Protein AF-A0A7J5JL84-F1 (afdb_monomer)

Organism: Bacteroides thetaiotaomicron (NCBI:txid818)

Mean predicted aligned error: 23.26 Å

Nearest PDB structures (foldseek):
  4mu6-assembly1_A  TM=4.727E-01  e=1.253E+00  Legionella pneumophila subsp. pneumophila str. Philadelphia 1
  8to0-assembly1_F  TM=1.999E-01  e=4.742E+00  Mus musculus

Foldseek 3Di:
DVVVVVVVVVVVPDDDDDDDDDDDDDDPPVVVVVVVVVVVVVVPDDPQPVVNVLVVLLVVLVVLLVVLVVLLPPFPDDPLSVVLNVLSVVLNVCSVDPHDPVVNVVSLVVNLVSLVVVVVDDGPLNVVLVVLVVVLVVLVVVLVVDDDPVSNVVSVVVNVVSVVVNVVSVVNPPDCSVVNVVSSVVSVVSVVVVVLVVVVVVLVVVCVVPVDQLVSCPDPSNPVVDDPVRNVVRVPPVVVVVVVVVVVVVCVVVVVVVVVVVVVVVVVVVVVVVVVVCCCVVPPPPDVVVVVVVVVVVVVVVVVVVVCVVPPDDDCPVVVVVVVVVVVVVVVVVDDPVVVVVVVVVVVVVVVVVVVVVVVVVVVVVVVVCQVVVLVQQAWPAKAWDAPDPQLEDEQEWEFFAQDPPDLWSHDTFPQSRKDKTKIATPPLVNQVCQVVWKDKAKDQPVPDDPPDDDDRQKAFDDDWDRDRRMIITTIGGPDPAKGWIKMWIWTDPVCCVRNNTDTYIYHTGIYGYAYKYWAAKFWAFPDAEEEAELAQPPDPSQKDARLRTAMWTWIGRDGVGPDTDIDGPVRRVRGPCVQKDKDKDKPPVVFWDDDNRMIHGPHGPDVVQAFDKIWMWMFIHGHSGDHPRDIDTSHMYGYHHQFFEEEAELEEDEDEAAQAKDKADLVSPDCCSVCVPPRHPHDQQRQLQWDKDKPDDVVVVAQKEWDADHSRRRTMMMGHRRRDFDKGKIWIWTAHPVRSYIYIYIYIYGYDYDDFDAFDFDPVAWADDQAEIAGEDEWDFPDPQAGPAIFQKDQPCVRTPCSVVRVVVQVVGPQKDKWKDWPPQVQFWQWDADGVRRMIGRHLQTGQQAGPVNPHGDWTKMKIFIPGHPDPDTPDIGMYTYAYDFLLAAKDFDAQEAEFQAQADKDQRQAAIFGAGSSRHGQAGSLGGQQPSRRYVHRRSLVNRNFDQWFKAWDAPVRHHDDDPQWDADGRNRIIHGDPVVVPDQAQAKDKTKMFGDTDDSNDDHHPRPPRTIHIYIYGGRRD

Secondary structure (DSSP, 8-state):
-HHHHHHHHTTSS-S------------TTHHHHHHHHHHHHHTT--SS-HHHHHHHHHHHHHHHHHHHHHHHTT-TT-HHHHHHHHHHHHHHHHHHTT--HHHHHHHHHHHHHHHHHHTT---HHHHHHHHHHHHHHHHHHHHHH--SHHHHHHHHHHHHHHHHHHHHHHHHTS-HHHHHHHHHHHHHHHHHHHHHHHHHHHHHHHHHHH--HHHHTTSHHHHTTS-HHHHHHTTSHHHHHHHHHHHHHHHHHHHHHHHHHHHHHHHHHHHHHHHHHHHHHHS----HHHHHHHHHHHHHHHHHHHHHHHH-----HHHHHHHHHHHHHHHHTT--HHHHHHHHHHHHHHHHHHHHHHHHHHHHHHHHHHHHHHHHHSS--EEEEE-SSTT-EEEEEEEEE-SSTT-SS--EE-TTTTEEEEEEEEESGGGGTTHHHHEEEEEE-GGG--TT-----SEEE-SPPEEETTEEEEEEEE--SS-EEEEEEEEE-GGGHHHH---EEEPPPEEEEEEEEEEEEEEEE-S---EEEETT-TTSGGG-EE--SSEEEEEEESSTT--SEEEEEGGG-TTS-GGGEEEEEEES-TTTEEEETTEEEESSSS-GGGTT-EEEEEEEEEESSS------EEEEEEEEEPPPEEEEEEEEEEEEE--SS-EEE-GGGS-THHHHS-TTT---HHHHHTSEEEESS-GGGT-SEEEEE-TTT--EEEEEPTTPPSEEEEEEEEEE-TTS-EEEEEEEEEEEEPPP-PPPPP-TTTEES-TTSEEEEE--EES-SSS-S-EE-EEEGGGG-TTHHHHHHHHTTSTTEEEEEE-TTGGGBTTEEEETTTTEEEE-TTT--SBBTTSSSBP--EEEEEEEETT-SS-SEEEEEEEEE-STT-EEE---SEEE---SS--EETTTT-EEE-TTS-EEEETTEE--S-SSSSSS-HHHHTT----EEEEE-TTS-B---SSEEE-TTT-EEEE-HHHHH---SS-EEEEEEEE---TTSPPBT-TTSSEEEEEE-TT--

Radius of gyration: 57.02 Å; Cα contacts (8 Å, |Δi|>4): 1641; chains: 1; bounding box: 128×103×158 Å

pLDDT: mean 74.23, std 20.59, range [23.92, 97.88]

Structure (mmCIF, N/CA/C/O backbone):
data_AF-A0A7J5JL84-F1
#
_entry.id   AF-A0A7J5JL84-F1
#
loop_
_atom_site.group_PDB
_atom_site.id
_atom_site.type_symbol
_atom_site.label_atom_id
_atom_site.label_alt_id
_atom_site.label_comp_id
_atom_site.label_asym_id
_atom_site.label_entity_id
_atom_site.label_seq_id
_atom_site.pdbx_PDB_ins_code
_atom_site.Cartn_x
_atom_site.Cartn_y
_atom_site.Cartn_z
_atom_site.occupancy
_atom_site.B_iso_or_equiv
_atom_site.auth_seq_id
_atom_site.auth_comp_id
_atom_site.auth_asym_id
_atom_site.auth_atom_id
_atom_site.pdbx_PDB_model_num
ATOM 1 N N . MET A 1 1 ? 10.182 -3.169 30.805 1.00 32.22 1 MET A N 1
ATOM 2 C CA . MET A 1 1 ? 10.615 -3.835 32.056 1.00 32.22 1 MET A CA 1
ATOM 3 C C . MET A 1 1 ? 11.049 -2.856 33.154 1.00 32.22 1 MET A C 1
ATOM 5 O O . MET A 1 1 ? 10.521 -2.980 34.249 1.00 32.22 1 MET A O 1
ATOM 9 N N . LYS A 1 2 ? 11.862 -1.817 32.882 1.00 27.42 2 LYS A N 1
ATOM 10 C CA . LYS A 1 2 ? 12.364 -0.877 33.917 1.00 27.42 2 LYS A CA 1
ATOM 11 C C . LYS A 1 2 ? 11.298 -0.160 34.789 1.00 27.42 2 LYS A C 1
ATOM 13 O O . LYS A 1 2 ? 11.530 0.031 35.970 1.00 27.42 2 LYS A O 1
ATOM 18 N N . LYS A 1 3 ? 10.100 0.170 34.273 1.00 26.12 3 LYS A N 1
ATOM 19 C CA . LYS A 1 3 ? 9.014 0.812 35.066 1.00 26.12 3 LYS A CA 1
ATOM 20 C C . LYS A 1 3 ? 8.086 -0.151 35.827 1.00 26.12 3 LYS A C 1
ATOM 22 O O . LYS A 1 3 ? 7.366 0.292 36.714 1.00 26.12 3 LYS A O 1
ATOM 27 N N . LYS A 1 4 ? 8.066 -1.444 35.474 1.00 30.25 4 LYS A N 1
ATOM 28 C CA . LYS A 1 4 ? 7.202 -2.443 36.137 1.00 30.25 4 LYS A CA 1
ATOM 29 C C . LYS A 1 4 ? 7.891 -3.083 37.347 1.00 30.25 4 LYS A C 1
ATOM 31 O O . LYS A 1 4 ? 7.210 -3.386 38.311 1.00 30.25 4 LYS A O 1
ATOM 36 N N . PHE A 1 5 ? 9.220 -3.184 37.328 1.00 31.11 5 PHE A N 1
ATOM 37 C CA . PHE A 1 5 ? 10.016 -3.717 38.440 1.00 31.11 5 PHE A CA 1
ATOM 38 C C . PHE A 1 5 ? 10.051 -2.753 39.647 1.00 31.11 5 PHE A C 1
ATOM 40 O O . PHE A 1 5 ? 9.830 -3.156 40.781 1.00 31.11 5 PHE A O 1
ATOM 47 N N . VAL A 1 6 ? 10.177 -1.445 39.390 1.00 34.53 6 VAL A N 1
ATOM 48 C CA . VAL A 1 6 ? 10.216 -0.396 40.434 1.00 34.53 6 VAL A CA 1
ATOM 49 C C . VAL A 1 6 ? 8.856 -0.186 41.125 1.00 34.53 6 VAL A C 1
ATOM 51 O O . VAL A 1 6 ? 8.802 0.162 42.299 1.00 34.53 6 VAL A O 1
ATOM 54 N N . ARG A 1 7 ? 7.736 -0.455 40.436 1.00 28.92 7 ARG A N 1
ATOM 55 C CA . ARG A 1 7 ? 6.381 -0.364 41.020 1.00 28.92 7 ARG A CA 1
ATOM 56 C C . ARG A 1 7 ? 6.040 -1.519 41.968 1.00 28.92 7 ARG A C 1
ATOM 58 O O . ARG A 1 7 ? 5.169 -1.340 42.807 1.00 28.92 7 ARG A O 1
ATOM 65 N N . VAL A 1 8 ? 6.699 -2.670 41.832 1.00 35.25 8 VAL A N 1
ATOM 66 C CA . VAL A 1 8 ? 6.472 -3.846 42.691 1.00 35.25 8 VAL A CA 1
ATOM 67 C C . VAL A 1 8 ? 7.254 -3.724 44.005 1.00 35.25 8 VAL A C 1
ATOM 69 O O . VAL A 1 8 ? 6.718 -4.065 45.051 1.00 35.25 8 VAL A O 1
ATOM 72 N N . MET A 1 9 ? 8.448 -3.117 43.987 1.00 34.19 9 MET A N 1
ATOM 73 C CA . MET A 1 9 ? 9.216 -2.812 45.206 1.00 34.19 9 MET A CA 1
ATOM 74 C C . MET A 1 9 ? 8.540 -1.771 46.117 1.00 34.19 9 MET A C 1
ATOM 76 O O . MET A 1 9 ? 8.587 -1.898 47.335 1.00 34.19 9 MET A O 1
ATOM 80 N N . PHE A 1 10 ? 7.876 -0.755 45.554 1.00 27.94 10 PHE A N 1
ATOM 81 C CA . PHE A 1 10 ? 7.335 0.367 46.340 1.00 27.94 10 PHE A CA 1
ATOM 82 C C . PHE A 1 10 ? 6.028 0.051 47.097 1.00 27.94 10 PHE A C 1
ATOM 84 O O . PHE A 1 10 ? 5.651 0.793 47.998 1.00 27.94 10 PHE A O 1
ATOM 91 N N . LEU A 1 11 ? 5.330 -1.039 46.752 1.00 28.88 11 LEU A N 1
ATOM 92 C CA . LEU A 1 11 ? 4.092 -1.467 47.428 1.00 28.88 11 LEU A CA 1
ATOM 93 C C . LEU A 1 11 ? 4.323 -2.488 48.557 1.00 28.88 11 LEU A C 1
ATOM 95 O O . LEU A 1 11 ? 3.392 -2.760 49.310 1.00 28.88 11 LEU A O 1
ATOM 99 N N . GLY A 1 12 ? 5.540 -3.026 48.698 1.00 32.06 12 GLY A N 1
ATOM 100 C CA . GLY A 1 12 ? 5.896 -3.991 49.747 1.00 32.06 12 GLY A CA 1
ATOM 101 C C . GLY A 1 12 ? 6.343 -3.369 51.076 1.00 32.06 12 GLY A C 1
ATOM 102 O O . GLY A 1 12 ? 6.482 -4.085 52.059 1.00 32.06 12 GLY A O 1
ATOM 103 N N . ALA A 1 13 ? 6.550 -2.049 51.128 1.00 30.86 13 ALA A N 1
ATOM 104 C CA . ALA A 1 13 ? 7.160 -1.360 52.270 1.00 30.86 13 ALA A CA 1
ATOM 105 C C . ALA A 1 13 ? 6.161 -0.696 53.241 1.00 30.86 13 ALA A C 1
ATOM 107 O O . ALA A 1 13 ? 6.564 0.136 54.048 1.00 30.86 13 ALA A O 1
ATOM 108 N N . LEU A 1 14 ? 4.860 -1.009 53.178 1.00 25.59 14 LEU A N 1
ATOM 109 C CA . LEU A 1 14 ? 3.858 -0.265 53.952 1.00 25.59 14 LEU A CA 1
ATOM 110 C C . LEU A 1 14 ? 2.827 -1.139 54.672 1.00 25.59 14 LEU A C 1
ATOM 112 O O . LEU A 1 14 ? 1.638 -0.886 54.549 1.00 25.59 14 LEU A O 1
ATOM 116 N N . THR A 1 15 ? 3.258 -2.120 55.470 1.00 28.19 15 THR A N 1
ATOM 117 C CA . THR A 1 15 ? 2.422 -2.635 56.573 1.00 28.19 15 THR A CA 1
ATOM 118 C C . THR A 1 15 ? 3.251 -3.275 57.692 1.00 28.19 15 THR A C 1
ATOM 120 O O . THR A 1 15 ? 3.779 -4.366 57.515 1.00 28.19 15 THR A O 1
ATOM 123 N N . LEU A 1 16 ? 3.191 -2.612 58.858 1.00 27.02 16 LEU A N 1
ATOM 124 C CA . LEU A 1 16 ? 3.229 -3.132 60.238 1.00 27.02 16 LEU A CA 1
ATOM 125 C C . LEU A 1 16 ? 4.554 -3.055 61.020 1.00 27.02 16 LEU A C 1
ATOM 127 O O . LEU A 1 16 ? 5.337 -3.995 61.082 1.00 27.02 16 LEU A O 1
ATOM 131 N N . ALA A 1 17 ? 4.678 -1.963 61.780 1.00 27.06 17 ALA A N 1
ATOM 132 C CA . ALA A 1 17 ? 5.353 -1.935 63.074 1.00 27.06 17 ALA A CA 1
ATOM 133 C C . ALA A 1 17 ? 4.356 -1.479 64.154 1.00 27.06 17 ALA A C 1
ATOM 135 O O . ALA A 1 17 ? 3.899 -0.345 64.079 1.00 27.06 17 ALA A O 1
ATOM 136 N N . VAL A 1 18 ? 4.019 -2.358 65.108 1.00 27.56 18 VAL A N 1
ATOM 137 C CA . VAL A 1 18 ? 3.701 -2.130 66.547 1.00 27.56 18 VAL A CA 1
ATOM 138 C C . VAL A 1 18 ? 3.208 -3.472 67.126 1.00 27.56 18 VAL A C 1
ATOM 140 O O . VAL A 1 18 ? 2.368 -4.110 66.508 1.00 27.56 18 VAL A O 1
ATOM 143 N N . SER A 1 19 ? 3.604 -3.997 68.287 1.00 28.06 19 SER A N 1
ATOM 144 C CA . SER A 1 19 ? 4.611 -3.648 69.297 1.00 28.06 19 SER A CA 1
ATOM 145 C C . SER A 1 19 ? 4.665 -4.787 70.337 1.00 28.06 19 SER A C 1
ATOM 147 O O . SER A 1 19 ? 3.629 -5.214 70.835 1.00 28.06 19 SER A O 1
ATOM 149 N N . THR A 1 20 ? 5.882 -5.252 70.632 1.00 30.00 20 THR A N 1
ATOM 150 C CA . THR A 1 20 ? 6.472 -5.676 71.926 1.00 30.00 20 THR A CA 1
ATOM 151 C C . THR A 1 20 ? 5.574 -5.987 73.146 1.00 30.00 20 THR A C 1
ATOM 153 O O . THR A 1 20 ? 4.846 -5.109 73.603 1.00 30.00 20 THR A O 1
ATOM 156 N N . ALA A 1 21 ? 5.816 -7.114 73.843 1.00 26.91 21 ALA A N 1
ATOM 157 C CA . ALA A 1 21 ? 6.745 -7.194 74.997 1.00 26.91 21 ALA A CA 1
ATOM 158 C C . ALA A 1 21 ? 6.496 -8.390 75.967 1.00 26.91 21 ALA A C 1
ATOM 160 O O . ALA A 1 21 ? 5.366 -8.816 76.178 1.00 26.91 21 ALA A O 1
ATOM 161 N N . VAL A 1 22 ? 7.586 -8.760 76.670 1.00 23.92 22 VAL A N 1
ATOM 162 C CA . VAL A 1 22 ? 7.705 -9.319 78.048 1.00 23.92 22 VAL A CA 1
ATOM 163 C C . VAL A 1 22 ? 8.127 -10.803 78.231 1.00 23.92 22 VAL A C 1
ATOM 165 O O . VAL A 1 22 ? 7.322 -11.693 78.466 1.00 23.92 22 VAL A O 1
ATOM 168 N N . THR A 1 23 ? 9.459 -10.990 78.198 1.00 32.31 23 THR A N 1
ATOM 169 C CA . THR A 1 23 ? 10.388 -11.682 79.141 1.00 32.31 23 THR A CA 1
ATOM 170 C C . THR A 1 23 ? 10.077 -13.047 79.787 1.00 32.31 23 THR A C 1
ATOM 172 O O . THR A 1 23 ? 9.135 -13.156 80.565 1.00 32.31 23 THR A O 1
ATOM 175 N N . SER A 1 24 ? 11.048 -13.982 79.719 1.00 25.20 24 SER A N 1
ATOM 176 C CA . SER A 1 24 ? 11.794 -14.493 80.903 1.00 25.20 24 SER A CA 1
ATOM 177 C C . SER A 1 24 ? 12.807 -15.618 80.570 1.00 25.20 24 SER A C 1
ATOM 179 O O . SER A 1 24 ? 12.418 -16.756 80.350 1.00 25.20 24 SER A O 1
ATOM 181 N N . CYS A 1 25 ? 14.096 -15.260 80.659 1.00 35.41 25 CYS A N 1
ATOM 182 C CA . CYS A 1 25 ? 15.307 -15.988 81.091 1.00 35.41 25 CYS A CA 1
ATOM 183 C C . CYS A 1 25 ? 15.648 -17.451 80.702 1.00 35.41 25 CYS A C 1
ATOM 185 O O . CYS A 1 25 ? 14.905 -18.381 80.994 1.00 35.41 25 CYS A O 1
ATOM 187 N N . LYS A 1 26 ? 16.961 -17.577 80.403 1.00 32.81 26 LYS A N 1
ATOM 188 C CA . LYS A 1 26 ? 17.940 -18.643 80.740 1.00 32.81 26 LYS A CA 1
ATOM 189 C C . LYS A 1 26 ? 18.253 -19.702 79.668 1.00 32.81 26 LYS A C 1
ATOM 191 O O . LYS A 1 26 ? 17.827 -20.835 79.825 1.00 32.81 26 LYS A O 1
ATOM 196 N N . ASP A 1 27 ? 19.104 -19.341 78.693 1.00 33.16 27 ASP A N 1
ATOM 197 C CA . ASP A 1 27 ? 20.163 -20.240 78.162 1.00 33.16 27 ASP A CA 1
ATOM 198 C C . ASP A 1 27 ? 21.296 -19.528 77.362 1.00 33.16 27 ASP A C 1
ATOM 200 O O . ASP A 1 27 ? 21.848 -20.042 76.400 1.00 33.16 27 ASP A O 1
ATOM 204 N N . TYR A 1 28 ? 21.650 -18.291 77.731 1.00 39.34 28 TYR A N 1
ATOM 205 C CA . TYR A 1 28 ? 22.374 -17.361 76.841 1.00 39.34 28 TYR A CA 1
ATOM 206 C C . TYR A 1 28 ? 23.861 -17.655 76.535 1.00 39.34 28 TYR A C 1
ATOM 208 O O . TYR A 1 28 ? 24.433 -16.919 75.739 1.00 39.34 28 TYR A O 1
ATOM 216 N N . ASP A 1 29 ? 24.507 -18.666 77.122 1.00 44.09 29 ASP A N 1
ATOM 217 C CA . ASP A 1 29 ? 25.958 -18.880 76.921 1.00 44.09 29 ASP A CA 1
ATOM 218 C C . ASP A 1 29 ? 26.304 -20.033 75.958 1.00 44.09 29 ASP A C 1
ATOM 220 O O . ASP A 1 29 ? 27.322 -19.949 75.266 1.00 44.09 29 ASP A O 1
ATOM 224 N N . ASP A 1 30 ? 25.458 -21.062 75.824 1.00 40.25 30 ASP A N 1
ATOM 225 C CA . ASP A 1 30 ? 25.672 -22.122 74.821 1.00 40.25 30 ASP A CA 1
ATOM 226 C C . ASP A 1 30 ? 25.276 -21.655 73.406 1.00 40.25 30 ASP A C 1
ATOM 228 O O . ASP A 1 30 ? 25.901 -22.047 72.413 1.00 40.25 30 ASP A O 1
ATOM 232 N N . ASP A 1 31 ? 24.327 -20.719 73.312 1.00 43.44 31 ASP A N 1
ATOM 233 C CA . ASP A 1 31 ? 23.903 -20.114 72.050 1.00 43.44 31 ASP A CA 1
ATOM 234 C C . ASP A 1 31 ? 24.999 -19.238 71.432 1.00 43.44 31 ASP A C 1
ATOM 236 O O . ASP A 1 31 ? 25.193 -19.264 70.221 1.00 43.44 31 ASP A O 1
ATOM 240 N N . VAL A 1 32 ? 25.783 -18.508 72.233 1.00 41.56 32 VAL A N 1
ATOM 241 C CA . VAL A 1 32 ? 26.793 -17.564 71.715 1.00 41.56 32 VAL A CA 1
ATOM 242 C C . VAL A 1 32 ? 27.999 -18.289 71.111 1.00 41.56 32 VAL A C 1
ATOM 244 O O . VAL A 1 32 ? 28.525 -17.859 70.085 1.00 41.56 32 VAL A O 1
ATOM 247 N N . LYS A 1 33 ? 28.422 -19.425 71.683 1.00 37.94 33 LYS A N 1
ATOM 248 C CA . LYS A 1 33 ? 29.532 -20.221 71.132 1.00 37.94 33 LYS A CA 1
ATOM 249 C C . LYS A 1 33 ? 29.121 -20.982 69.868 1.00 37.94 33 LYS A C 1
ATOM 251 O O . LYS A 1 33 ? 29.902 -21.058 68.922 1.00 37.94 33 LYS A O 1
ATOM 256 N N . ASN A 1 34 ? 27.885 -21.479 69.826 1.00 38.31 34 ASN A N 1
ATOM 257 C CA . ASN A 1 34 ? 27.309 -22.117 68.645 1.00 38.31 34 ASN A CA 1
ATOM 258 C C . ASN A 1 34 ? 27.037 -21.088 67.528 1.00 38.31 34 ASN A C 1
ATOM 260 O O . ASN A 1 34 ? 27.304 -21.362 66.362 1.00 38.31 34 ASN A O 1
ATOM 264 N N . LEU A 1 35 ? 26.608 -19.870 67.877 1.00 38.66 35 LEU A N 1
ATOM 265 C CA . LEU A 1 35 ? 26.455 -18.752 66.943 1.00 38.66 35 LEU A CA 1
ATOM 266 C C . LEU A 1 35 ? 27.803 -18.270 66.401 1.00 38.66 35 LEU A C 1
ATOM 268 O O . LEU A 1 35 ? 27.883 -17.999 65.212 1.00 38.66 35 LEU A O 1
ATOM 272 N N . GLN A 1 36 ? 28.877 -18.230 67.198 1.00 38.03 36 GLN A N 1
ATOM 273 C CA . GLN A 1 36 ? 30.203 -17.849 66.694 1.00 38.03 36 GLN A CA 1
ATOM 274 C C . GLN A 1 36 ? 30.810 -18.931 65.777 1.00 38.03 36 GLN A C 1
ATOM 276 O O . GLN A 1 36 ? 31.357 -18.594 64.732 1.00 38.03 36 GLN A O 1
ATOM 281 N N . GLU A 1 37 ? 30.639 -20.225 66.086 1.00 37.66 37 GLU A N 1
ATOM 282 C CA . GLU A 1 37 ? 31.046 -21.334 65.198 1.00 37.66 37 GLU A CA 1
ATOM 283 C C . GLU A 1 37 ? 30.182 -21.425 63.917 1.00 37.66 37 GLU A C 1
ATOM 285 O O . GLU A 1 37 ? 30.660 -21.880 62.872 1.00 37.66 37 GLU A O 1
ATOM 290 N N . GLN A 1 38 ? 28.924 -20.968 63.965 1.00 37.81 38 GLN A N 1
ATOM 291 C CA . GLN A 1 38 ? 28.045 -20.826 62.798 1.00 37.81 38 GLN A CA 1
ATOM 292 C C . GLN A 1 38 ? 28.370 -19.574 61.974 1.00 37.81 38 GLN A C 1
ATOM 294 O O . GLN A 1 38 ? 28.407 -19.666 60.752 1.00 37.81 38 GLN A O 1
ATOM 299 N N . ILE A 1 39 ? 28.695 -18.443 62.606 1.00 36.31 39 ILE A N 1
ATOM 300 C CA . ILE A 1 39 ? 29.182 -17.224 61.945 1.00 36.31 39 ILE A CA 1
ATOM 301 C C . ILE A 1 39 ? 30.517 -17.510 61.245 1.00 36.31 39 ILE A C 1
ATOM 303 O O . ILE A 1 39 ? 30.662 -17.180 60.071 1.00 36.31 39 ILE A O 1
ATOM 307 N N . ASP A 1 40 ? 31.458 -18.214 61.881 1.00 33.47 40 ASP A N 1
ATOM 308 C CA . ASP A 1 40 ? 32.744 -18.581 61.266 1.00 33.47 40 ASP A CA 1
ATOM 309 C C . ASP A 1 40 ? 32.571 -19.568 60.085 1.00 33.47 40 ASP A C 1
ATOM 311 O O . ASP A 1 40 ? 33.347 -19.537 59.127 1.00 33.47 40 ASP A O 1
ATOM 315 N N . LYS A 1 41 ? 31.506 -20.389 60.084 1.00 34.44 41 LYS A N 1
ATOM 316 C CA . LYS A 1 41 ? 31.107 -21.225 58.932 1.00 34.44 41 LYS A CA 1
ATOM 317 C C . LYS A 1 41 ? 30.410 -20.429 57.821 1.00 34.44 41 LYS A C 1
ATOM 319 O O . LYS A 1 41 ? 30.719 -20.663 56.652 1.00 34.44 41 LYS A O 1
ATOM 324 N N . ILE A 1 42 ? 29.535 -19.480 58.169 1.00 35.09 42 ILE A N 1
ATOM 325 C CA . ILE A 1 42 ? 28.809 -18.586 57.243 1.00 35.09 42 ILE A CA 1
ATOM 326 C C . ILE A 1 42 ? 29.770 -17.618 56.540 1.00 35.09 42 ILE A C 1
ATOM 328 O O . ILE A 1 42 ? 29.632 -17.370 55.345 1.00 35.09 42 ILE A O 1
ATOM 332 N N . THR A 1 43 ? 30.800 -17.130 57.234 1.00 35.03 43 THR A N 1
ATOM 333 C CA . THR A 1 43 ? 31.773 -16.180 56.664 1.00 35.03 43 THR A CA 1
ATOM 334 C C . THR A 1 43 ? 32.709 -16.838 55.632 1.00 35.03 43 THR A C 1
ATOM 336 O O . THR A 1 43 ? 33.420 -16.134 54.919 1.00 35.03 43 THR A O 1
ATOM 339 N N . SER A 1 44 ? 32.719 -18.178 55.515 1.00 35.75 44 SER A N 1
ATOM 340 C CA . SER A 1 44 ? 33.685 -18.904 54.672 1.00 35.75 44 SER A CA 1
ATOM 341 C C . SER A 1 44 ? 33.176 -19.425 53.323 1.00 35.75 44 SER A C 1
ATOM 343 O O . SER A 1 44 ? 34.013 -19.813 52.520 1.00 35.75 44 SER A O 1
ATOM 345 N N . ASN A 1 45 ? 31.873 -19.402 53.010 1.00 37.91 45 ASN A N 1
ATOM 346 C CA . ASN A 1 45 ? 31.382 -19.885 51.708 1.00 37.91 45 ASN A CA 1
ATOM 347 C C . ASN A 1 45 ? 30.239 -19.020 51.152 1.00 37.91 45 ASN A C 1
ATOM 349 O O . ASN A 1 45 ? 29.059 -19.255 51.395 1.00 37.91 45 ASN A O 1
ATOM 353 N N . ASN A 1 46 ? 30.648 -18.022 50.370 1.00 35.12 46 ASN A N 1
ATOM 354 C CA . ASN A 1 46 ? 29.830 -17.177 49.499 1.00 35.12 46 ASN A CA 1
ATOM 355 C C . ASN A 1 46 ? 29.190 -18.051 48.389 1.00 35.12 46 ASN A C 1
ATOM 357 O O . ASN A 1 46 ? 29.957 -18.629 47.620 1.00 35.12 46 ASN A O 1
ATOM 361 N N . PRO A 1 47 ? 27.851 -18.173 48.248 1.00 36.91 47 PRO A N 1
ATOM 362 C CA . PRO A 1 47 ? 27.277 -19.092 47.258 1.00 36.91 47 PRO A CA 1
ATOM 363 C C . PRO A 1 47 ? 27.000 -18.468 45.879 1.00 36.91 47 PRO A C 1
ATOM 365 O O . PRO A 1 47 ? 26.766 -19.209 44.934 1.00 36.91 47 PRO A O 1
ATOM 368 N N . VAL A 1 48 ? 27.072 -17.138 45.731 1.00 38.38 48 VAL A N 1
ATOM 369 C CA . VAL A 1 48 ? 27.273 -16.450 44.439 1.00 38.38 48 VAL A CA 1
ATOM 370 C C . VAL A 1 48 ? 28.109 -15.211 44.743 1.00 38.38 48 VAL A C 1
ATOM 372 O O . VAL A 1 48 ? 27.609 -14.161 45.149 1.00 38.38 48 VAL A O 1
ATOM 375 N N . SER A 1 49 ? 29.418 -15.370 44.652 1.00 36.59 49 SER A N 1
ATOM 376 C CA . SER A 1 49 ? 30.392 -14.310 44.860 1.00 36.59 49 SER A CA 1
ATOM 377 C C . SER A 1 49 ? 30.169 -13.141 43.880 1.00 36.59 49 SER A C 1
ATOM 379 O O . SER A 1 49 ? 29.503 -13.280 42.847 1.00 36.59 49 SER A O 1
ATOM 381 N N . LYS A 1 50 ? 30.722 -11.952 44.174 1.00 41.31 50 LYS A N 1
ATOM 382 C CA . LYS A 1 50 ? 30.723 -10.828 43.209 1.00 41.31 50 LYS A CA 1
ATOM 383 C C . LYS A 1 50 ? 31.333 -11.287 41.866 1.00 41.31 50 LYS A C 1
ATOM 385 O O . LYS A 1 50 ? 30.941 -10.781 40.814 1.00 41.31 50 LYS A O 1
ATOM 390 N N . GLU A 1 51 ? 32.216 -12.285 41.919 1.00 41.78 51 GLU A N 1
ATOM 391 C CA . GLU A 1 51 ? 32.826 -12.993 40.800 1.00 41.78 51 GLU A CA 1
ATOM 392 C C . GLU A 1 51 ? 31.850 -13.908 40.029 1.00 41.78 51 GLU A C 1
ATOM 394 O O . GLU A 1 51 ? 31.942 -13.970 38.806 1.00 41.78 51 GLU A O 1
ATOM 399 N N . ASP A 1 52 ? 30.864 -14.543 40.669 1.00 41.25 52 ASP A N 1
ATOM 400 C CA . ASP A 1 52 ? 29.908 -15.453 40.010 1.00 41.25 52 ASP A CA 1
ATOM 401 C C . ASP A 1 52 ? 28.847 -14.704 39.179 1.00 41.25 52 ASP A C 1
ATOM 403 O O . ASP A 1 52 ? 28.502 -15.129 38.075 1.00 41.25 52 ASP A O 1
ATOM 407 N N . MET A 1 53 ? 28.397 -13.525 39.633 1.00 39.69 53 MET A N 1
ATOM 408 C CA . MET A 1 53 ? 27.573 -12.615 38.812 1.00 39.69 53 MET A CA 1
ATOM 409 C C . MET A 1 53 ? 28.358 -12.052 37.621 1.00 39.69 53 MET A C 1
ATOM 411 O O . MET A 1 53 ? 27.822 -11.934 36.517 1.00 39.69 53 MET A O 1
ATOM 415 N N . GLN A 1 54 ? 29.643 -11.741 37.819 1.00 44.97 54 GLN A N 1
ATOM 416 C CA . GLN A 1 54 ? 30.547 -11.372 36.727 1.00 44.97 54 GLN A CA 1
ATOM 417 C C . GLN A 1 54 ? 30.762 -12.534 35.751 1.00 44.97 54 GLN A C 1
ATOM 419 O O . GLN A 1 54 ? 30.785 -12.308 34.542 1.00 44.97 54 GLN A O 1
ATOM 424 N N . SER A 1 55 ? 30.869 -13.764 36.251 1.00 47.22 55 SER A N 1
ATOM 425 C CA . SER A 1 55 ? 31.046 -14.983 35.459 1.00 47.22 55 SER A CA 1
ATOM 426 C C . SER A 1 55 ? 29.809 -15.309 34.614 1.00 47.22 55 SER A C 1
ATOM 428 O O . SER A 1 55 ? 29.936 -15.633 33.432 1.00 47.22 55 SER A O 1
ATOM 430 N N . ALA A 1 56 ? 28.600 -15.120 35.155 1.00 40.59 56 ALA A N 1
ATOM 431 C CA . ALA A 1 56 ? 27.342 -15.304 34.428 1.00 40.59 56 ALA A CA 1
ATOM 432 C C . ALA A 1 56 ? 27.141 -14.256 33.314 1.00 40.59 56 ALA A C 1
ATOM 434 O O . ALA A 1 56 ? 26.767 -14.607 32.193 1.00 40.59 56 ALA A O 1
ATOM 435 N N . ILE A 1 57 ? 27.459 -12.982 33.583 1.00 42.59 57 ILE A N 1
ATOM 436 C CA . ILE A 1 57 ? 27.436 -11.911 32.570 1.00 42.59 57 ILE A CA 1
ATOM 437 C C . ILE A 1 57 ? 28.516 -12.156 31.504 1.00 42.59 57 ILE A C 1
ATOM 439 O O . ILE A 1 57 ? 28.229 -12.067 30.312 1.00 42.59 57 ILE A O 1
ATOM 443 N N . SER A 1 58 ? 29.722 -12.571 31.906 1.00 49.38 58 SER A N 1
ATOM 444 C CA . SER A 1 58 ? 30.811 -12.934 30.984 1.00 49.38 58 SER A CA 1
ATOM 445 C C . SER A 1 58 ? 30.460 -14.147 30.117 1.00 49.38 58 SER A C 1
ATOM 447 O O . SER A 1 58 ? 30.811 -14.187 28.939 1.00 49.38 58 SER A O 1
ATOM 449 N N . SER A 1 59 ? 29.724 -15.118 30.663 1.00 47.25 59 SER A N 1
ATOM 450 C CA . SER A 1 59 ? 29.239 -16.296 29.933 1.00 47.25 59 SER A CA 1
ATOM 451 C C . SER A 1 59 ? 28.149 -15.932 28.921 1.00 47.25 59 SER A C 1
ATOM 453 O O . SER A 1 59 ? 28.171 -16.424 27.793 1.00 47.25 59 SER A O 1
ATOM 455 N N . ALA A 1 60 ? 27.237 -15.019 29.271 1.00 42.47 60 ALA A N 1
ATOM 456 C CA . ALA A 1 60 ? 26.235 -14.489 28.345 1.00 42.47 60 ALA A CA 1
ATOM 457 C C . ALA A 1 60 ? 26.877 -13.668 27.210 1.00 42.47 60 ALA A C 1
ATOM 459 O O . ALA A 1 60 ? 26.505 -13.831 26.049 1.00 42.47 60 ALA A O 1
ATOM 460 N N . ILE A 1 61 ? 27.891 -12.855 27.528 1.00 47.69 61 ILE A N 1
ATOM 461 C CA . ILE A 1 61 ? 28.714 -12.137 26.544 1.00 47.69 61 ILE A CA 1
ATOM 462 C C . ILE A 1 61 ? 29.450 -13.130 25.630 1.00 47.69 61 ILE A C 1
ATOM 464 O O . ILE A 1 61 ? 29.396 -12.977 24.414 1.00 47.69 61 ILE A O 1
ATOM 468 N N . THR A 1 62 ? 30.045 -14.192 26.182 1.00 53.25 62 THR A N 1
ATOM 469 C CA . THR A 1 62 ? 30.750 -15.240 25.413 1.00 53.25 62 THR A CA 1
ATOM 470 C C . THR A 1 62 ? 29.805 -16.013 24.486 1.00 53.25 62 THR A C 1
ATOM 472 O O . THR A 1 62 ? 30.146 -16.303 23.342 1.00 53.25 62 THR A O 1
ATOM 475 N N . SER A 1 63 ? 28.582 -16.305 24.937 1.00 45.75 63 SER A N 1
ATOM 476 C CA . SER A 1 63 ? 27.549 -16.948 24.114 1.00 45.75 63 SER A CA 1
ATOM 477 C C . SER A 1 63 ? 27.095 -16.052 22.954 1.00 45.75 63 SER A C 1
ATOM 479 O O . SER A 1 63 ? 26.981 -16.513 21.817 1.00 45.75 63 SER A O 1
ATOM 481 N N . LEU A 1 64 ? 26.905 -14.753 23.206 1.00 47.47 64 LEU A N 1
ATOM 482 C CA . LEU A 1 64 ? 26.578 -13.773 22.164 1.00 47.47 64 LEU A CA 1
ATOM 483 C C . LEU A 1 64 ? 27.755 -13.531 21.200 1.00 47.47 64 LEU A C 1
ATOM 485 O O . LEU A 1 64 ? 27.528 -13.351 20.006 1.00 47.47 64 LEU A O 1
ATOM 489 N N . GLN A 1 65 ? 29.001 -13.600 21.683 1.00 51.53 65 GLN A N 1
ATOM 490 C CA . GLN A 1 65 ? 30.221 -13.571 20.862 1.00 51.53 65 GLN A CA 1
ATOM 491 C C . GLN A 1 65 ? 30.315 -14.794 19.941 1.00 51.53 65 GLN A C 1
ATOM 493 O O . GLN A 1 65 ? 30.576 -14.637 18.754 1.00 51.53 65 GLN A O 1
ATOM 498 N N . SER A 1 66 ? 30.007 -15.994 20.439 1.00 53.12 66 SER A N 1
ATOM 499 C CA . SER A 1 66 ? 29.982 -17.219 19.628 1.00 53.12 66 SER A CA 1
ATOM 500 C C . SER A 1 66 ? 28.884 -17.189 18.552 1.00 53.12 66 SER A C 1
ATOM 502 O O . SER A 1 66 ? 29.095 -17.620 17.415 1.00 53.12 66 SER A O 1
ATOM 504 N N . GLN A 1 67 ? 27.721 -16.612 18.866 1.00 50.03 67 GLN A N 1
ATOM 505 C CA . GLN A 1 67 ? 26.655 -16.379 17.884 1.00 50.03 67 GLN A CA 1
ATOM 506 C C . GLN A 1 67 ? 27.062 -15.342 16.825 1.00 50.03 67 GLN A C 1
ATOM 508 O O . GLN A 1 67 ? 26.717 -15.501 15.653 1.00 50.03 67 GLN A O 1
ATOM 513 N N . LEU A 1 68 ? 27.838 -14.322 17.208 1.00 53.91 68 LEU A N 1
ATOM 514 C CA . LEU A 1 68 ? 28.405 -13.332 16.291 1.00 53.91 68 LEU A CA 1
ATOM 515 C C . LEU A 1 68 ? 29.480 -13.948 15.375 1.00 53.91 68 LEU A C 1
ATOM 517 O O . LEU A 1 68 ? 29.439 -13.726 14.170 1.00 53.91 68 LEU A O 1
ATOM 521 N N . GLU A 1 69 ? 30.380 -14.782 15.905 1.00 52.94 69 GLU A N 1
ATOM 522 C CA . GLU A 1 69 ? 31.358 -15.553 15.118 1.00 52.94 69 GLU A CA 1
ATOM 523 C C . GLU A 1 69 ? 30.674 -16.500 14.123 1.00 52.94 69 GLU A C 1
ATOM 525 O O . GLU A 1 69 ? 31.058 -16.566 12.955 1.00 52.94 69 GLU A O 1
ATOM 530 N N . THR A 1 70 ? 29.603 -17.173 14.551 1.00 54.50 70 THR A N 1
ATOM 531 C CA . THR A 1 70 ? 28.803 -18.064 13.696 1.00 54.50 70 THR A CA 1
ATOM 532 C C . THR A 1 70 ? 28.084 -17.292 12.583 1.00 54.50 70 THR A C 1
ATOM 534 O O . THR A 1 70 ? 28.009 -17.774 11.456 1.00 54.50 70 THR A O 1
ATOM 537 N N . ALA A 1 71 ? 27.609 -16.068 12.850 1.00 50.59 71 ALA A N 1
ATOM 538 C CA . ALA A 1 71 ? 26.986 -15.197 11.845 1.00 50.59 71 ALA A CA 1
ATOM 539 C C . ALA A 1 71 ? 27.981 -14.648 10.797 1.00 50.59 71 ALA A C 1
ATOM 541 O O . ALA A 1 71 ? 27.560 -14.186 9.731 1.00 50.59 71 ALA A O 1
ATOM 542 N N . ILE A 1 72 ? 29.285 -14.703 11.095 1.00 49.44 72 ILE A N 1
ATOM 543 C CA . ILE A 1 72 ? 30.395 -14.290 10.219 1.00 49.44 72 ILE A CA 1
ATOM 544 C C . ILE A 1 72 ? 31.014 -15.504 9.485 1.00 49.44 72 ILE A C 1
ATOM 546 O O . ILE A 1 72 ? 31.651 -15.344 8.438 1.00 49.44 72 ILE A O 1
ATOM 550 N N . ALA A 1 73 ? 30.802 -16.729 9.979 1.00 48.56 73 ALA A N 1
ATOM 551 C CA . ALA A 1 73 ? 31.300 -17.962 9.374 1.00 48.56 73 ALA A CA 1
ATOM 552 C C . ALA A 1 73 ? 30.571 -18.277 8.050 1.00 48.56 73 ALA A C 1
ATOM 554 O O . ALA A 1 73 ? 29.433 -18.738 8.030 1.00 48.56 73 ALA A O 1
ATOM 555 N N . GLY A 1 74 ? 31.249 -18.013 6.928 1.00 50.06 74 GLY A N 1
ATOM 556 C CA . GLY A 1 74 ? 30.749 -18.277 5.571 1.00 50.06 74 GLY A CA 1
ATOM 557 C C . GLY A 1 74 ? 31.259 -17.318 4.486 1.00 50.06 74 GLY A C 1
ATOM 558 O O . GLY A 1 74 ? 31.080 -17.602 3.307 1.00 50.06 74 GLY A O 1
ATOM 559 N N . LYS A 1 75 ? 31.919 -16.204 4.850 1.00 52.94 75 LYS A N 1
ATOM 560 C CA . LYS A 1 75 ? 32.451 -15.194 3.905 1.00 52.94 75 LYS A CA 1
ATOM 561 C C . LYS A 1 75 ? 33.988 -15.104 3.872 1.00 52.94 75 LYS A C 1
ATOM 563 O O . LYS A 1 75 ? 34.541 -14.004 3.891 1.00 52.94 75 LYS A O 1
ATOM 568 N N . ALA A 1 76 ? 34.698 -16.230 3.885 1.00 46.03 76 ALA A N 1
ATOM 569 C CA . ALA A 1 76 ? 36.161 -16.211 3.971 1.00 46.03 76 ALA A CA 1
ATOM 570 C C . ALA A 1 76 ? 36.809 -15.665 2.681 1.00 46.03 76 ALA A C 1
ATOM 572 O O . ALA A 1 76 ? 36.703 -16.298 1.633 1.00 46.03 76 ALA A O 1
ATOM 573 N N . ASP A 1 77 ? 37.376 -14.450 2.788 1.00 49.19 77 ASP A N 1
ATOM 574 C CA . ASP A 1 77 ? 38.704 -14.027 2.272 1.00 49.19 77 ASP A CA 1
ATOM 575 C C . ASP A 1 77 ? 38.833 -12.507 1.997 1.00 49.19 77 ASP A C 1
ATOM 577 O O . ASP A 1 77 ? 39.775 -12.076 1.333 1.00 49.19 77 ASP A O 1
ATOM 581 N N . ASN A 1 78 ? 37.953 -11.642 2.535 1.00 55.03 78 ASN A N 1
ATOM 582 C CA . ASN A 1 78 ? 38.220 -10.193 2.527 1.00 55.03 78 ASN A CA 1
ATOM 583 C C . ASN A 1 78 ? 38.884 -9.711 3.830 1.00 55.03 78 ASN A C 1
ATOM 585 O O . ASN A 1 78 ? 38.416 -9.975 4.936 1.00 55.03 78 ASN A O 1
ATOM 589 N N . GLN A 1 79 ? 39.934 -8.909 3.673 1.00 61.22 79 GLN A N 1
ATOM 590 C CA . GLN A 1 79 ? 40.679 -8.188 4.700 1.00 61.22 79 GLN A CA 1
ATOM 591 C C . GLN A 1 79 ? 39.777 -7.414 5.684 1.00 61.22 79 GLN A C 1
ATOM 593 O O . GLN A 1 79 ? 40.083 -7.367 6.872 1.00 61.22 79 GLN A O 1
ATOM 598 N N . ALA A 1 80 ? 38.636 -6.880 5.227 1.00 60.47 80 ALA A N 1
ATOM 599 C CA . ALA A 1 80 ? 37.649 -6.207 6.083 1.00 60.47 80 ALA A CA 1
ATOM 600 C C . ALA A 1 80 ? 36.938 -7.162 7.067 1.00 60.47 80 ALA A C 1
ATOM 602 O O . ALA A 1 80 ? 36.670 -6.788 8.207 1.00 60.47 80 ALA A O 1
ATOM 603 N N . VAL A 1 81 ? 36.682 -8.414 6.663 1.00 56.81 81 VAL A N 1
ATOM 604 C CA . VAL A 1 81 ? 36.084 -9.447 7.530 1.00 56.81 81 VAL A CA 1
ATOM 605 C C . VAL A 1 81 ? 37.097 -9.906 8.580 1.00 56.81 81 VAL A C 1
ATOM 607 O O . VAL A 1 81 ? 36.754 -10.001 9.754 1.00 56.81 81 VAL A O 1
ATOM 610 N N . VAL A 1 82 ? 38.360 -10.094 8.186 1.00 62.25 82 VAL A N 1
ATOM 611 C CA . VAL A 1 82 ? 39.463 -10.430 9.107 1.00 62.25 82 VAL A CA 1
ATOM 612 C C . VAL A 1 82 ? 39.718 -9.295 10.107 1.00 62.25 82 VAL A C 1
ATOM 614 O O . VAL A 1 82 ? 39.931 -9.541 11.296 1.00 62.25 82 VAL A O 1
ATOM 617 N N . ALA A 1 83 ? 39.654 -8.040 9.656 1.00 67.44 83 ALA A N 1
ATOM 618 C CA . ALA A 1 83 ? 39.777 -6.869 10.521 1.00 67.44 83 ALA A CA 1
ATOM 619 C C . ALA A 1 83 ? 38.610 -6.769 11.516 1.00 67.44 83 ALA A C 1
ATOM 621 O O . ALA A 1 83 ? 38.840 -6.531 12.701 1.00 67.44 83 ALA A O 1
ATOM 622 N N . LEU A 1 84 ? 37.375 -7.025 11.068 1.00 65.50 84 LEU A N 1
ATOM 623 C CA . LEU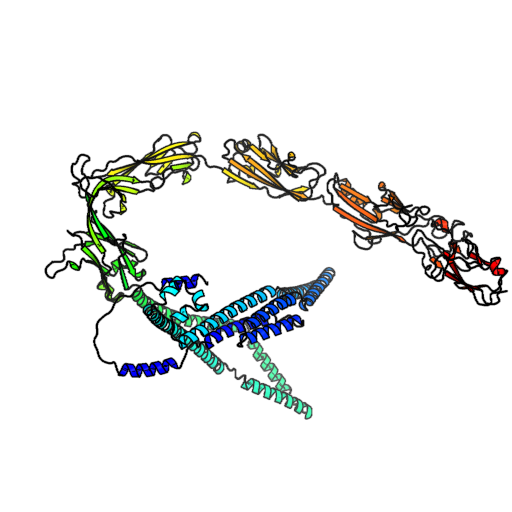 A 1 84 ? 36.202 -7.074 11.942 1.00 65.50 84 LEU A CA 1
ATOM 624 C C . LEU A 1 84 ? 36.319 -8.201 12.983 1.00 65.50 84 LEU A C 1
ATOM 626 O O . LEU A 1 84 ? 36.100 -7.953 14.165 1.00 65.50 84 LEU A O 1
ATOM 630 N N . GLN A 1 85 ? 36.739 -9.405 12.579 1.00 60.28 85 GLN A N 1
ATOM 631 C CA . GLN A 1 85 ? 36.993 -10.533 13.490 1.00 60.28 85 GLN A CA 1
ATOM 632 C C . GLN A 1 85 ? 38.058 -10.192 14.541 1.00 60.28 85 GLN A C 1
ATOM 634 O O . GLN A 1 85 ? 37.902 -10.499 15.724 1.00 60.28 85 GLN A O 1
ATOM 639 N N . THR A 1 86 ? 39.113 -9.490 14.126 1.00 69.81 86 THR A N 1
ATOM 640 C CA . THR A 1 86 ? 40.183 -9.040 15.022 1.00 69.81 86 THR A CA 1
ATOM 641 C C . THR A 1 86 ? 39.655 -8.021 16.036 1.00 69.81 86 THR A C 1
ATOM 643 O O . THR A 1 86 ? 39.892 -8.173 17.229 1.00 69.81 86 THR A O 1
ATOM 646 N N . LYS A 1 87 ? 38.865 -7.027 15.607 1.00 65.31 87 LYS A N 1
ATOM 647 C CA . LYS A 1 87 ? 38.287 -6.010 16.507 1.00 65.31 87 LYS A CA 1
ATOM 648 C C . LYS A 1 87 ? 37.246 -6.578 17.470 1.00 65.31 87 LYS A C 1
ATOM 650 O O . LYS A 1 87 ? 37.202 -6.165 18.625 1.00 65.31 87 LYS A O 1
ATOM 655 N N . VAL A 1 88 ? 36.459 -7.563 17.037 1.00 60.78 88 VAL A N 1
ATOM 656 C CA . VAL A 1 88 ? 35.543 -8.313 17.914 1.00 60.78 88 VAL A CA 1
ATOM 657 C C . VAL A 1 88 ? 36.322 -9.114 18.962 1.00 60.78 88 VAL A C 1
ATOM 659 O O . VAL A 1 88 ? 35.923 -9.144 20.127 1.00 60.78 88 VAL A O 1
ATOM 662 N N . THR A 1 89 ? 37.462 -9.698 18.589 1.00 61.88 89 THR A N 1
ATOM 663 C CA . THR A 1 89 ? 38.360 -10.389 19.530 1.00 61.88 89 THR A CA 1
ATOM 664 C C . THR A 1 89 ? 38.981 -9.406 20.530 1.00 61.88 89 THR A C 1
ATOM 666 O O . THR A 1 89 ? 38.937 -9.649 21.731 1.00 61.88 89 THR A O 1
ATOM 669 N N . GLU A 1 90 ? 39.458 -8.243 20.074 1.00 65.31 90 GLU A N 1
ATOM 670 C CA . GLU A 1 90 ? 39.994 -7.182 20.944 1.00 65.31 90 GLU A CA 1
ATOM 671 C C . GLU A 1 90 ? 38.934 -6.634 21.916 1.00 65.31 90 GLU A C 1
ATOM 673 O O . GLU A 1 90 ? 39.226 -6.428 23.093 1.00 65.31 90 GLU A O 1
ATOM 678 N N . LEU A 1 91 ? 37.689 -6.442 21.462 1.00 61.31 91 LEU A N 1
ATOM 679 C CA . LEU A 1 91 ? 36.562 -6.078 22.330 1.00 61.31 91 LEU A CA 1
ATOM 680 C C . LEU A 1 91 ? 36.283 -7.181 23.359 1.00 61.31 91 LEU A C 1
ATOM 682 O O . LEU A 1 91 ? 36.061 -6.894 24.532 1.00 61.31 91 LEU A O 1
ATOM 686 N N . THR A 1 92 ? 36.341 -8.444 22.936 1.00 54.09 92 THR A N 1
ATOM 687 C CA . THR A 1 92 ? 36.158 -9.608 23.811 1.00 54.09 92 THR A CA 1
ATOM 688 C C . THR A 1 92 ? 37.214 -9.668 24.912 1.00 54.09 92 THR A C 1
ATOM 690 O O . THR A 1 92 ? 36.891 -9.951 26.066 1.00 54.09 92 THR A O 1
ATOM 693 N N . GLU A 1 93 ? 38.468 -9.376 24.584 1.00 59.88 93 GLU A N 1
ATOM 694 C CA . GLU A 1 93 ? 39.561 -9.302 25.552 1.00 59.88 93 GLU A CA 1
ATOM 695 C C . GLU A 1 93 ? 39.454 -8.064 26.452 1.00 59.88 93 GLU A C 1
ATOM 697 O O . GLU A 1 93 ? 39.665 -8.168 27.663 1.00 59.88 93 GLU A O 1
ATOM 702 N N . ALA A 1 94 ? 39.052 -6.913 25.902 1.00 58.44 94 ALA A N 1
ATOM 703 C CA . ALA A 1 94 ? 38.844 -5.685 26.665 1.00 58.44 94 ALA A CA 1
ATOM 704 C C . ALA A 1 94 ? 37.733 -5.832 27.717 1.00 58.44 94 ALA A C 1
ATOM 706 O O . ALA A 1 94 ? 37.903 -5.363 28.839 1.00 58.44 94 ALA A O 1
ATOM 707 N N . LEU A 1 95 ? 36.650 -6.549 27.391 1.00 52.09 95 LEU A N 1
ATOM 708 C CA . LEU A 1 95 ? 35.550 -6.870 28.312 1.00 52.09 95 LEU A CA 1
ATOM 709 C C . LEU A 1 95 ? 35.956 -7.869 29.412 1.00 52.09 95 LEU A C 1
ATOM 711 O O . LEU A 1 95 ? 35.378 -7.868 30.499 1.00 52.09 95 LEU A O 1
ATOM 715 N N . LYS A 1 96 ? 36.964 -8.716 29.157 1.00 51.94 96 LYS A N 1
ATOM 716 C CA . LYS A 1 96 ? 37.533 -9.652 30.147 1.00 51.94 96 LYS A CA 1
ATOM 717 C C . LYS A 1 96 ? 38.572 -8.988 31.067 1.00 51.94 96 LYS A C 1
ATOM 719 O O . LYS A 1 96 ? 38.835 -9.498 32.157 1.00 51.94 96 LYS A O 1
ATOM 724 N N . GLY A 1 97 ? 39.168 -7.865 30.658 1.00 52.06 97 GLY A N 1
ATOM 725 C CA . GLY A 1 97 ? 40.179 -7.118 31.415 1.00 52.06 97 GLY A CA 1
ATOM 726 C C . GLY A 1 97 ? 39.629 -5.871 32.122 1.00 52.06 97 GLY A C 1
ATOM 727 O O . GLY A 1 97 ? 38.596 -5.328 31.760 1.00 52.06 97 GLY A O 1
ATOM 728 N N . LYS A 1 98 ? 40.335 -5.354 33.139 1.00 43.94 98 LYS A N 1
ATOM 729 C CA . LYS A 1 98 ? 40.038 -4.043 33.766 1.00 43.94 98 LYS A CA 1
ATOM 730 C C . LYS A 1 98 ? 40.400 -2.873 32.825 1.00 43.94 98 LYS A C 1
ATOM 732 O O . LYS A 1 98 ? 41.253 -2.062 33.176 1.00 43.94 98 LYS A O 1
ATOM 737 N N . VAL A 1 99 ? 39.823 -2.804 31.630 1.00 46.31 99 VAL A N 1
ATOM 738 C CA . VAL A 1 99 ? 40.101 -1.730 30.663 1.00 46.31 99 VAL A CA 1
ATOM 739 C C . VAL A 1 99 ? 39.114 -0.568 30.866 1.00 46.31 99 VAL A C 1
ATOM 741 O O . VAL A 1 99 ? 37.995 -0.771 31.331 1.00 46.31 99 VAL A O 1
ATOM 744 N N . ASP A 1 100 ? 39.560 0.662 30.597 1.00 49.91 100 ASP A N 1
ATOM 745 C CA . ASP A 1 100 ? 38.775 1.903 30.696 1.00 49.91 100 ASP A CA 1
ATOM 746 C C . ASP A 1 100 ? 37.592 1.893 29.702 1.00 49.91 100 ASP A C 1
ATOM 748 O O . ASP A 1 100 ? 37.768 1.520 28.539 1.00 49.91 100 ASP A O 1
ATOM 752 N N . ALA A 1 101 ? 36.406 2.331 30.151 1.00 48.09 101 ALA A N 1
ATOM 753 C CA . ALA A 1 101 ? 35.167 2.421 29.365 1.00 48.09 101 ALA A CA 1
ATOM 754 C C . ALA A 1 101 ? 35.354 3.149 28.019 1.00 48.09 101 ALA A C 1
ATOM 756 O O . ALA A 1 101 ? 34.727 2.802 27.019 1.00 48.09 101 ALA A O 1
ATOM 757 N N . SER A 1 102 ? 36.293 4.094 27.966 1.00 51.56 102 SER A N 1
ATOM 758 C CA . SER A 1 102 ? 36.651 4.850 26.764 1.00 51.56 102 SER A CA 1
ATOM 759 C C . SER A 1 102 ? 37.185 3.959 25.632 1.00 51.56 102 SER A C 1
ATOM 761 O O . SER A 1 102 ? 36.928 4.222 24.458 1.00 51.56 102 SER A O 1
ATOM 763 N N . LYS A 1 103 ? 37.913 2.880 25.963 1.00 58.59 103 LYS A N 1
ATOM 764 C CA . LYS A 1 103 ? 38.476 1.941 24.975 1.00 58.59 103 LYS A CA 1
ATOM 765 C C . LYS A 1 103 ? 37.412 1.000 24.416 1.00 58.59 103 LYS A C 1
ATOM 767 O O . LYS A 1 103 ? 37.462 0.635 23.245 1.00 58.59 103 LYS A O 1
ATOM 772 N N . VAL A 1 104 ? 36.446 0.633 25.252 1.00 53.34 104 VAL A N 1
ATOM 773 C CA . VAL A 1 104 ? 35.307 -0.200 24.862 1.00 53.34 104 VAL A CA 1
ATOM 774 C C . VAL A 1 104 ? 34.396 0.580 23.910 1.00 53.34 104 VAL A C 1
ATOM 776 O O . VAL A 1 104 ? 34.021 0.061 22.861 1.00 53.34 104 VAL A O 1
ATOM 779 N N . GLU A 1 105 ? 34.133 1.857 24.199 1.00 53.78 105 GLU A N 1
ATOM 780 C CA . GLU A 1 105 ? 33.335 2.729 23.328 1.00 53.78 105 GLU A CA 1
ATOM 781 C C . GLU A 1 105 ? 33.998 2.970 21.953 1.00 53.78 105 GLU A C 1
ATOM 783 O O . GLU A 1 105 ? 33.317 3.014 20.926 1.00 53.78 105 GLU A O 1
ATOM 788 N N . GLU A 1 106 ? 35.330 3.092 21.912 1.00 65.81 106 GLU A N 1
ATOM 789 C CA . GLU A 1 106 ? 36.119 3.190 20.674 1.00 65.81 106 GLU A CA 1
ATOM 790 C C . GLU A 1 106 ? 36.028 1.898 19.843 1.00 65.81 106 GLU A C 1
ATOM 792 O O . GLU A 1 106 ? 35.698 1.946 18.659 1.00 65.81 106 GLU A O 1
ATOM 797 N N . LEU A 1 107 ? 36.212 0.734 20.478 1.00 63.00 107 LEU A N 1
ATOM 798 C CA . LEU A 1 107 ? 36.091 -0.572 19.820 1.00 63.00 107 LEU A CA 1
ATOM 799 C C . LEU A 1 107 ? 34.673 -0.823 19.284 1.00 63.00 107 LEU A C 1
ATOM 801 O O . LEU A 1 107 ? 34.523 -1.377 18.196 1.00 63.00 107 LEU A O 1
ATOM 805 N N . MET A 1 108 ? 33.629 -0.375 19.992 1.00 57.50 108 MET A N 1
ATOM 806 C CA . MET A 1 108 ? 32.249 -0.452 19.496 1.00 57.50 108 MET A CA 1
ATOM 807 C C . MET A 1 108 ? 32.038 0.402 18.235 1.00 57.50 108 MET A C 1
ATOM 809 O O . MET A 1 108 ? 31.386 -0.061 17.298 1.00 57.50 108 MET A O 1
ATOM 813 N N . LYS A 1 109 ? 32.610 1.615 18.175 1.00 65.44 109 LYS A N 1
ATOM 814 C CA . LYS A 1 109 ? 32.543 2.487 16.985 1.00 65.44 109 LYS A CA 1
ATOM 815 C C . LYS A 1 109 ? 33.298 1.891 15.795 1.00 65.44 109 LYS A C 1
ATOM 817 O O . LYS A 1 109 ? 32.768 1.895 14.683 1.00 65.44 109 LYS A O 1
ATOM 822 N N . ASP A 1 110 ? 34.484 1.330 16.028 1.00 64.88 110 ASP A N 1
ATOM 823 C CA . ASP A 1 110 ? 35.277 0.653 14.994 1.00 64.88 110 ASP A CA 1
ATOM 824 C C . ASP A 1 110 ? 34.536 -0.568 14.428 1.00 64.88 110 ASP A C 1
ATOM 826 O O . ASP A 1 110 ? 34.474 -0.750 13.210 1.00 64.88 110 ASP A O 1
ATOM 830 N N . ILE A 1 111 ? 33.904 -1.368 15.293 1.00 62.44 111 ILE A N 1
ATOM 831 C CA . ILE A 1 111 ? 33.077 -2.516 14.896 1.00 62.44 111 ILE A CA 1
ATOM 832 C C . ILE A 1 111 ? 31.848 -2.061 14.105 1.00 62.44 111 ILE A C 1
ATOM 834 O O . ILE A 1 111 ? 31.522 -2.682 13.095 1.00 62.44 111 ILE A O 1
ATOM 838 N N . GLU A 1 112 ? 31.175 -0.977 14.501 1.00 59.53 112 GLU A N 1
ATOM 839 C CA . GLU A 1 112 ? 30.021 -0.444 13.765 1.00 59.53 112 GLU A CA 1
ATOM 840 C C . GLU A 1 112 ? 30.415 0.044 12.359 1.00 59.53 112 GLU A C 1
ATOM 842 O O . GLU A 1 112 ? 29.693 -0.194 11.386 1.00 59.53 112 GLU A O 1
ATOM 847 N N . SER A 1 113 ? 31.576 0.693 12.236 1.00 64.25 113 SER A N 1
ATOM 848 C CA . SER A 1 113 ? 32.116 1.159 10.956 1.00 64.25 113 SER A CA 1
ATOM 849 C C . SER A 1 113 ? 32.536 -0.005 10.052 1.00 64.25 113 SER A C 1
ATOM 851 O O . SER A 1 113 ? 32.081 -0.093 8.912 1.00 64.25 113 SER A O 1
ATOM 853 N N . LEU A 1 114 ? 33.329 -0.948 10.570 1.00 62.69 114 LEU A N 1
ATOM 854 C CA . LEU A 1 114 ? 33.775 -2.133 9.827 1.00 62.69 114 LEU A CA 1
ATOM 855 C C . LEU A 1 114 ? 32.605 -3.053 9.452 1.00 62.69 114 LEU A C 1
ATOM 857 O O . LEU A 1 114 ? 32.620 -3.653 8.383 1.00 62.69 114 LEU A O 1
ATOM 861 N N . SER A 1 115 ? 31.545 -3.118 10.266 1.00 56.91 115 SER A N 1
ATOM 862 C CA . SER A 1 115 ? 30.320 -3.859 9.925 1.00 56.91 115 SER A CA 1
ATOM 863 C C . SER A 1 115 ? 29.603 -3.263 8.708 1.00 56.91 115 SER A C 1
ATOM 865 O O . SER A 1 115 ? 29.071 -4.002 7.880 1.00 56.91 115 SER A O 1
ATOM 867 N N . LYS A 1 116 ? 29.610 -1.930 8.555 1.00 62.69 116 LYS A N 1
ATOM 868 C CA . LYS A 1 116 ? 29.080 -1.251 7.357 1.00 62.69 116 LYS A CA 1
ATOM 869 C C . LYS A 1 116 ? 29.965 -1.504 6.134 1.00 62.69 116 LYS A C 1
ATOM 871 O O . LYS A 1 116 ? 29.442 -1.693 5.040 1.00 62.69 116 LYS A O 1
ATOM 876 N N . GLU A 1 117 ? 31.280 -1.570 6.321 1.00 59.59 117 GLU A N 1
ATOM 877 C CA . GLU A 1 117 ? 32.243 -1.859 5.254 1.00 59.59 117 GLU A CA 1
ATOM 878 C C . GLU A 1 117 ? 32.160 -3.325 4.785 1.00 59.59 117 GLU A C 1
ATOM 880 O O . GLU A 1 117 ? 32.089 -3.578 3.585 1.00 59.59 117 GLU A O 1
ATOM 885 N N . VAL A 1 118 ? 32.006 -4.291 5.700 1.00 58.59 118 VAL A N 1
ATOM 886 C CA . VAL A 1 118 ? 31.735 -5.711 5.388 1.00 58.59 118 VAL A CA 1
ATOM 887 C C . VAL A 1 118 ? 30.436 -5.895 4.587 1.00 58.59 118 VAL A C 1
ATOM 889 O O . VAL A 1 118 ? 30.370 -6.778 3.732 1.00 58.59 118 VAL A O 1
ATOM 892 N N . ASN A 1 119 ? 29.432 -5.032 4.781 1.00 53.59 119 ASN A N 1
ATOM 893 C CA . ASN A 1 119 ? 28.202 -5.027 3.973 1.00 53.59 119 ASN A CA 1
ATOM 894 C C . ASN A 1 119 ? 28.391 -4.474 2.553 1.00 53.59 119 ASN A C 1
ATOM 896 O O . ASN A 1 119 ? 27.564 -4.730 1.684 1.00 53.59 119 ASN A O 1
ATOM 900 N N . SER A 1 120 ? 29.458 -3.714 2.306 1.00 52.69 120 SER A N 1
ATOM 901 C CA . SER A 1 120 ? 29.752 -3.118 0.994 1.00 52.69 120 SER A CA 1
ATOM 902 C C . SER A 1 120 ? 30.639 -3.995 0.098 1.00 52.69 120 SER A C 1
ATOM 904 O O . SER A 1 120 ? 30.900 -3.654 -1.055 1.00 52.69 120 SER A O 1
ATOM 906 N N . VAL A 1 121 ? 31.086 -5.146 0.607 1.00 49.25 121 VAL A N 1
ATOM 907 C CA . VAL A 1 121 ? 31.992 -6.063 -0.089 1.00 49.25 121 VAL A CA 1
ATOM 908 C C . VAL A 1 121 ? 31.194 -7.150 -0.808 1.00 49.25 121 VAL A C 1
ATOM 910 O O . VAL A 1 121 ? 30.557 -7.990 -0.172 1.00 49.25 121 VAL A O 1
ATOM 913 N N . LYS A 1 122 ? 31.307 -7.179 -2.139 1.00 50.94 122 LYS A N 1
ATOM 914 C CA . LYS A 1 122 ? 30.839 -8.271 -3.005 1.00 50.94 122 LYS A CA 1
ATOM 915 C C . LYS A 1 122 ? 31.751 -9.496 -2.823 1.00 50.94 122 LYS A C 1
ATOM 917 O O . LYS A 1 122 ? 32.963 -9.367 -2.982 1.00 50.94 122 LYS A O 1
ATOM 922 N N . GLY A 1 123 ? 31.199 -10.647 -2.435 1.00 52.81 123 GLY A N 1
ATOM 923 C CA . GLY A 1 123 ? 31.960 -11.847 -2.050 1.00 52.81 123 GLY A CA 1
ATOM 924 C C . GLY A 1 123 ? 31.881 -13.006 -3.055 1.00 52.81 123 GLY A C 1
ATOM 925 O O . GLY A 1 123 ? 31.149 -12.950 -4.039 1.00 52.81 123 GLY A O 1
ATOM 926 N N . SER A 1 124 ? 32.585 -14.107 -2.766 1.00 50.62 124 SER A N 1
ATOM 927 C CA . SER A 1 124 ? 32.599 -15.344 -3.575 1.00 50.62 124 SER A CA 1
ATOM 928 C C . SER A 1 124 ? 31.218 -16.002 -3.739 1.00 50.62 124 SER A C 1
ATOM 930 O O . SER A 1 124 ? 30.961 -16.670 -4.742 1.00 50.62 124 SER A O 1
ATOM 932 N N . LEU A 1 125 ? 30.289 -15.777 -2.800 1.00 55.28 125 LEU A N 1
ATOM 933 C CA . LEU A 1 125 ? 28.892 -16.210 -2.933 1.00 55.28 125 LEU A CA 1
ATOM 934 C C . LEU A 1 125 ? 28.102 -15.394 -3.970 1.00 55.28 125 LEU A C 1
ATOM 936 O O . LEU A 1 125 ? 27.216 -15.960 -4.603 1.00 55.28 125 LEU A O 1
ATOM 940 N N . ASP A 1 126 ? 28.428 -14.117 -4.199 1.00 62.56 126 ASP A N 1
ATOM 941 C CA . ASP A 1 126 ? 27.794 -13.306 -5.252 1.00 62.56 126 ASP A CA 1
ATOM 942 C C . ASP A 1 126 ? 28.252 -13.760 -6.645 1.00 62.56 126 ASP A C 1
ATOM 944 O O . ASP A 1 126 ? 27.457 -13.813 -7.587 1.00 62.56 126 ASP A O 1
ATOM 948 N N . GLU A 1 127 ? 29.524 -14.148 -6.775 1.00 65.25 127 GLU A N 1
ATOM 949 C CA . GLU A 1 127 ? 30.042 -14.816 -7.975 1.00 65.25 127 GLU A CA 1
ATOM 950 C C . GLU A 1 127 ? 29.422 -16.206 -8.157 1.00 65.25 127 GLU A C 1
ATOM 952 O O . GLU A 1 127 ? 29.003 -16.544 -9.261 1.00 65.25 127 GLU A O 1
ATOM 957 N N . THR A 1 128 ? 29.277 -16.988 -7.081 1.00 64.06 128 THR A N 1
ATOM 958 C CA . THR A 1 128 ? 28.607 -18.301 -7.116 1.00 64.06 128 THR A CA 1
ATOM 959 C C . THR A 1 128 ? 27.139 -18.168 -7.526 1.00 64.06 128 THR A C 1
ATOM 961 O O . THR A 1 128 ? 26.666 -18.943 -8.353 1.00 64.06 128 THR A O 1
ATOM 964 N N . LYS A 1 129 ? 26.429 -17.149 -7.024 1.00 70.19 129 LYS A N 1
ATOM 965 C CA . LYS A 1 129 ? 25.061 -16.812 -7.439 1.00 70.19 129 LYS A CA 1
ATOM 966 C C . LYS A 1 129 ? 25.006 -16.452 -8.923 1.00 70.19 129 LYS A C 1
ATOM 968 O O . LYS A 1 129 ? 24.220 -17.042 -9.655 1.00 70.19 129 LYS A O 1
ATOM 973 N N . THR A 1 130 ? 25.886 -15.557 -9.374 1.00 76.06 130 THR A N 1
ATOM 974 C CA . THR A 1 130 ? 25.967 -15.139 -10.785 1.00 76.06 130 THR A CA 1
ATOM 975 C C . THR A 1 130 ? 26.260 -16.333 -11.708 1.00 76.06 130 THR A C 1
ATOM 977 O O . THR A 1 130 ? 25.674 -16.455 -12.784 1.00 76.06 130 THR A O 1
ATOM 980 N N . ASN A 1 131 ? 27.137 -17.248 -11.284 1.00 78.31 131 ASN A N 1
ATOM 981 C CA . ASN A 1 131 ? 27.473 -18.456 -12.037 1.00 78.31 131 ASN A CA 1
ATOM 982 C C . ASN A 1 131 ? 26.308 -19.456 -12.079 1.00 78.31 131 ASN A C 1
ATOM 984 O O . ASN A 1 131 ? 26.003 -19.967 -13.152 1.00 78.31 131 ASN A O 1
ATOM 988 N N . LEU A 1 132 ? 25.606 -19.680 -10.962 1.00 80.31 132 LEU A N 1
ATOM 989 C CA . LEU A 1 132 ? 24.415 -20.538 -10.921 1.00 80.31 132 LEU A CA 1
ATOM 990 C C . LEU A 1 132 ? 23.262 -19.968 -11.761 1.00 80.31 132 LEU A C 1
ATOM 992 O O . LEU A 1 132 ? 22.594 -20.714 -12.472 1.00 80.31 132 LEU A O 1
ATOM 996 N N . GLU A 1 133 ? 23.045 -18.649 -11.736 1.00 79.62 133 GLU A N 1
ATOM 997 C CA . GLU A 1 133 ? 22.060 -17.970 -12.592 1.00 79.62 133 GLU A CA 1
ATOM 998 C C . GLU A 1 133 ? 22.394 -18.144 -14.082 1.00 79.62 133 GLU A C 1
ATOM 1000 O O . GLU A 1 133 ? 21.500 -18.384 -14.902 1.00 79.62 133 GLU A O 1
ATOM 1005 N N . LYS A 1 134 ? 23.686 -18.086 -14.430 1.00 85.00 134 LYS A N 1
ATOM 1006 C CA . LYS A 1 134 ? 24.173 -18.341 -15.787 1.00 85.00 134 LYS A CA 1
ATOM 1007 C C . LYS A 1 134 ? 23.984 -19.803 -16.202 1.00 85.00 134 LYS A C 1
ATOM 1009 O O . LYS A 1 134 ? 23.425 -20.044 -17.268 1.00 85.00 134 LYS A O 1
ATOM 1014 N N . GLU A 1 135 ? 24.372 -20.765 -15.365 1.00 83.62 135 GLU A N 1
ATOM 1015 C CA . GLU A 1 135 ? 24.200 -22.200 -15.640 1.00 83.62 135 GLU A CA 1
ATOM 1016 C C . GLU A 1 135 ? 22.722 -22.581 -15.798 1.00 83.62 135 GLU A C 1
ATOM 1018 O O . GLU A 1 135 ? 22.376 -23.305 -16.727 1.00 83.62 135 GLU A O 1
ATOM 1023 N N . ILE A 1 136 ? 21.827 -22.034 -14.965 1.00 87.44 136 ILE A N 1
ATOM 1024 C CA . ILE A 1 136 ? 20.371 -22.214 -15.091 1.00 87.44 136 ILE A CA 1
ATOM 1025 C C . ILE A 1 136 ? 19.848 -21.636 -16.414 1.00 87.44 136 ILE A C 1
ATOM 1027 O O . ILE A 1 136 ? 18.969 -22.230 -17.041 1.00 87.44 136 ILE A O 1
ATOM 1031 N N . SER A 1 137 ? 20.359 -20.479 -16.845 1.00 83.06 137 SER A N 1
ATOM 1032 C CA . SER A 1 137 ? 19.991 -19.854 -18.123 1.00 83.06 137 SER A CA 1
ATOM 1033 C C . SER A 1 137 ? 20.440 -20.698 -19.320 1.00 83.06 137 SER A C 1
ATOM 1035 O O . SER A 1 137 ? 19.659 -20.932 -20.245 1.00 83.06 137 SER A O 1
ATOM 1037 N N . ASP A 1 138 ? 21.664 -21.225 -19.276 1.00 84.62 138 ASP A N 1
ATOM 1038 C CA . ASP A 1 138 ? 22.204 -22.090 -20.325 1.00 84.62 138 ASP A CA 1
ATOM 1039 C C . ASP A 1 138 ? 21.479 -23.451 -20.372 1.00 84.62 138 ASP A C 1
ATOM 1041 O O . ASP A 1 138 ? 21.164 -23.937 -21.459 1.00 84.62 138 ASP A O 1
ATOM 1045 N N . LEU A 1 139 ? 21.112 -24.027 -19.219 1.00 86.44 139 LEU A N 1
ATOM 1046 C CA . LEU A 1 139 ? 20.296 -25.249 -19.139 1.00 86.44 139 LEU A CA 1
ATOM 1047 C C . LEU A 1 139 ? 18.873 -25.045 -19.671 1.00 86.44 139 LEU A C 1
ATOM 1049 O O . LEU A 1 139 ? 18.361 -25.917 -20.370 1.00 86.44 139 LEU A O 1
ATOM 1053 N N . LYS A 1 140 ? 18.243 -23.888 -19.418 1.00 81.62 140 LYS A N 1
ATOM 1054 C CA . LYS A 1 140 ? 16.935 -23.545 -20.009 1.00 81.62 140 LYS A CA 1
ATOM 1055 C C . LYS A 1 140 ? 16.997 -23.485 -21.538 1.00 81.62 140 LYS A C 1
ATOM 1057 O O . LYS A 1 140 ? 16.122 -24.042 -22.192 1.00 81.62 140 LYS A O 1
ATOM 1062 N N . LYS A 1 141 ? 18.058 -22.901 -22.107 1.00 83.56 141 LYS A N 1
ATOM 1063 C CA . LYS A 1 141 ? 18.277 -22.880 -23.566 1.00 83.56 141 LYS A CA 1
ATOM 1064 C C . LYS A 1 141 ? 18.526 -24.271 -24.150 1.00 83.56 141 LYS A C 1
ATOM 1066 O O . LYS A 1 141 ? 18.104 -24.547 -25.269 1.00 83.56 141 LYS A O 1
ATOM 1071 N N . GLN A 1 142 ? 19.219 -25.153 -23.429 1.00 83.00 142 GLN A N 1
ATOM 1072 C CA . GLN A 1 142 ? 19.378 -26.548 -23.857 1.00 83.00 142 GLN A CA 1
ATOM 1073 C C . GLN A 1 142 ? 18.036 -27.287 -23.836 1.00 83.00 142 GLN A C 1
ATOM 1075 O O . GLN A 1 142 ? 17.726 -28.010 -24.776 1.00 83.00 142 GLN A O 1
ATOM 1080 N N . LEU A 1 143 ? 17.205 -27.038 -22.820 1.00 81.25 143 LEU A N 1
ATOM 1081 C CA . LEU A 1 143 ? 15.868 -27.619 -22.689 1.00 81.25 143 LEU A CA 1
ATOM 1082 C C . LEU A 1 143 ? 14.916 -27.164 -23.814 1.00 81.25 143 LEU A C 1
ATOM 1084 O O . LEU A 1 143 ? 14.111 -27.964 -24.279 1.00 81.25 143 LEU A O 1
ATOM 1088 N N . GLU A 1 144 ? 15.053 -25.927 -24.308 1.00 77.94 144 GLU A N 1
ATOM 1089 C CA . GLU A 1 144 ? 14.327 -25.406 -25.486 1.00 77.94 144 GLU A CA 1
ATOM 1090 C C . GLU A 1 144 ? 14.715 -26.096 -26.807 1.00 77.94 144 GLU A C 1
ATOM 1092 O O . GLU A 1 144 ? 13.908 -26.145 -27.733 1.00 77.94 144 GLU A O 1
ATOM 1097 N N . ASN A 1 145 ? 15.934 -26.640 -26.896 1.00 78.19 145 ASN A N 1
ATOM 1098 C CA . ASN A 1 145 ? 16.470 -27.283 -28.100 1.00 78.19 145 ASN A CA 1
ATOM 1099 C C . ASN A 1 145 ? 16.493 -28.822 -28.020 1.00 78.19 145 ASN A C 1
ATOM 1101 O O . ASN A 1 145 ? 16.911 -29.476 -28.978 1.00 78.19 145 ASN A O 1
ATOM 1105 N N . ALA A 1 146 ? 16.056 -29.407 -26.902 1.00 75.81 146 ALA A N 1
ATOM 1106 C CA . ALA A 1 146 ? 16.056 -30.850 -26.689 1.00 75.81 146 ALA A CA 1
ATOM 1107 C C . ALA A 1 146 ? 14.995 -31.538 -27.566 1.00 75.81 146 ALA A C 1
ATOM 1109 O O . ALA A 1 146 ? 13.815 -31.183 -27.545 1.00 75.81 146 ALA A O 1
ATOM 1110 N N . ALA A 1 147 ? 15.407 -32.550 -28.334 1.00 63.59 147 ALA A N 1
ATOM 1111 C CA . ALA A 1 147 ? 14.543 -33.224 -29.312 1.00 63.59 147 ALA A CA 1
ATOM 1112 C C . ALA A 1 147 ? 13.996 -34.578 -28.814 1.00 63.59 147 ALA A C 1
ATOM 1114 O O . ALA A 1 147 ? 13.100 -35.151 -29.440 1.00 63.59 147 ALA A O 1
ATOM 1115 N N . GLY A 1 148 ? 14.523 -35.100 -27.695 1.00 69.25 148 GLY A N 1
ATOM 1116 C CA . GLY A 1 148 ? 14.179 -36.411 -27.136 1.00 69.25 148 GLY A CA 1
ATOM 1117 C C . GLY A 1 148 ? 13.705 -36.361 -25.681 1.00 69.25 148 GLY A C 1
ATOM 1118 O O . GLY A 1 148 ? 14.234 -35.617 -24.863 1.00 69.25 148 GLY A O 1
ATOM 1119 N N . LYS A 1 149 ? 12.727 -37.206 -25.327 1.00 65.12 149 LYS A N 1
ATOM 1120 C CA . LYS A 1 149 ? 12.138 -37.254 -23.976 1.00 65.12 149 LYS A CA 1
ATOM 1121 C C . LYS A 1 149 ? 13.164 -37.539 -22.868 1.00 65.12 149 LYS A C 1
ATOM 1123 O O . LYS A 1 149 ? 13.113 -36.908 -21.823 1.00 65.12 149 LYS A O 1
ATOM 1128 N N . GLU A 1 150 ? 14.102 -38.452 -23.107 1.00 72.25 150 GLU A N 1
ATOM 1129 C CA . GLU A 1 150 ? 15.149 -38.805 -22.132 1.00 72.25 150 GLU A CA 1
ATOM 1130 C C . GLU A 1 150 ? 16.119 -37.641 -21.870 1.00 72.25 150 GLU A C 1
ATOM 1132 O O . GLU A 1 150 ? 16.564 -37.442 -20.742 1.00 72.25 150 GLU A O 1
ATOM 1137 N N . GLU A 1 151 ? 16.399 -36.835 -22.896 1.00 73.38 151 GLU A N 1
ATOM 1138 C CA . GLU A 1 151 ? 17.217 -35.623 -22.794 1.00 73.38 151 GLU A CA 1
ATOM 1139 C C . GLU A 1 151 ? 16.474 -34.527 -22.015 1.00 73.38 151 GLU A C 1
ATOM 1141 O O . GLU A 1 151 ? 17.040 -33.918 -21.109 1.00 73.38 151 GLU A O 1
ATOM 1146 N N . VAL A 1 152 ? 15.175 -34.346 -22.284 1.00 69.88 152 VAL A N 1
ATOM 1147 C CA . VAL A 1 152 ? 14.305 -33.423 -21.537 1.00 69.88 152 VAL A CA 1
ATOM 1148 C C . VAL A 1 152 ? 14.219 -33.807 -20.054 1.00 69.88 152 VAL A C 1
ATOM 1150 O O . VAL A 1 152 ? 14.370 -32.936 -19.196 1.00 69.88 152 VAL A O 1
ATOM 1153 N N . ASP A 1 153 ? 14.027 -35.087 -19.725 1.00 73.75 153 ASP A N 1
ATOM 1154 C CA . ASP A 1 153 ? 13.924 -35.563 -18.336 1.00 73.75 153 ASP A CA 1
ATOM 1155 C C . ASP A 1 153 ? 15.256 -35.385 -17.569 1.00 73.75 153 ASP A C 1
ATOM 1157 O O . ASP A 1 153 ? 15.266 -34.996 -16.393 1.00 73.75 153 ASP A O 1
ATOM 1161 N N . ALA A 1 154 ? 16.394 -35.594 -18.243 1.00 74.31 154 ALA A N 1
ATOM 1162 C CA . ALA A 1 154 ? 17.722 -35.380 -17.671 1.00 74.31 154 ALA A CA 1
ATOM 1163 C C . ALA A 1 154 ? 18.020 -33.889 -17.421 1.00 74.31 154 ALA A C 1
ATOM 1165 O O . ALA A 1 154 ? 18.447 -33.524 -16.322 1.00 74.31 154 ALA A O 1
ATOM 1166 N N . LEU A 1 155 ? 17.745 -33.017 -18.400 1.00 80.19 155 LEU A N 1
ATOM 1167 C CA . LEU A 1 155 ? 17.934 -31.565 -18.277 1.00 80.19 155 LEU A CA 1
ATOM 1168 C C . LEU A 1 155 ? 16.974 -30.954 -17.242 1.00 80.19 155 LEU A C 1
ATOM 1170 O O . LEU A 1 155 ? 17.368 -30.073 -16.480 1.00 80.19 155 LEU A O 1
ATOM 1174 N N . THR A 1 156 ? 15.741 -31.466 -17.141 1.00 76.25 156 THR A N 1
ATOM 1175 C CA . THR A 1 156 ? 14.768 -31.051 -16.113 1.00 76.25 156 THR A CA 1
ATOM 1176 C C . THR A 1 156 ? 15.263 -31.394 -14.707 1.00 76.25 156 THR A C 1
ATOM 1178 O O . THR A 1 156 ? 15.151 -30.577 -13.792 1.00 76.25 156 THR A O 1
ATOM 1181 N N . SER A 1 157 ? 15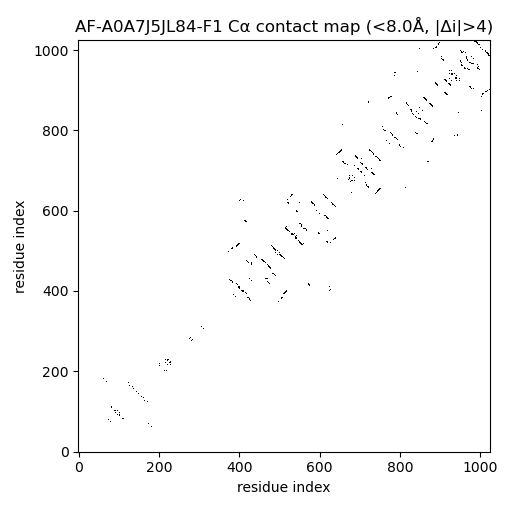.855 -32.579 -14.529 1.00 76.12 157 SER A N 1
ATOM 1182 C CA . SER A 1 157 ? 16.418 -32.995 -13.237 1.00 76.12 157 SER A CA 1
ATOM 1183 C C . SER A 1 157 ? 17.618 -32.132 -12.830 1.00 76.12 157 SER A C 1
ATOM 1185 O O . SER A 1 157 ? 17.704 -31.699 -11.682 1.00 76.12 157 SER A O 1
ATOM 1187 N N . GLN A 1 158 ? 18.506 -31.809 -13.779 1.00 81.38 158 GLN A N 1
ATOM 1188 C CA . GLN A 1 158 ? 19.642 -30.908 -13.538 1.00 81.38 158 GLN A CA 1
ATOM 1189 C C . GLN A 1 158 ? 19.191 -29.478 -13.213 1.00 81.38 158 GLN A C 1
ATOM 1191 O O . GLN A 1 158 ? 19.750 -28.837 -12.322 1.00 81.38 158 GLN A O 1
ATOM 1196 N N . LEU A 1 159 ? 18.145 -28.990 -13.885 1.00 82.69 159 LEU A N 1
ATOM 1197 C CA . LEU A 1 159 ? 17.557 -27.681 -13.613 1.00 82.69 159 LEU A CA 1
ATOM 1198 C C . LEU A 1 159 ? 17.003 -27.601 -12.182 1.00 82.69 159 LEU A C 1
ATOM 1200 O O . LEU A 1 159 ? 17.253 -26.614 -11.492 1.00 82.69 159 LEU A O 1
ATOM 1204 N N . ALA A 1 160 ? 16.307 -28.643 -11.713 1.00 74.62 160 ALA A N 1
ATOM 1205 C CA . ALA A 1 160 ? 15.789 -28.712 -10.345 1.00 74.62 160 ALA A CA 1
ATOM 1206 C C . ALA A 1 160 ? 16.913 -28.740 -9.290 1.00 74.62 160 ALA A C 1
ATOM 1208 O O . ALA A 1 160 ? 16.808 -28.100 -8.237 1.00 74.62 160 ALA A O 1
ATOM 1209 N N . GLU A 1 161 ? 18.018 -29.435 -9.574 1.00 78.12 161 GLU A N 1
ATOM 1210 C CA . GLU A 1 161 ? 19.180 -29.477 -8.684 1.00 78.12 161 GLU A CA 1
ATOM 1211 C C . GLU A 1 161 ? 19.878 -28.108 -8.595 1.00 78.12 161 GLU A C 1
ATOM 1213 O O . GLU A 1 161 ? 20.174 -27.631 -7.496 1.00 78.12 161 GLU A O 1
ATOM 1218 N N . LEU A 1 162 ? 20.084 -27.430 -9.730 1.00 78.62 162 LEU A N 1
ATOM 1219 C CA . LEU A 1 162 ? 20.663 -26.083 -9.754 1.00 78.62 162 LEU A CA 1
ATOM 1220 C C . LEU A 1 162 ? 19.746 -25.037 -9.117 1.00 78.62 162 LEU A C 1
ATOM 1222 O O . LEU A 1 162 ? 20.237 -24.164 -8.407 1.00 78.62 162 LEU A O 1
ATOM 1226 N N . GLN A 1 163 ? 18.427 -25.139 -9.299 1.00 72.44 163 GLN A N 1
ATOM 1227 C CA . GLN A 1 163 ? 17.458 -24.278 -8.611 1.00 72.44 163 GLN A CA 1
ATOM 1228 C C . GLN A 1 163 ? 17.532 -24.455 -7.093 1.00 72.44 163 GLN A C 1
ATOM 1230 O O . GLN A 1 163 ? 17.541 -23.470 -6.362 1.00 72.44 163 GLN A O 1
ATOM 1235 N N . THR A 1 164 ? 17.677 -25.694 -6.620 1.00 73.38 164 THR A N 1
ATOM 1236 C CA . THR A 1 164 ? 17.856 -25.986 -5.191 1.00 73.38 164 THR A CA 1
ATOM 1237 C C . THR A 1 164 ? 19.161 -25.382 -4.654 1.00 73.38 164 THR A C 1
ATOM 1239 O O . THR A 1 164 ? 19.167 -24.782 -3.577 1.00 73.38 164 THR A O 1
ATOM 1242 N N . LYS A 1 165 ? 20.263 -25.472 -5.416 1.00 72.69 165 LYS A N 1
ATOM 1243 C CA . LYS A 1 165 ? 21.553 -24.840 -5.072 1.00 72.69 165 LYS A CA 1
ATOM 1244 C C . LYS A 1 165 ? 21.465 -23.311 -5.070 1.00 72.69 165 LYS A C 1
ATOM 1246 O O . LYS A 1 165 ? 21.988 -22.687 -4.150 1.00 72.69 165 LYS A O 1
ATOM 1251 N N . LEU A 1 166 ? 20.764 -22.710 -6.035 1.00 76.81 166 LEU A N 1
ATOM 1252 C CA . LEU A 1 166 ? 20.528 -21.266 -6.084 1.00 76.81 166 LEU A CA 1
ATOM 1253 C C . LEU A 1 166 ? 19.720 -20.803 -4.868 1.00 76.81 166 LEU A C 1
ATOM 1255 O O . LEU A 1 166 ? 20.133 -19.859 -4.209 1.00 76.81 166 LEU A O 1
ATOM 1259 N N . THR A 1 167 ? 18.646 -21.506 -4.497 1.00 70.00 167 THR A N 1
ATOM 1260 C CA . THR A 1 167 ? 17.864 -21.186 -3.291 1.00 70.00 167 THR A CA 1
ATOM 1261 C C . THR A 1 167 ? 18.701 -21.288 -2.011 1.00 70.00 167 THR A C 1
ATOM 1263 O O . THR A 1 167 ? 18.572 -20.444 -1.124 1.00 70.00 167 THR A O 1
ATOM 1266 N N . ALA A 1 168 ? 19.591 -22.280 -1.906 1.00 64.25 168 ALA A N 1
ATOM 1267 C CA . ALA A 1 168 ? 20.506 -22.402 -0.769 1.00 64.25 168 ALA A CA 1
ATOM 1268 C C . ALA A 1 168 ? 21.506 -21.231 -0.698 1.00 64.25 168 ALA A C 1
ATOM 1270 O O . ALA A 1 168 ? 21.735 -20.683 0.381 1.00 64.25 168 ALA A O 1
ATOM 1271 N N . VAL A 1 169 ? 22.051 -20.804 -1.843 1.00 62.91 169 VAL A N 1
ATOM 1272 C CA . VAL A 1 169 ? 22.948 -19.639 -1.955 1.00 62.91 169 VAL A CA 1
ATOM 1273 C C . VAL A 1 169 ? 22.199 -18.336 -1.659 1.00 62.91 169 VAL A C 1
ATOM 1275 O O . VAL A 1 169 ? 22.690 -17.522 -0.885 1.00 62.91 169 VAL A O 1
ATOM 1278 N N . GLU A 1 170 ? 20.981 -18.164 -2.176 1.00 62.41 170 GLU A N 1
ATOM 1279 C CA . GLU A 1 170 ? 20.116 -17.011 -1.899 1.00 62.41 170 GLU A CA 1
ATOM 1280 C C . GLU A 1 170 ? 19.790 -16.885 -0.408 1.00 62.41 170 GLU A C 1
ATOM 1282 O O . GLU A 1 170 ? 19.824 -15.787 0.155 1.00 62.41 170 GLU A O 1
ATOM 1287 N N . GLN A 1 171 ? 19.526 -18.015 0.250 1.00 59.62 171 GLN A N 1
ATOM 1288 C CA . GLN A 1 171 ? 19.282 -18.069 1.685 1.00 59.62 171 GLN A CA 1
ATOM 1289 C C . GLN A 1 171 ? 20.549 -17.756 2.498 1.00 59.62 171 GLN A C 1
ATOM 1291 O O . GLN A 1 171 ? 20.441 -17.097 3.530 1.00 59.62 171 GLN A O 1
ATOM 1296 N N . ALA A 1 172 ? 21.732 -18.151 2.015 1.00 54.44 172 ALA A N 1
ATOM 1297 C CA . ALA A 1 172 ? 23.026 -17.790 2.601 1.00 54.44 172 ALA A CA 1
ATOM 1298 C C . ALA A 1 172 ? 23.437 -16.321 2.340 1.00 54.44 172 ALA A C 1
ATOM 1300 O O . ALA A 1 172 ? 24.266 -15.781 3.071 1.00 54.44 172 ALA A O 1
ATOM 1301 N N . THR A 1 173 ? 22.852 -15.654 1.335 1.00 54.59 173 THR A N 1
ATOM 1302 C CA . THR A 1 173 ? 23.085 -14.227 1.024 1.00 54.59 173 THR A CA 1
ATOM 1303 C C . THR A 1 173 ? 22.119 -13.242 1.702 1.00 54.59 173 THR A C 1
ATOM 1305 O O . THR A 1 173 ? 22.315 -12.037 1.563 1.00 54.59 173 THR A O 1
ATOM 1308 N N . LYS A 1 174 ? 21.091 -13.696 2.440 1.00 56.66 174 LYS A N 1
ATOM 1309 C CA . LYS A 1 174 ? 20.177 -12.791 3.171 1.00 56.66 174 LYS A CA 1
ATOM 1310 C C . LYS A 1 174 ? 20.894 -12.075 4.329 1.00 56.66 174 LYS A C 1
ATOM 1312 O O . LYS A 1 174 ? 21.650 -12.684 5.075 1.00 56.66 174 LYS A O 1
ATOM 1317 N N . ASP A 1 175 ? 20.626 -10.775 4.462 1.00 54.47 175 ASP A N 1
ATOM 1318 C CA . ASP A 1 175 ? 21.290 -9.797 5.337 1.00 54.47 175 ASP A CA 1
ATOM 1319 C C . ASP A 1 175 ? 21.511 -10.229 6.804 1.00 54.47 175 ASP A C 1
ATOM 1321 O O . ASP A 1 175 ? 20.673 -9.997 7.677 1.00 54.47 175 ASP A O 1
ATOM 1325 N N . ASN A 1 176 ? 22.718 -10.703 7.130 1.00 55.44 176 ASN A N 1
ATOM 1326 C CA . ASN A 1 176 ? 23.188 -10.785 8.522 1.00 55.44 176 ASN A CA 1
ATOM 1327 C C . ASN A 1 176 ? 23.526 -9.404 9.120 1.00 55.44 176 ASN A C 1
ATOM 1329 O O . ASN A 1 176 ? 23.783 -9.308 10.316 1.00 55.44 176 ASN A O 1
ATOM 1333 N N . ALA A 1 177 ? 23.474 -8.319 8.339 1.00 45.25 177 ALA A N 1
ATOM 1334 C CA . ALA A 1 177 ? 23.748 -6.950 8.782 1.00 45.25 177 ALA A CA 1
ATOM 1335 C C . ALA A 1 177 ? 22.831 -6.482 9.926 1.00 45.25 177 ALA A C 1
ATOM 1337 O O . ALA A 1 177 ? 23.293 -5.888 10.900 1.00 45.25 177 ALA A O 1
ATOM 1338 N N . ALA A 1 178 ? 21.530 -6.772 9.825 1.00 48.69 178 ALA A N 1
ATOM 1339 C CA . ALA A 1 178 ? 20.547 -6.409 10.844 1.00 48.69 178 ALA A CA 1
ATOM 1340 C C . ALA A 1 178 ? 20.708 -7.261 12.113 1.00 48.69 178 ALA A C 1
ATOM 1342 O O . ALA A 1 178 ? 20.558 -6.754 13.226 1.00 48.69 178 ALA A O 1
ATOM 1343 N N . THR A 1 179 ? 21.067 -8.536 11.947 1.00 52.34 179 THR A N 1
ATOM 1344 C CA . THR A 1 179 ? 21.356 -9.470 13.042 1.00 52.34 179 THR A CA 1
ATOM 1345 C C . THR A 1 179 ? 22.627 -9.059 13.782 1.00 52.34 179 THR A C 1
ATOM 1347 O O . THR A 1 179 ? 22.601 -8.955 15.003 1.00 52.34 179 THR A O 1
ATOM 1350 N N . ILE A 1 180 ? 23.700 -8.718 13.059 1.00 51.94 180 ILE A N 1
ATOM 1351 C CA . ILE A 1 180 ? 24.961 -8.207 13.615 1.00 51.94 180 ILE A CA 1
ATOM 1352 C C . ILE A 1 180 ? 24.716 -6.887 14.354 1.00 51.94 180 ILE A C 1
ATOM 1354 O O . ILE A 1 180 ? 25.046 -6.794 15.528 1.00 51.94 180 ILE A O 1
ATOM 1358 N N . ALA A 1 181 ? 24.033 -5.909 13.746 1.00 51.59 181 ALA A N 1
ATOM 1359 C CA . ALA A 1 181 ? 23.708 -4.641 14.412 1.00 51.59 181 ALA A CA 1
ATOM 1360 C C . ALA A 1 181 ? 22.851 -4.833 15.682 1.00 51.59 181 ALA A C 1
ATOM 1362 O O . ALA A 1 181 ? 23.031 -4.133 16.684 1.00 51.59 181 ALA A O 1
ATOM 1363 N N . THR A 1 182 ? 21.938 -5.808 15.666 1.00 54.16 182 THR A N 1
ATOM 1364 C CA . THR A 1 182 ? 21.100 -6.154 16.822 1.00 54.16 182 THR A CA 1
ATOM 1365 C C . THR A 1 182 ? 21.917 -6.813 17.932 1.00 54.16 182 THR A C 1
ATOM 1367 O O . THR A 1 182 ? 21.796 -6.403 19.088 1.00 54.16 182 THR A O 1
ATOM 1370 N N . LEU A 1 183 ? 22.775 -7.778 17.593 1.00 55.16 183 LEU A N 1
ATOM 1371 C CA . LEU A 1 183 ? 23.664 -8.459 18.537 1.00 55.16 183 LEU A CA 1
ATOM 1372 C C . LEU A 1 183 ? 24.677 -7.476 19.147 1.00 55.16 183 LEU A C 1
ATOM 1374 O O . LEU A 1 183 ? 24.843 -7.456 20.364 1.00 55.16 183 LEU A O 1
ATOM 1378 N N . THR A 1 184 ? 25.255 -6.571 18.350 1.00 51.69 184 THR A N 1
ATOM 1379 C CA . THR A 1 184 ? 26.137 -5.493 18.832 1.00 51.69 184 THR A CA 1
ATOM 1380 C C . THR A 1 184 ? 25.408 -4.552 19.797 1.00 51.69 184 THR A C 1
ATOM 1382 O O . THR A 1 184 ? 25.936 -4.231 20.860 1.00 51.69 184 THR A O 1
ATOM 1385 N N . SER A 1 185 ? 24.160 -4.161 19.502 1.00 54.78 185 SER A N 1
ATOM 1386 C CA . SER A 1 185 ? 23.352 -3.329 20.412 1.00 54.78 185 SER A CA 1
ATOM 1387 C C . SER A 1 185 ? 22.998 -4.043 21.722 1.00 54.78 185 SER A C 1
ATOM 1389 O O . SER A 1 185 ? 22.880 -3.405 22.771 1.00 54.78 185 SER A O 1
ATOM 1391 N N . GLN A 1 186 ? 22.793 -5.360 21.678 1.00 53.81 186 GLN A N 1
ATOM 1392 C CA . GLN A 1 186 ? 22.519 -6.168 22.866 1.00 53.81 186 GLN A CA 1
ATOM 1393 C C . GLN A 1 186 ? 23.767 -6.330 23.741 1.00 53.81 186 GLN A C 1
ATOM 1395 O O . GLN A 1 186 ? 23.652 -6.191 24.957 1.00 53.81 186 GLN A O 1
ATOM 1400 N N . ILE A 1 187 ? 24.945 -6.524 23.140 1.00 55.56 187 ILE A N 1
ATOM 1401 C CA . ILE A 1 187 ? 26.234 -6.560 23.847 1.00 55.56 187 ILE A CA 1
ATOM 1402 C C . ILE A 1 187 ? 26.517 -5.210 24.527 1.00 55.56 187 ILE A C 1
ATOM 1404 O O . ILE A 1 187 ? 26.814 -5.190 25.718 1.00 55.56 187 ILE A O 1
ATOM 1408 N N . ALA A 1 188 ? 26.312 -4.085 23.831 1.00 53.94 188 ALA A N 1
ATOM 1409 C CA . ALA A 1 188 ? 26.505 -2.745 24.400 1.00 53.94 188 ALA A CA 1
ATOM 1410 C C . ALA A 1 188 ? 25.622 -2.485 25.638 1.00 53.94 188 ALA A C 1
ATOM 1412 O O . ALA A 1 188 ? 26.078 -1.962 26.650 1.00 53.94 188 ALA A O 1
ATOM 1413 N N . LYS A 1 189 ? 24.355 -2.923 25.604 1.00 54.06 189 LYS A N 1
ATOM 1414 C CA . LYS A 1 189 ? 23.437 -2.797 26.752 1.00 54.06 189 LYS A CA 1
ATOM 1415 C C . LYS A 1 189 ? 23.852 -3.646 27.952 1.00 54.06 189 LYS A C 1
ATOM 1417 O O . LYS A 1 189 ? 23.509 -3.291 29.077 1.00 54.06 189 LYS A O 1
ATOM 1422 N N . LEU A 1 190 ? 24.497 -4.788 27.719 1.00 50.09 190 LEU A N 1
ATOM 1423 C CA . LEU A 1 190 ? 24.990 -5.659 28.786 1.00 50.09 190 LEU A CA 1
ATOM 1424 C C . LEU A 1 190 ? 26.271 -5.094 29.413 1.00 50.09 190 LEU A C 1
ATOM 1426 O O . LEU A 1 190 ? 26.409 -5.160 30.633 1.00 50.09 190 LEU A O 1
ATOM 1430 N N . ASP A 1 191 ? 27.129 -4.458 28.616 1.00 54.66 191 ASP A N 1
ATOM 1431 C CA . ASP A 1 191 ? 28.311 -3.730 29.092 1.00 54.66 191 ASP A CA 1
ATOM 1432 C C . ASP A 1 191 ? 27.931 -2.521 29.968 1.00 54.66 191 ASP A C 1
ATOM 1434 O O . ASP A 1 191 ? 28.414 -2.389 31.092 1.00 54.66 191 ASP A O 1
ATOM 1438 N N . ASP A 1 192 ? 26.942 -1.722 29.549 1.00 55.53 192 ASP A N 1
ATOM 1439 C CA . ASP A 1 192 ? 26.393 -0.624 30.364 1.00 55.53 192 ASP A CA 1
ATOM 1440 C C . ASP A 1 192 ? 25.909 -1.105 31.746 1.00 55.53 192 ASP A C 1
ATOM 1442 O O . ASP A 1 192 ? 26.083 -0.434 32.769 1.00 55.53 192 ASP A O 1
ATOM 1446 N N . ILE A 1 193 ? 25.280 -2.285 31.789 1.00 51.06 193 ILE A N 1
ATOM 1447 C CA . ILE A 1 193 ? 24.816 -2.911 33.032 1.00 51.06 193 ILE A CA 1
ATOM 1448 C C . ILE A 1 193 ? 26.012 -3.371 33.875 1.00 51.06 193 ILE A C 1
ATOM 1450 O O . ILE A 1 193 ? 26.008 -3.171 35.091 1.00 51.06 193 ILE A O 1
ATOM 1454 N N . GLN A 1 194 ? 27.050 -3.932 33.253 1.00 51.62 194 GLN A N 1
ATOM 1455 C CA . GLN A 1 194 ? 28.274 -4.365 33.927 1.00 51.62 194 GLN A CA 1
ATOM 1456 C C . GLN A 1 194 ? 29.039 -3.180 34.545 1.00 51.62 194 GLN A C 1
ATOM 1458 O O . GLN A 1 194 ? 29.489 -3.269 35.691 1.00 51.62 194 GLN A O 1
ATOM 1463 N N . ILE A 1 195 ? 29.114 -2.045 33.841 1.00 57.16 195 ILE A N 1
ATOM 1464 C CA . ILE A 1 195 ? 29.697 -0.788 34.333 1.00 57.16 195 ILE A CA 1
ATOM 1465 C C . ILE A 1 195 ? 28.892 -0.241 35.520 1.00 57.16 195 ILE A C 1
ATOM 1467 O O . ILE A 1 195 ? 29.473 0.100 36.552 1.00 57.16 195 ILE A O 1
ATOM 1471 N N . ALA A 1 196 ? 27.558 -0.204 35.418 1.00 52.31 196 ALA A N 1
ATOM 1472 C CA . ALA A 1 196 ? 26.692 0.274 36.497 1.00 52.31 196 ALA A CA 1
ATOM 1473 C C . ALA A 1 196 ? 26.804 -0.590 37.765 1.00 52.31 196 ALA A C 1
ATOM 1475 O O . ALA A 1 196 ? 26.870 -0.059 38.873 1.00 52.31 196 ALA A O 1
ATOM 1476 N N . ILE A 1 197 ? 26.882 -1.916 37.609 1.00 50.81 197 ILE A N 1
ATOM 1477 C CA . ILE A 1 197 ? 27.102 -2.844 38.725 1.00 50.81 197 ILE A CA 1
ATOM 1478 C C . ILE A 1 197 ? 28.464 -2.587 39.375 1.00 50.81 197 ILE A C 1
ATOM 1480 O O . ILE A 1 197 ? 28.547 -2.539 40.598 1.00 50.81 197 ILE A O 1
ATOM 1484 N N . LYS A 1 198 ? 29.525 -2.375 38.588 1.00 56.97 198 LYS A N 1
ATOM 1485 C CA . LYS A 1 198 ? 30.871 -2.108 39.114 1.00 56.97 198 LYS A CA 1
ATOM 1486 C C . LYS A 1 198 ? 30.948 -0.790 39.891 1.00 56.97 198 LYS A C 1
ATOM 1488 O O . LYS A 1 198 ? 31.522 -0.764 40.974 1.00 56.97 198 LYS A O 1
ATOM 1493 N N . ALA A 1 199 ? 30.308 0.268 39.394 1.00 55.28 199 ALA A N 1
ATOM 1494 C CA . ALA A 1 199 ? 30.216 1.546 40.100 1.00 55.28 199 ALA A CA 1
ATOM 1495 C C . ALA A 1 199 ? 29.461 1.416 41.437 1.00 55.28 199 ALA A C 1
ATOM 1497 O O . ALA A 1 199 ? 29.923 1.912 42.463 1.00 55.28 199 ALA A O 1
ATOM 1498 N N . LEU A 1 200 ? 28.347 0.672 41.453 1.00 52.19 200 LEU A N 1
ATOM 1499 C CA . LEU A 1 200 ? 27.612 0.362 42.685 1.00 52.19 200 LEU A CA 1
ATOM 1500 C C . LEU A 1 200 ? 28.442 -0.499 43.651 1.00 52.19 200 LEU A C 1
ATOM 1502 O O . LEU A 1 200 ? 28.392 -0.278 44.857 1.00 52.19 200 LEU A O 1
ATOM 1506 N N . GLN A 1 201 ? 29.236 -1.446 43.140 1.00 52.84 201 GLN A N 1
ATOM 1507 C CA . GLN A 1 201 ? 30.138 -2.283 43.940 1.00 52.84 201 GLN A CA 1
ATOM 1508 C C . GLN A 1 201 ? 31.279 -1.490 44.581 1.00 52.84 201 GLN A C 1
ATOM 1510 O O . GLN A 1 201 ? 31.678 -1.812 45.701 1.00 52.84 201 GLN A O 1
ATOM 1515 N N . ASP A 1 202 ? 31.835 -0.508 43.876 1.00 57.03 202 ASP A N 1
ATOM 1516 C CA . ASP A 1 202 ? 32.908 0.333 44.401 1.00 57.03 202 ASP A CA 1
ATOM 1517 C C . ASP A 1 202 ? 32.365 1.334 45.434 1.00 57.03 202 ASP A C 1
ATOM 1519 O O . ASP A 1 202 ? 32.987 1.516 46.480 1.00 57.03 202 ASP A O 1
ATOM 1523 N N . ALA A 1 203 ? 31.155 1.869 45.231 1.00 52.66 203 ALA A N 1
ATOM 1524 C CA . ALA A 1 203 ? 30.457 2.663 46.241 1.00 52.66 203 ALA A CA 1
ATOM 1525 C C . ALA A 1 203 ? 30.115 1.829 47.497 1.00 52.66 203 ALA A C 1
ATOM 1527 O O . ALA A 1 203 ? 30.320 2.284 48.619 1.00 52.66 203 ALA A O 1
ATOM 1528 N N . ASP A 1 204 ? 29.629 0.594 47.319 1.00 47.88 204 ASP A N 1
ATOM 1529 C CA . ASP A 1 204 ? 29.344 -0.366 48.400 1.00 47.88 204 ASP A CA 1
ATOM 1530 C C . ASP A 1 204 ? 30.617 -0.728 49.187 1.00 47.88 204 ASP A C 1
ATOM 1532 O O . ASP A 1 204 ? 30.611 -0.737 50.415 1.00 47.88 204 ASP A O 1
ATOM 1536 N N . LYS A 1 205 ? 31.756 -0.935 48.507 1.00 53.94 205 LYS A N 1
ATOM 1537 C CA . LYS A 1 205 ? 33.059 -1.136 49.172 1.00 53.94 205 LYS A CA 1
ATOM 1538 C C . LYS A 1 205 ? 33.474 0.060 50.022 1.00 53.94 205 LYS A C 1
ATOM 1540 O O . LYS A 1 205 ? 34.038 -0.146 51.094 1.00 53.94 205 LYS A O 1
ATOM 1545 N N . GLU A 1 206 ? 33.232 1.279 49.549 1.00 53.31 206 GLU A N 1
ATOM 1546 C CA . GLU A 1 206 ? 33.558 2.502 50.286 1.00 53.31 206 GLU A CA 1
ATOM 1547 C C . GLU A 1 206 ? 32.637 2.685 51.507 1.00 53.31 206 GLU A C 1
ATOM 1549 O O . GLU A 1 206 ? 33.107 3.049 52.587 1.00 53.31 206 GLU A O 1
ATOM 1554 N N . PHE A 1 207 ? 31.351 2.334 51.388 1.00 46.72 207 PHE A N 1
ATOM 1555 C CA . PHE A 1 207 ? 30.411 2.296 52.515 1.00 46.72 207 PHE A CA 1
ATOM 1556 C C . PHE A 1 207 ? 30.790 1.242 53.556 1.00 46.72 207 PHE A C 1
ATOM 1558 O O . PHE A 1 207 ? 30.875 1.563 54.735 1.00 46.72 207 PHE A O 1
ATOM 1565 N N . VAL A 1 208 ? 31.121 0.014 53.143 1.00 48.31 208 VAL A N 1
ATOM 1566 C CA . VAL A 1 208 ? 31.593 -1.045 54.057 1.00 48.31 208 VAL A CA 1
ATOM 1567 C C . VAL A 1 208 ? 32.866 -0.619 54.804 1.00 48.31 208 VAL A C 1
ATOM 1569 O O . VAL A 1 208 ? 33.083 -1.024 55.944 1.00 48.31 208 VAL A O 1
ATOM 1572 N N . LYS A 1 209 ? 33.705 0.225 54.190 1.00 51.78 209 LYS A N 1
ATOM 1573 C CA . LYS A 1 209 ? 34.929 0.765 54.802 1.00 51.78 209 LYS A CA 1
ATOM 1574 C C . LYS A 1 209 ? 34.672 1.885 55.809 1.00 51.78 209 LYS A C 1
ATOM 1576 O O . LYS A 1 209 ? 35.417 1.995 56.779 1.00 51.78 209 LYS A O 1
ATOM 1581 N N . THR A 1 210 ? 33.693 2.747 55.541 1.00 51.28 210 THR A N 1
ATOM 1582 C CA . THR A 1 210 ? 33.448 3.978 56.314 1.00 51.28 210 THR A CA 1
ATOM 1583 C C . THR A 1 210 ? 32.301 3.848 57.317 1.00 51.28 210 THR A C 1
ATOM 1585 O O . THR A 1 210 ? 32.302 4.552 58.322 1.00 51.28 210 THR A O 1
ATOM 1588 N N . GLY A 1 211 ? 31.342 2.949 57.074 1.00 43.44 211 GLY A N 1
ATOM 1589 C CA . GLY A 1 211 ? 30.127 2.750 57.871 1.00 43.44 211 GLY A CA 1
ATOM 1590 C C . GLY A 1 211 ? 29.125 3.910 57.809 1.00 43.44 211 GLY A C 1
ATOM 1591 O O . GLY A 1 211 ? 28.125 3.887 58.523 1.00 43.44 211 GLY A O 1
ATOM 1592 N N . ASP A 1 212 ? 29.380 4.931 56.985 1.00 51.16 212 ASP A N 1
ATOM 1593 C CA . ASP A 1 212 ? 28.620 6.183 56.964 1.00 51.16 212 ASP A CA 1
ATOM 1594 C C . ASP A 1 212 ? 27.502 6.140 55.912 1.00 51.16 212 ASP A C 1
ATOM 1596 O O . ASP A 1 212 ? 27.708 6.373 54.716 1.00 51.16 212 ASP A O 1
ATOM 1600 N N . LEU A 1 213 ? 26.290 5.826 56.373 1.00 51.19 213 LEU A N 1
ATOM 1601 C CA . LEU A 1 213 ? 25.129 5.656 55.501 1.00 51.19 213 LEU A CA 1
ATOM 1602 C C . LEU A 1 213 ? 24.650 6.982 54.897 1.00 51.19 213 LEU A C 1
ATOM 1604 O O . LEU A 1 213 ? 24.135 6.982 53.780 1.00 51.19 213 LEU A O 1
ATOM 1608 N N . ALA A 1 214 ? 24.852 8.103 55.594 1.00 52.88 214 ALA A N 1
ATOM 1609 C CA . ALA A 1 214 ? 24.458 9.426 55.117 1.00 52.88 214 ALA A CA 1
ATOM 1610 C C . ALA A 1 214 ? 25.382 9.920 53.987 1.00 52.88 214 ALA A C 1
ATOM 1612 O O . ALA A 1 214 ? 24.929 10.566 53.037 1.00 52.88 214 ALA A O 1
ATOM 1613 N N . ALA A 1 215 ? 26.671 9.576 54.045 1.00 55.19 215 ALA A N 1
ATOM 1614 C CA . ALA A 1 215 ? 27.604 9.816 52.945 1.00 55.19 215 ALA A CA 1
ATOM 1615 C C . ALA A 1 215 ? 27.323 8.892 51.745 1.00 55.19 215 ALA A C 1
ATOM 1617 O O . ALA A 1 215 ? 27.326 9.338 50.597 1.00 55.19 215 ALA A O 1
ATOM 1618 N N . TYR A 1 216 ? 27.014 7.616 51.998 1.00 53.38 216 TYR A N 1
ATOM 1619 C CA . TYR A 1 216 ? 26.700 6.647 50.946 1.00 53.38 216 TYR A CA 1
ATOM 1620 C C . TYR A 1 216 ? 25.407 6.988 50.192 1.00 53.38 216 TYR A C 1
ATOM 1622 O O . TYR A 1 216 ? 25.400 6.999 48.960 1.00 53.38 216 TYR A O 1
ATOM 1630 N N . SER A 1 217 ? 24.335 7.362 50.902 1.00 51.56 217 SER A N 1
ATOM 1631 C CA . SER A 1 217 ? 23.037 7.722 50.308 1.00 51.56 217 SER A CA 1
ATOM 1632 C C . SER A 1 217 ? 23.069 9.002 49.460 1.00 51.56 217 SER A C 1
ATOM 1634 O O . SER A 1 217 ? 22.141 9.252 48.686 1.00 51.56 217 SER A O 1
ATOM 1636 N N . THR A 1 218 ? 24.133 9.806 49.570 1.00 54.00 218 THR A N 1
ATOM 1637 C CA . THR A 1 218 ? 24.299 11.086 48.864 1.00 54.00 218 THR A CA 1
ATOM 1638 C C . THR A 1 218 ? 25.332 11.053 47.728 1.00 54.00 218 THR A C 1
ATOM 1640 O O . THR A 1 218 ? 25.531 12.079 47.064 1.00 54.00 218 THR A O 1
ATOM 1643 N N . THR A 1 219 ? 25.932 9.892 47.436 1.00 57.47 219 THR A N 1
ATOM 1644 C CA . THR A 1 219 ? 26.770 9.681 46.238 1.00 57.47 219 THR A CA 1
ATOM 1645 C C . THR A 1 219 ? 25.954 9.817 44.945 1.00 57.47 219 THR A C 1
ATOM 1647 O O . THR A 1 219 ? 24.761 9.504 44.905 1.00 57.47 219 THR A O 1
ATOM 1650 N N . GLU A 1 220 ? 26.571 10.325 43.872 1.00 54.72 220 GLU A N 1
ATOM 1651 C CA . GLU A 1 220 ? 25.883 10.610 42.598 1.00 54.72 220 GLU A CA 1
ATOM 1652 C C . GLU A 1 220 ? 25.295 9.342 41.949 1.00 54.72 220 GLU A C 1
ATOM 1654 O O . GLU A 1 220 ? 24.252 9.385 41.290 1.00 54.72 220 GLU A O 1
ATOM 1659 N N . GLU A 1 221 ? 25.921 8.194 42.194 1.00 54.44 221 GLU A N 1
ATOM 1660 C CA . GLU A 1 221 ? 25.501 6.875 41.738 1.00 54.44 221 GLU A CA 1
ATOM 1661 C C . GLU A 1 221 ? 24.219 6.406 42.445 1.00 54.44 221 GLU A C 1
ATOM 1663 O O . GLU A 1 221 ? 23.327 5.878 41.780 1.00 54.44 221 GLU A O 1
ATOM 1668 N N . MET A 1 222 ? 24.081 6.652 43.756 1.00 52.22 222 MET A N 1
ATOM 1669 C CA . MET A 1 222 ? 22.892 6.292 44.545 1.00 52.22 222 MET A CA 1
ATOM 1670 C C . MET A 1 222 ? 21.743 7.298 44.398 1.00 52.22 222 MET A C 1
ATOM 1672 O O . MET A 1 222 ? 20.577 6.900 44.310 1.00 52.22 222 MET A O 1
ATOM 1676 N N . LYS A 1 223 ? 22.049 8.595 44.264 1.00 54.97 223 LYS A N 1
ATOM 1677 C CA . LYS A 1 223 ? 21.058 9.659 44.007 1.00 54.97 223 LYS A CA 1
ATOM 1678 C C . LYS A 1 223 ? 20.254 9.448 42.727 1.00 54.97 223 LYS A C 1
ATOM 1680 O O . LYS A 1 223 ? 19.090 9.826 42.673 1.00 54.97 223 LYS A O 1
ATOM 1685 N N . LYS A 1 224 ? 20.839 8.835 41.691 1.00 50.25 224 LYS A N 1
ATOM 1686 C CA . LYS A 1 224 ? 20.115 8.519 40.443 1.00 50.25 224 LYS A CA 1
ATOM 1687 C C . LYS A 1 224 ? 18.963 7.531 40.639 1.00 50.25 224 LYS A C 1
ATOM 1689 O O . LYS A 1 224 ? 18.057 7.499 39.805 1.00 50.25 224 LYS A O 1
ATOM 1694 N N . TYR A 1 225 ? 19.004 6.729 41.703 1.00 45.91 225 TYR A N 1
ATOM 1695 C CA . TYR A 1 225 ? 18.028 5.675 41.978 1.00 45.91 225 TYR A CA 1
ATOM 1696 C C . TYR A 1 225 ? 17.164 5.949 43.222 1.00 45.91 225 TYR A C 1
ATOM 1698 O O . TYR A 1 225 ? 16.122 5.312 43.373 1.00 45.91 225 TYR A O 1
ATOM 1706 N N . LEU A 1 226 ? 17.529 6.927 44.061 1.00 46.75 226 LEU A N 1
ATOM 1707 C CA . LEU A 1 226 ? 16.708 7.438 45.164 1.00 46.75 226 LEU A CA 1
ATOM 1708 C C . LEU A 1 226 ? 15.934 8.694 44.742 1.00 46.75 226 LEU A C 1
ATOM 1710 O O . LEU A 1 226 ? 16.503 9.656 44.241 1.00 46.75 226 LEU A O 1
ATOM 1714 N N . SER A 1 227 ? 14.625 8.737 44.997 1.00 42.00 227 SER A N 1
ATOM 1715 C CA . SER A 1 227 ? 13.870 9.994 44.887 1.00 42.00 227 SER A CA 1
ATOM 1716 C C . SER A 1 227 ? 14.358 11.006 45.932 1.00 42.00 227 SER A C 1
ATOM 1718 O O . SER A 1 227 ? 14.645 10.603 47.060 1.00 42.00 227 SER A O 1
ATOM 1720 N N . ASN A 1 228 ? 14.368 12.302 45.600 1.00 48.12 228 ASN A N 1
ATOM 1721 C CA . ASN A 1 228 ? 14.829 13.375 46.497 1.00 48.12 228 ASN A CA 1
ATOM 1722 C C . ASN A 1 228 ? 14.171 13.351 47.896 1.00 48.12 228 ASN A C 1
ATOM 1724 O O . ASN A 1 228 ? 14.826 13.704 48.870 1.00 48.12 228 ASN A O 1
ATOM 1728 N N . GLU A 1 229 ? 12.917 12.892 48.015 1.00 46.41 229 GLU A N 1
ATOM 1729 C CA . GLU A 1 229 ? 12.239 12.685 49.308 1.00 46.41 229 GLU A CA 1
ATOM 1730 C C . GLU A 1 229 ? 12.859 11.536 50.121 1.00 46.41 229 GLU A C 1
ATOM 1732 O O . GLU A 1 229 ? 13.237 11.743 51.269 1.00 46.41 229 GLU A O 1
ATOM 1737 N N . LEU A 1 230 ? 13.063 10.352 49.533 1.00 46.59 230 LEU A N 1
ATOM 1738 C CA . LEU A 1 230 ? 13.701 9.206 50.209 1.00 46.59 230 LEU A CA 1
ATOM 1739 C C . LEU A 1 230 ? 15.137 9.490 50.671 1.00 46.59 230 LEU A C 1
ATOM 1741 O O . LEU A 1 230 ? 15.512 9.066 51.760 1.00 46.59 230 LEU A O 1
ATOM 1745 N N . ALA A 1 231 ? 15.921 10.238 49.889 1.00 48.94 231 ALA A N 1
ATOM 1746 C CA . ALA A 1 231 ? 17.274 10.637 50.286 1.00 48.94 231 ALA A CA 1
ATOM 1747 C C . ALA A 1 231 ? 17.283 11.522 51.548 1.00 48.94 231 ALA A C 1
ATOM 1749 O O . ALA A 1 231 ? 18.235 11.465 52.322 1.00 48.94 231 ALA A O 1
ATOM 1750 N N . SER A 1 232 ? 16.209 12.288 51.780 1.00 47.66 232 SER A N 1
ATOM 1751 C CA . SER A 1 232 ? 16.052 13.139 52.967 1.00 47.66 232 SER A CA 1
ATOM 1752 C C . SER A 1 232 ? 15.582 12.388 54.221 1.00 47.66 232 SER A C 1
ATOM 1754 O O . SER A 1 232 ? 15.857 12.840 55.325 1.00 47.66 232 SER A O 1
ATOM 1756 N N . TYR A 1 233 ? 14.928 11.228 54.065 1.00 44.97 233 TYR A N 1
ATOM 1757 C CA . TYR A 1 233 ? 14.494 10.370 55.180 1.00 44.97 233 TYR A CA 1
ATOM 1758 C C . TYR A 1 233 ? 15.574 9.370 55.632 1.00 44.97 233 TYR A C 1
ATOM 1760 O O . TYR A 1 233 ? 15.519 8.855 56.743 1.00 44.97 233 TYR A O 1
ATOM 1768 N N . MET A 1 234 ? 16.574 9.096 54.787 1.00 42.22 234 MET A N 1
ATOM 1769 C CA . MET A 1 234 ? 17.665 8.149 55.065 1.00 42.22 234 MET A CA 1
ATOM 1770 C C . MET A 1 234 ? 18.764 8.681 56.002 1.00 42.22 234 MET A C 1
ATOM 1772 O O . MET A 1 234 ? 19.678 7.934 56.341 1.00 42.22 234 MET A O 1
ATOM 1776 N N . THR A 1 235 ? 18.699 9.946 56.426 1.00 46.38 235 THR A N 1
ATOM 1777 C CA . THR A 1 235 ? 19.641 10.527 57.400 1.00 46.38 235 THR A CA 1
ATOM 1778 C C . THR A 1 235 ? 19.248 10.270 58.856 1.00 46.38 235 THR A C 1
ATOM 1780 O O . THR A 1 235 ? 20.060 10.523 59.743 1.00 46.38 235 THR A O 1
ATOM 1783 N N . ASP A 1 236 ? 18.033 9.771 59.115 1.00 44.00 236 ASP A N 1
ATOM 1784 C CA . ASP A 1 236 ? 17.605 9.380 60.459 1.00 44.00 236 ASP A CA 1
ATOM 1785 C C . ASP A 1 236 ? 18.149 7.988 60.794 1.00 44.00 236 ASP A C 1
ATOM 1787 O O . ASP A 1 236 ? 17.750 6.969 60.223 1.00 44.00 236 ASP A O 1
ATOM 1791 N N . THR A 1 237 ? 19.082 7.954 61.745 1.00 44.38 237 THR A N 1
ATOM 1792 C CA . THR A 1 237 ? 19.850 6.778 62.186 1.00 44.38 237 THR A CA 1
ATOM 1793 C C . THR A 1 237 ? 18.972 5.570 62.569 1.00 44.38 237 THR A C 1
ATOM 1795 O O . THR A 1 237 ? 19.412 4.423 62.498 1.00 44.38 237 THR A O 1
ATOM 1798 N N . GLU A 1 238 ? 17.707 5.794 62.929 1.00 42.69 238 GLU A N 1
ATOM 1799 C CA . GLU A 1 238 ? 16.736 4.745 63.274 1.00 42.69 238 GLU A CA 1
ATOM 1800 C C . GLU A 1 238 ? 16.113 4.072 62.033 1.00 42.69 238 GLU A C 1
ATOM 1802 O O . GLU A 1 238 ? 15.896 2.860 62.027 1.00 42.69 238 GLU A O 1
ATOM 1807 N N . ILE A 1 239 ? 15.902 4.821 60.944 1.00 41.03 239 ILE A N 1
ATOM 1808 C CA . ILE A 1 239 ? 15.348 4.312 59.673 1.00 41.03 239 ILE A CA 1
ATOM 1809 C C . ILE A 1 239 ? 16.413 3.509 58.914 1.00 41.03 239 ILE A C 1
ATOM 1811 O O . ILE A 1 239 ? 16.125 2.456 58.345 1.00 41.03 239 ILE A O 1
ATOM 1815 N N . ALA A 1 240 ? 17.661 3.970 58.976 1.00 40.56 240 ALA A N 1
ATOM 1816 C CA . ALA A 1 240 ? 18.851 3.280 58.487 1.00 40.56 240 ALA A CA 1
ATOM 1817 C C . ALA A 1 240 ? 18.980 1.836 59.012 1.00 40.56 240 ALA A C 1
ATOM 1819 O O . ALA A 1 240 ? 19.219 0.902 58.246 1.00 40.56 240 ALA A O 1
ATOM 1820 N N . THR A 1 241 ? 18.782 1.669 60.321 1.00 42.66 241 THR A N 1
ATOM 1821 C CA . THR A 1 241 ? 18.945 0.392 61.031 1.00 42.66 241 THR A CA 1
ATOM 1822 C C . THR A 1 241 ? 17.820 -0.584 60.673 1.00 42.66 241 THR A C 1
ATOM 1824 O O . THR A 1 241 ? 18.077 -1.728 60.313 1.00 42.66 241 THR A O 1
ATOM 1827 N N . TYR A 1 242 ? 16.575 -0.101 60.641 1.00 39.22 242 TYR A N 1
ATOM 1828 C CA . TYR A 1 242 ? 15.404 -0.907 60.282 1.00 39.22 242 TYR A CA 1
ATOM 1829 C C . TYR A 1 242 ? 15.436 -1.404 58.826 1.00 39.22 242 TYR A C 1
ATOM 1831 O O . TYR A 1 242 ? 15.070 -2.543 58.536 1.00 39.22 242 TYR A O 1
ATOM 1839 N N . VAL A 1 243 ? 15.908 -0.563 57.897 1.00 40.19 243 VAL A N 1
ATOM 1840 C CA . VAL A 1 243 ? 16.068 -0.939 56.484 1.00 40.19 243 VAL A CA 1
ATOM 1841 C C . VAL A 1 243 ? 17.204 -1.954 56.308 1.00 40.19 243 VAL A C 1
ATOM 1843 O O . VAL A 1 243 ? 17.063 -2.873 55.503 1.00 40.19 243 VAL A O 1
ATOM 1846 N N . SER A 1 244 ? 18.289 -1.848 57.083 1.00 39.84 244 SER A N 1
ATOM 1847 C CA . SER A 1 244 ? 19.387 -2.825 57.069 1.00 39.84 244 SER A CA 1
ATOM 1848 C C . SER A 1 244 ? 18.930 -4.216 57.536 1.00 39.84 244 SER A C 1
ATOM 1850 O O . SER A 1 244 ? 19.176 -5.197 56.834 1.00 39.84 244 SER A O 1
ATOM 1852 N N . ASP A 1 245 ? 18.185 -4.299 58.643 1.00 44.91 245 ASP A N 1
ATOM 1853 C CA . ASP A 1 245 ? 17.676 -5.565 59.199 1.00 44.91 245 ASP A CA 1
ATOM 1854 C C . ASP A 1 245 ? 16.634 -6.232 58.277 1.00 44.91 245 ASP A C 1
ATOM 1856 O O . ASP A 1 245 ? 16.626 -7.453 58.080 1.00 44.91 245 ASP A O 1
ATOM 1860 N N . ALA A 1 246 ? 15.776 -5.428 57.639 1.00 37.91 246 ALA A N 1
ATOM 1861 C CA . ALA A 1 246 ? 14.784 -5.915 56.682 1.00 37.91 246 ALA A CA 1
ATOM 1862 C C . ALA A 1 246 ? 15.424 -6.421 55.374 1.00 37.91 246 ALA A C 1
ATOM 1864 O O . ALA A 1 246 ? 14.996 -7.444 54.834 1.00 37.91 246 ALA A O 1
ATOM 1865 N N . ILE A 1 247 ? 16.472 -5.747 54.876 1.00 40.22 247 ILE A N 1
ATOM 1866 C CA . ILE A 1 247 ? 17.244 -6.191 53.702 1.00 40.22 247 ILE A CA 1
ATOM 1867 C C . ILE A 1 247 ? 18.026 -7.474 54.015 1.00 40.22 247 ILE A C 1
ATOM 1869 O O . ILE A 1 247 ? 18.119 -8.349 53.151 1.00 40.22 247 ILE A O 1
ATOM 1873 N N . GLN A 1 248 ? 18.553 -7.615 55.235 1.00 37.72 248 GLN A N 1
ATOM 1874 C CA . GLN A 1 248 ? 19.251 -8.819 55.691 1.00 37.72 248 GLN A CA 1
ATOM 1875 C C . GLN A 1 248 ? 18.308 -10.035 55.729 1.00 37.72 248 GLN A C 1
ATOM 1877 O O . GLN A 1 248 ? 18.612 -11.066 55.132 1.00 37.72 248 GLN A O 1
ATOM 1882 N N . THR A 1 249 ? 17.102 -9.865 56.277 1.00 38.38 249 THR A N 1
ATOM 1883 C CA . THR A 1 249 ? 16.080 -10.927 56.375 1.00 38.38 249 THR A CA 1
ATOM 1884 C C . THR A 1 249 ? 15.515 -11.348 55.002 1.00 38.38 249 THR A C 1
ATOM 1886 O O . THR A 1 249 ? 15.260 -12.530 54.745 1.00 38.38 249 THR A O 1
ATOM 1889 N N . LEU A 1 250 ? 15.342 -10.393 54.076 1.00 38.28 250 LEU A N 1
ATOM 1890 C CA . LEU A 1 250 ? 14.892 -10.663 52.700 1.00 38.28 250 LEU A CA 1
ATOM 1891 C C . LEU A 1 250 ? 15.960 -11.387 51.870 1.00 38.28 250 LEU A C 1
ATOM 1893 O O . LEU A 1 250 ? 15.636 -12.352 51.175 1.00 38.28 250 LEU A O 1
ATOM 1897 N N . LYS A 1 251 ? 17.234 -10.981 51.988 1.00 39.41 251 LYS A N 1
ATOM 1898 C CA . LYS A 1 251 ? 18.351 -11.671 51.328 1.00 39.41 251 LYS A CA 1
ATOM 1899 C C . LYS A 1 251 ? 18.489 -13.115 51.809 1.00 39.41 251 LYS A C 1
ATOM 1901 O O . LYS A 1 251 ? 18.707 -13.987 50.976 1.00 39.41 251 LYS A O 1
ATOM 1906 N N . GLU A 1 252 ? 18.316 -13.385 53.104 1.00 34.03 252 GLU A N 1
ATOM 1907 C CA . GLU A 1 252 ? 18.404 -14.736 53.687 1.00 34.03 252 GLU A CA 1
ATOM 1908 C C . GLU A 1 252 ? 17.323 -15.695 53.159 1.00 34.03 252 GLU A C 1
ATOM 1910 O O . GLU A 1 252 ? 17.592 -16.876 52.933 1.00 34.03 252 GLU A O 1
ATOM 1915 N N . THR A 1 253 ? 16.119 -15.189 52.884 1.00 38.69 253 THR A N 1
ATOM 1916 C CA . THR A 1 253 ? 14.997 -16.009 52.396 1.00 38.69 253 THR A CA 1
ATOM 1917 C C . THR A 1 253 ? 15.092 -16.286 50.888 1.00 38.69 253 THR A C 1
ATOM 1919 O O . THR A 1 253 ? 14.828 -17.405 50.447 1.00 38.69 253 THR A O 1
ATOM 1922 N N . GLU A 1 254 ? 15.525 -15.306 50.085 1.00 39.25 254 GLU A N 1
ATOM 1923 C CA . GLU A 1 254 ? 15.767 -15.505 48.645 1.00 39.25 254 GLU A CA 1
ATOM 1924 C C . GLU A 1 254 ? 17.026 -16.352 48.371 1.00 39.25 254 GLU A C 1
ATOM 1926 O O . GLU A 1 254 ? 17.002 -17.188 47.467 1.00 39.25 254 GLU A O 1
ATOM 1931 N N . LEU A 1 255 ? 18.089 -16.228 49.181 1.00 35.81 255 LEU A N 1
ATOM 1932 C CA . LEU A 1 255 ? 19.275 -17.102 49.114 1.00 35.81 255 LEU A CA 1
ATOM 1933 C C . LEU A 1 255 ? 18.939 -18.562 49.439 1.00 35.81 255 LEU A C 1
ATOM 1935 O O . LEU A 1 255 ? 19.475 -19.463 48.795 1.00 35.81 255 LEU A O 1
ATOM 1939 N N . LYS A 1 256 ? 18.032 -18.802 50.396 1.00 38.81 256 LYS A N 1
ATOM 1940 C CA . LYS A 1 256 ? 17.569 -20.151 50.743 1.00 38.81 256 LYS A CA 1
ATOM 1941 C C . LYS A 1 256 ? 16.821 -20.811 49.579 1.00 38.81 256 LYS A C 1
ATOM 1943 O O . LYS A 1 256 ? 17.108 -21.955 49.253 1.00 38.81 256 LYS A O 1
ATOM 1948 N N . ASN A 1 257 ? 15.933 -20.078 48.909 1.00 40.00 257 ASN A N 1
ATOM 1949 C CA . ASN A 1 257 ? 15.165 -20.618 47.783 1.00 40.00 257 ASN A CA 1
ATOM 1950 C C . ASN A 1 257 ? 16.038 -20.867 46.539 1.00 40.00 257 ASN A C 1
ATOM 1952 O O . ASN A 1 257 ? 15.880 -21.887 45.883 1.00 40.00 257 ASN A O 1
ATOM 1956 N N . ILE A 1 258 ? 17.018 -20.000 46.257 1.00 40.09 258 ILE A N 1
ATOM 1957 C CA . ILE A 1 258 ? 17.976 -20.217 45.157 1.00 40.09 258 ILE A CA 1
ATOM 1958 C C . ILE A 1 258 ? 18.920 -21.391 45.469 1.00 40.09 258 ILE A C 1
ATOM 1960 O O . ILE A 1 258 ? 19.270 -22.143 44.565 1.00 40.09 258 ILE A O 1
ATOM 1964 N N . SER A 1 259 ? 19.322 -21.577 46.733 1.00 32.84 259 SER A N 1
ATOM 1965 C CA . SER A 1 259 ? 20.121 -22.730 47.182 1.00 32.84 259 SER A CA 1
ATOM 1966 C C . SER A 1 259 ? 19.350 -24.050 47.081 1.00 32.84 259 SER A C 1
ATOM 1968 O O . SER A 1 259 ? 19.936 -25.068 46.707 1.00 32.84 259 SER A O 1
ATOM 1970 N N . ASP A 1 260 ? 18.056 -24.033 47.402 1.00 41.38 260 ASP A N 1
ATOM 1971 C CA . ASP A 1 260 ? 17.169 -25.192 47.293 1.00 41.38 260 ASP A CA 1
ATOM 1972 C C . ASP A 1 260 ? 16.961 -25.568 45.798 1.00 41.38 260 ASP A C 1
ATOM 1974 O O . ASP A 1 260 ? 17.133 -26.736 45.439 1.00 41.38 260 ASP A O 1
ATOM 1978 N N . ASP A 1 261 ? 16.778 -24.584 44.903 1.00 43.22 261 ASP A N 1
ATOM 1979 C CA . ASP A 1 261 ? 16.678 -24.787 43.441 1.00 43.22 261 ASP A CA 1
ATOM 1980 C C . ASP A 1 261 ? 18.007 -25.259 42.800 1.00 43.22 261 ASP A C 1
ATOM 1982 O O . ASP A 1 261 ? 18.017 -26.129 41.922 1.00 43.22 261 ASP A O 1
ATOM 1986 N N . LEU A 1 262 ? 19.162 -24.728 43.236 1.00 40.09 262 LEU A N 1
ATOM 1987 C CA . LEU A 1 262 ? 20.480 -25.163 42.744 1.00 40.09 262 LEU A CA 1
ATOM 1988 C C . LEU A 1 262 ? 20.816 -26.588 43.204 1.00 40.09 262 LEU A C 1
ATOM 1990 O O . LEU A 1 262 ? 21.471 -27.320 42.466 1.00 40.09 262 LEU A O 1
ATOM 1994 N N . SER A 1 263 ? 20.377 -26.978 44.406 1.00 39.53 263 SER A N 1
ATOM 1995 C CA . SER A 1 263 ? 20.510 -28.334 44.957 1.00 39.53 263 SER A CA 1
ATOM 1996 C C . SER A 1 263 ? 19.698 -29.349 44.147 1.00 39.53 263 SER A C 1
ATOM 1998 O O . SER A 1 263 ? 20.193 -30.435 43.845 1.00 39.53 263 SER A O 1
ATOM 2000 N N . GLU A 1 264 ? 18.485 -28.985 43.731 1.00 41.78 264 GLU A N 1
ATOM 2001 C CA . GLU A 1 264 ? 17.629 -29.824 42.888 1.00 41.78 264 GLU A CA 1
ATOM 2002 C C . GLU A 1 264 ? 18.170 -29.924 41.448 1.00 41.78 264 GLU A C 1
ATOM 2004 O O . GLU A 1 264 ? 18.234 -31.015 40.873 1.00 41.78 264 GLU A O 1
ATOM 2009 N N . TYR A 1 265 ? 18.700 -28.826 40.895 1.00 38.62 265 TYR A N 1
ATOM 2010 C CA . TYR A 1 265 ? 19.382 -28.827 39.596 1.00 38.62 265 TYR A CA 1
ATOM 2011 C C . TYR A 1 265 ? 20.703 -29.624 39.616 1.00 38.62 265 TYR A C 1
ATOM 2013 O O . TYR A 1 265 ? 20.966 -30.388 38.687 1.00 38.62 265 TYR A O 1
ATOM 2021 N N . ASN A 1 266 ? 21.514 -29.530 40.681 1.00 39.12 266 ASN A N 1
ATOM 2022 C CA . ASN A 1 266 ? 22.731 -30.341 40.848 1.00 39.12 266 ASN A CA 1
ATOM 2023 C C . ASN A 1 266 ? 22.418 -31.816 41.113 1.00 39.12 266 ASN A C 1
ATOM 2025 O O . ASN A 1 266 ? 23.164 -32.676 40.650 1.00 39.12 266 ASN A O 1
ATOM 2029 N N . GLY A 1 267 ? 21.329 -32.121 41.823 1.00 41.09 267 GLY A N 1
ATOM 2030 C CA . GLY A 1 267 ? 20.817 -33.482 41.986 1.00 41.09 267 GLY A CA 1
ATOM 2031 C C . GLY A 1 267 ? 20.437 -34.086 40.637 1.00 41.09 267 GLY A C 1
ATOM 2032 O O . GLY A 1 267 ? 20.919 -35.159 40.286 1.00 41.09 267 GLY A O 1
ATOM 2033 N N . THR A 1 268 ? 19.707 -33.326 39.819 1.00 44.75 268 THR A N 1
ATOM 2034 C CA . THR A 1 268 ? 19.289 -33.732 38.470 1.00 44.75 268 THR A CA 1
ATOM 2035 C C . THR A 1 268 ? 20.473 -33.837 37.501 1.00 44.75 268 THR A C 1
ATOM 2037 O O . THR A 1 268 ? 20.518 -34.752 36.681 1.00 44.75 268 THR A O 1
ATOM 2040 N N . LEU A 1 269 ? 21.467 -32.947 37.595 1.00 44.50 269 LEU A N 1
ATOM 2041 C CA . LEU A 1 269 ? 22.698 -33.005 36.801 1.00 44.50 269 LEU A CA 1
ATOM 2042 C C . LEU A 1 269 ? 23.592 -34.169 37.246 1.00 44.50 269 LEU A C 1
ATOM 2044 O O . LEU A 1 269 ? 24.179 -34.833 36.402 1.00 44.50 269 LEU A O 1
ATOM 2048 N N . THR A 1 270 ? 23.653 -34.468 38.546 1.00 47.47 270 THR A N 1
ATOM 2049 C CA . THR A 1 270 ? 24.374 -35.627 39.098 1.00 47.47 270 THR A CA 1
ATOM 2050 C C . THR A 1 270 ? 23.683 -36.931 38.711 1.00 47.47 270 THR A C 1
ATOM 2052 O O . THR A 1 270 ? 24.362 -37.888 38.359 1.00 47.47 270 THR A O 1
ATOM 2055 N N . GLU A 1 271 ? 22.351 -36.976 38.686 1.00 49.22 271 GLU A N 1
ATOM 2056 C CA . GLU A 1 271 ? 21.583 -38.111 38.171 1.00 49.22 271 GLU A CA 1
ATOM 2057 C C . GLU A 1 271 ? 21.728 -38.266 36.657 1.00 49.22 271 GLU A C 1
ATOM 2059 O O . GLU A 1 271 ? 21.899 -39.389 36.201 1.00 49.22 271 GLU A O 1
ATOM 2064 N N . HIS A 1 272 ? 21.774 -37.182 35.873 1.00 46.69 272 HIS A N 1
ATOM 2065 C CA . HIS A 1 272 ? 22.073 -37.251 34.438 1.00 46.69 272 HIS A CA 1
ATOM 2066 C C . HIS A 1 272 ? 23.530 -37.626 34.158 1.00 46.69 272 HIS A C 1
ATOM 2068 O O . HIS A 1 272 ? 23.779 -38.373 33.220 1.00 46.69 272 HIS A O 1
ATOM 2074 N N . ILE A 1 273 ? 24.494 -37.172 34.965 1.00 47.84 273 ILE A N 1
ATOM 2075 C CA . ILE A 1 273 ? 25.903 -37.583 34.886 1.00 47.84 273 ILE A CA 1
ATOM 2076 C C . ILE A 1 273 ? 26.046 -39.049 35.303 1.00 47.84 273 ILE A C 1
ATOM 2078 O O . ILE A 1 273 ? 26.776 -39.785 34.654 1.00 47.84 273 ILE A O 1
ATOM 2082 N N . ASN A 1 274 ? 25.323 -39.513 36.324 1.00 53.88 274 ASN A N 1
ATOM 2083 C CA . ASN A 1 274 ? 25.318 -40.914 36.748 1.00 53.88 274 ASN A CA 1
ATOM 2084 C C . ASN A 1 274 ? 24.563 -41.810 35.761 1.00 53.88 274 ASN A C 1
ATOM 2086 O O . ASN A 1 274 ? 25.008 -42.923 35.514 1.00 53.88 274 ASN A O 1
ATOM 2090 N N . ALA A 1 275 ? 23.483 -41.332 35.142 1.00 48.09 275 ALA A N 1
ATOM 2091 C CA . ALA A 1 275 ? 22.776 -42.014 34.063 1.00 48.09 275 ALA A CA 1
ATOM 2092 C C . ALA A 1 275 ? 23.602 -42.020 32.773 1.00 48.09 275 ALA A C 1
ATOM 2094 O O . ALA A 1 275 ? 23.603 -43.020 32.068 1.00 48.09 275 ALA A O 1
ATOM 2095 N N . TRP A 1 276 ? 24.362 -40.958 32.493 1.00 42.84 276 TRP A N 1
ATOM 2096 C CA . TRP A 1 276 ? 25.342 -40.898 31.409 1.00 42.84 276 TRP A CA 1
ATOM 2097 C C . TRP A 1 276 ? 26.521 -41.832 31.679 1.00 42.84 276 TRP A C 1
ATOM 2099 O O . TRP A 1 276 ? 26.913 -42.571 30.789 1.00 42.84 276 TRP A O 1
ATOM 2109 N N . ASN A 1 277 ? 27.041 -41.887 32.904 1.00 45.75 277 ASN A N 1
ATOM 2110 C CA . ASN A 1 277 ? 28.112 -42.802 33.297 1.00 45.75 277 ASN A CA 1
ATOM 2111 C C . ASN A 1 277 ? 27.632 -44.260 33.304 1.00 45.75 277 ASN A C 1
ATOM 2113 O O . ASN A 1 277 ? 28.340 -45.116 32.796 1.00 45.75 277 ASN A O 1
ATOM 2117 N N . ALA A 1 278 ? 26.414 -44.545 33.770 1.00 46.38 278 ALA A N 1
ATOM 2118 C CA . ALA A 1 278 ? 25.790 -45.867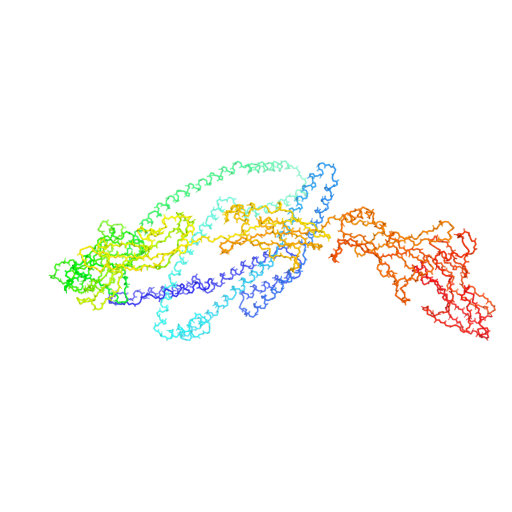 33.698 1.00 46.38 278 ALA A CA 1
ATOM 2119 C C . ALA A 1 278 ? 25.399 -46.246 32.260 1.00 46.38 278 ALA A C 1
ATOM 2121 O O . ALA A 1 278 ? 25.437 -47.418 31.897 1.00 46.38 278 ALA A O 1
ATOM 2122 N N . PHE A 1 279 ? 25.069 -45.270 31.410 1.00 41.53 279 PHE A N 1
ATOM 2123 C CA . PHE A 1 279 ? 24.922 -45.460 29.970 1.00 41.53 279 PHE A CA 1
ATOM 2124 C C . PHE A 1 279 ? 26.281 -45.730 29.323 1.00 41.53 279 PHE A C 1
ATOM 2126 O O . PHE A 1 279 ? 26.366 -46.629 28.506 1.00 41.53 279 PHE A O 1
ATOM 2133 N N . VAL A 1 280 ? 27.362 -45.051 29.707 1.00 40.12 280 VAL A N 1
ATOM 2134 C CA . VAL A 1 280 ? 28.735 -45.306 29.229 1.00 40.12 280 VAL A CA 1
ATOM 2135 C C . VAL A 1 280 ? 29.283 -46.650 29.742 1.00 40.12 280 VAL A C 1
ATOM 2137 O O . VAL A 1 280 ? 30.001 -47.323 29.009 1.00 40.12 280 VAL A O 1
ATOM 2140 N N . GLU A 1 281 ? 28.923 -47.077 30.957 1.00 44.09 281 GLU A N 1
ATOM 2141 C CA . GLU A 1 281 ? 29.286 -48.381 31.536 1.00 44.09 281 GLU A CA 1
ATOM 2142 C C . GLU A 1 281 ? 28.400 -49.533 31.021 1.00 44.09 281 GLU A C 1
ATOM 2144 O O . GLU A 1 281 ? 28.875 -50.660 30.881 1.00 44.09 281 GLU A O 1
ATOM 2149 N N . GLY A 1 282 ? 27.120 -49.268 30.733 1.00 44.66 282 GLY A N 1
ATOM 2150 C CA . GLY A 1 282 ? 26.115 -50.251 30.307 1.00 44.66 282 GLY A CA 1
ATOM 2151 C C . GLY A 1 282 ? 25.898 -50.344 28.792 1.00 44.66 282 GLY A C 1
ATOM 2152 O O . GLY A 1 282 ? 25.419 -51.366 28.297 1.00 44.66 282 GLY A O 1
ATOM 2153 N N . SER A 1 283 ? 26.279 -49.320 28.027 1.00 42.38 283 SER A N 1
ATOM 2154 C CA . SER A 1 283 ? 26.456 -49.408 26.578 1.00 42.38 283 SER A CA 1
ATOM 2155 C C . SER A 1 283 ? 27.884 -49.876 26.314 1.00 42.38 283 SER A C 1
ATOM 2157 O O . SER A 1 283 ? 28.838 -49.334 26.855 1.00 42.38 283 SER A O 1
ATOM 2159 N N . ASN A 1 284 ? 28.062 -50.913 25.496 1.00 45.94 284 ASN A N 1
ATOM 2160 C CA . ASN A 1 284 ? 29.366 -51.482 25.127 1.00 45.94 284 ASN A CA 1
ATOM 2161 C C . ASN A 1 284 ? 30.242 -50.516 24.274 1.00 45.94 284 ASN A C 1
ATOM 2163 O O . ASN A 1 284 ? 30.875 -50.932 23.306 1.00 45.94 284 ASN A O 1
ATOM 2167 N N . LEU A 1 285 ? 30.329 -49.229 24.629 1.00 40.81 285 LEU A N 1
ATOM 2168 C CA . LEU A 1 285 ? 31.286 -48.231 24.144 1.00 40.81 285 LEU A CA 1
ATOM 2169 C C . LEU A 1 285 ? 32.626 -48.373 24.894 1.00 40.81 285 LEU A C 1
ATOM 2171 O O . LEU A 1 285 ? 33.207 -47.425 25.420 1.00 40.81 285 LEU A O 1
ATOM 2175 N N . LYS A 1 286 ? 33.193 -49.586 24.837 1.00 46.59 286 LYS A N 1
ATOM 2176 C CA . LYS A 1 286 ? 34.649 -49.758 24.762 1.00 46.59 286 LYS A CA 1
ATOM 2177 C C . LYS A 1 286 ? 35.094 -49.080 23.468 1.00 46.59 286 LYS A C 1
ATOM 2179 O O . LYS A 1 286 ? 35.192 -49.754 22.457 1.00 46.59 286 LYS A O 1
ATOM 2184 N N . THR A 1 287 ? 35.300 -47.768 23.434 1.00 54.56 287 THR A N 1
ATOM 2185 C CA . THR A 1 287 ? 35.783 -47.123 22.198 1.00 54.56 287 THR A CA 1
ATOM 2186 C C . THR A 1 287 ? 36.855 -46.086 22.393 1.00 54.56 287 THR A C 1
ATOM 2188 O O . THR A 1 287 ? 37.547 -45.849 21.427 1.00 54.56 287 THR A O 1
ATOM 2191 N N . LEU A 1 288 ? 37.157 -45.563 23.581 1.00 40.47 288 LEU A N 1
ATOM 2192 C CA . LEU A 1 288 ? 38.408 -44.797 23.695 1.00 40.47 288 LEU A CA 1
ATOM 2193 C C . LEU A 1 288 ? 39.619 -45.738 23.723 1.00 40.47 288 LEU A C 1
ATOM 2195 O O . LEU A 1 288 ? 40.479 -45.643 22.856 1.00 40.47 288 LEU A O 1
ATOM 2199 N N . LYS A 1 289 ? 39.596 -46.772 24.573 1.00 43.38 289 LYS A N 1
ATOM 2200 C CA . LYS A 1 289 ? 40.628 -47.829 24.579 1.00 43.38 289 LYS A CA 1
ATOM 2201 C C . LYS A 1 289 ? 40.608 -48.729 23.337 1.00 43.38 289 LYS A C 1
ATOM 2203 O O . LYS A 1 289 ? 41.614 -49.334 22.992 1.00 43.38 289 LYS A O 1
ATOM 2208 N N . ASP A 1 290 ? 39.458 -48.832 22.678 1.00 47.84 290 ASP A N 1
ATOM 2209 C CA . ASP A 1 290 ? 39.244 -49.697 21.510 1.00 47.84 290 ASP A CA 1
ATOM 2210 C C . ASP A 1 290 ? 39.471 -48.938 20.198 1.00 47.84 290 ASP A C 1
ATOM 2212 O O . ASP A 1 290 ? 39.845 -49.555 19.215 1.00 47.84 290 ASP A O 1
ATOM 2216 N N . VAL A 1 291 ? 39.317 -47.606 20.163 1.00 45.66 291 VAL A N 1
ATOM 2217 C CA . VAL A 1 291 ? 39.849 -46.755 19.083 1.00 45.66 291 VAL A CA 1
ATOM 2218 C C . VAL A 1 291 ? 41.356 -46.637 19.226 1.00 45.66 291 VAL A C 1
ATOM 2220 O O . VAL A 1 291 ? 42.035 -46.747 18.220 1.00 45.66 291 VAL A O 1
ATOM 2223 N N . GLU A 1 292 ? 41.896 -46.526 20.441 1.00 44.47 292 GLU A N 1
ATOM 2224 C CA . GLU A 1 292 ? 43.342 -46.603 20.689 1.00 44.47 292 GLU A CA 1
ATOM 2225 C C . GLU A 1 292 ? 43.889 -47.991 20.291 1.00 44.47 292 GLU A C 1
ATOM 2227 O O . GLU A 1 292 ? 44.874 -48.099 19.559 1.00 44.47 292 GLU A O 1
ATOM 2232 N N . GLY A 1 293 ? 43.172 -49.066 20.641 1.00 48.56 293 GLY A N 1
ATOM 2233 C CA . GLY A 1 293 ? 43.454 -50.438 20.210 1.00 48.56 293 GLY A CA 1
ATOM 2234 C C . GLY A 1 293 ? 43.304 -50.659 18.700 1.00 48.56 293 GLY A C 1
ATOM 2235 O O . GLY A 1 293 ? 44.149 -51.319 18.100 1.00 48.56 293 GLY A O 1
ATOM 2236 N N . LYS A 1 294 ? 42.292 -50.069 18.049 1.00 48.69 294 LYS A N 1
ATOM 2237 C CA . LYS A 1 294 ? 42.090 -50.120 16.589 1.00 48.69 294 LYS A CA 1
ATOM 2238 C C . LYS A 1 294 ? 43.083 -49.246 15.829 1.00 48.69 294 LYS A C 1
ATOM 2240 O O . LYS A 1 294 ? 43.497 -49.671 14.761 1.00 48.69 294 LYS A O 1
ATOM 2245 N N . LEU A 1 295 ? 43.520 -48.104 16.369 1.00 46.81 295 LEU A N 1
ATOM 2246 C CA . LEU A 1 295 ? 44.632 -47.308 15.828 1.00 46.81 295 LEU A CA 1
ATOM 2247 C C . LEU A 1 295 ? 45.933 -48.111 15.895 1.00 46.81 295 LEU A C 1
ATOM 2249 O O . LEU A 1 295 ? 46.678 -48.150 14.923 1.00 46.81 295 LEU A O 1
ATOM 2253 N N . THR A 1 296 ? 46.164 -48.805 17.014 1.00 47.59 296 THR A N 1
ATOM 2254 C CA . THR A 1 296 ? 47.317 -49.703 17.184 1.00 47.59 296 THR A CA 1
ATOM 2255 C C . THR A 1 296 ? 47.240 -50.884 16.208 1.00 47.59 296 THR A C 1
ATOM 2257 O O . THR A 1 296 ? 48.238 -51.239 15.594 1.00 47.59 296 THR A O 1
ATOM 2260 N N . THR A 1 297 ? 46.046 -51.451 16.000 1.00 48.81 297 THR A N 1
ATOM 2261 C CA . THR A 1 297 ? 45.805 -52.558 15.054 1.00 48.81 297 THR A CA 1
ATOM 2262 C C . THR A 1 297 ? 45.931 -52.097 13.596 1.00 48.81 297 THR A C 1
ATOM 2264 O O . THR A 1 297 ? 46.444 -52.837 12.770 1.00 48.81 297 THR A O 1
ATOM 2267 N N . LEU A 1 298 ? 45.518 -50.868 13.266 1.00 51.62 298 LEU A N 1
ATOM 2268 C CA . LEU A 1 298 ? 45.721 -50.241 11.953 1.00 51.62 298 LEU A CA 1
ATOM 2269 C C . LEU A 1 298 ? 47.204 -49.963 11.678 1.00 51.62 298 LEU A C 1
ATOM 2271 O O . LEU A 1 298 ? 47.660 -50.234 10.573 1.00 51.62 298 LEU A O 1
ATOM 2275 N N . GLY A 1 299 ? 47.965 -49.517 12.685 1.00 52.19 299 GLY A N 1
ATOM 2276 C CA . GLY A 1 299 ? 49.427 -49.425 12.601 1.00 52.19 299 GLY A CA 1
ATOM 2277 C C . GLY A 1 299 ? 50.084 -50.794 12.388 1.00 52.19 299 GLY A C 1
ATOM 2278 O O . GLY A 1 299 ? 50.964 -50.932 11.550 1.00 52.19 299 GLY A O 1
ATOM 2279 N N . GLN A 1 300 ? 49.572 -51.838 13.051 1.00 48.00 300 GLN A N 1
ATOM 2280 C CA . GLN A 1 300 ? 49.995 -53.225 12.826 1.00 48.00 300 GLN A CA 1
ATOM 2281 C C . GLN A 1 300 ? 49.568 -53.777 11.457 1.00 48.00 300 GLN A C 1
ATOM 2283 O O . GLN A 1 300 ? 50.258 -54.642 10.931 1.00 48.00 300 GLN A O 1
ATOM 2288 N N . PHE A 1 301 ? 48.461 -53.308 10.866 1.00 46.34 301 PHE A N 1
ATOM 2289 C CA . PHE A 1 301 ? 48.061 -53.649 9.496 1.00 46.34 301 PHE A CA 1
ATOM 2290 C C . PHE A 1 301 ? 48.982 -52.999 8.468 1.00 46.34 301 PHE A C 1
ATOM 2292 O O . PHE A 1 301 ? 49.314 -53.651 7.486 1.00 46.34 301 PHE A O 1
ATOM 2299 N N . ASP A 1 302 ? 49.421 -51.761 8.697 1.00 47.53 302 ASP A N 1
ATOM 2300 C CA . ASP A 1 302 ? 50.390 -51.083 7.832 1.00 47.53 302 ASP A CA 1
ATOM 2301 C C . ASP A 1 302 ? 51.769 -51.763 7.923 1.00 47.53 302 ASP A C 1
ATOM 2303 O O . ASP A 1 302 ? 52.383 -52.068 6.900 1.00 47.53 302 ASP A O 1
ATOM 2307 N N . ASP A 1 303 ? 52.198 -52.150 9.132 1.00 50.28 303 ASP A N 1
ATOM 2308 C CA . ASP A 1 303 ? 53.391 -52.980 9.348 1.00 50.28 303 ASP A CA 1
ATOM 2309 C C . ASP A 1 303 ? 53.244 -54.378 8.721 1.00 50.28 303 ASP A C 1
ATOM 2311 O O . ASP A 1 303 ? 54.172 -54.861 8.079 1.00 50.28 303 ASP A O 1
ATOM 2315 N N . ALA A 1 304 ? 52.080 -55.029 8.842 1.00 48.12 304 ALA A N 1
ATOM 2316 C CA . ALA A 1 304 ? 51.817 -56.353 8.274 1.00 48.12 304 ALA A CA 1
ATOM 2317 C C . ALA A 1 304 ? 51.688 -56.332 6.743 1.00 48.12 304 ALA A C 1
ATOM 2319 O O . ALA A 1 304 ? 52.099 -57.289 6.095 1.00 48.12 304 ALA A O 1
ATOM 2320 N N . ILE A 1 305 ? 51.164 -55.254 6.151 1.00 51.69 305 ILE A N 1
ATOM 2321 C CA . ILE A 1 305 ? 51.118 -55.038 4.698 1.00 51.69 305 ILE A CA 1
ATOM 2322 C C . ILE A 1 305 ? 52.531 -54.764 4.170 1.00 51.69 305 ILE A C 1
ATOM 2324 O O . ILE A 1 305 ? 52.924 -55.361 3.168 1.00 51.69 305 ILE A O 1
ATOM 2328 N N . ASN A 1 306 ? 53.328 -53.944 4.866 1.00 52.28 306 ASN A N 1
ATOM 2329 C CA . ASN A 1 306 ? 54.723 -53.673 4.507 1.00 52.28 306 ASN A CA 1
ATOM 2330 C C . ASN A 1 306 ? 55.627 -54.909 4.682 1.00 52.28 306 ASN A C 1
ATOM 2332 O O . ASN A 1 306 ? 56.498 -55.144 3.840 1.00 52.28 306 ASN A O 1
ATOM 2336 N N . LEU A 1 307 ? 55.378 -55.744 5.701 1.00 45.88 307 LEU A N 1
ATOM 2337 C CA . LEU A 1 307 ? 56.045 -57.036 5.927 1.00 45.88 307 LEU A CA 1
ATOM 2338 C C . LEU A 1 307 ? 55.601 -58.101 4.899 1.00 45.88 307 LEU A C 1
ATOM 2340 O O . LEU A 1 307 ? 56.428 -58.827 4.351 1.00 45.88 307 LEU A O 1
ATOM 2344 N N . ALA A 1 308 ? 54.309 -58.154 4.549 1.00 47.19 308 ALA A N 1
ATOM 2345 C CA . ALA A 1 308 ? 53.775 -59.058 3.522 1.00 47.19 308 ALA A CA 1
ATOM 2346 C C . ALA A 1 308 ? 54.257 -58.702 2.102 1.00 47.19 308 ALA A C 1
ATOM 2348 O O . ALA A 1 308 ? 54.498 -59.600 1.291 1.00 47.19 308 ALA A O 1
ATOM 2349 N N . LEU A 1 309 ? 54.455 -57.409 1.813 1.00 49.19 309 LEU A N 1
ATOM 2350 C CA . LEU A 1 309 ? 55.084 -56.919 0.581 1.00 49.19 309 LEU A CA 1
ATOM 2351 C C . LEU A 1 309 ? 56.586 -57.252 0.506 1.00 49.19 309 LEU A C 1
ATOM 2353 O O . LEU A 1 309 ? 57.114 -57.359 -0.600 1.00 49.19 309 LEU A O 1
ATOM 2357 N N . THR A 1 310 ? 57.268 -57.449 1.645 1.00 49.41 310 THR A N 1
ATOM 2358 C CA . THR A 1 310 ? 58.703 -57.792 1.698 1.00 49.41 310 THR A CA 1
ATOM 2359 C C . THR A 1 310 ? 59.002 -59.295 1.777 1.00 49.41 310 THR A C 1
ATOM 2361 O O . THR A 1 310 ? 60.073 -59.696 1.324 1.00 49.41 310 THR A O 1
ATOM 2364 N N . GLU A 1 311 ? 58.082 -60.147 2.257 1.00 48.09 311 GLU A N 1
ATOM 2365 C CA . GLU A 1 311 ? 58.346 -61.593 2.447 1.00 48.09 311 GLU A CA 1
ATOM 2366 C C . GLU A 1 311 ? 57.587 -62.566 1.515 1.00 48.09 311 GLU A C 1
ATOM 2368 O O . GLU A 1 311 ? 57.881 -63.763 1.507 1.00 48.09 311 GLU A O 1
ATOM 2373 N N . GLY A 1 312 ? 56.675 -62.088 0.663 1.00 49.28 312 GLY A N 1
ATOM 2374 C CA . GLY A 1 312 ? 56.246 -62.802 -0.550 1.00 49.28 312 GLY A CA 1
ATOM 2375 C C . GLY A 1 312 ? 55.721 -64.240 -0.388 1.00 49.28 312 GLY A C 1
ATOM 2376 O O . GLY A 1 312 ? 56.187 -65.131 -1.104 1.00 49.28 312 GLY A O 1
ATOM 2377 N N . LYS A 1 313 ? 54.723 -64.491 0.477 1.00 42.25 313 LYS A N 1
ATOM 2378 C CA . LYS A 1 313 ? 53.975 -65.769 0.503 1.00 42.25 313 LYS A CA 1
ATOM 2379 C C . LYS A 1 313 ? 52.476 -65.564 0.758 1.00 42.25 313 LYS A C 1
ATOM 2381 O O . LYS A 1 313 ? 52.087 -64.982 1.764 1.00 42.25 313 LYS A O 1
ATOM 2386 N N . TYR A 1 314 ? 51.649 -66.046 -0.175 1.00 44.91 314 TYR A N 1
ATOM 2387 C CA . TYR A 1 314 ? 50.191 -65.884 -0.221 1.00 44.91 314 TYR A CA 1
ATOM 2388 C C . TYR A 1 314 ? 49.466 -67.191 0.117 1.00 44.91 314 TYR A C 1
ATOM 2390 O O . TYR A 1 314 ? 49.279 -68.006 -0.781 1.00 44.91 314 TYR A O 1
ATOM 2398 N N . ASP A 1 315 ? 48.973 -67.341 1.349 1.00 48.56 315 ASP A N 1
ATOM 2399 C CA . ASP A 1 315 ? 48.067 -68.453 1.692 1.00 48.56 315 ASP A CA 1
ATOM 2400 C C . ASP A 1 315 ? 46.708 -68.011 2.285 1.00 48.56 315 ASP A C 1
ATOM 2402 O O . ASP A 1 315 ? 45.778 -68.810 2.290 1.00 48.56 315 ASP A O 1
ATOM 2406 N N . ASP A 1 316 ? 46.514 -66.742 2.689 1.00 55.47 316 ASP A N 1
ATOM 2407 C CA . ASP A 1 316 ? 45.351 -66.364 3.530 1.00 55.47 316 ASP A CA 1
ATOM 2408 C C . ASP A 1 316 ? 44.379 -65.306 2.964 1.00 55.47 316 ASP A C 1
ATOM 2410 O O . ASP A 1 316 ? 43.502 -64.790 3.662 1.00 55.47 316 ASP A O 1
ATOM 2414 N N . PHE A 1 317 ? 44.441 -65.009 1.663 1.00 47.66 317 PHE A N 1
ATOM 2415 C CA . PHE A 1 317 ? 43.503 -64.058 1.038 1.00 47.66 317 PHE A CA 1
ATOM 2416 C C . PHE A 1 317 ? 42.035 -64.543 1.105 1.00 47.66 317 PHE A C 1
ATOM 2418 O O . PHE A 1 317 ? 41.100 -63.743 1.166 1.00 47.66 317 PHE A O 1
ATOM 2425 N N . ALA A 1 318 ? 41.820 -65.863 1.152 1.00 47.53 318 ALA A N 1
ATOM 2426 C CA . ALA A 1 318 ? 40.495 -66.479 1.249 1.00 47.53 318 ALA A CA 1
ATOM 2427 C C . ALA A 1 318 ? 39.825 -66.272 2.625 1.00 47.53 318 ALA A C 1
ATOM 2429 O O . ALA A 1 318 ? 38.600 -66.116 2.706 1.00 47.53 318 ALA A O 1
ATOM 2430 N N . ALA A 1 319 ? 40.611 -66.208 3.705 1.00 50.12 319 ALA A N 1
ATOM 2431 C CA . ALA A 1 319 ? 40.100 -65.919 5.043 1.00 50.12 319 ALA A CA 1
ATOM 2432 C C . ALA A 1 319 ? 39.609 -64.464 5.148 1.00 50.12 319 ALA A C 1
ATOM 2434 O O . ALA A 1 319 ? 38.545 -64.201 5.716 1.00 50.12 319 ALA A O 1
ATOM 2435 N N . LEU A 1 320 ? 40.322 -63.531 4.506 1.00 52.44 320 LEU A N 1
ATOM 2436 C CA . LEU A 1 320 ? 39.979 -62.108 4.490 1.00 52.44 320 LEU A CA 1
ATOM 2437 C C . LEU A 1 320 ? 38.639 -61.844 3.777 1.00 52.44 320 LEU A C 1
ATOM 2439 O O . LEU A 1 320 ? 37.785 -61.117 4.285 1.00 52.44 320 LEU A O 1
ATOM 2443 N N . VAL A 1 321 ? 38.400 -62.510 2.642 1.00 49.34 321 VAL A N 1
ATOM 2444 C CA . VAL A 1 321 ? 37.133 -62.409 1.891 1.00 49.34 321 VAL A CA 1
ATOM 2445 C C . VAL A 1 321 ? 35.946 -62.950 2.701 1.00 49.34 321 VAL A C 1
ATOM 2447 O O . VAL A 1 321 ? 34.846 -62.393 2.657 1.00 49.34 321 VAL A O 1
ATOM 2450 N N . THR A 1 322 ? 36.163 -64.000 3.496 1.00 53.41 322 THR A N 1
ATOM 2451 C CA . THR A 1 322 ? 35.118 -64.590 4.350 1.00 53.41 322 THR A CA 1
ATOM 2452 C C . THR A 1 322 ? 34.725 -63.650 5.497 1.00 53.41 322 THR A C 1
ATOM 2454 O O . THR A 1 322 ? 33.537 -63.503 5.808 1.00 53.41 322 THR A O 1
ATOM 2457 N N . GLN A 1 323 ? 35.694 -62.943 6.084 1.00 52.62 323 GLN A N 1
ATOM 2458 C CA . GLN A 1 323 ? 35.431 -61.967 7.146 1.00 52.62 323 GLN A CA 1
ATOM 2459 C C . GLN A 1 323 ? 34.673 -60.738 6.628 1.00 52.62 323 GLN A C 1
ATOM 2461 O O . GLN A 1 323 ? 33.702 -60.314 7.256 1.00 52.62 323 GLN A O 1
ATOM 2466 N N . VAL A 1 324 ? 35.029 -60.224 5.444 1.00 52.81 324 VAL A N 1
ATOM 2467 C CA . VAL A 1 324 ? 34.321 -59.092 4.818 1.00 52.81 324 VAL A CA 1
ATOM 2468 C C . VAL A 1 324 ? 32.860 -59.444 4.510 1.00 52.81 324 VAL A C 1
ATOM 2470 O O . VAL A 1 324 ? 31.959 -58.658 4.808 1.00 52.81 324 VAL A O 1
ATOM 2473 N N . ASN A 1 325 ? 32.591 -60.644 3.986 1.00 50.94 325 ASN A N 1
ATOM 2474 C CA . ASN A 1 325 ? 31.221 -61.081 3.688 1.00 50.94 325 ASN A CA 1
ATOM 2475 C C . ASN A 1 325 ? 30.373 -61.312 4.951 1.00 50.94 325 ASN A C 1
ATOM 2477 O O . ASN A 1 325 ? 29.175 -61.015 4.956 1.00 50.94 325 ASN A O 1
ATOM 2481 N N . THR A 1 326 ? 30.989 -61.765 6.045 1.00 55.94 326 THR A N 1
ATOM 2482 C CA . THR A 1 326 ? 30.316 -61.888 7.349 1.00 55.94 326 THR A CA 1
ATOM 2483 C C . THR A 1 326 ? 29.946 -60.511 7.907 1.00 55.94 326 THR A C 1
ATOM 2485 O O . THR A 1 326 ? 28.819 -60.306 8.356 1.00 55.94 326 THR A O 1
ATOM 2488 N N . LEU A 1 327 ? 30.847 -59.529 7.795 1.00 53.34 327 LEU A N 1
ATOM 2489 C CA . LEU A 1 327 ? 30.589 -58.151 8.220 1.00 53.34 327 LEU A CA 1
ATOM 2490 C C . LEU A 1 327 ? 29.458 -57.504 7.405 1.00 53.34 327 LEU A C 1
ATOM 2492 O O . LEU A 1 327 ? 28.583 -56.848 7.966 1.00 53.34 327 LEU A O 1
ATOM 2496 N N . LYS A 1 328 ? 29.431 -57.757 6.090 1.00 47.94 328 LYS A N 1
ATOM 2497 C CA . LYS A 1 328 ? 28.389 -57.267 5.176 1.00 47.94 328 LYS A CA 1
ATOM 2498 C C . LYS A 1 328 ? 27.008 -57.856 5.495 1.00 47.94 328 LYS A C 1
ATOM 2500 O O . LYS A 1 328 ? 26.013 -57.137 5.459 1.00 47.94 328 LYS A O 1
ATOM 2505 N N . THR A 1 329 ? 26.956 -59.136 5.867 1.00 49.59 329 THR A N 1
ATOM 2506 C CA . THR A 1 329 ? 25.716 -59.827 6.269 1.00 49.59 329 THR A CA 1
ATOM 2507 C C . THR A 1 329 ? 25.209 -59.333 7.628 1.00 49.59 329 THR A C 1
ATOM 2509 O O . THR A 1 329 ? 24.012 -59.114 7.800 1.00 49.59 329 THR A O 1
ATOM 2512 N N . ASN A 1 330 ? 26.115 -59.066 8.573 1.00 49.12 330 ASN A N 1
ATOM 2513 C CA . ASN A 1 330 ? 25.757 -58.509 9.879 1.00 49.12 330 ASN A CA 1
ATOM 2514 C C . ASN A 1 330 ? 25.228 -57.069 9.777 1.00 49.12 330 ASN A C 1
ATOM 2516 O O . ASN A 1 330 ? 24.312 -56.712 10.511 1.00 49.12 330 ASN A O 1
ATOM 2520 N N . TYR A 1 331 ? 25.740 -56.265 8.839 1.00 47.88 331 TYR A N 1
ATOM 2521 C CA . TYR A 1 331 ? 25.261 -54.896 8.622 1.00 47.88 331 TYR A CA 1
ATOM 2522 C C . TYR A 1 331 ? 23.887 -54.847 7.927 1.00 47.88 331 TYR A C 1
ATOM 2524 O O . TYR A 1 331 ? 23.056 -54.005 8.261 1.00 47.88 331 TYR A O 1
ATOM 2532 N N . ALA A 1 332 ? 23.608 -55.781 7.008 1.00 44.03 332 ALA A N 1
ATOM 2533 C CA . ALA A 1 332 ? 22.322 -55.867 6.306 1.00 44.03 332 ALA A CA 1
ATOM 2534 C C . ALA A 1 332 ? 21.139 -56.235 7.229 1.00 44.03 332 ALA A C 1
ATOM 2536 O O . ALA A 1 332 ? 20.016 -55.800 6.988 1.00 44.03 332 ALA A O 1
ATOM 2537 N N . ASN A 1 333 ? 21.384 -56.964 8.325 1.00 46.03 333 ASN A N 1
ATOM 2538 C CA . ASN A 1 333 ? 20.355 -57.309 9.316 1.00 46.03 333 ASN A CA 1
ATOM 2539 C C . ASN A 1 333 ? 20.071 -56.194 10.343 1.00 46.03 333 ASN A C 1
ATOM 2541 O O . ASN A 1 333 ? 19.125 -56.312 11.120 1.00 46.03 333 ASN A O 1
ATOM 2545 N N . CYS A 1 334 ? 20.855 -55.111 10.357 1.00 42.28 334 CYS A N 1
ATOM 2546 C CA . CYS A 1 334 ? 20.660 -53.987 11.278 1.00 42.28 334 CYS A CA 1
ATOM 2547 C C . CYS A 1 334 ? 19.727 -52.889 10.741 1.00 42.28 334 CYS A C 1
ATOM 2549 O O . CYS A 1 334 ? 19.442 -51.947 11.475 1.00 42.28 334 CYS A O 1
ATOM 2551 N N . VAL A 1 335 ? 19.222 -52.993 9.505 1.00 50.25 335 VAL A N 1
ATOM 2552 C CA . VAL A 1 335 ? 18.338 -51.969 8.921 1.00 50.25 335 VAL A CA 1
ATOM 2553 C C . VAL A 1 335 ? 17.225 -52.614 8.088 1.00 50.25 335 VAL A C 1
ATOM 2555 O O . VAL A 1 335 ? 17.238 -52.591 6.862 1.00 50.25 335 VAL A O 1
ATOM 2558 N N . THR A 1 336 ? 16.222 -53.178 8.761 1.00 42.88 336 THR A N 1
ATOM 2559 C CA . THR A 1 336 ? 14.864 -53.265 8.202 1.00 42.88 336 THR A CA 1
ATOM 2560 C C . THR A 1 336 ? 13.927 -52.468 9.103 1.00 42.88 336 THR A C 1
ATOM 2562 O O . THR A 1 336 ? 13.915 -52.622 10.325 1.00 42.88 336 THR A O 1
ATOM 2565 N N . THR A 1 337 ? 13.187 -51.550 8.486 1.00 49.62 337 THR A N 1
ATOM 2566 C CA . THR A 1 337 ? 12.393 -50.488 9.122 1.00 49.62 337 THR A CA 1
ATOM 2567 C C . THR A 1 337 ? 11.274 -51.018 10.032 1.00 49.62 337 THR A C 1
ATOM 2569 O O . THR A 1 337 ? 10.813 -50.303 10.918 1.00 49.62 337 THR A O 1
ATOM 2572 N N . GLU A 1 338 ? 10.874 -52.282 9.869 1.00 46.91 338 GLU A N 1
ATOM 2573 C CA . GLU A 1 338 ? 9.827 -52.945 10.661 1.00 46.91 338 GLU A CA 1
ATOM 2574 C C . GLU A 1 338 ? 10.234 -53.186 12.129 1.00 46.91 338 GLU A C 1
ATOM 2576 O O . GLU A 1 338 ? 9.445 -52.919 13.033 1.00 46.91 338 GLU A O 1
ATOM 2581 N N . ASN A 1 339 ? 11.488 -53.567 12.410 1.00 45.78 339 ASN A N 1
ATOM 2582 C CA . ASN A 1 339 ? 11.914 -53.924 13.775 1.00 45.78 339 ASN A CA 1
ATOM 2583 C C . ASN A 1 339 ? 12.310 -52.729 14.659 1.00 45.78 339 ASN A C 1
ATOM 2585 O O . ASN A 1 339 ? 12.311 -52.848 15.888 1.00 45.78 339 ASN A O 1
ATOM 2589 N N . VAL A 1 340 ? 12.660 -51.581 14.067 1.00 46.91 340 VAL A N 1
ATOM 2590 C CA . VAL A 1 340 ? 12.938 -50.351 14.831 1.00 46.91 340 VAL A CA 1
ATOM 2591 C C . VAL A 1 340 ? 11.627 -49.720 15.282 1.00 46.91 340 VAL A C 1
ATOM 2593 O O . VAL A 1 340 ? 11.513 -49.361 16.448 1.00 46.91 340 VAL A O 1
ATOM 2596 N N . ASN A 1 341 ? 10.612 -49.664 14.412 1.00 47.78 341 ASN A N 1
ATOM 2597 C CA . ASN A 1 341 ? 9.325 -49.079 14.780 1.00 47.78 341 ASN A CA 1
ATOM 2598 C C . ASN A 1 341 ? 8.601 -49.894 15.857 1.00 47.78 341 ASN A C 1
ATOM 2600 O O . ASN A 1 341 ? 8.060 -49.291 16.777 1.00 47.78 341 ASN A O 1
ATOM 2604 N N . GLU A 1 342 ? 8.634 -51.232 15.818 1.00 48.94 342 GLU A N 1
ATOM 2605 C CA . GLU A 1 342 ? 8.035 -52.048 16.885 1.00 48.94 342 GLU A CA 1
ATOM 2606 C C . GLU A 1 342 ? 8.786 -51.932 18.216 1.00 48.94 342 GLU A C 1
ATOM 2608 O O . GLU A 1 342 ? 8.147 -51.795 19.256 1.00 48.94 342 GLU A O 1
ATOM 2613 N N . LYS A 1 343 ? 10.128 -51.927 18.220 1.00 51.41 343 LYS A N 1
ATOM 2614 C CA . LYS A 1 343 ? 10.901 -51.791 19.468 1.00 51.41 343 LYS A CA 1
ATOM 2615 C C . LYS A 1 343 ? 10.861 -50.380 20.043 1.00 51.41 343 LYS A C 1
ATOM 2617 O O . LYS A 1 343 ? 10.813 -50.244 21.262 1.00 51.41 343 LYS A O 1
ATOM 2622 N N . VAL A 1 344 ? 10.841 -49.351 19.195 1.00 50.66 344 VAL A N 1
ATOM 2623 C CA . VAL A 1 344 ? 10.662 -47.959 19.623 1.00 50.66 344 VAL A CA 1
ATOM 2624 C C . VAL A 1 344 ? 9.235 -47.746 20.114 1.00 50.66 344 VAL A C 1
ATOM 2626 O O . VAL A 1 344 ? 9.087 -47.205 21.198 1.00 50.66 344 VAL A O 1
ATOM 2629 N N . ASN A 1 345 ? 8.194 -48.244 19.433 1.00 47.84 345 ASN A N 1
ATOM 2630 C CA . ASN A 1 345 ? 6.824 -48.153 19.958 1.00 47.84 345 ASN A CA 1
ATOM 2631 C C . ASN A 1 345 ? 6.620 -48.981 21.229 1.00 47.84 345 ASN A C 1
ATOM 2633 O O . ASN A 1 345 ? 5.894 -48.533 22.106 1.00 47.84 345 ASN A O 1
ATOM 2637 N N . ALA A 1 346 ? 7.247 -50.152 21.368 1.00 50.25 346 ALA A N 1
ATOM 2638 C CA . ALA A 1 346 ? 7.159 -50.951 22.590 1.00 50.25 346 ALA A CA 1
ATOM 2639 C C . ALA A 1 346 ? 7.910 -50.296 23.759 1.00 50.25 346 ALA A C 1
ATOM 2641 O O . ALA A 1 346 ? 7.392 -50.282 24.871 1.00 50.25 346 ALA A O 1
ATOM 2642 N N . ALA A 1 347 ? 9.090 -49.709 23.519 1.00 49.59 347 ALA A N 1
ATOM 2643 C CA . ALA A 1 347 ? 9.835 -48.957 24.530 1.00 49.59 347 ALA A CA 1
ATOM 2644 C C . ALA A 1 347 ? 9.150 -47.628 24.881 1.00 49.59 347 ALA A C 1
ATOM 2646 O O . ALA A 1 347 ? 9.117 -47.258 26.048 1.00 49.59 347 ALA A O 1
ATOM 2647 N N . LEU A 1 348 ? 8.543 -46.951 23.901 1.00 51.78 348 LEU A N 1
ATOM 2648 C CA . LEU A 1 348 ? 7.773 -45.728 24.112 1.00 51.78 348 LEU A CA 1
ATOM 2649 C C . LEU A 1 348 ? 6.459 -46.029 24.838 1.00 51.78 348 LEU A C 1
ATOM 2651 O O . LEU A 1 348 ? 6.122 -45.306 25.762 1.00 51.78 348 LEU A O 1
ATOM 2655 N N . GLN A 1 349 ? 5.752 -47.118 24.508 1.00 51.75 349 GLN A N 1
ATOM 2656 C CA . GLN A 1 349 ? 4.572 -47.562 25.263 1.00 51.75 349 GLN A CA 1
ATOM 2657 C C . GLN A 1 349 ? 4.930 -48.059 26.666 1.00 51.75 349 GLN A C 1
ATOM 2659 O O . GLN A 1 349 ? 4.160 -47.820 27.586 1.00 51.75 349 GLN A O 1
ATOM 2664 N N . ALA A 1 350 ? 6.075 -48.720 26.861 1.00 49.31 350 ALA A N 1
ATOM 2665 C CA . ALA A 1 350 ? 6.541 -49.119 28.189 1.00 49.31 350 ALA A CA 1
ATOM 2666 C C . ALA A 1 350 ? 6.935 -47.900 29.037 1.00 49.31 350 ALA A C 1
ATOM 2668 O O . ALA A 1 350 ? 6.494 -47.797 30.176 1.00 49.31 350 ALA A O 1
ATOM 2669 N N . ALA A 1 351 ? 7.664 -46.938 28.460 1.00 49.19 351 ALA A N 1
ATOM 2670 C CA . ALA A 1 351 ? 8.004 -45.678 29.117 1.00 49.19 351 ALA A CA 1
ATOM 2671 C C . ALA A 1 351 ? 6.763 -44.816 29.393 1.00 49.19 351 ALA A C 1
ATOM 2673 O O . ALA A 1 351 ? 6.675 -44.223 30.459 1.00 49.19 351 ALA A O 1
ATOM 2674 N N . LEU A 1 352 ? 5.776 -44.790 28.487 1.00 46.03 352 LEU A N 1
ATOM 2675 C CA . LEU A 1 352 ? 4.486 -44.125 28.704 1.00 46.03 352 LEU A CA 1
ATOM 2676 C C . LEU A 1 352 ? 3.665 -44.822 29.793 1.00 46.03 352 LEU A C 1
ATOM 2678 O O . LEU A 1 352 ? 3.032 -44.137 30.578 1.00 46.03 352 LEU A O 1
ATOM 2682 N N . LYS A 1 353 ? 3.708 -46.156 29.899 1.00 46.28 353 LYS A N 1
ATOM 2683 C CA . LYS A 1 353 ? 2.976 -46.919 30.922 1.00 46.28 353 LYS A CA 1
ATOM 2684 C C . LYS A 1 353 ? 3.612 -46.813 32.315 1.00 46.28 353 LYS A C 1
ATOM 2686 O O . LYS A 1 353 ? 2.885 -46.773 33.307 1.00 46.28 353 LYS A O 1
ATOM 2691 N N . ASP A 1 354 ? 4.941 -46.731 32.391 1.00 49.53 354 ASP A N 1
ATOM 2692 C CA . ASP A 1 354 ? 5.661 -46.442 33.638 1.00 49.53 354 ASP A CA 1
ATOM 2693 C C . ASP A 1 354 ? 5.495 -44.972 34.044 1.00 49.53 354 ASP A C 1
ATOM 2695 O O . ASP A 1 354 ? 5.240 -44.709 35.220 1.00 49.53 354 ASP A O 1
ATOM 2699 N N . ASN A 1 355 ? 5.499 -44.033 33.085 1.00 47.12 355 ASN A N 1
ATOM 2700 C CA . ASN A 1 355 ? 5.102 -42.650 33.352 1.00 47.12 355 ASN A CA 1
ATOM 2701 C C . ASN A 1 355 ? 3.635 -42.552 33.763 1.00 47.12 355 ASN A C 1
ATOM 2703 O O . ASN A 1 355 ? 3.361 -41.802 34.675 1.00 47.12 355 ASN A O 1
ATOM 2707 N N . ASP A 1 356 ? 2.697 -43.306 33.187 1.00 45.34 356 ASP A N 1
ATOM 2708 C CA . ASP A 1 356 ? 1.289 -43.289 33.609 1.00 45.34 356 ASP A CA 1
ATOM 2709 C C . ASP A 1 356 ? 1.120 -43.840 35.036 1.00 45.34 356 ASP A C 1
ATOM 2711 O O . ASP A 1 356 ? 0.276 -43.363 35.789 1.00 45.34 356 ASP A O 1
ATOM 2715 N N . SER A 1 357 ? 1.939 -44.814 35.448 1.00 50.38 357 SER A N 1
ATOM 2716 C CA . SER A 1 357 ? 1.964 -45.346 36.820 1.00 50.38 357 SER A CA 1
ATOM 2717 C C . SER A 1 357 ? 2.613 -44.373 37.816 1.00 50.38 357 SER A C 1
ATOM 2719 O O . SER A 1 357 ? 2.093 -44.178 38.916 1.00 50.38 357 SER A O 1
ATOM 2721 N N . GLU A 1 358 ? 3.732 -43.742 37.451 1.00 53.31 358 GLU A N 1
ATOM 2722 C CA . GLU A 1 358 ? 4.359 -42.672 38.239 1.00 53.31 358 GLU A CA 1
ATOM 2723 C C . GLU A 1 358 ? 3.461 -41.433 38.293 1.00 53.31 358 GLU A C 1
ATOM 2725 O O . GLU A 1 358 ? 3.281 -40.875 39.365 1.00 53.31 358 GLU A O 1
ATOM 2730 N N . PHE A 1 359 ? 2.794 -41.066 37.198 1.00 45.50 359 PHE A N 1
ATOM 2731 C CA . PHE A 1 359 ? 1.835 -39.966 37.125 1.00 45.50 359 PHE A CA 1
ATOM 2732 C C . PHE A 1 359 ? 0.553 -40.294 37.883 1.00 45.50 359 PHE A C 1
ATOM 2734 O O . PHE A 1 359 ? -0.007 -39.398 38.489 1.00 45.50 359 PHE A O 1
ATOM 2741 N N . ALA A 1 360 ? 0.109 -41.554 37.948 1.00 49.78 360 ALA A N 1
ATOM 2742 C CA . ALA A 1 360 ? -1.003 -41.967 38.806 1.00 49.78 360 ALA A CA 1
ATOM 2743 C C . ALA A 1 360 ? -0.638 -41.883 40.298 1.00 49.78 360 ALA A C 1
ATOM 2745 O O . ALA A 1 360 ? -1.433 -41.385 41.092 1.00 49.78 360 ALA A O 1
ATOM 2746 N N . LYS A 1 361 ? 0.579 -42.292 40.686 1.00 56.12 361 LYS A N 1
ATOM 2747 C CA . LYS A 1 361 ? 1.089 -42.129 42.062 1.00 56.12 361 LYS A CA 1
ATOM 2748 C C . LYS A 1 361 ? 1.348 -40.666 42.410 1.00 56.12 361 LYS A C 1
ATOM 2750 O O . LYS A 1 361 ? 1.070 -40.247 43.532 1.00 56.12 361 LYS A O 1
ATOM 2755 N N . LEU A 1 362 ? 1.855 -39.883 41.461 1.00 49.41 362 LEU A N 1
ATOM 2756 C CA . LEU A 1 362 ? 2.035 -38.444 41.588 1.00 49.41 362 LEU A CA 1
ATOM 2757 C C . LEU A 1 362 ? 0.672 -37.759 41.630 1.00 49.41 362 LEU A C 1
ATOM 2759 O O . LEU A 1 362 ? 0.506 -36.878 42.448 1.00 49.41 362 LEU A O 1
ATOM 2763 N N . SER A 1 363 ? -0.332 -38.212 40.877 1.00 47.25 363 SER A N 1
ATOM 2764 C CA . SER A 1 363 ? -1.718 -37.740 40.966 1.00 47.25 363 SER A CA 1
ATOM 2765 C C . SER A 1 363 ? -2.365 -38.105 42.292 1.00 47.25 363 SER A C 1
ATOM 2767 O O . SER A 1 363 ? -3.077 -37.275 42.828 1.00 47.25 363 SER A O 1
ATOM 2769 N N . GLU A 1 364 ? -2.125 -39.284 42.871 1.00 52.66 364 GLU A N 1
ATOM 2770 C CA . GLU A 1 364 ? -2.614 -39.611 44.220 1.00 52.66 364 GLU A CA 1
ATOM 2771 C C . GLU A 1 364 ? -1.918 -38.771 45.298 1.00 52.66 364 GLU A C 1
ATOM 2773 O O . GLU A 1 364 ? -2.544 -38.347 46.271 1.00 52.66 364 GLU A O 1
ATOM 2778 N N . ARG A 1 365 ? -0.621 -38.496 45.131 1.00 50.69 365 ARG A N 1
ATOM 2779 C CA . ARG A 1 365 ? 0.189 -37.721 46.081 1.00 50.69 365 ARG A CA 1
ATOM 2780 C C . ARG A 1 365 ? -0.039 -36.216 45.940 1.00 50.69 365 ARG A C 1
ATOM 2782 O O . ARG A 1 365 ? -0.097 -35.537 46.957 1.00 50.69 365 ARG A O 1
ATOM 2789 N N . VAL A 1 366 ? -0.272 -35.728 44.723 1.00 50.94 366 VAL A N 1
ATOM 2790 C CA . VAL A 1 366 ? -0.792 -34.394 44.398 1.00 50.94 366 VAL A CA 1
ATOM 2791 C C . VAL A 1 366 ? -2.223 -34.289 44.887 1.00 50.94 366 VAL A C 1
ATOM 2793 O O . VAL A 1 366 ? -2.497 -33.335 45.576 1.00 50.94 366 VAL A O 1
ATOM 2796 N N . ALA A 1 367 ? -3.099 -35.280 44.711 1.00 48.94 367 ALA A N 1
ATOM 2797 C CA . ALA A 1 367 ? -4.450 -35.239 45.275 1.00 48.94 367 ALA A CA 1
ATOM 2798 C C . ALA A 1 367 ? -4.431 -35.211 46.812 1.00 48.94 367 ALA A C 1
ATOM 2800 O O . ALA A 1 367 ? -5.260 -34.545 47.427 1.00 48.94 367 ALA A O 1
ATOM 2801 N N . LYS A 1 368 ? -3.473 -35.888 47.461 1.00 49.38 368 LYS A N 1
ATOM 2802 C CA . LYS A 1 368 ? -3.290 -35.835 48.920 1.00 49.38 368 LYS A CA 1
ATOM 2803 C C . LYS A 1 368 ? -2.688 -34.502 49.385 1.00 49.38 368 LYS A C 1
ATOM 2805 O O . LYS A 1 368 ? -3.181 -33.935 50.354 1.00 49.38 368 LYS A O 1
ATOM 2810 N N . LEU A 1 369 ? -1.695 -33.968 48.672 1.00 48.06 369 LEU A N 1
ATOM 2811 C CA . LEU A 1 369 ? -1.097 -32.652 48.932 1.00 48.06 369 LEU A CA 1
ATOM 2812 C C . LEU A 1 369 ? -2.016 -31.493 48.529 1.00 48.06 369 LEU A C 1
ATOM 2814 O O . LEU A 1 369 ? -1.945 -30.448 49.147 1.00 48.06 369 LEU A O 1
ATOM 2818 N N . GLU A 1 370 ? -2.914 -31.656 47.564 1.00 44.44 370 GLU A N 1
ATOM 2819 C CA . GLU A 1 370 ? -3.995 -30.726 47.223 1.00 44.44 370 GLU A CA 1
ATOM 2820 C C . GLU A 1 370 ? -5.082 -30.771 48.292 1.00 44.44 370 GLU A C 1
ATOM 2822 O O . GLU A 1 370 ? -5.673 -29.740 48.594 1.00 44.44 370 GLU A O 1
ATOM 2827 N N . LYS A 1 371 ? -5.308 -31.928 48.926 1.00 46.56 371 LYS A N 1
ATOM 2828 C CA . LYS A 1 371 ? -6.206 -32.052 50.081 1.00 46.56 371 LYS A CA 1
ATOM 2829 C C . LYS A 1 371 ? -5.609 -31.405 51.339 1.00 46.56 371 LYS A C 1
ATOM 2831 O O . LYS A 1 371 ? -6.319 -30.696 52.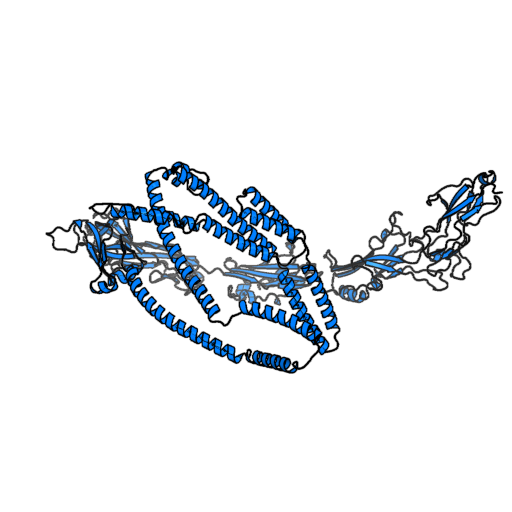043 1.00 46.56 371 LYS A O 1
ATOM 2836 N N . GLU A 1 372 ? -4.310 -31.583 51.590 1.00 45.25 372 GLU A N 1
ATOM 2837 C CA . GLU A 1 372 ? -3.581 -30.990 52.727 1.00 45.25 372 GLU A CA 1
ATOM 2838 C C . GLU A 1 372 ? -3.236 -29.496 52.502 1.00 45.25 372 GLU A C 1
ATOM 2840 O O . GLU A 1 372 ? -3.411 -28.681 53.408 1.00 45.25 372 GLU A O 1
ATOM 2845 N N . MET A 1 373 ? -2.856 -29.077 51.286 1.00 47.34 373 MET A N 1
ATOM 2846 C CA . MET A 1 373 ? -2.759 -27.659 50.904 1.00 47.34 373 MET A CA 1
ATOM 2847 C C . MET A 1 373 ? -4.131 -27.006 50.839 1.00 47.34 373 MET A C 1
ATOM 2849 O O . MET A 1 373 ? -4.242 -25.857 51.235 1.00 47.34 373 MET A O 1
ATOM 2853 N N . GLY A 1 374 ? -5.171 -27.689 50.356 1.00 46.81 374 GLY A N 1
ATOM 2854 C CA . GLY A 1 374 ? -6.543 -27.180 50.337 1.00 46.81 374 GLY A CA 1
ATOM 2855 C C . GLY A 1 374 ? -7.051 -26.862 51.743 1.00 46.81 374 GLY A C 1
ATOM 2856 O O . GLY A 1 374 ? -7.656 -25.811 51.948 1.00 46.81 374 GLY A O 1
ATOM 2857 N N . ALA A 1 375 ? -6.702 -27.697 52.729 1.00 45.28 375 ALA A N 1
ATOM 2858 C CA . ALA A 1 375 ? -6.967 -27.435 54.143 1.00 45.28 375 ALA A CA 1
ATOM 2859 C C . ALA A 1 375 ? -6.203 -26.201 54.678 1.00 45.28 375 ALA A C 1
ATOM 2861 O O . ALA A 1 375 ? -6.785 -25.391 55.395 1.00 45.28 375 ALA A O 1
ATOM 2862 N N . MET A 1 376 ? -4.939 -25.984 54.280 1.00 49.16 376 MET A N 1
ATOM 2863 C CA . MET A 1 376 ? -4.147 -24.809 54.700 1.00 49.16 376 MET A CA 1
ATOM 2864 C C . MET A 1 376 ? -4.454 -23.514 53.917 1.00 49.16 376 MET A C 1
ATOM 2866 O O . MET A 1 376 ? -4.295 -22.422 54.459 1.00 49.16 376 MET A O 1
ATOM 2870 N N . LYS A 1 377 ? -4.918 -23.603 52.660 1.00 49.78 377 LYS A N 1
ATOM 2871 C CA . LYS A 1 377 ? -5.298 -22.457 51.802 1.00 49.78 377 LYS A CA 1
ATOM 2872 C C . LYS A 1 377 ? -6.681 -21.895 52.124 1.00 49.78 377 LYS A C 1
ATOM 2874 O O . LYS A 1 377 ? -6.976 -20.777 51.713 1.00 49.78 377 LYS A O 1
ATOM 2879 N N . ASN A 1 378 ? -7.523 -22.665 52.811 1.00 51.81 378 ASN A N 1
ATOM 2880 C CA . ASN A 1 378 ? -8.873 -22.250 53.195 1.00 51.81 378 ASN A CA 1
ATOM 2881 C C . ASN A 1 378 ? -9.008 -21.943 54.692 1.00 51.81 378 ASN A C 1
ATOM 2883 O O . ASN A 1 378 ? -10.059 -21.463 55.109 1.00 51.81 378 ASN A O 1
ATOM 2887 N N . MET A 1 379 ? -7.962 -22.166 55.495 1.00 66.62 379 MET A N 1
ATOM 2888 C CA . MET A 1 379 ? -7.944 -21.725 56.887 1.00 66.62 379 MET A CA 1
ATOM 2889 C C . MET A 1 379 ? -7.804 -20.201 56.941 1.00 66.62 379 MET A C 1
ATOM 2891 O O . MET A 1 379 ? -6.865 -19.628 56.382 1.00 66.62 379 MET A O 1
ATOM 2895 N N . ILE A 1 380 ? -8.748 -19.536 57.605 1.00 72.44 380 ILE A N 1
ATOM 2896 C CA . ILE A 1 380 ? -8.729 -18.080 57.750 1.00 72.44 380 ILE A CA 1
ATOM 2897 C C . ILE A 1 380 ? -7.545 -17.677 58.628 1.00 72.44 380 ILE A C 1
ATOM 2899 O O . ILE A 1 380 ? -7.409 -18.135 59.760 1.00 72.44 380 ILE A O 1
ATOM 2903 N N . GLN A 1 381 ? -6.712 -16.788 58.101 1.00 73.75 381 GLN A N 1
ATOM 2904 C CA . GLN A 1 381 ? -5.545 -16.226 58.776 1.00 73.75 381 GLN A CA 1
ATOM 2905 C C . GLN A 1 381 ? -5.841 -14.850 59.370 1.00 73.75 381 GLN A C 1
ATOM 2907 O O . GLN A 1 381 ? -5.266 -14.482 60.390 1.00 73.75 381 GLN A O 1
ATOM 2912 N N . SER A 1 382 ? -6.737 -14.078 58.750 1.00 81.25 382 SER A N 1
ATOM 2913 C CA . SER A 1 382 ? -7.200 -12.815 59.317 1.00 81.25 382 SER A CA 1
ATOM 2914 C C . SER A 1 382 ? -8.603 -12.442 58.858 1.00 81.25 382 SER A C 1
ATOM 2916 O O . SER A 1 382 ? -9.075 -12.821 57.781 1.00 81.25 382 SER A O 1
ATOM 2918 N N . VAL A 1 383 ? -9.258 -11.666 59.716 1.00 86.12 383 VAL A N 1
ATOM 2919 C CA . VAL A 1 383 ? -10.576 -11.089 59.498 1.00 86.12 383 VAL A CA 1
ATOM 2920 C C . VAL A 1 383 ? -10.467 -9.602 59.801 1.00 86.12 383 VAL A C 1
ATOM 2922 O O . VAL A 1 383 ? -10.201 -9.217 60.935 1.00 86.12 383 VAL A O 1
ATOM 2925 N N . THR A 1 384 ? -10.668 -8.744 58.805 1.00 88.88 384 THR A N 1
ATOM 2926 C CA . THR A 1 384 ? -10.527 -7.290 58.982 1.00 88.88 384 THR A CA 1
ATOM 2927 C C . THR A 1 384 ? -11.832 -6.585 58.655 1.00 88.88 384 THR A C 1
ATOM 2929 O O . THR A 1 384 ? -12.381 -6.783 57.571 1.00 88.88 384 THR A O 1
ATOM 2932 N N . TYR A 1 385 ? -12.322 -5.742 59.569 1.00 89.00 385 TYR A N 1
ATOM 2933 C CA . TYR A 1 385 ? -13.473 -4.878 59.307 1.00 89.00 385 TYR A CA 1
ATOM 2934 C C . TYR A 1 385 ? -13.138 -3.852 58.219 1.00 89.00 385 TYR A C 1
ATOM 2936 O O . TYR A 1 385 ? -12.098 -3.191 58.264 1.00 89.00 385 TYR A O 1
ATOM 2944 N N . ILE A 1 386 ? -14.030 -3.709 57.242 1.00 90.25 386 ILE A N 1
ATOM 2945 C CA . ILE A 1 386 ? -13.903 -2.751 56.149 1.00 90.25 386 ILE A CA 1
ATOM 2946 C C . ILE A 1 386 ? -14.872 -1.598 56.407 1.00 90.25 386 ILE A C 1
ATOM 2948 O O . ILE A 1 386 ? -16.072 -1.749 56.166 1.00 90.25 386 ILE A O 1
ATOM 2952 N N . PRO A 1 387 ? -14.376 -0.444 56.885 1.00 80.88 387 PRO A N 1
ATOM 2953 C CA . PRO A 1 387 ? -15.235 0.694 57.152 1.00 80.88 387 PRO A CA 1
ATOM 2954 C C . PRO A 1 387 ? -15.797 1.270 55.854 1.00 80.88 387 PRO A C 1
ATOM 2956 O O . PRO A 1 387 ? -15.073 1.478 54.881 1.00 80.88 387 PRO A O 1
ATOM 2959 N N . THR A 1 388 ? -17.095 1.555 55.858 1.00 74.44 388 THR A N 1
ATOM 2960 C CA . THR A 1 388 ? -17.798 2.240 54.764 1.00 74.44 388 THR A CA 1
ATOM 2961 C C . THR A 1 388 ? -17.747 3.765 54.902 1.00 74.44 388 THR A C 1
ATOM 2963 O O . THR A 1 388 ? -17.994 4.473 53.929 1.00 74.44 388 THR A O 1
ATOM 2966 N N . SER A 1 389 ? -17.365 4.277 56.078 1.00 72.12 389 SER A N 1
ATOM 2967 C CA . SER A 1 389 ? -17.162 5.698 56.369 1.00 72.12 389 SER A CA 1
ATOM 2968 C C . SER A 1 389 ? -15.755 5.973 56.916 1.00 72.12 389 SER A C 1
ATOM 2970 O O . SER A 1 389 ? -15.137 5.132 57.573 1.00 72.12 389 SER A O 1
ATOM 2972 N N . SER A 1 390 ? -15.239 7.183 56.688 1.00 69.62 390 SER A N 1
ATOM 2973 C CA . SER A 1 390 ? -13.914 7.604 57.173 1.00 69.62 390 SER A CA 1
ATOM 2974 C C . SER A 1 390 ? -13.802 7.650 58.700 1.00 69.62 390 SER A C 1
ATOM 2976 O O . SER A 1 390 ? -12.698 7.584 59.230 1.00 69.62 390 SER A O 1
ATOM 2978 N N . ASP A 1 391 ? -14.925 7.756 59.413 1.00 72.00 391 ASP A N 1
ATOM 2979 C CA . ASP A 1 391 ? -14.975 7.763 60.877 1.00 72.00 391 ASP A CA 1
ATOM 2980 C C . ASP A 1 391 ? -15.209 6.371 61.498 1.00 72.00 391 ASP A C 1
ATOM 2982 O O . ASP A 1 391 ? -15.322 6.268 62.718 1.00 72.00 391 ASP A O 1
ATOM 2986 N N . ARG A 1 392 ? -15.238 5.303 60.677 1.00 76.00 392 ARG A N 1
ATOM 2987 C CA . ARG A 1 392 ? -15.427 3.892 61.079 1.00 76.00 392 ARG A CA 1
ATOM 2988 C C . ARG A 1 392 ? -16.700 3.634 61.909 1.00 76.00 392 ARG A C 1
ATOM 2990 O O . ARG A 1 392 ? -16.762 2.648 62.650 1.00 76.00 392 ARG A O 1
ATOM 2997 N N . LYS A 1 393 ? -17.713 4.495 61.787 1.00 82.12 393 LYS A N 1
ATOM 2998 C CA . LYS A 1 393 ? -19.005 4.342 62.467 1.00 82.12 393 LYS A CA 1
ATOM 2999 C C . LYS A 1 393 ? -19.984 3.552 61.609 1.00 82.12 393 LYS A C 1
ATOM 3001 O O . LYS A 1 393 ? -20.045 3.721 60.396 1.00 82.12 393 LYS A O 1
ATOM 3006 N N . VAL A 1 394 ? -20.776 2.719 62.267 1.00 85.50 394 VAL A N 1
ATOM 3007 C CA . VAL A 1 394 ? -21.884 1.965 61.685 1.00 85.50 394 VAL A CA 1
ATOM 3008 C C . VAL A 1 394 ? -23.147 2.458 62.370 1.00 85.50 394 VAL A C 1
ATOM 3010 O O . VAL A 1 394 ? -23.327 2.234 63.566 1.00 85.50 394 VAL A O 1
ATOM 3013 N N . ASN A 1 395 ? -23.982 3.191 61.636 1.00 82.50 395 ASN A N 1
ATOM 3014 C CA . ASN A 1 395 ? -25.185 3.796 62.195 1.00 82.50 395 ASN A CA 1
ATOM 3015 C C . ASN A 1 395 ? -26.359 2.821 62.076 1.00 82.50 395 ASN A C 1
ATOM 3017 O O . ASN A 1 395 ? -26.761 2.461 60.978 1.00 82.50 395 ASN A O 1
ATOM 3021 N N . PHE A 1 396 ? -26.928 2.429 63.207 1.00 84.25 396 PHE A N 1
ATOM 3022 C CA . PHE A 1 396 ? -28.158 1.656 63.303 1.00 84.25 396 PHE A CA 1
ATOM 3023 C C . PHE A 1 396 ? -29.309 2.625 63.543 1.00 84.25 396 PHE A C 1
ATOM 3025 O O . PHE A 1 396 ? -29.508 3.102 64.663 1.00 84.25 396 PHE A O 1
ATOM 3032 N N . VAL A 1 397 ? -30.023 2.962 62.470 1.00 81.44 397 VAL A N 1
ATOM 3033 C CA . VAL A 1 397 ? -30.992 4.060 62.463 1.00 81.44 397 VAL A CA 1
ATOM 3034 C C . VAL A 1 397 ? -32.415 3.540 62.491 1.00 81.44 397 VAL A C 1
ATOM 3036 O O . VAL A 1 397 ? -32.867 2.929 61.540 1.00 81.44 397 VAL A O 1
ATOM 3039 N N . THR A 1 398 ? -33.199 3.883 63.502 1.00 81.81 398 THR A N 1
ATOM 3040 C CA . THR A 1 398 ? -34.636 3.604 63.456 1.00 81.81 398 THR A CA 1
ATOM 3041 C C . THR A 1 398 ? -35.359 4.676 62.632 1.00 81.81 398 THR A C 1
ATOM 3043 O O . THR A 1 398 ? -35.290 5.863 62.949 1.00 81.81 398 THR A O 1
ATOM 3046 N N . LEU A 1 399 ? -36.051 4.271 61.560 1.00 85.38 399 LEU A N 1
ATOM 3047 C CA . LEU A 1 399 ? -36.858 5.161 60.723 1.00 85.38 399 LEU A CA 1
ATOM 3048 C C . LEU A 1 399 ? -38.273 5.292 61.282 1.00 85.38 399 LEU A C 1
ATOM 3050 O O . LEU A 1 399 ? -38.987 4.301 61.461 1.00 85.38 399 LEU A O 1
ATOM 3054 N N . HIS A 1 400 ? -38.698 6.535 61.473 1.00 86.75 400 HIS A N 1
ATOM 3055 C CA . HIS A 1 400 ? -40.043 6.889 61.900 1.00 86.75 400 HIS A CA 1
ATOM 3056 C C . HIS A 1 400 ? -40.782 7.609 60.776 1.00 86.75 400 HIS A C 1
ATOM 3058 O O . HIS A 1 400 ? -40.275 8.563 60.192 1.00 86.75 400 HIS A O 1
ATOM 3064 N N . ALA A 1 401 ? -42.003 7.182 60.486 1.00 88.81 401 ALA A N 1
ATOM 3065 C CA . ALA A 1 401 ? -42.880 7.791 59.496 1.00 88.81 401 ALA A CA 1
ATOM 3066 C C . ALA A 1 401 ? -44.180 8.279 60.151 1.00 88.81 401 ALA A C 1
ATOM 3068 O O . ALA A 1 401 ? -44.570 7.848 61.244 1.00 88.81 401 ALA A O 1
ATOM 3069 N N . LYS A 1 402 ? -44.875 9.195 59.479 1.00 89.75 402 LYS A N 1
ATOM 3070 C CA . LYS A 1 402 ? -46.270 9.503 59.816 1.00 89.75 402 LYS A CA 1
ATOM 3071 C C . LYS A 1 402 ? -47.170 8.379 59.317 1.00 89.75 402 LYS A C 1
ATOM 3073 O O . LYS A 1 402 ? -46.855 7.748 58.309 1.00 89.75 402 LYS A O 1
ATOM 3078 N N . LYS A 1 403 ? -48.295 8.142 59.993 1.00 86.56 403 LYS A N 1
ATOM 3079 C CA . LYS A 1 403 ? -49.306 7.216 59.478 1.00 86.56 403 LYS A CA 1
ATOM 3080 C C . LYS A 1 403 ? -50.106 7.892 58.371 1.00 86.56 403 LYS A C 1
ATOM 3082 O O . LYS A 1 403 ? -50.269 7.312 57.307 1.00 86.56 403 LYS A O 1
ATOM 3087 N N . ASP A 1 404 ? -50.496 9.141 58.614 1.00 85.06 404 ASP A N 1
ATOM 3088 C CA . ASP A 1 404 ? -51.262 9.978 57.697 1.00 85.06 404 ASP A CA 1
ATOM 3089 C C . ASP A 1 404 ? -50.627 11.375 57.542 1.00 85.06 404 ASP A C 1
ATOM 3091 O O . ASP A 1 404 ? -49.952 11.884 58.441 1.00 85.06 404 ASP A O 1
ATOM 3095 N N . LYS A 1 405 ? -50.899 12.053 56.415 1.00 83.00 405 LYS A N 1
ATOM 3096 C CA . LYS A 1 405 ? -50.380 13.402 56.083 1.00 83.00 405 LYS A CA 1
ATOM 3097 C C . LYS A 1 405 ? -50.487 14.413 57.229 1.00 83.00 405 LYS A C 1
ATOM 3099 O O . LYS A 1 405 ? -49.591 15.233 57.442 1.00 83.00 405 LYS A O 1
ATOM 3104 N N . ASN A 1 406 ? -51.613 14.360 57.939 1.00 82.75 406 ASN A N 1
ATOM 3105 C CA . ASN A 1 406 ? -52.014 15.338 58.947 1.00 82.75 406 ASN A CA 1
ATOM 3106 C C . ASN A 1 406 ? -51.538 14.989 60.365 1.00 82.75 406 ASN A C 1
ATOM 3108 O O . ASN A 1 406 ? -51.803 15.758 61.290 1.00 82.75 406 ASN A O 1
ATOM 3112 N N . ASP A 1 407 ? -50.838 13.868 60.560 1.00 84.38 407 ASP A N 1
ATOM 3113 C CA . ASP A 1 407 ? -50.344 13.499 61.882 1.00 84.38 407 ASP A CA 1
ATOM 3114 C C . ASP A 1 407 ? -49.306 14.503 62.391 1.00 84.38 407 ASP A C 1
ATOM 3116 O O . ASP A 1 407 ? -48.378 14.914 61.684 1.00 84.38 407 ASP A O 1
ATOM 3120 N N . ALA A 1 408 ? -49.439 14.869 63.667 1.00 78.06 408 ALA A N 1
ATOM 3121 C CA . ALA A 1 408 ? -48.515 15.775 64.343 1.00 78.06 408 ALA A CA 1
ATOM 3122 C C . ALA A 1 408 ? -47.178 15.107 64.723 1.00 78.06 408 ALA A C 1
ATOM 3124 O O . ALA A 1 408 ? -46.236 15.809 65.078 1.00 78.06 408 ALA A O 1
ATOM 3125 N N . LYS A 1 409 ? -47.091 13.768 64.687 1.00 85.31 409 LYS A N 1
ATOM 3126 C CA . LYS A 1 409 ? -45.913 12.989 65.101 1.00 85.31 409 LYS A CA 1
ATOM 3127 C C . LYS A 1 409 ? -45.625 11.850 64.122 1.00 85.31 409 LYS A C 1
ATOM 3129 O O . LYS A 1 409 ? -46.549 11.230 63.606 1.00 85.31 409 LYS A O 1
ATOM 3134 N N . PHE A 1 410 ? -44.346 11.536 63.939 1.00 88.19 410 PHE A N 1
ATOM 3135 C CA . PHE A 1 410 ? -43.873 10.355 63.215 1.00 88.19 410 PHE A CA 1
ATOM 3136 C C . PHE A 1 410 ? -43.950 9.131 64.141 1.00 88.19 410 PHE A C 1
ATOM 3138 O O . PHE A 1 410 ? -42.974 8.761 64.781 1.00 88.19 410 PHE A O 1
ATOM 3145 N N . ALA A 1 411 ? -45.153 8.587 64.324 1.00 82.69 411 ALA A N 1
ATOM 3146 C CA . ALA A 1 411 ? -45.420 7.539 65.314 1.00 82.69 411 ALA A CA 1
ATOM 3147 C C . ALA A 1 411 ? -45.295 6.106 64.762 1.00 82.69 411 ALA A C 1
ATOM 3149 O O . ALA A 1 411 ? -45.423 5.149 65.524 1.00 82.69 411 ALA A O 1
ATOM 3150 N N . VAL A 1 412 ? -45.093 5.946 63.450 1.00 84.88 412 VAL A N 1
ATOM 3151 C CA . VAL A 1 412 ? -44.938 4.637 62.811 1.00 84.88 412 VAL A CA 1
ATOM 3152 C C . VAL A 1 412 ? -43.459 4.307 62.733 1.00 84.88 412 VAL A C 1
ATOM 3154 O O . VAL A 1 412 ? -42.738 4.874 61.918 1.00 84.88 412 VAL A O 1
ATOM 3157 N N . THR A 1 413 ? -43.009 3.370 63.557 1.00 83.12 413 THR A N 1
ATOM 3158 C CA . THR A 1 413 ? -41.668 2.804 63.422 1.00 83.12 413 THR A CA 1
ATOM 3159 C C . THR A 1 413 ? -41.656 1.795 62.281 1.00 83.12 413 THR A C 1
ATOM 3161 O O . THR A 1 413 ? -42.431 0.836 62.273 1.00 83.12 413 THR A O 1
ATOM 3164 N N . LEU A 1 414 ? -40.779 2.014 61.308 1.00 80.75 414 LEU A N 1
ATOM 3165 C CA . LEU A 1 414 ? -40.632 1.153 60.143 1.00 80.75 414 LEU A CA 1
ATOM 3166 C C . LEU A 1 414 ? -39.687 -0.003 60.506 1.00 80.75 414 LEU A C 1
ATOM 3168 O O . LEU A 1 414 ? -38.516 0.205 60.832 1.00 80.75 414 LEU A O 1
ATOM 3172 N N . ALA A 1 415 ? -40.219 -1.229 60.522 1.00 61.66 415 ALA A N 1
ATOM 3173 C CA . ALA A 1 415 ? -39.456 -2.423 60.880 1.00 61.66 415 ALA A CA 1
ATOM 3174 C C . ALA A 1 415 ? -38.316 -2.668 59.875 1.00 61.66 415 ALA A C 1
ATOM 3176 O O . ALA A 1 415 ? -38.515 -2.521 58.672 1.00 61.66 415 ALA A O 1
ATOM 3177 N N . GLY A 1 416 ? -37.136 -3.036 60.394 1.00 57.81 416 GLY A N 1
ATOM 3178 C CA . GLY A 1 416 ? -35.917 -3.270 59.608 1.00 57.81 416 GLY A CA 1
ATOM 3179 C C . GLY A 1 416 ? -34.973 -2.069 59.489 1.00 57.81 416 GLY A C 1
ATOM 3180 O O . GLY A 1 416 ? -33.900 -2.183 58.915 1.00 57.81 416 GLY A O 1
ATOM 3181 N N . ALA A 1 417 ? -35.309 -0.929 60.092 1.00 55.09 417 ALA A N 1
ATOM 3182 C CA . ALA A 1 417 ? -34.437 0.241 60.054 1.00 55.09 417 ALA A CA 1
ATOM 3183 C C . ALA A 1 417 ? -33.181 0.095 60.953 1.00 55.09 417 ALA A C 1
ATOM 3185 O O . ALA A 1 417 ? -32.111 0.581 60.612 1.00 55.09 417 ALA A O 1
ATOM 3186 N N . SER A 1 418 ? -33.231 -0.694 62.034 1.00 66.12 418 SER A N 1
ATOM 3187 C CA . SER A 1 418 ? -32.055 -0.953 62.884 1.00 66.12 418 SER A CA 1
ATOM 3188 C C . SER A 1 418 ? -31.129 -2.068 62.373 1.00 66.12 418 SER A C 1
ATOM 3190 O O . SER A 1 418 ? -30.387 -2.648 63.170 1.00 66.12 418 SER A O 1
ATOM 3192 N N . THR A 1 419 ? -31.177 -2.399 61.077 1.00 80.38 419 THR A N 1
ATOM 3193 C CA . THR A 1 419 ? -30.238 -3.338 60.445 1.00 80.38 419 THR A CA 1
ATOM 3194 C C . THR A 1 419 ? -29.205 -2.609 59.606 1.00 80.38 419 THR A C 1
ATOM 3196 O O . THR A 1 419 ? -29.570 -1.713 58.850 1.00 80.38 419 THR A O 1
ATOM 3199 N N . GLN A 1 420 ? -27.954 -3.049 59.658 1.00 85.38 420 GLN A N 1
ATOM 3200 C CA . GLN A 1 420 ? -26.894 -2.508 58.821 1.00 85.38 420 GLN A CA 1
ATOM 3201 C C . GLN A 1 420 ? -26.027 -3.626 58.258 1.00 85.38 420 GLN A C 1
ATOM 3203 O O . GLN A 1 420 ? -25.706 -4.593 58.950 1.00 85.38 420 GLN A O 1
ATOM 3208 N N . ASP A 1 421 ? -25.617 -3.448 57.010 1.00 87.88 421 ASP A N 1
ATOM 3209 C CA . ASP A 1 421 ? -24.613 -4.287 56.376 1.00 87.88 421 ASP A CA 1
ATOM 3210 C C . ASP A 1 421 ? -23.220 -3.892 56.865 1.00 87.88 421 ASP A C 1
ATOM 3212 O O . ASP A 1 421 ? -22.786 -2.748 56.698 1.00 87.88 421 ASP A O 1
ATOM 3216 N N . VAL A 1 422 ? -22.507 -4.852 57.450 1.00 88.69 422 VAL A N 1
ATOM 3217 C CA . VAL A 1 422 ? -21.112 -4.711 57.873 1.00 88.69 422 VAL A CA 1
ATOM 3218 C C . VAL A 1 422 ? -20.229 -5.655 57.076 1.00 88.69 422 VAL A C 1
ATOM 3220 O O . VAL A 1 422 ? -20.487 -6.855 56.980 1.00 88.69 422 VAL A O 1
ATOM 3223 N N . LYS A 1 423 ? -19.178 -5.095 56.475 1.00 92.12 423 LYS A N 1
ATOM 3224 C CA . LYS A 1 423 ? -18.311 -5.802 55.534 1.00 92.12 423 LYS A CA 1
ATOM 3225 C C . LYS A 1 423 ? -16.971 -6.143 56.171 1.00 92.12 423 LYS A C 1
ATOM 3227 O O . LYS A 1 423 ? -16.324 -5.292 56.776 1.00 92.12 423 LYS A O 1
ATOM 3232 N N . PHE A 1 424 ? -16.518 -7.370 55.955 1.00 92.38 424 PHE A N 1
ATOM 3233 C CA . PHE A 1 424 ? -15.237 -7.886 56.419 1.00 92.38 424 PHE A CA 1
ATOM 3234 C C . PHE A 1 424 ? -14.441 -8.445 55.249 1.00 92.38 424 PHE A C 1
ATOM 3236 O O . PHE A 1 424 ? -15.000 -9.042 54.329 1.00 92.38 424 PHE A O 1
ATOM 3243 N N . ARG A 1 425 ? -13.125 -8.252 55.275 1.00 91.44 425 ARG A N 1
ATOM 3244 C CA . ARG A 1 425 ? -12.191 -8.916 54.368 1.00 91.44 425 ARG A CA 1
ATOM 3245 C C . ARG A 1 425 ? -11.646 -10.157 55.047 1.00 91.44 425 ARG A C 1
ATOM 3247 O O . ARG A 1 425 ? -11.185 -10.077 56.184 1.00 91.44 425 ARG A O 1
ATOM 3254 N N . ILE A 1 426 ? -11.681 -11.267 54.323 1.00 88.12 426 ILE A N 1
ATOM 3255 C CA . ILE A 1 426 ? -11.165 -12.552 54.778 1.00 88.12 426 ILE A CA 1
ATOM 3256 C C . ILE A 1 426 ? -9.850 -12.821 54.055 1.00 88.12 426 ILE A C 1
ATOM 3258 O O . ILE A 1 426 ? -9.771 -12.687 52.830 1.00 88.12 426 ILE A O 1
ATOM 3262 N N . ALA A 1 427 ? -8.810 -13.178 54.805 1.00 81.88 427 ALA A N 1
ATOM 3263 C CA . ALA A 1 427 ? -7.532 -13.591 54.244 1.00 81.88 427 ALA A CA 1
ATOM 3264 C C . ALA A 1 427 ? -7.243 -15.059 54.594 1.00 81.88 427 ALA A C 1
ATOM 3266 O O . ALA A 1 427 ? -7.297 -15.404 55.775 1.00 81.88 427 ALA A O 1
ATOM 3267 N N . PRO A 1 428 ? -6.898 -15.903 53.605 1.00 77.56 428 PRO A N 1
ATOM 3268 C CA . PRO A 1 428 ? -6.928 -15.626 52.163 1.00 77.56 428 PRO A CA 1
ATOM 3269 C C . PRO A 1 428 ? -8.367 -15.497 51.616 1.00 77.56 428 PRO A C 1
ATOM 3271 O O . PRO A 1 428 ? -9.308 -16.072 52.156 1.00 77.56 428 PRO A O 1
ATOM 3274 N N . ALA A 1 429 ? -8.541 -14.760 50.511 1.00 77.06 429 ALA A N 1
ATOM 3275 C CA . ALA A 1 429 ? -9.851 -14.470 49.905 1.00 77.06 429 ALA A CA 1
ATOM 3276 C C . ALA A 1 429 ? -10.665 -15.728 49.531 1.00 77.06 429 ALA A C 1
ATOM 3278 O O . ALA A 1 429 ? -11.894 -15.706 49.530 1.00 77.06 429 ALA A O 1
ATOM 3279 N N . THR A 1 430 ? -9.981 -16.834 49.237 1.00 78.44 430 THR A N 1
ATOM 3280 C CA . THR A 1 430 ? -10.576 -18.139 48.913 1.00 78.44 430 THR A CA 1
ATOM 3281 C C . THR A 1 430 ? -11.384 -18.732 50.067 1.00 78.44 430 THR A C 1
ATOM 3283 O O . THR A 1 430 ? -12.373 -19.413 49.816 1.00 78.44 430 THR A O 1
ATOM 3286 N N . ALA A 1 431 ? -11.041 -18.411 51.319 1.00 78.50 431 ALA A N 1
ATOM 3287 C CA . ALA A 1 431 ? -11.759 -18.894 52.498 1.00 78.50 431 ALA A CA 1
ATOM 3288 C C . ALA A 1 431 ? -13.146 -18.244 52.677 1.00 78.50 431 ALA A C 1
ATOM 3290 O O . ALA A 1 431 ? -13.973 -18.749 53.433 1.00 78.50 431 ALA A O 1
ATOM 3291 N N . ALA A 1 432 ? -13.430 -17.134 51.981 1.00 81.62 432 ALA A N 1
ATOM 3292 C CA . ALA A 1 432 ? -14.701 -16.425 52.112 1.00 81.62 432 ALA A CA 1
ATOM 3293 C C . ALA A 1 432 ? -15.893 -17.228 51.555 1.00 81.62 432 ALA A C 1
ATOM 3295 O O . ALA A 1 432 ? -16.972 -17.184 52.139 1.00 81.62 432 ALA A O 1
ATOM 3296 N N . ALA A 1 433 ? -15.696 -17.979 50.459 1.00 81.06 433 ALA A N 1
ATOM 3297 C CA . ALA A 1 433 ? -16.752 -18.690 49.719 1.00 81.06 433 ALA A CA 1
ATOM 3298 C C . ALA A 1 433 ? -17.541 -19.694 50.577 1.00 81.06 433 ALA A C 1
ATOM 3300 O O . ALA A 1 433 ? -18.757 -19.796 50.446 1.00 81.06 433 ALA A O 1
ATOM 3301 N N . GLU A 1 434 ? -16.859 -20.398 51.480 1.00 81.56 434 GLU A N 1
ATOM 3302 C CA . GLU A 1 434 ? -17.454 -21.424 52.347 1.00 81.56 434 GLU A CA 1
ATOM 3303 C C . GLU A 1 434 ? -17.536 -20.988 53.819 1.00 81.56 434 GLU A C 1
ATOM 3305 O O . GLU A 1 434 ? -17.803 -21.790 54.713 1.00 81.56 434 GLU A O 1
ATOM 3310 N N . PHE A 1 435 ? -17.316 -19.704 54.096 1.00 86.62 435 PHE A N 1
ATOM 3311 C CA . PHE A 1 435 ? -17.089 -19.199 55.446 1.00 86.62 435 PHE A CA 1
ATOM 3312 C C . PHE A 1 435 ? -18.239 -19.489 56.417 1.00 86.62 435 PHE A C 1
ATOM 3314 O O . PHE A 1 435 ? -18.011 -20.028 57.494 1.00 86.62 435 PHE A O 1
ATOM 3321 N N . ALA A 1 436 ? -19.483 -19.201 56.024 1.00 83.81 436 ALA A N 1
ATOM 3322 C CA . ALA A 1 436 ? -20.664 -19.461 56.855 1.00 83.81 436 ALA A CA 1
ATOM 3323 C C . ALA A 1 436 ? -20.922 -20.962 57.071 1.00 83.81 436 ALA A C 1
ATOM 3325 O O . ALA A 1 436 ? -21.505 -21.368 58.076 1.00 83.81 436 ALA A O 1
ATOM 3326 N N . THR A 1 437 ? -20.457 -21.809 56.146 1.00 84.69 437 THR A N 1
ATOM 3327 C CA . THR A 1 437 ? -20.544 -23.270 56.276 1.00 84.69 437 THR A CA 1
ATOM 3328 C C . THR A 1 437 ? -19.501 -23.787 57.261 1.00 84.69 437 THR A C 1
ATOM 3330 O O . THR A 1 437 ? -19.811 -24.692 58.034 1.00 84.69 437 THR A O 1
ATOM 3333 N N . ASN A 1 438 ? -18.320 -23.168 57.289 1.00 86.44 438 ASN A N 1
ATOM 3334 C CA . ASN A 1 438 ? -17.136 -23.672 57.980 1.00 86.44 438 ASN A CA 1
ATOM 3335 C C . ASN A 1 438 ? -16.896 -23.072 59.377 1.00 86.44 438 ASN A C 1
ATOM 3337 O O . ASN A 1 438 ? -16.274 -23.719 60.222 1.00 86.44 438 ASN A O 1
ATOM 3341 N N . TYR A 1 439 ? -17.420 -21.873 59.646 1.00 88.25 439 TYR A N 1
ATOM 3342 C CA . TYR A 1 439 ? -17.147 -21.112 60.867 1.00 88.25 439 TYR A CA 1
ATOM 3343 C C . TYR A 1 439 ? -18.433 -20.627 61.553 1.00 88.25 439 TYR A C 1
ATOM 3345 O O . TYR A 1 439 ? -19.440 -20.349 60.903 1.00 88.25 439 TYR A O 1
ATOM 3353 N N . ASN A 1 440 ? -18.400 -20.539 62.881 1.00 87.50 440 ASN A N 1
ATOM 3354 C CA . ASN A 1 440 ? -19.401 -19.881 63.715 1.00 87.50 440 ASN A CA 1
ATOM 3355 C C . ASN A 1 440 ? -19.026 -18.406 63.893 1.00 87.50 440 ASN A C 1
ATOM 3357 O O . ASN A 1 440 ? -17.863 -18.098 64.167 1.00 87.50 440 ASN A O 1
ATOM 3361 N N . VAL A 1 441 ? -20.014 -17.514 63.781 1.00 89.25 441 VAL A N 1
ATOM 3362 C CA . VAL A 1 441 ? -19.825 -16.061 63.882 1.00 89.25 441 VAL A CA 1
ATOM 3363 C C . VAL A 1 441 ? -20.717 -15.468 64.960 1.00 89.25 441 VAL A C 1
ATOM 3365 O O . VAL A 1 441 ? -21.918 -15.729 64.987 1.00 89.25 441 VAL A O 1
ATOM 3368 N N . VAL A 1 442 ? -20.128 -14.631 65.812 1.00 86.94 442 VAL A N 1
ATOM 3369 C CA . VAL A 1 442 ? -20.843 -13.830 66.810 1.00 86.94 442 VAL A CA 1
ATOM 3370 C C . VAL A 1 442 ? -20.365 -12.383 66.726 1.00 86.94 442 VAL A C 1
ATOM 3372 O O . VAL A 1 442 ? -19.164 -12.129 66.657 1.00 86.94 442 VAL A O 1
ATOM 3375 N N . PHE A 1 443 ? -21.297 -11.430 66.752 1.00 87.56 443 PHE A N 1
ATOM 3376 C CA . PHE A 1 443 ? -20.972 -10.011 66.883 1.00 87.56 443 PHE A CA 1
ATOM 3377 C C . PHE A 1 443 ? -20.995 -9.625 68.355 1.00 87.56 443 PHE A C 1
ATOM 3379 O O . PHE A 1 443 ? -22.058 -9.555 68.974 1.00 87.56 443 PHE A O 1
ATOM 3386 N N . SER A 1 444 ? -19.812 -9.411 68.924 1.00 78.06 444 SER A N 1
ATOM 3387 C CA . SER A 1 444 ? -19.656 -9.171 70.356 1.00 78.06 444 SER A CA 1
ATOM 3388 C C . SER A 1 444 ? -19.323 -7.714 70.658 1.00 78.06 444 SER A C 1
ATOM 3390 O O . SER A 1 444 ? -18.605 -7.051 69.911 1.00 78.06 444 SER A O 1
ATOM 3392 N N . ALA A 1 445 ? -19.830 -7.228 71.790 1.00 76.19 445 ALA A N 1
ATOM 3393 C CA . ALA A 1 445 ? -19.435 -5.962 72.399 1.00 76.19 445 ALA A CA 1
ATOM 3394 C C . ALA A 1 445 ? -18.683 -6.254 73.707 1.00 76.19 445 ALA A C 1
ATOM 3396 O O . ALA A 1 445 ? -19.179 -5.992 74.805 1.00 76.19 445 ALA A O 1
ATOM 3397 N N . ASP A 1 446 ? -17.490 -6.841 73.582 1.00 64.06 446 ASP A N 1
ATOM 3398 C CA . ASP A 1 446 ? -16.744 -7.467 74.686 1.00 64.06 446 ASP A CA 1
ATOM 3399 C C . ASP A 1 446 ? -16.489 -6.538 75.890 1.00 64.06 446 ASP A C 1
ATOM 3401 O O . ASP A 1 446 ? -16.459 -7.000 77.029 1.00 64.06 446 ASP A O 1
ATOM 3405 N N . GLN A 1 447 ? -16.386 -5.216 75.685 1.00 58.56 447 GLN A N 1
ATOM 3406 C CA . GLN A 1 447 ? -16.216 -4.238 76.776 1.00 58.56 447 GLN A CA 1
ATOM 3407 C C . GLN A 1 447 ? -17.437 -4.097 77.710 1.00 58.56 447 GLN A C 1
ATOM 3409 O O . GLN A 1 447 ? -17.306 -3.529 78.793 1.00 58.56 447 GLN A O 1
ATOM 3414 N N . ALA A 1 448 ? -18.614 -4.601 77.325 1.00 55.41 448 ALA A N 1
ATOM 3415 C CA . ALA A 1 448 ? -19.842 -4.535 78.124 1.00 55.41 448 ALA A CA 1
ATOM 3416 C C . ALA A 1 448 ? -20.109 -5.810 78.951 1.00 55.41 448 ALA A C 1
ATOM 3418 O O . ALA A 1 448 ? -20.997 -5.823 79.809 1.00 55.41 448 ALA A O 1
ATOM 3419 N N . ILE A 1 449 ? -19.351 -6.887 78.713 1.00 55.69 449 ILE A N 1
ATOM 3420 C CA . ILE A 1 449 ? -19.549 -8.183 79.368 1.00 55.69 449 ILE A CA 1
ATOM 3421 C C . ILE A 1 449 ? -18.858 -8.159 80.738 1.00 55.69 449 ILE A C 1
ATOM 3423 O O . ILE A 1 449 ? -17.640 -8.270 80.853 1.00 55.69 449 ILE A O 1
ATOM 3427 N N . THR A 1 450 ? -19.641 -8.036 81.811 1.00 54.16 450 THR A N 1
ATOM 3428 C CA . THR A 1 450 ? -19.164 -8.264 83.184 1.00 54.16 450 THR A CA 1
ATOM 3429 C C . THR A 1 450 ? -19.686 -9.606 83.691 1.00 54.16 450 THR A C 1
ATOM 3431 O O . THR A 1 450 ? -20.684 -10.122 83.198 1.00 54.16 450 THR A O 1
ATOM 3434 N N . ARG A 1 451 ? -19.034 -10.183 84.709 1.00 45.88 451 ARG A N 1
ATOM 3435 C CA . ARG A 1 451 ? -19.316 -11.518 85.289 1.00 45.88 451 ARG A CA 1
ATOM 3436 C C . ARG A 1 451 ? -20.765 -11.729 85.804 1.00 45.88 451 ARG A C 1
ATOM 3438 O O . ARG A 1 451 ? -21.039 -12.784 86.366 1.00 45.88 451 ARG A O 1
ATOM 3445 N N . ALA A 1 452 ? -21.657 -10.741 85.667 1.00 45.94 452 ALA A N 1
ATOM 3446 C CA . ALA A 1 452 ? -23.012 -10.690 86.219 1.00 45.94 452 ALA A CA 1
ATOM 3447 C C . ALA A 1 452 ? -24.148 -10.501 85.182 1.00 45.94 452 ALA A C 1
ATOM 3449 O O . ALA A 1 452 ? -25.311 -10.524 85.583 1.00 45.94 452 ALA A O 1
ATOM 3450 N N . THR A 1 453 ? -23.873 -10.347 83.881 1.00 51.31 453 THR A N 1
ATOM 3451 C CA . THR A 1 453 ? -24.917 -10.245 82.842 1.00 51.31 453 THR A CA 1
ATOM 3452 C C . THR A 1 453 ? -25.034 -11.545 82.039 1.00 51.31 453 THR A C 1
ATOM 3454 O O . THR A 1 453 ? -24.066 -12.017 81.448 1.00 51.31 453 THR A O 1
ATOM 3457 N N . LEU A 1 454 ? -26.230 -12.153 82.035 1.00 48.66 454 LEU A N 1
ATOM 3458 C CA . LEU A 1 454 ? -26.601 -13.215 81.083 1.00 48.66 454 LEU A CA 1
ATOM 3459 C C . LEU A 1 454 ? -26.422 -12.684 79.646 1.00 48.66 454 LEU A C 1
ATOM 3461 O O . LEU A 1 454 ? -26.664 -11.495 79.431 1.00 48.66 454 LEU A O 1
ATOM 3465 N N . PRO A 1 455 ? -26.032 -13.510 78.659 1.00 54.44 455 PRO A N 1
ATOM 3466 C CA . PRO A 1 455 ? -25.739 -13.024 77.318 1.00 54.44 455 PRO A CA 1
ATOM 3467 C C . PRO A 1 455 ? -27.051 -12.723 76.581 1.00 54.44 455 PRO A C 1
ATOM 3469 O O . PRO A 1 455 ? -27.608 -13.577 75.899 1.00 54.44 455 PRO A O 1
ATOM 3472 N N . THR A 1 456 ? -27.592 -11.518 76.736 1.00 61.09 456 THR A N 1
ATOM 3473 C CA . THR A 1 456 ? -28.576 -10.986 75.788 1.00 61.09 456 THR A CA 1
ATOM 3474 C C . THR A 1 456 ? -27.846 -10.608 74.502 1.00 61.09 456 THR A C 1
ATOM 3476 O O . THR A 1 456 ? -26.895 -9.830 74.540 1.00 61.09 456 THR A O 1
ATOM 3479 N N . GLU A 1 457 ? -28.273 -11.166 73.369 1.00 69.69 457 GLU A N 1
ATOM 3480 C CA . GLU A 1 457 ? -27.696 -10.917 72.043 1.00 69.69 457 GLU A CA 1
ATOM 3481 C C . GLU A 1 457 ? -27.954 -9.459 71.603 1.00 69.69 457 GLU A C 1
ATOM 3483 O O . GLU A 1 457 ? -29.029 -9.113 71.103 1.00 69.69 457 GLU A O 1
ATOM 3488 N N . MET A 1 458 ? -26.972 -8.582 71.847 1.00 78.00 458 MET A N 1
ATOM 3489 C CA . MET A 1 458 ? -27.061 -7.136 71.576 1.00 78.00 458 MET A CA 1
ATOM 3490 C C . MET A 1 458 ? -27.043 -6.811 70.077 1.00 78.00 458 MET A C 1
ATOM 3492 O O . MET A 1 458 ? -27.705 -5.867 69.647 1.00 78.00 458 MET A O 1
ATOM 3496 N N . PHE A 1 459 ? -26.327 -7.611 69.284 1.00 86.19 459 PHE A N 1
ATOM 3497 C CA . PHE A 1 459 ? -26.262 -7.511 67.828 1.00 86.19 459 PHE A CA 1
ATOM 3498 C C . PHE A 1 459 ? -26.496 -8.896 67.242 1.00 86.19 459 PHE A C 1
ATOM 3500 O O . PHE A 1 459 ? -25.674 -9.791 67.425 1.00 86.19 459 PHE A O 1
ATOM 3507 N N . LYS A 1 460 ? -27.629 -9.072 66.563 1.00 85.94 460 LYS A N 1
ATOM 3508 C CA . LYS A 1 460 ? -28.013 -10.356 65.968 1.00 85.94 460 LYS A CA 1
ATOM 3509 C C . LYS A 1 460 ? -27.799 -10.338 64.463 1.00 85.94 460 LYS A C 1
ATOM 3511 O O . LYS A 1 460 ? -28.033 -9.319 63.814 1.00 85.94 460 LYS A O 1
ATOM 3516 N N . ILE A 1 461 ? -27.404 -11.470 63.899 1.00 86.81 461 ILE A N 1
ATOM 3517 C CA . ILE A 1 461 ? -27.315 -11.640 62.446 1.00 86.81 461 ILE A CA 1
ATOM 3518 C C . ILE A 1 461 ? -28.730 -11.825 61.883 1.00 86.81 461 ILE A C 1
ATOM 3520 O O . ILE A 1 461 ? -29.545 -12.554 62.451 1.00 86.81 461 ILE A O 1
ATOM 3524 N N . VAL A 1 462 ? -29.038 -11.146 60.778 1.00 81.81 462 VAL A N 1
ATOM 3525 C CA . VAL A 1 462 ? -30.316 -11.258 60.070 1.00 81.81 462 VAL A CA 1
ATOM 3526 C C . VAL A 1 462 ? -30.067 -11.852 58.691 1.00 81.81 462 VAL A C 1
ATOM 3528 O O . VAL A 1 462 ? -29.469 -11.213 57.834 1.00 81.81 462 VAL A O 1
ATOM 3531 N N . GLY A 1 463 ? -30.569 -13.067 58.475 1.00 80.62 463 GLY A N 1
ATOM 3532 C CA . GLY A 1 463 ? -30.398 -13.781 57.211 1.00 80.62 463 GLY A CA 1
ATOM 3533 C C . GLY A 1 463 ? -29.005 -14.388 57.029 1.00 80.62 463 GLY A C 1
ATOM 3534 O O . GLY A 1 463 ? -28.198 -14.442 57.956 1.00 80.62 463 GLY A O 1
ATOM 3535 N N . GLU A 1 464 ? -28.758 -14.887 55.821 1.00 81.69 464 GLU A N 1
ATOM 3536 C CA . GLU A 1 464 ? -27.472 -15.464 55.423 1.00 81.69 464 GLU A CA 1
ATOM 3537 C C . GLU A 1 464 ? -26.502 -14.359 54.966 1.00 81.69 464 GLU A C 1
ATOM 3539 O O . GLU A 1 464 ? -26.933 -13.400 54.318 1.00 81.69 464 GLU A O 1
ATOM 3544 N N . PRO A 1 465 ? -25.193 -14.471 55.251 1.00 87.19 465 PRO A N 1
ATOM 3545 C CA . PRO A 1 465 ? -24.210 -13.501 54.788 1.00 87.19 465 PRO A CA 1
ATOM 3546 C C . PRO A 1 465 ? -24.047 -13.508 53.269 1.00 87.19 465 PRO A C 1
ATOM 3548 O O . PRO A 1 465 ? -24.080 -14.551 52.613 1.00 87.19 465 PRO A O 1
ATOM 3551 N N . VAL A 1 466 ? -23.748 -12.337 52.712 1.00 85.88 466 VAL A N 1
ATOM 3552 C CA . VAL A 1 466 ? -23.398 -12.192 51.298 1.00 85.88 466 VAL A CA 1
ATOM 3553 C C . VAL A 1 466 ? -21.889 -12.314 51.139 1.00 85.88 466 VAL A C 1
ATOM 3555 O O . VAL A 1 466 ? -21.122 -11.548 51.725 1.00 85.88 466 VAL A O 1
ATOM 3558 N N . VAL A 1 467 ? -21.454 -13.254 50.304 1.00 85.69 467 VAL A N 1
ATOM 3559 C CA . VAL A 1 467 ? -20.038 -13.502 50.026 1.00 85.69 467 VAL A CA 1
ATOM 3560 C C . VAL A 1 467 ? -19.687 -13.054 48.611 1.00 85.69 467 VAL A C 1
ATOM 3562 O O . VAL A 1 467 ? -20.334 -13.467 47.649 1.00 85.69 467 VAL A O 1
ATOM 3565 N N . LYS A 1 468 ? -18.640 -12.233 48.464 1.00 82.81 468 LYS A N 1
ATOM 3566 C CA . LYS A 1 468 ? -18.141 -11.800 47.150 1.00 82.81 468 LYS A CA 1
ATOM 3567 C C . LYS A 1 468 ? -16.660 -11.424 47.187 1.00 82.81 468 LYS A C 1
ATOM 3569 O O . LYS A 1 468 ? -16.253 -10.601 48.002 1.00 82.81 468 LYS A O 1
ATOM 3574 N N . ASP A 1 469 ? -15.867 -11.994 46.278 1.00 78.25 469 ASP A N 1
ATOM 3575 C CA . ASP A 1 469 ? -14.468 -11.618 46.001 1.00 78.25 469 ASP A CA 1
ATOM 3576 C C . ASP A 1 469 ? -13.550 -11.530 47.246 1.00 78.25 469 ASP A C 1
ATOM 3578 O O . ASP A 1 469 ? -12.750 -10.605 47.380 1.00 78.25 469 ASP A O 1
ATOM 3582 N N . GLY A 1 470 ? -13.669 -12.473 48.191 1.00 80.62 470 GLY A N 1
ATOM 3583 C CA . GLY A 1 470 ? -12.875 -12.474 49.432 1.00 80.62 470 GLY A CA 1
ATOM 3584 C C . GLY A 1 470 ? -13.406 -11.577 50.551 1.00 80.62 470 GLY A C 1
ATOM 3585 O O . GLY A 1 470 ? -12.743 -11.406 51.576 1.00 80.62 470 GLY A O 1
ATOM 3586 N N . PHE A 1 471 ? -14.596 -11.008 50.364 1.00 88.81 471 PHE A N 1
ATOM 3587 C CA . PHE A 1 471 ? -15.311 -10.246 51.373 1.00 88.81 471 PHE A CA 1
ATOM 3588 C C . PHE A 1 471 ? -16.595 -10.946 51.788 1.00 88.81 471 PHE A C 1
ATOM 3590 O O . PHE A 1 471 ? -17.237 -11.633 50.991 1.00 88.81 471 PHE A O 1
ATOM 3597 N N . ILE A 1 472 ? -16.979 -10.702 53.034 1.00 89.75 472 ILE A N 1
ATOM 3598 C CA . ILE A 1 472 ? -18.228 -11.172 53.616 1.00 89.75 472 ILE A CA 1
ATOM 3599 C C . ILE A 1 472 ? -18.955 -9.976 54.191 1.00 89.75 472 ILE A C 1
ATOM 3601 O O . ILE A 1 472 ? -18.376 -9.206 54.958 1.00 89.75 472 ILE A O 1
ATOM 3605 N N . THR A 1 473 ? -20.216 -9.838 53.820 1.00 91.25 473 THR A N 1
ATOM 3606 C CA . THR A 1 473 ? -21.116 -8.840 54.376 1.00 91.25 473 THR A CA 1
ATOM 3607 C C . THR A 1 473 ? -22.164 -9.553 55.214 1.00 91.25 473 THR A C 1
ATOM 3609 O O . THR A 1 473 ? -22.897 -10.396 54.698 1.00 91.25 473 THR A O 1
ATOM 3612 N N . TYR A 1 474 ? -22.231 -9.215 56.498 1.00 89.38 474 TYR A N 1
ATOM 3613 C CA . TYR A 1 474 ? -23.326 -9.623 57.372 1.00 89.38 474 TYR A CA 1
ATOM 3614 C C . TYR A 1 474 ? -24.308 -8.468 57.511 1.00 89.38 474 TYR A C 1
ATOM 3616 O O . TYR A 1 474 ? -23.900 -7.353 57.836 1.00 89.38 474 TYR A O 1
ATOM 3624 N N . THR A 1 475 ? -25.594 -8.748 57.330 1.00 88.44 475 THR A N 1
ATOM 3625 C CA . THR A 1 475 ? -26.658 -7.850 57.772 1.00 88.44 475 THR A CA 1
ATOM 3626 C C . THR A 1 475 ? -26.895 -8.116 59.252 1.00 88.44 475 THR A C 1
ATOM 3628 O O . THR A 1 475 ? -27.277 -9.220 59.645 1.00 88.44 475 THR A O 1
ATOM 3631 N N . ILE A 1 476 ? -26.629 -7.125 60.097 1.00 87.94 476 ILE A N 1
ATOM 3632 C CA . ILE A 1 476 ? -26.787 -7.249 61.550 1.00 87.94 476 ILE A CA 1
ATOM 3633 C C . ILE A 1 476 ? -27.871 -6.303 62.041 1.00 87.94 476 ILE A C 1
ATOM 3635 O O . ILE A 1 476 ? -27.940 -5.166 61.592 1.00 87.94 476 ILE A O 1
ATOM 3639 N N . GLN A 1 477 ? -28.719 -6.760 62.959 1.00 85.31 477 GLN A N 1
ATOM 3640 C CA . GLN A 1 477 ? -29.714 -5.938 63.641 1.00 85.31 477 GLN A CA 1
ATOM 3641 C C . GLN A 1 477 ? -29.233 -5.584 65.042 1.00 85.31 477 GLN A C 1
ATOM 3643 O O . GLN A 1 477 ? -28.881 -6.469 65.826 1.00 85.31 477 GLN A O 1
ATOM 3648 N N . SER A 1 478 ? -29.292 -4.298 65.377 1.00 83.31 478 SER A N 1
ATOM 3649 C CA . SER A 1 478 ? -29.084 -3.843 66.748 1.00 83.31 478 SER A CA 1
ATOM 3650 C C . SER A 1 478 ? -30.345 -4.068 67.591 1.00 83.31 478 SER A C 1
ATOM 3652 O O . SER A 1 478 ? -31.432 -3.611 67.222 1.00 83.31 478 SER A O 1
ATOM 3654 N N . ASN A 1 479 ? -30.182 -4.754 68.726 1.00 79.12 479 ASN A N 1
ATOM 3655 C CA . ASN A 1 479 ? -31.141 -4.817 69.838 1.00 79.12 479 ASN A CA 1
ATOM 3656 C C . ASN A 1 479 ? -30.628 -4.040 71.068 1.00 79.12 479 ASN A C 1
ATOM 3658 O O . ASN A 1 479 ? -31.221 -4.122 72.144 1.00 79.12 479 ASN A O 1
ATOM 3662 N N . ALA A 1 480 ? -29.491 -3.356 70.927 1.00 75.88 480 ALA A N 1
ATOM 3663 C CA . ALA A 1 480 ? -28.880 -2.561 71.976 1.00 75.88 480 ALA A CA 1
ATOM 3664 C C . ALA A 1 480 ? -29.736 -1.328 72.313 1.00 75.88 480 ALA A C 1
ATOM 3666 O O . ALA A 1 480 ? -30.491 -0.827 71.483 1.00 75.88 480 ALA A O 1
ATOM 3667 N N . ASP A 1 481 ? -29.599 -0.821 73.534 1.00 73.56 481 ASP A N 1
ATOM 3668 C CA . ASP A 1 481 ? -30.231 0.412 74.017 1.00 73.56 481 ASP A CA 1
ATOM 3669 C C . ASP A 1 481 ? -29.277 1.622 74.000 1.00 73.56 481 ASP A C 1
ATOM 3671 O O . ASP A 1 481 ? -29.708 2.765 74.150 1.00 73.56 481 ASP A O 1
ATOM 3675 N N . GLN A 1 482 ? -27.984 1.387 73.765 1.00 77.00 482 GLN A N 1
ATOM 3676 C CA . GLN A 1 482 ? -26.942 2.407 73.644 1.00 77.00 482 GLN A CA 1
ATOM 3677 C C . GLN A 1 482 ? -25.881 2.012 72.602 1.00 77.00 482 GLN A C 1
ATOM 3679 O O . GLN A 1 482 ? -25.878 0.900 72.080 1.00 77.00 482 GLN A O 1
ATOM 3684 N N . SER A 1 483 ? -24.972 2.937 72.281 1.00 82.62 483 SER A N 1
ATOM 3685 C CA . SER A 1 483 ? -23.888 2.707 71.311 1.00 82.62 483 SER A CA 1
ATOM 3686 C C . SER A 1 483 ? -22.738 1.891 71.914 1.00 82.62 483 SER A C 1
ATOM 3688 O O . SER A 1 483 ? -22.384 2.090 73.076 1.00 82.62 483 SER A O 1
ATOM 3690 N N . TYR A 1 484 ? -22.126 1.011 71.116 1.00 80.81 484 TYR A N 1
ATOM 3691 C CA . TYR A 1 484 ? -21.075 0.082 71.557 1.00 80.81 484 TYR A CA 1
ATOM 3692 C C . TYR A 1 484 ? -19.908 0.002 70.566 1.00 80.81 484 TYR A C 1
ATOM 3694 O O . TYR A 1 484 ? -20.052 0.296 69.381 1.00 80.81 484 TYR A O 1
ATOM 3702 N N . SER A 1 485 ? -18.748 -0.443 71.052 1.00 80.88 485 SER A N 1
ATOM 3703 C CA . SER A 1 485 ? -17.652 -0.925 70.204 1.00 80.88 485 SER A CA 1
ATOM 3704 C C . SER A 1 485 ? -17.868 -2.414 69.942 1.00 80.88 485 SER A C 1
ATOM 3706 O O . SER A 1 485 ? -17.908 -3.192 70.894 1.00 80.88 485 SER A O 1
ATOM 3708 N N . VAL A 1 486 ? -18.021 -2.801 68.677 1.00 86.00 486 VAL A N 1
ATOM 3709 C CA . VAL A 1 486 ? -18.425 -4.152 68.259 1.00 86.00 486 VAL A CA 1
ATOM 3710 C C . VAL A 1 486 ? -17.356 -4.771 67.366 1.00 86.00 486 VAL A C 1
ATOM 3712 O O . VAL A 1 486 ? -16.791 -4.088 66.516 1.00 86.00 486 VAL A O 1
ATOM 3715 N N . CYS A 1 487 ? -17.080 -6.059 67.540 1.00 86.62 487 CYS A N 1
ATOM 3716 C CA . CYS A 1 487 ? -16.191 -6.844 66.684 1.00 86.62 487 CYS A CA 1
ATOM 3717 C C . CYS A 1 487 ? -16.895 -8.120 66.201 1.00 86.62 487 CYS A C 1
ATOM 3719 O O . CYS A 1 487 ? -17.911 -8.543 66.759 1.00 86.62 487 CYS A O 1
ATOM 3721 N N . MET A 1 488 ? -16.352 -8.737 65.152 1.00 89.88 488 MET A N 1
ATOM 3722 C CA . MET A 1 488 ? -16.756 -10.064 64.701 1.00 89.88 488 MET A CA 1
ATOM 3723 C C . MET A 1 488 ? -15.827 -11.114 65.310 1.00 89.88 488 MET A C 1
ATOM 3725 O O . MET A 1 488 ? -14.618 -11.067 65.089 1.00 89.88 488 MET A O 1
ATOM 3729 N N . HIS A 1 489 ? -16.399 -12.067 66.038 1.00 87.75 489 HIS A N 1
ATOM 3730 C CA . HIS A 1 489 ? -15.701 -13.215 66.605 1.00 87.75 489 HIS A CA 1
ATOM 3731 C C . HIS A 1 489 ? -15.973 -14.458 65.756 1.00 87.75 489 HIS A C 1
ATOM 3733 O O . HIS A 1 489 ? -17.134 -14.771 65.478 1.00 87.75 489 HIS A O 1
ATOM 3739 N N . VAL A 1 490 ? -14.918 -15.162 65.340 1.00 88.88 490 VAL A N 1
ATOM 3740 C CA . VAL A 1 490 ? -14.993 -16.266 64.374 1.00 88.88 490 VAL A CA 1
ATOM 3741 C C . VAL A 1 490 ? -14.312 -17.505 64.936 1.00 88.88 490 VAL A C 1
ATOM 3743 O O . VAL A 1 490 ? -13.126 -17.471 65.249 1.00 88.88 490 VAL A O 1
ATOM 3746 N N . THR A 1 491 ? -15.049 -18.614 65.011 1.00 88.19 491 THR A N 1
ATOM 3747 C CA . THR A 1 491 ? -14.528 -19.911 65.482 1.00 88.19 491 THR A CA 1
ATOM 3748 C C . THR A 1 491 ? -14.823 -21.026 64.486 1.00 88.19 491 THR A C 1
ATOM 3750 O O . THR A 1 491 ? -15.878 -21.014 63.857 1.00 88.19 491 THR A O 1
ATOM 3753 N N . THR A 1 492 ? -13.922 -21.996 64.299 1.00 87.19 492 THR A N 1
ATOM 3754 C CA . THR A 1 492 ? -14.224 -23.162 63.438 1.00 87.19 492 THR A CA 1
ATOM 3755 C C . THR A 1 492 ? -15.393 -23.959 64.015 1.00 87.19 492 THR A C 1
ATOM 3757 O O . THR A 1 492 ? -15.446 -24.185 65.223 1.00 87.19 492 THR A O 1
ATOM 3760 N N . LYS A 1 493 ? -16.319 -24.419 63.164 1.00 88.75 493 LYS A N 1
ATOM 3761 C CA . LYS A 1 493 ? -17.381 -25.339 63.596 1.00 88.75 493 LYS A CA 1
ATOM 3762 C C . LYS A 1 493 ? -16.806 -26.683 64.019 1.00 88.75 493 LYS A C 1
ATOM 3764 O O . LYS A 1 493 ? -15.886 -27.189 63.379 1.00 88.75 493 LYS A O 1
ATOM 3769 N N . ASP A 1 494 ? -17.397 -27.285 65.047 1.00 83.94 494 ASP A N 1
ATOM 3770 C CA . ASP A 1 494 ? -16.897 -28.521 65.658 1.00 83.94 494 ASP A CA 1
ATOM 3771 C C . ASP A 1 494 ? -16.719 -29.672 64.649 1.00 83.94 494 ASP A C 1
ATOM 3773 O O . ASP A 1 494 ? -15.706 -30.367 64.688 1.00 83.94 494 ASP A O 1
ATOM 3777 N N . ASP A 1 495 ? -17.643 -29.838 63.693 1.00 81.12 495 ASP A N 1
ATOM 3778 C CA . ASP A 1 495 ? -17.583 -30.882 62.655 1.00 81.12 495 ASP A CA 1
ATOM 3779 C C . ASP A 1 495 ? -16.551 -30.599 61.549 1.00 81.12 495 ASP A C 1
ATOM 3781 O O . ASP A 1 495 ? -16.265 -31.470 60.728 1.00 81.12 495 ASP A O 1
ATOM 3785 N N . LYS A 1 496 ? -15.992 -29.384 61.516 1.00 80.88 496 LYS A N 1
ATOM 3786 C CA . LYS A 1 496 ? -15.004 -28.935 60.525 1.00 80.88 496 LYS A CA 1
ATOM 3787 C C . LYS A 1 496 ? -13.589 -28.850 61.077 1.00 80.88 496 LYS A C 1
ATOM 3789 O O . LYS A 1 496 ? -12.654 -28.665 60.298 1.00 80.88 496 LYS A O 1
ATOM 3794 N N . VAL A 1 497 ? -13.408 -29.034 62.388 1.00 76.62 497 VAL A N 1
ATOM 3795 C CA . VAL A 1 497 ? -12.095 -28.969 63.049 1.00 76.62 497 VAL A CA 1
ATOM 3796 C C . VAL A 1 497 ? -11.119 -30.005 62.485 1.00 76.62 497 VAL A C 1
ATOM 3798 O O . VAL A 1 497 ? -9.962 -29.666 62.252 1.00 76.62 497 VAL A O 1
ATOM 3801 N N . GLU A 1 498 ? -11.561 -31.239 62.214 1.00 65.00 498 GLU A N 1
ATOM 3802 C CA . GLU A 1 498 ? -10.691 -32.281 61.635 1.00 65.00 498 GLU A CA 1
ATOM 3803 C C . GLU A 1 498 ? -10.248 -31.963 60.197 1.00 65.00 498 GLU A C 1
ATOM 3805 O O . GLU A 1 498 ? -9.179 -32.400 59.776 1.00 65.00 498 GLU A O 1
ATOM 3810 N N . THR A 1 499 ? -11.046 -31.196 59.446 1.00 64.25 499 THR A N 1
ATOM 3811 C CA . THR A 1 499 ? -10.799 -30.889 58.026 1.00 64.25 499 THR A CA 1
ATOM 3812 C C . THR A 1 499 ? -10.118 -29.543 57.778 1.00 64.25 499 THR A C 1
ATOM 3814 O O . THR A 1 499 ? -9.421 -29.406 56.779 1.00 64.25 499 THR A O 1
ATOM 3817 N N . LEU A 1 500 ? -10.326 -28.550 58.650 1.00 66.75 500 LEU A N 1
ATOM 3818 C CA . LEU A 1 500 ? -9.851 -27.166 58.476 1.00 66.75 500 LEU A CA 1
ATOM 3819 C C . LEU A 1 500 ? -8.934 -26.677 59.607 1.00 66.75 500 LEU A C 1
ATOM 3821 O O . LEU A 1 500 ? -8.343 -25.609 59.484 1.00 66.75 500 LEU A O 1
ATOM 3825 N N . GLY A 1 501 ? -8.811 -27.431 60.704 1.00 70.56 501 GLY A N 1
ATOM 3826 C CA . GLY A 1 501 ? -8.080 -27.010 61.901 1.00 70.56 501 GLY A CA 1
ATOM 3827 C C . GLY A 1 501 ? -8.885 -26.083 62.823 1.00 70.56 501 GLY A C 1
ATOM 3828 O O . GLY A 1 501 ? -9.976 -25.614 62.494 1.00 70.56 501 GLY A O 1
ATOM 3829 N N . LYS A 1 502 ? -8.360 -25.833 64.030 1.00 77.31 502 LYS A N 1
ATOM 3830 C CA . LYS A 1 502 ? -8.968 -24.901 64.996 1.00 77.31 502 LYS A CA 1
ATOM 3831 C C . LYS A 1 502 ? -8.585 -23.457 64.662 1.00 77.31 502 LYS A C 1
ATOM 3833 O O . LYS A 1 502 ? -7.408 -23.114 64.702 1.00 77.31 502 LYS A O 1
ATOM 3838 N N . THR A 1 503 ? -9.585 -22.620 64.417 1.00 78.38 503 THR A N 1
ATOM 3839 C CA . THR A 1 503 ? -9.471 -21.170 64.238 1.00 78.38 503 THR A CA 1
ATOM 3840 C C . THR A 1 503 ? -10.293 -20.484 65.321 1.00 78.38 503 THR A C 1
ATOM 3842 O O . THR A 1 503 ? -11.420 -20.903 65.585 1.00 78.38 503 THR A O 1
ATOM 3845 N N . ASP A 1 504 ? -9.721 -19.449 65.930 1.00 85.38 504 ASP A N 1
ATOM 3846 C CA . ASP A 1 504 ? -10.368 -18.571 66.905 1.00 85.38 504 ASP A CA 1
ATOM 3847 C C . ASP A 1 504 ? -9.772 -17.164 66.733 1.00 85.38 504 ASP A C 1
ATOM 3849 O O . ASP A 1 504 ? -8.620 -16.921 67.103 1.00 85.38 504 ASP A O 1
ATOM 3853 N N . ILE A 1 505 ? -10.479 -16.293 66.008 1.00 82.94 505 ILE A N 1
ATOM 3854 C CA . ILE A 1 505 ? -9.973 -14.988 65.560 1.00 82.94 505 ILE A CA 1
ATOM 3855 C C . ILE A 1 505 ? -11.061 -13.927 65.725 1.00 82.94 505 ILE A C 1
ATOM 3857 O O . ILE A 1 505 ? -12.222 -14.139 65.367 1.00 82.94 505 ILE A O 1
ATOM 3861 N N . THR A 1 506 ? -10.649 -12.744 66.176 1.00 85.38 506 THR A N 1
ATOM 3862 C CA . THR A 1 506 ? -11.502 -11.559 66.301 1.00 85.38 506 THR A CA 1
ATOM 3863 C C . THR A 1 506 ? -11.095 -10.496 65.286 1.00 85.38 506 THR A C 1
ATOM 3865 O O . THR A 1 506 ? -9.907 -10.288 65.036 1.00 85.38 506 THR A O 1
ATOM 3868 N N . SER A 1 507 ? -12.073 -9.807 64.699 1.00 89.31 507 SER A N 1
ATOM 3869 C CA . SER A 1 507 ? -11.824 -8.685 63.793 1.00 89.31 507 SER A CA 1
ATOM 3870 C C . SER A 1 507 ? -11.428 -7.395 64.517 1.00 89.31 507 SER A C 1
ATOM 3872 O O . SER A 1 507 ? -11.650 -7.236 65.717 1.00 89.31 507 SER A O 1
ATOM 3874 N N . ASP A 1 508 ? -10.980 -6.404 63.742 1.00 84.31 508 ASP A N 1
ATOM 3875 C CA . ASP A 1 508 ? -11.032 -4.990 64.136 1.00 84.31 508 ASP A CA 1
ATOM 3876 C C . ASP A 1 508 ? -12.416 -4.617 64.700 1.00 84.31 508 ASP A C 1
ATOM 3878 O O . ASP A 1 508 ? -13.450 -5.086 64.207 1.00 84.31 508 ASP A O 1
ATOM 3882 N N . TYR A 1 509 ? -12.425 -3.720 65.687 1.00 84.56 509 TYR A N 1
ATOM 3883 C CA . TYR A 1 509 ? -13.649 -3.141 66.233 1.00 84.56 509 TYR A CA 1
ATOM 3884 C C . TYR A 1 509 ? -14.186 -2.002 65.354 1.00 84.56 509 TYR A C 1
ATOM 3886 O O . TYR A 1 509 ? -13.423 -1.202 64.803 1.00 84.56 509 TYR A O 1
ATOM 3894 N N . PHE A 1 510 ? -15.510 -1.882 65.299 1.00 87.31 510 PHE A N 1
ATOM 3895 C CA . PHE A 1 510 ? -16.232 -0.747 64.731 1.00 87.31 510 PHE A CA 1
ATOM 3896 C C . PHE A 1 510 ? -17.176 -0.124 65.762 1.00 87.31 510 PHE A C 1
ATOM 3898 O O . PHE A 1 510 ? -17.653 -0.791 66.680 1.00 87.31 510 PHE A O 1
ATOM 3905 N N . ALA A 1 511 ? -17.447 1.173 65.617 1.00 83.69 511 ALA A N 1
ATOM 3906 C CA . ALA A 1 511 ? -18.361 1.881 66.505 1.00 83.69 511 ALA A CA 1
ATOM 3907 C C . ALA A 1 511 ? -19.802 1.729 65.998 1.00 83.69 511 ALA A C 1
ATOM 3909 O O . ALA A 1 511 ? -20.164 2.328 64.987 1.00 83.69 511 ALA A O 1
ATOM 3910 N N . ALA A 1 512 ? -20.619 0.941 66.693 1.00 85.56 512 ALA A N 1
ATOM 3911 C CA . ALA A 1 512 ? -22.048 0.814 66.437 1.00 85.56 512 ALA A CA 1
ATOM 3912 C C . ALA A 1 512 ? -22.795 1.970 67.115 1.00 85.56 512 ALA A C 1
ATOM 3914 O O . ALA A 1 512 ? -22.906 2.007 68.342 1.00 85.56 512 ALA A O 1
ATOM 3915 N N . ILE A 1 513 ? -23.284 2.921 66.318 1.00 82.25 513 ILE A N 1
ATOM 3916 C CA . ILE A 1 513 ? -23.987 4.119 66.783 1.00 82.25 513 ILE A CA 1
ATOM 3917 C C . ILE A 1 513 ? -25.484 3.939 66.583 1.00 82.25 513 ILE A C 1
ATOM 3919 O O . ILE A 1 513 ? -25.923 3.648 65.477 1.00 82.25 513 ILE A O 1
ATOM 3923 N N . LEU A 1 514 ? -26.273 4.132 67.635 1.00 80.56 514 LEU A N 1
ATOM 3924 C CA . LEU A 1 514 ? -27.733 4.073 67.552 1.00 80.56 514 LEU A CA 1
ATOM 3925 C C . LEU A 1 514 ? -28.309 5.478 67.366 1.00 80.56 514 LEU A C 1
ATOM 3927 O O . LEU A 1 514 ? -27.840 6.430 67.991 1.00 80.56 514 LEU A O 1
ATOM 3931 N N . GLY A 1 515 ? -29.337 5.607 66.528 1.00 79.56 515 GLY A N 1
ATOM 3932 C CA . GLY A 1 515 ? -30.035 6.875 66.321 1.00 79.56 515 GLY A CA 1
ATOM 3933 C C . GLY A 1 515 ? -31.408 6.714 65.676 1.00 79.56 515 GLY A C 1
ATOM 3934 O O . GLY A 1 515 ? -31.788 5.624 65.256 1.00 79.56 515 GLY A O 1
ATOM 3935 N N . ASP A 1 516 ? -32.137 7.822 65.575 1.00 83.69 516 ASP A N 1
ATOM 3936 C CA . ASP A 1 516 ? -33.455 7.905 64.943 1.00 83.69 516 ASP A CA 1
ATOM 3937 C C . ASP A 1 516 ? -33.408 8.852 63.732 1.00 83.69 516 ASP A C 1
ATOM 3939 O O . ASP A 1 516 ? -32.708 9.867 63.757 1.00 83.69 516 ASP A O 1
ATOM 3943 N N . LYS A 1 517 ? -34.170 8.542 62.678 1.00 86.62 517 LYS A N 1
ATOM 3944 C CA . LYS A 1 517 ? -34.430 9.430 61.529 1.00 86.62 517 LYS A CA 1
ATOM 3945 C C . LYS A 1 517 ? -35.915 9.422 61.182 1.00 86.62 517 LYS A C 1
ATOM 3947 O O . LYS A 1 517 ? -36.640 8.488 61.520 1.00 86.62 517 LYS A O 1
ATOM 3952 N N . TYR A 1 518 ? -36.367 10.451 60.475 1.00 88.88 518 TYR A N 1
ATOM 3953 C CA . TYR A 1 518 ? -37.788 10.705 60.243 1.00 88.88 518 TYR A CA 1
ATOM 3954 C C . TYR A 1 518 ? -38.087 10.834 58.744 1.00 88.88 518 TYR A C 1
ATOM 3956 O O . TYR A 1 518 ? -37.634 11.779 58.106 1.00 88.88 518 TYR A O 1
ATOM 3964 N N . LEU A 1 519 ? -38.830 9.887 58.160 1.00 90.12 519 LEU A N 1
ATOM 3965 C CA . LEU A 1 519 ? -39.149 9.847 56.726 1.00 90.12 519 LEU A CA 1
ATOM 3966 C C . LEU A 1 519 ? -40.220 10.884 56.365 1.00 90.12 519 LEU A C 1
ATOM 3968 O O . LEU A 1 519 ? -41.364 10.771 56.805 1.00 90.12 519 LEU A O 1
ATOM 3972 N N . VAL A 1 520 ? -39.860 11.866 55.536 1.00 89.19 520 VAL A N 1
ATOM 3973 C CA . VAL A 1 520 ? -40.739 12.972 55.119 1.00 89.19 520 VAL A CA 1
ATOM 3974 C C . VAL A 1 520 ? -41.330 12.753 53.728 1.00 89.19 520 VAL A C 1
ATOM 3976 O O . VAL A 1 520 ? -42.473 13.145 53.486 1.00 89.19 520 VAL A O 1
ATOM 3979 N N . ASP A 1 521 ? -40.563 12.161 52.810 1.00 89.88 521 ASP A N 1
ATOM 3980 C CA . ASP A 1 521 ? -40.999 11.901 51.437 1.00 89.88 521 ASP A CA 1
ATOM 3981 C C . ASP A 1 521 ? -40.217 10.748 50.789 1.00 89.88 521 ASP A C 1
ATOM 3983 O O . ASP A 1 521 ? -39.116 10.425 51.229 1.00 89.88 521 ASP A O 1
ATOM 3987 N N . ALA A 1 522 ? -40.755 10.156 49.724 1.00 90.19 522 ALA A N 1
ATOM 3988 C CA . ALA A 1 522 ? -40.061 9.182 48.884 1.00 90.19 522 ALA A CA 1
ATOM 3989 C C . ALA A 1 522 ? -40.383 9.462 47.415 1.00 90.19 522 ALA A C 1
ATOM 3991 O O . ALA A 1 522 ? -41.533 9.725 47.074 1.00 90.19 522 ALA A O 1
ATOM 3992 N N . TYR A 1 523 ? -39.383 9.419 46.536 1.00 90.50 523 TYR A N 1
ATOM 3993 C CA . TYR A 1 523 ? -39.585 9.708 45.117 1.00 90.50 523 TYR A CA 1
ATOM 3994 C C . TYR A 1 523 ? -38.590 8.964 44.223 1.00 90.50 523 TYR A C 1
ATOM 3996 O O . TYR A 1 523 ? -37.496 8.607 44.653 1.00 90.50 523 TYR A O 1
ATOM 4004 N N . TYR A 1 524 ? -38.954 8.743 42.959 1.00 89.56 524 TYR A N 1
ATOM 4005 C CA . TYR A 1 524 ? -38.083 8.085 41.989 1.00 89.56 524 TYR A CA 1
ATOM 4006 C C . TYR A 1 524 ? -37.145 9.099 41.332 1.00 89.56 524 TYR A C 1
ATOM 4008 O O . TYR A 1 524 ? -37.580 10.152 40.861 1.00 89.56 524 TYR A O 1
ATOM 4016 N N . LYS A 1 525 ? -35.850 8.789 41.294 1.00 85.31 525 LYS A N 1
ATOM 4017 C CA . LYS A 1 525 ? -34.825 9.618 40.660 1.00 85.31 525 LYS A CA 1
ATOM 4018 C C . LYS A 1 525 ? -34.209 8.857 39.489 1.00 85.31 525 LYS A C 1
ATOM 4020 O O . LYS A 1 525 ? -33.467 7.898 39.699 1.00 85.31 525 LYS A O 1
ATOM 4025 N N . ALA A 1 526 ? -34.518 9.293 38.268 1.00 79.56 526 ALA A N 1
ATOM 4026 C CA . ALA A 1 526 ? -33.948 8.735 37.043 1.00 79.56 526 ALA A CA 1
ATOM 4027 C C . ALA A 1 526 ? -32.481 9.152 36.839 1.00 79.56 526 ALA A C 1
ATOM 4029 O O . ALA A 1 526 ? -32.055 10.231 37.254 1.00 79.56 526 ALA A O 1
ATOM 4030 N N . THR A 1 527 ? -31.719 8.288 36.165 1.00 72.62 527 THR A N 1
ATOM 4031 C CA . THR A 1 527 ? -30.288 8.488 35.859 1.00 72.62 527 THR A CA 1
ATOM 4032 C C . THR A 1 527 ? -30.064 9.229 34.526 1.00 72.62 527 THR A C 1
ATOM 4034 O O . THR A 1 527 ? -28.988 9.768 34.287 1.00 72.62 527 THR A O 1
ATOM 4037 N N . SER A 1 528 ? -31.078 9.287 33.654 1.00 62.53 528 SER A N 1
ATOM 4038 C CA . SER A 1 528 ? -31.070 9.946 32.337 1.00 62.53 528 SER A CA 1
ATOM 4039 C C . SER A 1 528 ? -32.425 10.614 32.110 1.00 62.53 528 SER A C 1
ATOM 4041 O O . SER A 1 528 ? -33.439 10.013 32.465 1.00 62.53 528 SER A O 1
ATOM 4043 N N . THR A 1 529 ? -32.432 11.834 31.556 1.00 73.00 529 THR A N 1
ATOM 4044 C CA . THR A 1 529 ? -33.649 12.651 31.482 1.00 73.00 529 THR A CA 1
ATOM 4045 C C . THR A 1 529 ? -34.321 12.681 30.111 1.00 73.00 529 THR A C 1
ATOM 4047 O O . THR A 1 529 ? -35.521 12.451 30.029 1.00 73.00 529 THR A O 1
ATOM 4050 N N . ASP A 1 530 ? -33.581 12.863 29.015 1.00 88.38 530 ASP A N 1
ATOM 4051 C CA . ASP A 1 530 ? -34.185 12.958 27.676 1.00 88.38 530 ASP A CA 1
ATOM 4052 C C . ASP A 1 530 ? -33.806 11.774 26.777 1.00 88.38 530 ASP A C 1
ATOM 4054 O O . ASP A 1 530 ? -32.639 11.372 26.731 1.00 88.38 530 ASP A O 1
ATOM 4058 N N . LYS A 1 531 ? -34.787 11.208 26.061 1.00 89.94 531 LYS A N 1
ATOM 4059 C CA . LYS A 1 531 ? -34.612 10.044 25.175 1.00 89.94 531 LYS A CA 1
ATOM 4060 C C . LYS A 1 531 ? -35.333 10.213 23.841 1.00 89.94 531 LYS A C 1
ATOM 4062 O O . LYS A 1 531 ? -36.278 10.983 23.717 1.00 89.94 531 LYS A O 1
ATOM 4067 N N . THR A 1 532 ? -34.907 9.445 22.840 1.00 91.50 532 THR A N 1
ATOM 4068 C CA . THR A 1 532 ? -35.524 9.425 21.508 1.00 91.50 532 THR A CA 1
ATOM 4069 C C . THR A 1 532 ? -35.919 8.011 21.111 1.00 91.50 532 THR A C 1
ATOM 4071 O O . THR A 1 532 ? -35.158 7.074 21.335 1.00 91.50 532 THR A O 1
ATOM 4074 N N . ILE A 1 533 ? -37.082 7.884 20.472 1.00 92.19 533 ILE A N 1
ATOM 4075 C CA . ILE A 1 533 ? -37.576 6.673 19.823 1.00 92.19 533 ILE A CA 1
ATOM 4076 C C . ILE A 1 533 ? -37.552 6.863 18.301 1.00 92.19 533 ILE A C 1
ATOM 4078 O O . ILE A 1 533 ? -38.050 7.862 17.781 1.00 92.19 533 ILE A O 1
ATOM 4082 N N . TYR A 1 534 ? -37.013 5.889 17.569 1.00 89.00 534 TYR A N 1
ATOM 4083 C CA . TYR A 1 534 ? -37.035 5.884 16.107 1.00 89.00 534 TYR A CA 1
ATOM 4084 C C . TYR A 1 534 ? -38.258 5.130 15.579 1.00 89.00 534 TYR A C 1
ATOM 4086 O O . TYR A 1 534 ? -38.426 3.935 15.834 1.00 89.00 534 TYR A O 1
ATOM 4094 N N . TYR A 1 535 ? -39.125 5.818 14.827 1.00 84.38 535 TYR A N 1
ATOM 4095 C CA . TYR A 1 535 ? -40.426 5.257 14.436 1.00 84.38 535 TYR A CA 1
ATOM 4096 C C . TYR A 1 535 ? -40.325 4.087 13.444 1.00 84.38 535 TYR A C 1
ATOM 4098 O O . TYR A 1 535 ? -41.290 3.339 13.294 1.00 84.38 535 TYR A O 1
ATOM 4106 N N . ASP A 1 536 ? -39.187 3.921 12.767 1.00 80.94 536 ASP A N 1
ATOM 4107 C CA . ASP A 1 536 ? -38.912 2.858 11.795 1.00 80.94 536 ASP A CA 1
ATOM 4108 C C . ASP A 1 536 ? -38.143 1.656 12.383 1.00 80.94 536 ASP A C 1
ATOM 4110 O O . ASP A 1 536 ? -37.690 0.786 11.640 1.00 80.94 536 ASP A O 1
ATOM 4114 N N . GLN A 1 537 ? -38.005 1.580 13.714 1.00 84.94 537 GLN A N 1
ATOM 4115 C CA . GLN A 1 537 ? -37.252 0.532 14.424 1.00 84.94 537 GLN A CA 1
ATOM 4116 C C . GLN A 1 537 ? -38.126 -0.291 15.389 1.00 84.94 537 GLN A C 1
ATOM 4118 O O . GLN A 1 537 ? -37.716 -0.607 16.505 1.00 84.94 537 GLN A O 1
ATOM 4123 N N . GLU A 1 538 ? -39.345 -0.647 14.972 1.00 87.75 538 GLU A N 1
ATOM 4124 C CA . GLU A 1 538 ? -40.259 -1.478 15.771 1.00 87.75 538 GLU A CA 1
ATOM 4125 C C . GLU A 1 538 ? -39.586 -2.779 16.250 1.00 87.75 538 GLU A C 1
ATOM 4127 O O . GLU A 1 538 ? -38.950 -3.493 15.472 1.00 87.75 538 GLU A O 1
ATOM 4132 N N . GLY A 1 539 ? -39.717 -3.083 17.545 1.00 81.38 539 GLY A N 1
ATOM 4133 C CA . GLY A 1 539 ? -39.156 -4.293 18.157 1.00 81.38 539 GLY A CA 1
ATOM 4134 C C . GLY A 1 539 ? -37.648 -4.261 18.440 1.00 81.38 539 GLY A C 1
ATOM 4135 O O . GLY A 1 539 ? -37.116 -5.259 18.924 1.00 81.38 539 GLY A O 1
ATOM 4136 N N . LYS A 1 540 ? -36.957 -3.144 18.178 1.00 84.44 540 LYS A N 1
ATOM 4137 C CA . LYS A 1 540 ? -35.534 -2.952 18.508 1.00 84.44 540 LYS A CA 1
ATOM 4138 C C . LYS A 1 540 ? -35.343 -2.003 19.688 1.00 84.44 540 LYS A C 1
ATOM 4140 O O . LYS A 1 540 ? -36.285 -1.340 20.121 1.00 84.44 540 LYS A O 1
ATOM 4145 N N . ASP A 1 541 ? -34.118 -1.925 20.200 1.00 84.12 541 ASP A N 1
ATOM 4146 C CA . ASP A 1 541 ? -33.793 -1.060 21.337 1.00 84.12 541 ASP A CA 1
ATOM 4147 C C . ASP A 1 541 ? -33.927 0.427 20.993 1.00 84.12 541 ASP A C 1
ATOM 4149 O O . ASP A 1 541 ? -34.420 1.199 21.805 1.00 84.12 541 ASP A O 1
ATOM 4153 N N . GLU A 1 542 ? -33.613 0.820 19.759 1.00 83.44 542 GLU A N 1
ATOM 4154 C CA . GLU A 1 542 ? -33.810 2.181 19.246 1.00 83.44 542 GLU A CA 1
ATOM 4155 C C . GLU A 1 542 ? -35.292 2.524 19.008 1.00 83.44 542 GLU A C 1
ATOM 4157 O O . GLU A 1 542 ? -35.650 3.687 18.815 1.00 83.44 542 GLU A O 1
ATOM 4162 N N . GLY A 1 543 ? -36.167 1.516 19.025 1.00 89.00 543 GLY A N 1
ATOM 4163 C CA . GLY A 1 543 ? -37.616 1.661 18.931 1.00 89.00 543 GLY A CA 1
ATOM 4164 C C . GLY A 1 543 ? -38.309 1.894 20.274 1.00 89.00 543 GLY A C 1
ATOM 4165 O O . GLY A 1 543 ? -39.531 2.015 20.287 1.00 89.00 543 GLY A O 1
ATOM 4166 N N . LYS A 1 544 ? -37.592 1.951 21.400 1.00 92.62 544 LYS A N 1
ATOM 4167 C CA . LYS A 1 544 ? -38.169 2.122 22.746 1.00 92.62 544 LYS A CA 1
ATOM 4168 C C . LYS A 1 544 ? -37.284 3.012 23.624 1.00 92.62 544 LYS A C 1
ATOM 4170 O O . LYS A 1 544 ? -36.092 3.150 23.376 1.00 92.62 544 LYS A O 1
ATOM 4175 N N . ALA A 1 545 ? -37.851 3.606 24.670 1.00 91.56 545 ALA A N 1
ATOM 4176 C CA . ALA A 1 545 ? -37.120 4.447 25.616 1.00 91.56 545 ALA A CA 1
ATOM 4177 C C . ALA A 1 545 ? -37.375 3.999 27.060 1.00 91.56 545 ALA A C 1
ATOM 4179 O O . ALA A 1 545 ? -38.480 4.125 27.570 1.00 91.56 545 ALA A O 1
ATOM 4180 N N . ASP A 1 546 ? -36.343 3.482 27.722 1.00 90.94 546 ASP A N 1
ATOM 4181 C CA . ASP A 1 546 ? -36.441 2.953 29.088 1.00 90.94 546 ASP A CA 1
ATOM 4182 C C . ASP A 1 546 ? -36.159 4.031 30.151 1.00 90.94 546 ASP A C 1
ATOM 4184 O O . ASP A 1 546 ? -35.058 4.576 30.201 1.00 90.94 546 ASP A O 1
ATOM 4188 N N . TYR A 1 547 ? -37.128 4.345 31.006 1.00 89.00 547 TYR A N 1
ATOM 4189 C CA . TYR A 1 547 ? -36.997 5.284 32.126 1.00 89.00 547 TYR A CA 1
ATOM 4190 C C . TYR A 1 547 ? -36.894 4.588 33.489 1.00 89.00 547 TYR A C 1
ATOM 4192 O O . TYR A 1 547 ? -36.690 5.264 34.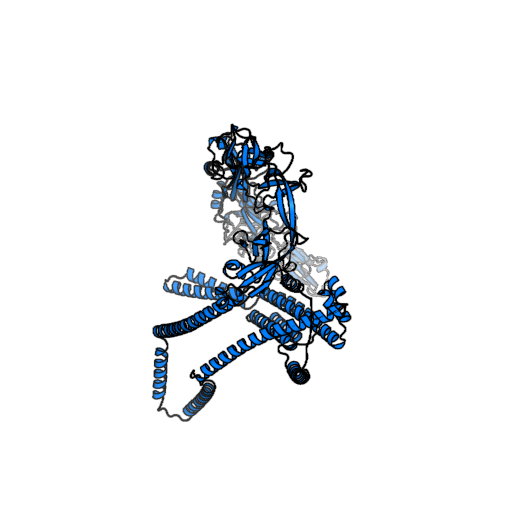500 1.00 89.00 547 TYR A O 1
ATOM 4200 N N . ASN A 1 548 ? -36.936 3.254 33.529 1.00 87.12 548 ASN A N 1
ATOM 4201 C CA . ASN A 1 548 ? -36.832 2.455 34.748 1.00 87.12 548 ASN A CA 1
ATOM 4202 C C . ASN A 1 548 ? -35.372 2.131 35.137 1.00 87.12 548 ASN A C 1
ATOM 4204 O O . ASN A 1 548 ? -35.060 1.079 35.688 1.00 87.12 548 ASN A O 1
ATOM 4208 N N . ILE A 1 549 ? -34.451 3.051 34.844 1.00 83.25 549 ILE A N 1
ATOM 4209 C CA . ILE A 1 549 ? -33.002 2.899 35.087 1.00 83.25 549 ILE A CA 1
ATOM 4210 C C . ILE A 1 549 ? -32.520 3.765 36.268 1.00 83.25 549 ILE A C 1
ATOM 4212 O O . ILE A 1 549 ? -31.328 4.040 36.422 1.00 83.25 549 ILE A O 1
ATOM 4216 N N . GLY A 1 550 ? -33.459 4.288 37.052 1.00 83.06 550 GLY A N 1
ATOM 4217 C CA . GLY A 1 550 ? -33.246 5.075 38.263 1.00 83.06 550 GLY A CA 1
ATOM 4218 C C . GLY A 1 550 ? -33.479 4.276 39.543 1.00 83.06 550 GLY A C 1
ATOM 4219 O O . GLY A 1 550 ? -33.565 3.051 39.534 1.00 83.06 550 GLY A O 1
ATOM 4220 N N . LYS A 1 551 ? -33.592 4.986 40.668 1.00 87.06 551 LYS A N 1
ATOM 4221 C CA . LYS A 1 551 ? -33.878 4.381 41.977 1.00 87.06 551 LYS A CA 1
ATOM 4222 C C . LYS A 1 551 ? -34.779 5.254 42.836 1.00 87.06 551 LYS A C 1
ATOM 4224 O O . LYS A 1 551 ? -34.846 6.470 42.645 1.00 87.06 551 LYS A O 1
ATOM 4229 N N . VAL A 1 552 ? -35.444 4.631 43.805 1.00 88.38 552 VAL A N 1
ATOM 4230 C CA . VAL A 1 552 ? -36.207 5.343 44.833 1.00 88.38 552 VAL A CA 1
ATOM 4231 C C . VAL A 1 552 ? -35.240 6.010 45.813 1.00 88.38 552 VAL A C 1
ATOM 4233 O O . VAL A 1 552 ? -34.287 5.399 46.297 1.00 88.38 552 VAL A O 1
ATOM 4236 N N . VAL A 1 553 ? -35.491 7.284 46.086 1.00 89.44 553 VAL A N 1
ATOM 4237 C CA . VAL A 1 553 ? -34.760 8.133 47.025 1.00 89.44 553 VAL A CA 1
ATOM 4238 C C . VAL A 1 553 ? -35.707 8.502 48.157 1.00 89.44 553 VAL A C 1
ATOM 4240 O O . VAL A 1 553 ? -36.857 8.875 47.910 1.00 89.44 553 VAL A O 1
ATOM 4243 N N . LEU A 1 554 ? -35.226 8.401 49.393 1.00 89.69 554 LEU A N 1
ATOM 4244 C CA . LEU A 1 554 ? -35.959 8.819 50.582 1.00 89.69 554 LEU A CA 1
ATOM 4245 C C . LEU A 1 554 ? -35.495 10.211 50.997 1.00 89.69 554 LEU A C 1
ATOM 4247 O O . LEU A 1 554 ? -34.302 10.487 51.007 1.00 89.69 554 LEU A O 1
ATOM 4251 N N . SER A 1 555 ? -36.423 11.076 51.383 1.00 90.44 555 SER A N 1
ATOM 4252 C CA . SER A 1 555 ? -36.126 12.367 51.996 1.00 90.44 555 SER A CA 1
ATOM 4253 C C . SER A 1 555 ? -36.379 12.259 53.497 1.00 90.44 555 SER A C 1
ATOM 4255 O O . SER A 1 555 ? -37.526 12.101 53.928 1.00 90.44 555 SER A O 1
ATOM 4257 N N . VAL A 1 556 ? -35.311 12.287 54.297 1.00 89.62 556 VAL A N 1
ATOM 4258 C CA . VAL A 1 556 ? -35.340 12.017 55.745 1.00 89.62 556 VAL A CA 1
ATOM 4259 C C . VAL A 1 556 ? -34.858 13.220 56.554 1.00 89.62 556 VAL A C 1
ATOM 4261 O O . VAL A 1 556 ? -33.983 13.958 56.115 1.00 89.62 556 VAL A O 1
ATOM 4264 N N . ALA A 1 557 ? -35.410 13.417 57.747 1.00 88.62 557 ALA A N 1
ATOM 4265 C CA . ALA A 1 557 ? -34.992 14.438 58.702 1.00 88.62 557 ALA A CA 1
ATOM 4266 C C . ALA A 1 557 ? -34.288 13.821 59.919 1.00 88.62 557 ALA A C 1
ATOM 4268 O O . ALA A 1 557 ? -34.518 12.661 60.274 1.00 88.62 557 ALA A O 1
ATOM 4269 N N . ASP A 1 558 ? -33.448 14.624 60.571 1.00 85.38 558 ASP A N 1
ATOM 4270 C CA . ASP A 1 558 ? -32.623 14.207 61.713 1.00 85.38 558 ASP A CA 1
ATOM 4271 C C . ASP A 1 558 ? -33.375 14.251 63.049 1.00 85.38 558 ASP A C 1
ATOM 4273 O O . ASP A 1 558 ? -32.939 13.654 64.030 1.00 85.38 558 ASP A O 1
ATOM 4277 N N . ASP A 1 559 ? -34.514 14.940 63.086 1.00 84.38 559 ASP A N 1
ATOM 4278 C CA . ASP A 1 559 ? -35.351 15.078 64.268 1.00 84.38 559 ASP A CA 1
ATOM 4279 C C . ASP A 1 559 ? -36.851 15.016 63.931 1.00 84.38 559 ASP A C 1
ATOM 4281 O O . ASP A 1 559 ? -37.283 15.070 62.773 1.00 84.38 559 ASP A O 1
ATOM 4285 N N . ALA A 1 560 ? -37.664 14.916 64.983 1.00 82.62 560 ALA A N 1
ATOM 4286 C CA . ALA A 1 560 ? -39.110 14.765 64.875 1.00 82.62 560 ALA A CA 1
ATOM 4287 C C . ALA A 1 560 ? -39.836 16.011 64.329 1.00 82.62 560 ALA A C 1
ATOM 4289 O O . ALA A 1 560 ? -41.056 15.961 64.153 1.00 82.62 560 ALA A O 1
ATOM 4290 N N . THR A 1 561 ? -39.135 17.126 64.076 1.00 82.19 561 THR A N 1
ATOM 4291 C CA . THR A 1 561 ? -39.730 18.315 63.447 1.00 82.19 561 THR A CA 1
ATOM 4292 C C . THR A 1 561 ? -39.954 18.109 61.948 1.00 82.19 561 THR A C 1
ATOM 4294 O O . THR A 1 561 ? -40.826 18.757 61.367 1.00 82.19 561 THR A O 1
ATOM 4297 N N . GLY A 1 562 ? -39.224 17.171 61.329 1.00 80.19 562 GLY A N 1
ATOM 4298 C CA . GLY A 1 562 ? -39.330 16.862 59.904 1.00 80.19 562 GLY A CA 1
ATOM 4299 C C . GLY A 1 562 ? -38.641 17.881 58.991 1.00 80.19 562 GLY A C 1
ATOM 4300 O O . GLY A 1 562 ? -38.949 17.931 57.801 1.00 80.19 562 GLY A O 1
ATOM 4301 N N . THR A 1 563 ? -37.767 18.750 59.511 1.00 80.44 563 THR A N 1
ATOM 4302 C CA . THR A 1 563 ? -37.026 19.753 58.724 1.00 80.44 563 THR A CA 1
ATOM 4303 C C . THR A 1 563 ? -35.714 20.127 59.435 1.00 80.44 563 THR A C 1
ATOM 4305 O O . THR A 1 563 ? -35.745 20.340 60.641 1.00 80.44 563 THR A O 1
ATOM 4308 N N . PRO A 1 564 ? -34.575 20.298 58.737 1.00 82.12 564 PRO A N 1
ATOM 4309 C CA . PRO A 1 564 ? -34.363 20.099 57.303 1.00 82.12 564 PRO A CA 1
ATOM 4310 C C . PRO A 1 564 ? -34.391 18.618 56.909 1.00 82.12 564 PRO A C 1
ATOM 4312 O O . PRO A 1 564 ? -34.163 17.737 57.735 1.00 82.12 564 PRO A O 1
ATOM 4315 N N . THR A 1 565 ? -34.690 18.357 55.638 1.00 88.50 565 THR A N 1
ATOM 4316 C CA . THR A 1 565 ? -34.642 17.015 55.051 1.00 88.50 565 THR A CA 1
ATOM 4317 C C . THR A 1 565 ? -33.386 16.845 54.211 1.00 88.50 565 THR A C 1
ATOM 4319 O O . THR A 1 565 ? -32.962 17.777 53.530 1.00 88.50 565 THR A O 1
ATOM 4322 N N . ASN A 1 566 ? -32.836 15.638 54.216 1.00 87.62 566 ASN A N 1
ATOM 4323 C CA . ASN A 1 566 ? -31.740 15.210 53.365 1.00 87.62 566 ASN A CA 1
ATOM 4324 C C . ASN A 1 566 ? -32.188 14.012 52.533 1.00 87.62 566 ASN A C 1
ATOM 4326 O O . ASN A 1 566 ? -32.883 13.124 53.030 1.00 87.62 566 ASN A O 1
ATOM 4330 N N . ASP A 1 567 ? -31.771 13.990 51.274 1.00 88.75 567 ASP A N 1
ATOM 4331 C CA . ASP A 1 567 ? -32.064 12.882 50.379 1.00 88.75 567 ASP A CA 1
ATOM 4332 C C . ASP A 1 567 ? -31.019 11.782 50.552 1.00 88.75 567 ASP A C 1
ATOM 4334 O O . ASP A 1 567 ? -29.820 12.017 50.399 1.00 88.75 567 ASP A O 1
ATOM 4338 N N . VAL A 1 568 ? -31.495 10.583 50.854 1.00 84.38 568 VAL A N 1
ATOM 4339 C CA . VAL A 1 568 ? -30.700 9.387 51.125 1.00 84.38 568 VAL A CA 1
ATOM 4340 C C . VAL A 1 568 ? -31.159 8.250 50.221 1.00 84.38 568 VAL A C 1
ATOM 4342 O O . VAL A 1 568 ? -32.324 8.174 49.811 1.00 84.38 568 VAL A O 1
ATOM 4345 N N . SER A 1 569 ? -30.228 7.371 49.858 1.00 82.44 569 SER A N 1
ATOM 4346 C CA . SER A 1 569 ? -30.567 6.197 49.051 1.00 82.44 569 SER A CA 1
ATOM 4347 C C . SER A 1 569 ? -31.409 5.227 49.875 1.00 82.44 569 SER A C 1
ATOM 4349 O O . SER A 1 569 ? -31.149 5.045 51.062 1.00 82.44 569 SER A O 1
ATOM 4351 N N . LEU A 1 570 ? -32.361 4.534 49.244 1.00 81.12 570 LEU A N 1
ATOM 4352 C CA . LEU A 1 570 ? -33.060 3.419 49.896 1.00 81.12 570 LEU A CA 1
ATOM 4353 C C . LEU A 1 570 ? -32.077 2.325 50.359 1.00 81.12 570 LEU A C 1
ATOM 4355 O O . LEU A 1 570 ? -32.286 1.710 51.398 1.00 81.12 570 LEU A O 1
ATOM 4359 N N . ASP A 1 571 ? -30.963 2.162 49.635 1.00 78.75 571 ASP A N 1
ATOM 4360 C CA . ASP A 1 571 ? -29.872 1.226 49.956 1.00 78.75 571 ASP A CA 1
ATOM 4361 C C . ASP A 1 571 ? -29.190 1.503 51.310 1.00 78.75 571 ASP A C 1
ATOM 4363 O O . ASP A 1 571 ? -28.520 0.627 51.849 1.00 78.75 571 ASP A O 1
ATOM 4367 N N . GLU A 1 572 ? -29.333 2.711 51.871 1.00 78.75 572 GLU A N 1
ATOM 4368 C CA . GLU A 1 572 ? -28.816 3.035 53.210 1.00 78.75 572 GLU A CA 1
ATOM 4369 C C . GLU A 1 572 ? -29.628 2.354 54.327 1.00 78.75 572 GLU A C 1
ATOM 4371 O O . GLU A 1 572 ? -29.195 2.342 55.475 1.00 78.75 572 GLU A O 1
ATOM 4376 N N . TYR A 1 573 ? -30.774 1.749 53.991 1.00 80.31 573 TYR A N 1
ATOM 4377 C CA . TYR A 1 573 ? -31.671 1.061 54.918 1.00 80.31 573 TYR A CA 1
ATOM 4378 C C . TYR A 1 573 ? -31.974 -0.363 54.419 1.00 80.31 573 TYR A C 1
ATOM 4380 O O . TYR A 1 573 ? -33.101 -0.649 54.015 1.00 80.31 573 TYR A O 1
ATOM 4388 N N . PRO A 1 574 ? -30.994 -1.286 54.439 1.00 72.12 574 PRO A N 1
ATOM 4389 C CA . PRO A 1 574 ? -31.109 -2.602 53.798 1.00 72.12 574 PRO A CA 1
ATOM 4390 C C . PRO A 1 574 ? -32.227 -3.493 54.364 1.00 72.12 574 PRO A C 1
ATOM 4392 O O . PRO A 1 574 ? -32.744 -4.351 53.655 1.00 72.12 574 PRO A O 1
ATOM 4395 N N . GLY A 1 575 ? -32.633 -3.296 55.622 1.00 72.62 575 GLY A N 1
ATOM 4396 C CA . GLY A 1 575 ? -33.752 -4.027 56.222 1.00 72.62 575 GLY A CA 1
ATOM 4397 C C . GLY A 1 575 ? -35.123 -3.404 55.969 1.00 72.62 575 GLY A C 1
ATOM 4398 O O . GLY A 1 575 ? -36.128 -3.987 56.374 1.00 72.62 575 GLY A O 1
ATOM 4399 N N . PHE A 1 576 ? -35.197 -2.235 55.328 1.00 80.12 576 PHE A N 1
ATOM 4400 C CA . PHE A 1 576 ? -36.471 -1.611 54.997 1.00 80.12 576 PHE A CA 1
ATOM 4401 C C . PHE A 1 576 ? -37.238 -2.464 53.974 1.00 80.12 576 PHE A C 1
ATOM 4403 O O . PHE A 1 576 ? -36.718 -2.812 52.914 1.00 80.12 576 PHE A O 1
ATOM 4410 N N . ASP A 1 577 ? -38.500 -2.780 54.273 1.00 79.81 577 ASP A N 1
ATOM 4411 C CA . ASP A 1 577 ? -39.375 -3.527 53.367 1.00 79.81 577 ASP A CA 1
ATOM 4412 C C . ASP A 1 577 ? -39.762 -2.670 52.152 1.00 79.81 577 ASP A C 1
ATOM 4414 O O . ASP A 1 577 ? -40.764 -1.948 52.151 1.00 79.81 577 ASP A O 1
ATOM 4418 N N . VAL A 1 578 ? -38.956 -2.764 51.094 1.00 78.12 578 VAL A N 1
ATOM 4419 C CA . VAL A 1 578 ? -39.134 -2.010 49.846 1.00 78.12 578 VAL A CA 1
ATOM 4420 C C . VAL A 1 578 ? -40.474 -2.288 49.162 1.00 78.12 578 VAL A C 1
ATOM 4422 O O . VAL A 1 578 ? -40.950 -1.434 48.422 1.00 78.12 578 VAL A O 1
ATOM 4425 N N . SER A 1 579 ? -41.131 -3.423 49.446 1.00 81.38 579 SER A N 1
ATOM 4426 C CA . SER A 1 579 ? -42.460 -3.740 48.895 1.00 81.38 579 SER A CA 1
ATOM 4427 C C . SER A 1 579 ? -43.551 -2.780 49.379 1.00 81.38 579 SER A C 1
ATOM 4429 O O . SER A 1 579 ? -44.625 -2.689 48.784 1.00 81.38 579 SER A O 1
ATOM 4431 N N . LYS A 1 580 ? -43.271 -2.022 50.446 1.00 85.50 580 LYS A N 1
ATOM 4432 C CA . LYS A 1 580 ? -44.138 -0.953 50.940 1.00 85.50 580 LYS A CA 1
ATOM 4433 C C . LYS A 1 580 ? -44.096 0.297 50.066 1.00 85.50 580 LYS A C 1
ATOM 4435 O O . LYS A 1 580 ? -44.946 1.153 50.274 1.00 85.50 580 LYS A O 1
ATOM 4440 N N . LEU A 1 581 ? -43.156 0.416 49.125 1.00 88.62 581 LEU A N 1
ATOM 4441 C CA . LEU A 1 581 ? -43.049 1.528 48.182 1.00 88.62 581 LEU A CA 1
ATOM 4442 C C . LEU A 1 581 ? -43.372 1.042 46.763 1.00 88.62 581 LEU A C 1
ATOM 4444 O O . LEU A 1 581 ? -42.677 0.193 46.213 1.00 88.62 581 LEU A O 1
ATOM 4448 N N . VAL A 1 582 ? -44.412 1.604 46.150 1.00 89.06 582 VAL A N 1
ATOM 4449 C CA . VAL A 1 582 ? -44.852 1.267 44.790 1.00 89.06 582 VAL A CA 1
ATOM 4450 C C . VAL A 1 582 ? -44.555 2.441 43.868 1.00 89.06 582 VAL A C 1
ATOM 4452 O O . VAL A 1 582 ? -45.027 3.550 44.105 1.00 89.06 582 VAL A O 1
ATOM 4455 N N . THR A 1 583 ? -43.777 2.203 42.810 1.00 90.69 583 THR A N 1
ATOM 4456 C CA . THR A 1 583 ? -43.485 3.218 41.786 1.00 90.69 583 THR A CA 1
ATOM 4457 C C . THR A 1 583 ? -44.416 3.032 40.593 1.00 90.69 583 THR A C 1
ATOM 4459 O O . THR A 1 583 ? -44.488 1.939 40.043 1.00 90.69 583 THR A O 1
ATOM 4462 N N . THR A 1 584 ? -45.107 4.094 40.183 1.00 91.75 584 THR A N 1
ATOM 4463 C CA . THR A 1 584 ? -45.945 4.121 38.972 1.00 91.75 584 THR A CA 1
ATOM 4464 C C . THR A 1 584 ? -45.356 5.108 37.973 1.00 91.75 584 THR A C 1
ATOM 4466 O O . THR A 1 584 ? -44.957 6.202 38.374 1.00 91.75 584 THR A O 1
ATOM 4469 N N . PHE A 1 585 ? -45.299 4.729 36.694 1.00 92.88 585 PHE A N 1
ATOM 4470 C CA . PHE A 1 585 ? -44.789 5.568 35.610 1.00 92.88 585 PHE A CA 1
ATOM 4471 C C . PHE A 1 585 ? -45.922 6.001 34.681 1.00 92.88 585 PHE A C 1
ATOM 4473 O O . PHE A 1 585 ? -46.772 5.192 34.318 1.00 92.88 585 PHE A O 1
ATOM 4480 N N . GLU A 1 586 ? -45.889 7.257 34.253 1.00 93.00 586 GLU A N 1
ATOM 4481 C CA . GLU A 1 586 ? -46.849 7.838 33.315 1.00 93.00 586 GLU A CA 1
ATOM 4482 C C . GLU A 1 586 ? -46.103 8.592 32.207 1.00 93.00 586 GLU A C 1
ATOM 4484 O O . GLU A 1 586 ? -44.989 9.080 32.413 1.00 93.00 586 GLU A O 1
ATOM 4489 N N . VAL A 1 587 ? -46.708 8.690 31.022 1.00 94.00 587 VAL A N 1
ATOM 4490 C CA . VAL A 1 587 ? -46.188 9.481 29.901 1.00 94.00 587 VAL A CA 1
ATOM 4491 C C . VAL A 1 587 ? -47.290 10.385 29.369 1.00 94.00 587 VAL A C 1
ATOM 4493 O O . VAL A 1 587 ? -48.398 9.938 29.091 1.00 94.00 587 VAL A O 1
ATOM 4496 N N . SER A 1 588 ? -47.002 11.674 29.211 1.00 92.31 588 SER A N 1
ATOM 4497 C CA . SER A 1 588 ? -47.946 12.593 28.579 1.00 92.31 588 SER A CA 1
ATOM 4498 C C . SER A 1 588 ? -48.064 12.302 27.080 1.00 92.31 588 SER A C 1
ATOM 4500 O O . SER A 1 588 ? -47.113 11.820 26.470 1.00 92.31 588 SER A O 1
ATOM 4502 N N . ASN A 1 589 ? -49.147 12.756 26.447 1.00 92.12 589 ASN A N 1
ATOM 4503 C CA . ASN A 1 589 ? -49.361 12.603 25.002 1.00 92.12 589 ASN A CA 1
ATOM 4504 C C . ASN A 1 589 ? -49.542 11.126 24.581 1.00 92.12 589 ASN A C 1
ATOM 4506 O O . ASN A 1 589 ? -48.957 10.638 23.612 1.00 92.12 589 ASN A O 1
ATOM 4510 N N . GLU A 1 590 ? -50.415 10.426 25.313 1.00 91.12 590 GLU A N 1
ATOM 4511 C CA . GLU A 1 590 ? -50.776 9.009 25.120 1.00 91.12 590 GLU A CA 1
ATOM 4512 C C . GLU A 1 590 ? -51.347 8.680 23.726 1.00 91.12 590 GLU A C 1
ATOM 4514 O O . GLU A 1 590 ? -51.480 7.518 23.346 1.00 91.12 590 GLU A O 1
ATOM 4519 N N . THR A 1 591 ? -51.667 9.700 22.924 1.00 92.44 591 THR A N 1
ATOM 4520 C CA . THR A 1 591 ? -52.001 9.542 21.502 1.00 92.44 591 THR A CA 1
ATOM 4521 C C . THR A 1 591 ? -50.849 8.900 20.724 1.00 92.44 591 THR A C 1
ATOM 4523 O O . THR A 1 591 ? -51.087 8.063 19.848 1.00 92.44 591 THR A O 1
ATOM 4526 N N . TYR A 1 592 ? -49.603 9.266 21.043 1.00 91.75 592 TYR A N 1
ATOM 4527 C CA . TYR A 1 592 ? -48.404 8.821 20.326 1.00 91.75 592 TYR A CA 1
ATOM 4528 C C . TYR A 1 592 ? -47.541 7.859 21.136 1.00 91.75 592 TYR A C 1
ATOM 4530 O O . TYR A 1 592 ? -46.888 7.004 20.538 1.00 91.75 592 TYR A O 1
ATOM 4538 N N . PHE A 1 593 ? -47.576 7.948 22.467 1.00 95.62 593 PHE A N 1
ATOM 4539 C CA . PHE A 1 593 ? -46.735 7.156 23.364 1.00 95.62 593 PHE A CA 1
ATOM 4540 C C . PHE A 1 593 ? -47.553 6.194 24.231 1.00 95.62 593 PHE A C 1
ATOM 4542 O O . PHE A 1 593 ? -48.684 6.481 24.605 1.00 95.62 593 PHE A O 1
ATOM 4549 N N . LYS A 1 594 ? -46.961 5.053 24.575 1.00 94.56 594 LYS A N 1
ATOM 4550 C CA . LYS A 1 594 ? -47.449 4.114 25.595 1.00 94.56 594 LYS A CA 1
ATOM 4551 C C . LYS A 1 594 ? -46.326 3.843 26.576 1.00 94.56 594 LYS A C 1
ATOM 4553 O O . LYS A 1 594 ? -45.177 3.781 26.148 1.00 94.56 594 LYS A O 1
ATOM 4558 N N . ILE A 1 595 ? -46.647 3.646 27.849 1.00 93.75 595 ILE A N 1
ATOM 4559 C CA . ILE A 1 595 ? -45.665 3.307 28.878 1.00 93.75 595 ILE A CA 1
ATOM 4560 C C . ILE A 1 595 ? -46.113 2.073 29.656 1.00 93.75 595 ILE A C 1
ATOM 4562 O O . ILE A 1 595 ? -47.253 2.003 30.106 1.00 93.75 595 ILE A O 1
ATOM 4566 N N . GLU A 1 596 ? -45.213 1.106 29.800 1.00 92.31 596 GLU A N 1
ATOM 4567 C CA . GLU A 1 596 ? -45.393 -0.087 30.633 1.00 92.31 596 GLU A CA 1
ATOM 4568 C C . GLU A 1 596 ? -44.095 -0.314 31.413 1.00 92.31 596 GLU A C 1
ATOM 4570 O O . GLU A 1 596 ? -43.014 -0.304 30.826 1.00 92.31 596 GLU A O 1
ATOM 4575 N N . ASP A 1 597 ? -44.186 -0.431 32.740 1.00 86.62 597 ASP A N 1
ATOM 4576 C CA . ASP A 1 597 ? -43.044 -0.624 33.652 1.00 86.62 597 ASP A CA 1
ATOM 4577 C C . ASP A 1 597 ? -41.862 0.345 33.426 1.00 86.62 597 ASP A C 1
ATOM 4579 O O . ASP A 1 597 ? -40.692 -0.008 33.581 1.00 86.62 597 ASP A O 1
ATOM 4583 N N . GLY A 1 598 ? -42.175 1.591 33.050 1.00 87.81 598 GLY A N 1
ATOM 4584 C CA . GLY A 1 598 ? -41.200 2.649 32.771 1.00 87.81 598 GLY A CA 1
ATOM 4585 C C . GLY A 1 598 ? -40.585 2.609 31.367 1.00 87.81 598 GLY A C 1
ATOM 4586 O O . GLY A 1 598 ? -39.780 3.478 31.040 1.00 87.81 598 GLY A O 1
ATOM 4587 N N . ILE A 1 599 ? -40.977 1.667 30.507 1.00 92.75 599 ILE A N 1
ATOM 4588 C CA . ILE A 1 599 ? -40.547 1.599 29.106 1.00 92.75 599 ILE A CA 1
ATOM 4589 C C . ILE A 1 599 ? -41.580 2.291 28.225 1.00 92.75 599 ILE A C 1
ATOM 4591 O O . ILE A 1 599 ? -42.723 1.850 28.109 1.00 92.75 599 ILE A O 1
ATOM 4595 N N . VAL A 1 600 ? -41.157 3.360 27.557 1.00 93.88 600 VAL A N 1
ATOM 4596 C CA . VAL A 1 600 ? -41.973 4.085 26.589 1.00 93.88 600 VAL A CA 1
ATOM 4597 C C . VAL A 1 600 ? -41.809 3.492 25.189 1.00 93.88 600 VAL A C 1
ATOM 4599 O O . VAL A 1 600 ? -40.694 3.283 24.710 1.00 93.88 600 VAL A O 1
ATOM 4602 N N . THR A 1 601 ? -42.929 3.263 24.510 1.00 94.62 601 THR A N 1
ATOM 4603 C CA . THR A 1 601 ? -43.034 2.806 23.114 1.00 94.62 601 THR A CA 1
ATOM 4604 C C . THR A 1 601 ? -44.010 3.689 22.333 1.00 94.62 601 THR A C 1
ATOM 4606 O O . THR A 1 601 ? -44.714 4.513 22.921 1.00 94.62 601 THR A O 1
ATOM 4609 N N . LEU A 1 602 ? -44.061 3.550 21.003 1.00 94.00 602 LEU A N 1
ATOM 4610 C CA . LEU A 1 602 ? -45.032 4.279 20.178 1.00 94.00 602 LEU A CA 1
ATOM 4611 C C . LEU A 1 602 ? -46.373 3.543 20.097 1.00 94.00 602 LEU A C 1
ATOM 4613 O O . LEU A 1 602 ? -46.428 2.316 20.033 1.00 94.00 602 LEU A O 1
ATOM 4617 N N . THR A 1 603 ? -47.476 4.289 19.999 1.00 93.06 603 THR A N 1
ATOM 4618 C CA . THR A 1 603 ? -48.805 3.706 19.750 1.00 93.06 603 THR A CA 1
ATOM 4619 C C . THR A 1 603 ? -48.907 3.054 18.370 1.00 93.06 603 THR A C 1
ATOM 4621 O O . THR A 1 603 ? -49.696 2.120 18.206 1.00 93.06 603 THR A O 1
ATOM 4624 N N . LYS A 1 604 ? -48.117 3.535 17.395 1.00 88.38 604 LYS A N 1
ATOM 4625 C CA . LYS A 1 604 ? -47.940 2.982 16.044 1.00 88.38 604 LYS A CA 1
ATOM 4626 C C . LYS A 1 604 ? -46.521 3.259 15.540 1.00 88.38 604 LYS A C 1
ATOM 4628 O O . LYS A 1 604 ? -46.053 4.391 15.619 1.00 88.38 604 LYS A O 1
ATOM 4633 N N . TYR A 1 605 ? -45.881 2.251 14.955 1.00 86.38 605 TYR A N 1
ATOM 4634 C CA . TYR A 1 605 ? -44.603 2.393 14.252 1.00 86.38 605 TYR A CA 1
ATOM 4635 C C . TYR A 1 605 ? -44.825 2.641 12.753 1.00 86.38 605 TYR A C 1
ATOM 4637 O O . TYR A 1 605 ? -45.947 2.550 12.248 1.00 86.38 605 TYR A O 1
ATOM 4645 N N . ASN A 1 606 ? -43.764 3.011 12.035 1.00 78.06 606 ASN A N 1
ATOM 464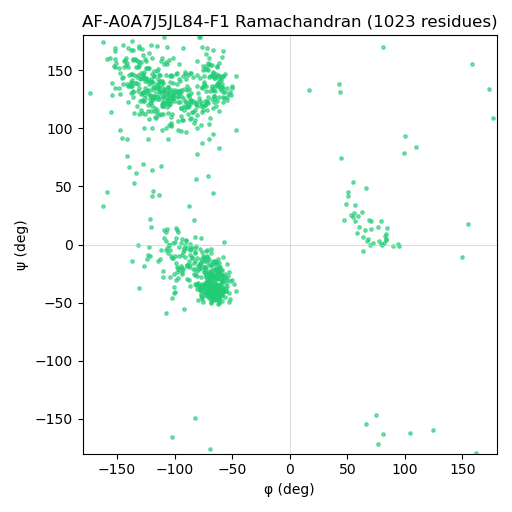6 C CA . ASN A 1 606 ? -43.770 3.289 10.593 1.00 78.06 606 ASN A CA 1
ATOM 4647 C C . ASN A 1 606 ? -44.780 4.370 10.154 1.00 78.06 606 ASN A C 1
ATOM 4649 O O . ASN A 1 606 ? -45.244 4.366 9.016 1.00 78.06 606 ASN A O 1
ATOM 4653 N N . THR A 1 607 ? -45.121 5.306 11.047 1.00 78.38 607 THR A N 1
ATOM 4654 C CA . THR A 1 607 ? -46.081 6.389 10.796 1.00 78.38 607 THR A CA 1
ATOM 4655 C C . THR A 1 607 ? -45.342 7.732 10.746 1.00 78.38 607 THR A C 1
ATOM 4657 O O . THR A 1 607 ? -45.065 8.307 11.796 1.00 78.38 607 THR A O 1
ATOM 4660 N N . PRO A 1 608 ? -45.016 8.274 9.554 1.00 74.12 608 PRO A N 1
ATOM 4661 C CA . PRO A 1 608 ? -44.173 9.467 9.433 1.00 74.12 608 PRO A CA 1
ATOM 4662 C C . PRO A 1 608 ? -44.707 10.709 10.152 1.00 74.12 608 PRO A C 1
ATOM 4664 O O . PRO A 1 608 ? -43.916 11.554 10.560 1.00 74.12 608 PRO A O 1
ATOM 4667 N N . SER A 1 609 ? -46.027 10.814 10.342 1.00 76.00 609 SER A N 1
ATOM 4668 C CA . SER A 1 609 ? -46.653 11.920 11.075 1.00 76.00 609 SER A CA 1
ATOM 4669 C C . SER A 1 609 ? -46.348 11.926 12.574 1.00 76.00 609 SER A C 1
ATOM 4671 O O . SER A 1 609 ? -46.755 12.862 13.242 1.00 76.00 609 SER A O 1
ATOM 4673 N N . TYR A 1 610 ? -45.694 10.889 13.108 1.00 84.12 610 TYR A N 1
ATOM 4674 C CA . TYR A 1 610 ? -45.258 10.848 14.505 1.00 84.12 610 TYR A CA 1
ATOM 4675 C C . TYR A 1 610 ? -43.902 11.542 14.698 1.00 84.12 610 TYR A C 1
ATOM 4677 O O . TYR A 1 610 ? -43.508 11.757 15.834 1.00 84.12 610 TYR A O 1
ATOM 4685 N N . THR A 1 611 ? -43.176 11.871 13.621 1.00 81.69 611 THR A N 1
ATOM 4686 C CA . THR A 1 611 ? -41.872 12.557 13.698 1.00 81.69 611 THR A CA 1
ATOM 4687 C C . THR A 1 611 ? -42.019 13.903 14.414 1.00 81.69 611 THR A C 1
ATOM 4689 O O . THR A 1 611 ? -42.983 14.618 14.158 1.00 81.69 611 THR A O 1
ATOM 4692 N N . ASP A 1 612 ? -41.064 14.238 15.283 1.00 82.12 612 ASP A N 1
ATOM 4693 C CA . ASP A 1 612 ? -41.011 15.461 16.102 1.00 82.12 612 ASP A CA 1
ATOM 4694 C C . ASP A 1 612 ? -42.052 15.555 17.237 1.00 82.12 612 ASP A C 1
ATOM 4696 O O . ASP A 1 612 ? -42.029 16.513 18.014 1.00 82.12 612 ASP A O 1
ATOM 4700 N N . GLU A 1 613 ? -42.921 14.552 17.404 1.00 92.12 613 GLU A N 1
ATOM 4701 C CA . GLU A 1 613 ? -43.811 14.477 18.566 1.00 92.12 613 GLU A CA 1
ATOM 4702 C C . GLU A 1 613 ? -43.014 14.232 19.854 1.00 92.12 613 GLU A C 1
ATOM 4704 O O . GLU A 1 613 ? -41.992 13.534 19.865 1.00 92.12 613 GLU A O 1
ATOM 4709 N N . THR A 1 614 ? -43.494 14.809 20.960 1.00 92.50 614 THR A N 1
ATOM 4710 C CA . THR A 1 614 ? -42.831 14.733 22.271 1.00 92.50 614 THR A CA 1
ATOM 4711 C C . THR A 1 614 ? -43.800 14.396 23.404 1.00 92.50 614 THR A C 1
ATOM 4713 O O . THR A 1 614 ? -44.999 14.688 23.334 1.00 92.50 614 THR A O 1
ATOM 4716 N N . GLY A 1 615 ? -43.271 13.765 24.453 1.00 92.88 615 GLY A N 1
ATOM 4717 C CA . GLY A 1 615 ? -43.975 13.458 25.698 1.00 92.88 615 GLY A CA 1
ATOM 4718 C C . GLY A 1 615 ? -43.079 13.669 26.921 1.00 92.88 615 GLY A C 1
ATOM 4719 O O . GLY A 1 615 ? -41.859 13.575 26.828 1.00 92.88 615 GLY A O 1
ATOM 4720 N N . VAL A 1 616 ? -43.674 13.971 28.072 1.00 92.62 616 VAL A N 1
ATOM 4721 C CA . VAL A 1 616 ? -43.012 14.056 29.379 1.00 92.62 616 VAL A CA 1
ATOM 4722 C C . VAL A 1 616 ? -43.287 12.765 30.134 1.00 92.62 616 VAL A C 1
ATOM 4724 O O . VAL A 1 616 ? -44.444 12.370 30.257 1.00 92.62 616 VAL A O 1
ATOM 4727 N N . VAL A 1 617 ? -42.240 12.129 30.650 1.00 93.19 617 VAL A N 1
ATOM 4728 C CA . VAL A 1 617 ? -42.353 10.929 31.484 1.00 93.19 617 VAL A CA 1
ATOM 4729 C C . VAL A 1 617 ? -42.271 11.335 32.948 1.00 93.19 617 VAL A C 1
ATOM 4731 O O . VAL A 1 617 ? -41.364 12.071 33.335 1.00 93.19 617 VAL A O 1
ATOM 4734 N N . THR A 1 618 ? -43.198 10.860 33.773 1.00 92.31 618 THR A N 1
ATOM 4735 C CA . THR A 1 618 ? -43.229 11.107 35.220 1.00 92.31 618 THR A CA 1
ATOM 4736 C C . THR A 1 618 ? -43.248 9.801 35.998 1.00 92.31 618 THR A C 1
ATOM 4738 O O . THR A 1 618 ? -43.766 8.796 35.517 1.00 92.31 618 THR A O 1
ATOM 4741 N N . ALA A 1 619 ? -42.716 9.820 37.219 1.00 92.69 619 ALA A N 1
ATOM 4742 C CA . ALA A 1 619 ? -42.875 8.726 38.169 1.00 92.69 619 ALA A CA 1
ATOM 4743 C C . ALA A 1 619 ? -43.374 9.221 39.525 1.00 92.69 619 ALA A C 1
ATOM 4745 O O . ALA A 1 619 ? -42.955 10.274 40.014 1.00 92.69 619 ALA A O 1
ATOM 4746 N N . THR A 1 620 ? -44.228 8.410 40.138 1.00 92.44 620 THR A N 1
ATOM 4747 C CA . THR A 1 620 ? -44.836 8.650 41.448 1.00 92.44 620 THR A CA 1
ATOM 4748 C C . THR A 1 620 ? -44.518 7.476 42.360 1.00 92.44 620 THR A C 1
ATOM 4750 O O . THR A 1 620 ? -44.671 6.327 41.947 1.00 92.44 620 THR A O 1
ATOM 4753 N N . VAL A 1 621 ? -44.081 7.747 43.594 1.00 91.94 621 VAL A N 1
ATOM 4754 C CA . VAL A 1 621 ? -43.806 6.711 44.602 1.00 91.94 621 VAL A CA 1
ATOM 4755 C C . VAL A 1 621 ? -44.851 6.793 45.710 1.00 91.94 621 VAL A C 1
ATOM 4757 O O . VAL A 1 621 ? -44.879 7.755 46.479 1.00 91.94 621 VAL A O 1
ATOM 4760 N N . ALA A 1 622 ? -45.693 5.769 45.781 1.00 88.69 622 ALA A N 1
ATOM 4761 C CA . ALA A 1 622 ? -46.735 5.608 46.787 1.00 88.69 622 ALA A CA 1
ATOM 4762 C C . ALA A 1 622 ? -46.281 4.670 47.907 1.00 88.69 622 ALA A C 1
ATOM 4764 O O . ALA A 1 622 ? -45.537 3.718 47.657 1.00 88.69 622 ALA A O 1
ATOM 4765 N N . ALA A 1 623 ? -46.736 4.918 49.134 1.00 88.38 623 ALA A N 1
ATOM 4766 C CA . ALA A 1 623 ? -46.371 4.120 50.302 1.00 88.38 623 ALA A CA 1
ATOM 4767 C C . ALA A 1 623 ? -47.567 3.354 50.884 1.00 88.38 623 ALA A C 1
ATOM 4769 O O . ALA A 1 623 ? -48.675 3.868 51.002 1.00 88.38 623 ALA A O 1
ATOM 4770 N N . THR A 1 624 ? -47.346 2.107 51.302 1.00 85.69 624 THR A N 1
ATOM 4771 C CA . THR A 1 624 ? -48.375 1.261 51.920 1.00 85.69 624 THR A CA 1
ATOM 4772 C C . THR A 1 624 ? -48.141 1.143 53.424 1.00 85.69 624 THR A C 1
ATOM 4774 O O . THR A 1 624 ? -47.197 0.494 53.865 1.00 85.69 624 THR A O 1
ATOM 4777 N N . GLY A 1 625 ? -49.043 1.702 54.235 1.00 83.69 625 GLY A N 1
ATOM 4778 C CA . GLY A 1 625 ? -49.015 1.582 55.703 1.00 83.69 625 GLY A CA 1
ATOM 4779 C C . GLY A 1 625 ? -48.317 2.727 56.450 1.00 83.69 625 GLY A C 1
ATOM 4780 O O . GLY A 1 625 ? -48.323 2.724 57.681 1.00 83.69 625 GLY A O 1
ATOM 4781 N N . PHE A 1 626 ? -47.770 3.705 55.727 1.00 88.88 626 PHE A N 1
ATOM 4782 C CA . PHE A 1 626 ? -47.265 4.984 56.235 1.00 88.88 626 PHE A CA 1
ATOM 4783 C C . PHE A 1 626 ? -47.381 6.056 55.141 1.00 88.88 626 PHE A C 1
ATOM 4785 O O . PHE A 1 626 ? -47.664 5.739 53.989 1.00 88.88 626 PHE A O 1
ATOM 4792 N N . TYR A 1 627 ? -47.167 7.319 55.502 1.00 87.44 627 TYR A N 1
ATOM 4793 C CA . TYR A 1 627 ? -47.338 8.462 54.608 1.00 87.44 627 TYR A CA 1
ATOM 4794 C C . TYR A 1 627 ? -46.050 8.855 53.858 1.00 87.44 627 TYR A C 1
ATOM 4796 O O . TYR A 1 627 ? -45.002 9.043 54.480 1.00 87.44 627 TYR A O 1
ATOM 4804 N N . THR A 1 628 ? -46.173 9.086 52.547 1.00 87.56 628 THR A N 1
ATOM 4805 C CA . THR A 1 628 ? -45.255 9.853 51.674 1.00 87.56 628 THR A CA 1
ATOM 4806 C C . THR A 1 628 ? -46.069 10.894 50.892 1.00 87.56 628 THR A C 1
ATOM 4808 O O . THR A 1 628 ? -47.299 10.863 50.936 1.00 87.56 628 THR A O 1
ATOM 4811 N N . LYS A 1 629 ? -45.442 11.868 50.211 1.00 86.31 629 LYS A N 1
ATOM 4812 C CA . LYS A 1 629 ? -46.220 12.926 49.529 1.00 86.31 629 LYS A CA 1
ATOM 4813 C C . LYS A 1 629 ? -46.935 12.448 48.266 1.00 86.31 629 LYS A C 1
ATOM 4815 O O . LYS A 1 629 ? -47.942 13.050 47.913 1.00 86.31 629 LYS A O 1
ATOM 4820 N N . GLU A 1 630 ? -46.421 11.393 47.631 1.00 87.56 630 GLU A N 1
ATOM 4821 C CA . GLU A 1 630 ? -46.939 10.820 46.378 1.00 87.56 630 GLU A CA 1
ATOM 4822 C C . GLU A 1 630 ? -47.011 11.837 45.223 1.00 87.56 630 GLU A C 1
ATOM 4824 O O . GLU A 1 630 ? -47.898 11.786 44.374 1.00 87.56 630 GLU A O 1
ATOM 4829 N N . ASP A 1 631 ? -46.062 12.777 45.174 1.00 87.50 631 ASP A N 1
ATOM 4830 C CA . ASP A 1 631 ? -45.986 13.767 44.100 1.00 87.50 631 ASP A CA 1
ATOM 4831 C C . ASP A 1 631 ? -45.339 13.158 42.842 1.00 87.50 631 ASP A C 1
ATOM 4833 O O . ASP A 1 631 ? -44.240 12.594 42.902 1.00 87.50 631 ASP A O 1
ATOM 4837 N N . ALA A 1 632 ? -45.982 13.330 41.684 1.00 87.56 632 ALA A N 1
ATOM 4838 C CA . ALA A 1 632 ? -45.408 12.949 40.396 1.00 87.56 632 ALA A CA 1
ATOM 4839 C C . ALA A 1 632 ? -44.179 13.815 40.078 1.00 87.56 632 ALA A C 1
ATOM 4841 O O . ALA A 1 632 ? -44.266 15.045 40.004 1.00 87.56 632 ALA A O 1
ATOM 4842 N N . LYS A 1 633 ? -43.024 13.180 39.851 1.00 88.31 633 LYS A N 1
ATOM 4843 C CA . LYS A 1 633 ? -41.792 13.867 39.442 1.00 88.31 633 LYS A CA 1
ATOM 4844 C C . LYS A 1 633 ? -41.457 13.576 37.991 1.00 88.31 633 LYS A C 1
ATOM 4846 O O . LYS A 1 633 ? -41.476 12.426 37.562 1.00 88.31 633 LYS A O 1
ATOM 4851 N N . SER A 1 634 ? -41.116 14.628 37.249 1.00 89.25 634 SER A N 1
ATOM 4852 C CA . SER A 1 634 ? -40.641 14.506 35.870 1.00 89.25 634 SER A CA 1
ATOM 4853 C C . SER A 1 634 ? -39.310 13.766 35.831 1.00 89.25 634 SER A C 1
ATOM 4855 O O . SER A 1 634 ? -38.357 14.144 36.515 1.00 89.25 634 SER A O 1
ATOM 4857 N N . LEU A 1 635 ? -39.269 12.714 35.021 1.00 89.44 635 LEU A N 1
ATOM 4858 C CA . LEU A 1 635 ? -38.061 11.987 34.666 1.00 89.44 635 LEU A CA 1
ATOM 4859 C C . LEU A 1 635 ? -37.403 12.580 33.422 1.00 89.44 635 LEU A C 1
ATOM 4861 O O . LEU A 1 635 ? -36.223 12.345 33.238 1.00 89.44 635 LEU A O 1
ATOM 4865 N N . GLY A 1 636 ? -38.128 13.384 32.637 1.00 89.00 636 GLY A N 1
ATOM 4866 C CA . GLY A 1 636 ? -37.664 14.124 31.461 1.00 89.00 636 GLY A CA 1
ATOM 4867 C C . GLY A 1 636 ? -38.496 13.804 30.215 1.00 89.00 636 GLY A C 1
ATOM 4868 O O . GLY A 1 636 ? -39.657 13.407 30.348 1.00 89.00 636 GLY A O 1
ATOM 4869 N N . THR A 1 637 ? -37.973 14.055 29.012 1.00 91.56 637 THR A N 1
ATOM 4870 C CA . THR A 1 637 ? -38.770 14.036 27.770 1.00 91.56 637 THR A CA 1
ATOM 4871 C C . THR A 1 637 ? -38.412 12.898 26.822 1.00 91.56 637 THR A C 1
ATOM 4873 O O . THR A 1 637 ? -37.255 12.502 26.713 1.00 91.56 637 THR A O 1
ATOM 4876 N N . VAL A 1 638 ? -39.411 12.375 26.113 1.00 93.31 638 VAL A N 1
ATOM 4877 C CA . VAL A 1 638 ? -39.251 11.423 25.009 1.00 93.31 638 VAL A CA 1
ATOM 4878 C C . VAL A 1 638 ? -39.624 12.104 23.692 1.00 93.31 638 VAL A C 1
ATOM 4880 O O . VAL A 1 638 ? -40.630 12.810 23.633 1.00 93.31 638 VAL A O 1
ATOM 4883 N N . SER A 1 639 ? -38.826 11.910 22.642 1.00 92.12 639 SER A N 1
ATOM 4884 C CA . SER A 1 639 ? -39.068 12.450 21.294 1.00 92.12 639 SER A CA 1
ATOM 4885 C C . SER A 1 639 ? -39.082 11.362 20.221 1.00 92.12 639 SER A C 1
ATOM 4887 O O . SER A 1 639 ? -38.509 10.290 20.414 1.00 92.12 639 SER A O 1
ATOM 4889 N N . VAL A 1 640 ? -39.717 11.627 19.075 1.00 89.38 640 VAL A N 1
ATOM 4890 C CA . VAL A 1 640 ? -39.758 10.693 17.935 1.00 89.38 640 VAL A CA 1
ATOM 4891 C C . VAL A 1 640 ? -38.913 11.196 16.763 1.00 89.38 640 VAL A C 1
ATOM 4893 O O . VAL A 1 640 ? -39.102 12.318 16.298 1.00 89.38 640 VAL A O 1
ATOM 4896 N N . MET A 1 641 ? -38.024 10.353 16.226 1.00 83.50 641 MET A N 1
ATOM 4897 C CA . MET A 1 641 ? -37.194 10.660 15.047 1.00 83.50 641 MET A CA 1
ATOM 4898 C C . MET A 1 641 ? -37.230 9.553 13.976 1.00 83.50 641 MET A C 1
ATOM 4900 O O . MET A 1 641 ? -37.761 8.463 14.190 1.00 83.50 641 MET A O 1
ATOM 4904 N N . LYS A 1 642 ? -36.651 9.835 12.799 1.00 75.94 642 LYS A N 1
ATOM 4905 C CA . LYS A 1 642 ? -36.413 8.872 11.706 1.00 75.94 642 LYS A CA 1
ATOM 4906 C C . LYS A 1 642 ? -34.948 8.437 11.666 1.00 75.94 642 LYS A C 1
ATOM 4908 O O . LYS A 1 642 ? -34.064 9.262 11.888 1.00 75.94 642 LYS A O 1
ATOM 4913 N N . THR A 1 643 ? -34.675 7.187 11.295 1.00 74.12 643 THR A N 1
ATOM 4914 C CA . THR A 1 643 ? -33.298 6.721 11.065 1.00 74.12 643 THR A CA 1
ATOM 4915 C C . THR A 1 643 ? -32.648 7.433 9.862 1.00 74.12 643 THR A C 1
ATOM 4917 O O . THR A 1 643 ? -33.197 7.438 8.755 1.00 74.12 643 THR A O 1
ATOM 4920 N N . ALA A 1 644 ? -31.455 8.010 10.049 1.00 68.69 644 ALA A N 1
ATOM 4921 C CA . ALA A 1 644 ? -30.636 8.544 8.957 1.00 68.69 644 ALA A CA 1
ATOM 4922 C C . ALA A 1 644 ? -29.979 7.400 8.164 1.00 68.69 644 ALA A C 1
ATOM 4924 O O . ALA A 1 644 ? -29.456 6.457 8.757 1.00 68.69 644 ALA A O 1
ATOM 4925 N N . LYS A 1 645 ? -29.978 7.480 6.826 1.00 70.62 645 LYS A N 1
ATOM 4926 C CA . LYS A 1 645 ? -29.363 6.453 5.964 1.00 70.62 645 LYS A CA 1
ATOM 4927 C C . LYS A 1 645 ? -28.219 7.040 5.147 1.00 70.62 645 LYS A C 1
ATOM 4929 O O . LYS A 1 645 ? -28.443 7.874 4.266 1.00 70.62 645 LYS A O 1
ATOM 4934 N N . THR A 1 646 ? -27.006 6.563 5.413 1.00 77.25 646 THR A N 1
ATOM 4935 C CA . THR A 1 646 ? -25.812 6.872 4.626 1.00 77.25 646 THR A CA 1
ATOM 4936 C C . THR A 1 646 ? -25.207 5.600 4.049 1.00 77.25 646 THR A C 1
ATOM 4938 O O . THR A 1 646 ? -25.173 4.557 4.702 1.00 77.25 646 THR A O 1
ATOM 4941 N N . ALA A 1 647 ? -24.750 5.669 2.802 1.00 85.44 647 ALA A N 1
ATOM 4942 C CA . ALA A 1 647 ? -24.086 4.547 2.153 1.00 85.44 647 ALA A CA 1
ATOM 4943 C C . ALA A 1 647 ? -23.018 5.033 1.177 1.00 85.44 647 ALA A C 1
ATOM 4945 O O . ALA A 1 647 ? -23.167 6.076 0.543 1.00 85.44 647 ALA A O 1
ATOM 4946 N N . GLU A 1 648 ? -21.956 4.245 1.051 1.00 93.25 648 GLU A N 1
ATOM 4947 C CA . GLU A 1 648 ? -20.943 4.399 0.015 1.00 93.25 648 GLU A CA 1
ATOM 4948 C C . GLU A 1 648 ? -20.934 3.136 -0.846 1.00 93.25 648 GLU A C 1
ATOM 4950 O O . GLU A 1 648 ? -20.830 2.028 -0.316 1.00 93.25 648 GLU A O 1
ATOM 4955 N N . ILE A 1 649 ? -21.064 3.316 -2.158 1.00 93.62 649 ILE A N 1
ATOM 4956 C CA . ILE A 1 649 ? -21.193 2.243 -3.146 1.00 93.62 649 ILE A CA 1
ATOM 4957 C C . ILE A 1 649 ? -20.135 2.470 -4.218 1.00 93.62 649 ILE A C 1
ATOM 4959 O O . ILE A 1 649 ? -19.987 3.583 -4.717 1.00 93.62 649 ILE A O 1
ATOM 4963 N N . ASN A 1 650 ? -19.376 1.434 -4.564 1.00 95.06 650 ASN A N 1
ATOM 4964 C CA . ASN A 1 650 ? -18.254 1.553 -5.489 1.00 95.06 650 ASN A CA 1
ATOM 4965 C C . ASN A 1 650 ? -18.360 0.518 -6.613 1.00 95.06 650 ASN A C 1
ATOM 4967 O O . ASN A 1 650 ? -18.419 -0.679 -6.342 1.00 95.06 650 ASN A O 1
ATOM 4971 N N . TYR A 1 651 ? -18.344 0.982 -7.863 1.00 95.00 651 TYR A N 1
ATOM 4972 C CA . TYR A 1 651 ? -18.349 0.131 -9.060 1.00 95.00 651 TYR A CA 1
ATOM 4973 C C . TYR A 1 651 ? -16.961 -0.402 -9.445 1.00 95.00 651 TYR A C 1
ATOM 4975 O O . TYR A 1 651 ? -16.841 -1.185 -10.383 1.00 95.00 651 TYR A O 1
ATOM 4983 N N . GLY A 1 652 ? -15.909 -0.005 -8.727 1.00 95.12 652 GLY A N 1
ATOM 4984 C CA . GLY A 1 652 ? -14.543 -0.443 -8.989 1.00 95.12 652 GLY A CA 1
ATOM 4985 C C . GLY A 1 652 ? -13.937 0.225 -10.223 1.00 95.12 652 GLY A C 1
ATOM 4986 O O . GLY A 1 652 ? -14.189 1.402 -10.496 1.00 95.12 652 GLY A O 1
ATOM 4987 N N . GLU A 1 653 ? -13.087 -0.515 -10.934 1.00 97.25 653 GLU A N 1
ATOM 4988 C CA . GLU A 1 653 ? -12.365 -0.023 -12.108 1.00 97.25 653 GLU A CA 1
ATOM 4989 C C . GLU A 1 653 ? -13.127 -0.317 -13.405 1.00 97.25 653 GLU A C 1
ATOM 4991 O O . GLU A 1 653 ? -13.438 -1.468 -13.712 1.00 97.25 653 GLU A O 1
ATOM 4996 N N . ILE A 1 654 ? -13.365 0.725 -14.201 1.00 96.31 654 ILE A N 1
ATOM 4997 C CA . ILE A 1 654 ? -13.956 0.630 -15.536 1.00 96.31 654 ILE A CA 1
ATOM 4998 C C . ILE A 1 654 ? -12.901 1.041 -16.560 1.00 96.31 654 ILE A C 1
ATOM 5000 O O . ILE A 1 654 ? -12.322 2.124 -16.468 1.00 96.31 654 ILE A O 1
ATOM 5004 N N . LYS A 1 655 ? -12.635 0.173 -17.537 1.00 94.62 655 LYS A N 1
ATOM 5005 C CA . LYS A 1 655 ? -11.622 0.420 -18.570 1.00 94.62 655 LYS A CA 1
ATOM 5006 C C . LYS A 1 655 ? -12.171 1.324 -19.672 1.00 94.62 655 LYS A C 1
ATOM 5008 O O . LYS A 1 655 ? -13.276 1.102 -20.159 1.00 94.62 655 LYS A O 1
ATOM 5013 N N . ALA A 1 656 ? -11.360 2.285 -20.093 1.00 94.50 656 ALA A N 1
ATOM 5014 C CA . ALA A 1 656 ? -11.564 3.112 -21.273 1.00 94.50 656 ALA A CA 1
ATOM 5015 C C . ALA A 1 656 ? -10.265 3.155 -22.092 1.00 94.50 656 ALA A C 1
ATOM 5017 O O . ALA A 1 656 ? -9.178 2.900 -21.570 1.00 94.50 656 ALA A O 1
ATOM 5018 N N . ILE A 1 657 ? -10.374 3.470 -23.378 1.00 93.00 657 ILE A N 1
ATOM 5019 C CA . ILE A 1 657 ? -9.215 3.645 -24.259 1.00 93.00 657 ILE A CA 1
ATOM 5020 C C . ILE A 1 657 ? -9.159 5.118 -24.645 1.00 93.00 657 ILE A C 1
ATOM 5022 O O . ILE A 1 657 ? -10.192 5.741 -24.875 1.00 93.00 657 ILE A O 1
ATOM 5026 N N . TRP A 1 658 ? -7.959 5.685 -24.710 1.00 94.50 658 TRP A N 1
ATOM 5027 C CA . TRP A 1 658 ? -7.747 7.054 -25.161 1.00 94.50 658 TRP A CA 1
ATOM 5028 C C . TRP A 1 658 ? -8.449 7.318 -26.507 1.00 94.50 658 TRP A C 1
ATOM 5030 O O . TRP A 1 658 ? -8.365 6.510 -27.436 1.00 94.50 658 TRP A O 1
ATOM 5040 N N . LYS A 1 659 ? -9.116 8.475 -26.627 1.00 92.44 659 LYS A N 1
ATOM 5041 C CA . LYS A 1 659 ? -9.743 8.953 -27.868 1.00 92.44 659 LYS A CA 1
ATOM 5042 C C . LYS A 1 659 ? -9.484 10.442 -28.083 1.00 92.44 659 LYS A C 1
ATOM 5044 O O . LYS A 1 659 ? -9.462 11.233 -27.138 1.00 92.44 659 LYS A O 1
ATOM 5049 N N . ALA A 1 660 ? -9.363 10.840 -29.350 1.00 91.62 660 ALA A N 1
ATOM 5050 C CA . ALA A 1 660 ? -9.220 12.245 -29.736 1.00 91.62 660 ALA A CA 1
ATOM 5051 C C . ALA A 1 660 ? -10.459 13.096 -29.412 1.00 91.62 660 ALA A C 1
ATOM 5053 O O . ALA A 1 660 ? -10.340 14.306 -29.227 1.00 91.62 660 ALA A O 1
ATOM 5054 N N . THR A 1 661 ? -11.635 12.473 -29.333 1.00 92.31 661 THR A N 1
ATOM 5055 C CA . THR A 1 661 ? -12.899 13.090 -28.914 1.00 92.31 661 THR A CA 1
ATOM 5056 C C . THR A 1 661 ? -13.335 12.528 -27.568 1.00 92.31 661 THR A C 1
ATOM 5058 O O . THR A 1 661 ? -12.900 11.447 -27.179 1.00 92.31 661 THR A O 1
ATOM 5061 N N . ALA A 1 662 ? -14.212 13.241 -26.860 1.00 92.50 662 ALA A N 1
ATOM 5062 C CA . ALA A 1 662 ? -14.760 12.743 -25.604 1.00 92.50 662 ALA A CA 1
ATOM 5063 C C . ALA A 1 662 ? -15.519 11.421 -25.819 1.00 92.50 662 ALA A C 1
ATOM 5065 O O . ALA A 1 662 ? -16.164 11.225 -26.852 1.00 92.50 662 ALA A O 1
ATOM 5066 N N . GLU A 1 663 ? -15.440 10.531 -24.837 1.00 93.75 663 GLU A N 1
ATOM 5067 C CA . GLU A 1 663 ? -16.114 9.235 -24.826 1.00 93.75 663 GLU A CA 1
ATOM 5068 C C . GLU A 1 663 ? -17.151 9.200 -23.707 1.00 93.75 663 GLU A C 1
ATOM 5070 O O . GLU A 1 663 ? -16.920 9.738 -22.628 1.00 93.75 663 GLU A O 1
ATOM 5075 N N . THR A 1 664 ? -18.292 8.559 -23.954 1.00 95.44 664 THR A N 1
ATOM 5076 C CA . THR A 1 664 ? -19.280 8.260 -22.913 1.00 95.44 664 THR A CA 1
ATOM 5077 C C . THR A 1 664 ? -19.256 6.767 -22.615 1.00 95.44 664 THR A C 1
ATOM 5079 O O . THR A 1 664 ? -19.370 5.945 -23.518 1.00 95.44 664 THR A O 1
ATOM 5082 N N . ILE A 1 665 ? -19.104 6.426 -21.341 1.00 96.44 665 ILE A N 1
ATOM 5083 C CA . ILE A 1 665 ? -19.257 5.080 -20.805 1.00 96.44 665 ILE A CA 1
ATOM 5084 C C . ILE A 1 665 ? -20.742 4.854 -20.541 1.00 96.44 665 ILE A C 1
ATOM 5086 O O . ILE A 1 665 ? -21.381 5.606 -19.796 1.00 96.44 665 ILE A O 1
ATOM 5090 N N . GLU A 1 666 ? -21.261 3.799 -21.157 1.00 94.81 666 GLU A N 1
ATOM 5091 C CA . GLU A 1 666 ? -22.674 3.441 -21.143 1.00 94.81 666 GLU A CA 1
ATOM 5092 C C . GLU A 1 666 ? -23.201 3.102 -19.746 1.00 94.81 666 GLU A C 1
ATOM 5094 O O . GLU A 1 666 ? -22.485 2.609 -18.870 1.00 94.81 666 GLU A O 1
ATOM 5099 N N . ALA A 1 667 ? -24.506 3.307 -19.561 1.00 93.19 667 ALA A N 1
ATOM 5100 C CA . ALA A 1 667 ? -25.169 3.104 -18.275 1.00 93.19 667 ALA A CA 1
ATOM 5101 C C . ALA A 1 667 ? -25.150 1.650 -17.780 1.00 93.19 667 ALA A C 1
ATOM 5103 O O . ALA A 1 667 ? -25.290 1.398 -16.585 1.00 93.19 667 ALA A O 1
ATOM 5104 N N . THR A 1 668 ? -24.931 0.681 -18.672 1.00 92.62 668 THR A N 1
ATOM 5105 C CA . THR A 1 668 ? -24.771 -0.737 -18.314 1.00 92.62 668 THR A CA 1
ATOM 5106 C C . THR A 1 668 ? -23.568 -0.994 -17.407 1.00 92.62 668 THR A C 1
ATOM 5108 O O . THR A 1 668 ? -23.563 -1.989 -16.690 1.00 92.62 668 THR A O 1
ATOM 5111 N N . SER A 1 669 ? -22.573 -0.100 -17.406 1.00 93.50 669 SER A N 1
ATOM 5112 C CA . SER A 1 669 ? -21.420 -0.155 -16.497 1.00 93.50 669 SER A CA 1
ATOM 5113 C C . SER A 1 669 ? -21.750 0.323 -15.077 1.00 93.50 669 SER A C 1
ATOM 5115 O O . SER A 1 669 ? -20.955 0.111 -14.166 1.00 93.50 669 SER A O 1
ATOM 5117 N N . PHE A 1 670 ? -22.912 0.958 -14.882 1.00 95.94 670 PHE A N 1
ATOM 5118 C CA . PHE A 1 670 ? -23.351 1.553 -13.615 1.00 95.94 670 PHE A CA 1
ATOM 5119 C C . PHE A 1 670 ? -24.812 1.171 -13.290 1.00 95.94 670 PHE A C 1
ATOM 5121 O O . PHE A 1 670 ? -25.689 2.042 -13.229 1.00 95.94 670 PHE A O 1
ATOM 5128 N N . PRO A 1 671 ? -25.120 -0.129 -13.118 1.00 93.75 671 PRO A N 1
ATOM 5129 C CA . PRO A 1 671 ? -26.486 -0.598 -12.894 1.00 93.75 671 PRO A CA 1
ATOM 5130 C C . PRO A 1 671 ? -27.097 -0.023 -11.608 1.00 93.75 671 PRO A C 1
ATOM 5132 O O . PRO A 1 671 ? -26.696 -0.373 -10.504 1.00 93.75 671 PRO A O 1
ATOM 5135 N N . LEU A 1 672 ? -28.147 0.796 -11.744 1.00 91.75 672 LEU A N 1
ATOM 5136 C CA . LEU A 1 672 ? -28.784 1.482 -10.608 1.00 91.75 672 LEU A CA 1
ATOM 5137 C C . LEU A 1 672 ? -29.306 0.544 -9.511 1.00 91.75 672 LEU A C 1
ATOM 5139 O O . LEU A 1 672 ? -29.352 0.950 -8.352 1.00 91.75 672 LEU A O 1
ATOM 5143 N N . ALA A 1 673 ? -29.659 -0.698 -9.856 1.00 88.06 673 ALA A N 1
ATOM 5144 C CA . ALA A 1 673 ? -30.054 -1.728 -8.895 1.00 88.06 673 ALA A CA 1
ATOM 5145 C C . ALA A 1 673 ? -28.982 -1.960 -7.824 1.00 88.06 673 ALA A C 1
ATOM 5147 O O . ALA A 1 673 ? -29.300 -2.065 -6.647 1.00 88.06 673 ALA A O 1
ATOM 5148 N N . THR A 1 674 ? -27.699 -1.899 -8.191 1.00 90.56 674 THR A N 1
ATOM 5149 C CA . THR A 1 674 ? -26.582 -1.985 -7.240 1.00 90.56 674 THR A CA 1
ATOM 5150 C C . THR A 1 674 ? -26.587 -0.844 -6.218 1.00 90.56 674 THR A C 1
ATOM 5152 O O . THR A 1 674 ? -25.986 -0.979 -5.159 1.00 90.56 674 THR A O 1
ATOM 5155 N N . ILE A 1 675 ? -27.269 0.270 -6.508 1.00 91.50 675 ILE A N 1
ATOM 5156 C CA . ILE A 1 675 ? -27.385 1.425 -5.614 1.00 91.50 675 ILE A CA 1
ATOM 5157 C C . ILE A 1 675 ? -28.625 1.312 -4.731 1.00 91.50 675 ILE A C 1
ATOM 5159 O O . ILE A 1 675 ? -28.527 1.412 -3.509 1.00 91.50 675 ILE A O 1
ATOM 5163 N N . TYR A 1 676 ? -29.803 1.156 -5.340 1.00 86.88 676 TYR A N 1
ATOM 5164 C CA . TYR A 1 676 ? -31.059 1.211 -4.594 1.00 86.88 676 TYR A CA 1
ATOM 5165 C C . TYR A 1 676 ? -31.405 -0.116 -3.899 1.00 86.88 676 TYR A C 1
ATOM 5167 O O . TYR A 1 676 ? -32.021 -0.070 -2.838 1.00 86.88 676 TYR A O 1
ATOM 5175 N N . ASP A 1 677 ? -30.936 -1.267 -4.395 1.00 85.00 677 ASP A N 1
ATOM 5176 C CA . ASP A 1 677 ? -31.110 -2.565 -3.721 1.00 85.00 677 ASP A CA 1
ATOM 5177 C C . ASP A 1 677 ? -30.014 -2.842 -2.673 1.00 85.00 677 ASP A C 1
ATOM 5179 O O . ASP A 1 677 ? -30.061 -3.868 -1.989 1.00 85.00 677 ASP A O 1
ATOM 5183 N N . ASP A 1 678 ? -29.029 -1.943 -2.508 1.00 85.69 678 ASP A N 1
ATOM 5184 C CA . ASP A 1 678 ? -27.977 -2.109 -1.501 1.00 85.69 678 ASP A CA 1
ATOM 5185 C C . ASP A 1 678 ? -28.603 -2.263 -0.098 1.00 85.69 678 ASP A C 1
ATOM 5187 O O . ASP A 1 678 ? -29.447 -1.442 0.289 1.00 85.69 678 ASP A O 1
ATOM 5191 N N . PRO A 1 679 ? -28.200 -3.273 0.703 1.00 76.25 679 PRO A N 1
ATOM 5192 C CA . PRO A 1 679 ? -28.788 -3.539 2.015 1.00 76.25 679 PRO A CA 1
ATOM 5193 C C . PRO A 1 679 ? -28.752 -2.357 2.992 1.00 76.25 679 PRO A C 1
ATOM 5195 O O . PRO A 1 679 ? -29.589 -2.289 3.891 1.00 76.25 679 PRO A O 1
ATOM 5198 N N . LYS A 1 680 ? -27.806 -1.423 2.832 1.00 78.75 680 LYS A N 1
ATOM 5199 C CA . LYS A 1 680 ? -27.680 -0.218 3.667 1.00 78.75 680 LYS A CA 1
ATOM 5200 C C . LYS A 1 680 ? -28.674 0.874 3.265 1.00 78.75 680 LYS A C 1
ATOM 5202 O O . LYS A 1 680 ? -28.979 1.761 4.062 1.00 78.75 680 LYS A O 1
ATOM 5207 N N . VAL A 1 681 ? -29.190 0.819 2.039 1.00 79.81 681 VAL A N 1
ATOM 5208 C CA . VAL A 1 681 ? -30.051 1.843 1.443 1.00 79.81 681 VAL A CA 1
ATOM 5209 C C . VAL A 1 681 ? -31.497 1.349 1.350 1.00 79.81 681 VAL A C 1
ATOM 5211 O O . VAL A 1 681 ? -32.373 1.957 1.983 1.00 79.81 681 VAL A O 1
ATOM 5214 N N . GLN A 1 682 ? -31.724 0.240 0.632 1.00 78.00 682 GLN A N 1
ATOM 5215 C CA . GLN A 1 682 ? -33.022 -0.391 0.344 1.00 78.00 682 GLN A CA 1
ATOM 5216 C C . GLN A 1 682 ? -34.100 0.629 -0.057 1.00 78.00 682 GLN A C 1
ATOM 5218 O O . GLN A 1 682 ? -34.970 0.995 0.738 1.00 78.00 682 GLN A O 1
ATOM 5223 N N . LEU A 1 683 ? -33.996 1.134 -1.283 1.00 81.50 683 LEU A N 1
ATOM 5224 C CA . LEU A 1 683 ? -34.906 2.088 -1.905 1.00 81.50 683 LEU A CA 1
ATOM 5225 C C . LEU A 1 683 ? -35.630 1.440 -3.084 1.00 81.50 683 LEU A C 1
ATOM 5227 O O . LEU A 1 683 ? -35.050 0.668 -3.841 1.00 81.50 683 LEU A O 1
ATOM 5231 N N . THR A 1 684 ? -36.881 1.829 -3.308 1.00 83.25 684 THR A N 1
ATOM 5232 C CA . THR A 1 684 ? -37.529 1.572 -4.597 1.00 83.25 684 THR A CA 1
ATOM 5233 C C . THR A 1 684 ? -36.899 2.440 -5.691 1.00 83.25 684 THR A C 1
ATOM 5235 O O . THR A 1 684 ? -36.391 3.535 -5.431 1.00 83.25 684 THR A O 1
ATOM 5238 N N . ALA A 1 685 ? -36.997 2.003 -6.950 1.00 80.88 685 ALA A N 1
ATOM 5239 C CA . ALA A 1 685 ? -36.513 2.782 -8.092 1.00 80.88 685 ALA A CA 1
ATOM 5240 C C . ALA A 1 685 ? -37.117 4.204 -8.141 1.00 80.88 685 ALA A C 1
ATOM 5242 O O . ALA A 1 685 ? -36.423 5.161 -8.483 1.00 80.88 685 ALA A O 1
ATOM 5243 N N . SER A 1 686 ? -38.388 4.368 -7.750 1.00 84.06 686 SER A N 1
ATOM 5244 C CA . SER A 1 686 ? -39.057 5.675 -7.687 1.00 84.06 686 SER A CA 1
ATOM 5245 C C . SER A 1 686 ? -38.528 6.570 -6.564 1.00 84.06 686 SER A C 1
ATOM 5247 O O . SER A 1 686 ? -38.389 7.774 -6.767 1.00 84.06 686 SER A O 1
ATOM 5249 N N . GLU A 1 687 ? -38.200 6.009 -5.398 1.00 84.75 687 GLU A N 1
ATOM 5250 C CA . GLU A 1 687 ? -37.594 6.780 -4.307 1.00 84.75 687 GLU A CA 1
ATOM 5251 C C . GLU A 1 687 ? -36.160 7.198 -4.637 1.00 84.75 687 GLU A C 1
ATOM 5253 O O . GLU A 1 687 ? -35.768 8.323 -4.330 1.00 84.75 687 GLU A O 1
ATOM 5258 N N . PHE A 1 688 ? -35.383 6.331 -5.295 1.00 89.81 688 PHE A N 1
ATOM 5259 C CA . PHE A 1 688 ? -34.044 6.686 -5.760 1.00 89.81 688 PHE A CA 1
ATOM 5260 C C . PHE A 1 688 ? -34.087 7.774 -6.841 1.00 89.81 688 PHE A C 1
ATOM 5262 O O . PHE A 1 688 ? -33.308 8.723 -6.789 1.00 89.81 688 PHE A O 1
ATOM 5269 N N . ALA A 1 689 ? -35.037 7.694 -7.778 1.00 89.88 689 ALA A N 1
ATOM 5270 C CA . ALA A 1 689 ? -35.256 8.706 -8.813 1.00 89.88 689 ALA A CA 1
ATOM 5271 C C . ALA A 1 689 ? -35.644 10.092 -8.257 1.00 89.88 689 ALA A C 1
ATOM 5273 O O . ALA A 1 689 ? -35.422 11.104 -8.924 1.00 89.88 689 ALA A O 1
ATOM 5274 N N . ALA A 1 690 ? -36.204 10.150 -7.044 1.00 89.06 690 ALA A N 1
ATOM 5275 C CA . ALA A 1 690 ? -36.553 11.395 -6.360 1.00 89.06 690 ALA A CA 1
ATOM 5276 C C . ALA A 1 690 ? -35.357 12.080 -5.664 1.00 89.06 690 ALA A C 1
ATOM 5278 O O . ALA A 1 690 ? -35.479 13.230 -5.239 1.00 89.06 690 ALA A O 1
ATOM 5279 N N . LEU A 1 691 ? -34.208 11.404 -5.535 1.00 91.38 691 LEU A N 1
ATOM 5280 C CA . LEU A 1 691 ? -32.993 11.995 -4.968 1.00 91.38 691 LEU A CA 1
ATOM 5281 C C . LEU A 1 691 ? -32.320 12.952 -5.959 1.00 91.38 691 LEU A C 1
ATOM 5283 O O . LEU A 1 691 ? -32.413 12.789 -7.175 1.00 91.38 691 LEU A O 1
ATOM 5287 N N . THR A 1 692 ? -31.574 13.923 -5.437 1.00 93.31 692 THR A N 1
ATOM 5288 C CA . THR A 1 692 ? -30.754 14.833 -6.245 1.00 93.31 692 THR A CA 1
ATOM 5289 C C . THR A 1 692 ? -29.329 14.299 -6.338 1.00 93.31 692 THR A C 1
ATOM 5291 O O . THR A 1 692 ? -28.613 14.302 -5.336 1.00 93.31 692 THR A O 1
ATOM 5294 N N . GLY A 1 693 ? -28.921 13.836 -7.525 1.00 93.94 693 GLY A N 1
ATOM 5295 C CA . GLY A 1 693 ? -27.556 13.386 -7.814 1.00 93.94 693 GLY A CA 1
ATOM 5296 C C . GLY A 1 693 ? -26.644 14.531 -8.251 1.00 93.94 693 GLY A C 1
ATOM 5297 O O . GLY A 1 693 ? -26.932 15.214 -9.232 1.00 93.94 693 GLY A O 1
ATOM 5298 N N . THR A 1 694 ? -25.535 14.727 -7.540 1.00 94.31 694 THR A N 1
ATOM 5299 C CA . THR A 1 694 ? -24.558 15.792 -7.806 1.00 94.31 694 THR A CA 1
ATOM 5300 C C . THR A 1 694 ? -23.174 15.188 -8.052 1.00 94.31 694 THR A C 1
ATOM 5302 O O . THR A 1 694 ? -22.561 14.696 -7.101 1.00 94.31 694 THR A O 1
ATOM 5305 N N . PRO A 1 695 ? -22.667 15.192 -9.300 1.00 95.62 695 PRO A N 1
ATOM 5306 C CA . PRO A 1 695 ? -21.294 14.791 -9.600 1.00 95.62 695 PRO A CA 1
ATOM 5307 C C . PRO A 1 695 ? -20.293 15.708 -8.903 1.00 95.62 695 PRO A C 1
ATOM 5309 O O . PRO A 1 695 ? -20.470 16.931 -8.887 1.00 95.62 695 PRO A O 1
ATOM 5312 N N . THR A 1 696 ? -19.230 15.141 -8.339 1.00 95.44 696 THR A N 1
ATOM 5313 C CA . THR A 1 696 ? -18.187 15.944 -7.690 1.00 95.44 696 THR A CA 1
ATOM 5314 C C . THR A 1 696 ? -17.109 16.386 -8.675 1.00 95.44 696 THR A C 1
ATOM 5316 O O . THR A 1 696 ? -16.607 17.507 -8.538 1.00 95.44 696 THR A O 1
ATOM 5319 N N . GLN A 1 697 ? -16.836 15.593 -9.712 1.00 96.50 697 GLN A N 1
ATOM 5320 C CA . GLN A 1 697 ? -16.009 15.966 -10.866 1.00 96.50 697 GLN A CA 1
ATOM 5321 C C . GLN A 1 697 ? -16.880 16.525 -11.996 1.00 96.50 697 GLN A C 1
ATOM 5323 O O . GLN A 1 697 ? -18.005 16.065 -12.193 1.00 96.50 697 GLN A O 1
ATOM 5328 N N . THR A 1 698 ? -16.379 17.510 -12.748 1.00 92.69 698 THR A N 1
ATOM 5329 C CA . THR A 1 698 ? -17.063 18.065 -13.932 1.00 92.69 698 THR A CA 1
ATOM 5330 C C . THR A 1 698 ? -16.076 18.622 -14.959 1.00 92.69 698 THR A C 1
ATOM 5332 O O . THR A 1 698 ? -14.961 19.023 -14.627 1.00 92.69 698 THR A O 1
ATOM 5335 N N . ASP A 1 699 ? -16.514 18.760 -16.215 1.00 90.75 699 ASP A N 1
ATOM 5336 C CA . ASP A 1 699 ? -15.701 19.408 -17.257 1.00 90.75 699 ASP A CA 1
ATOM 5337 C C . ASP A 1 699 ? -15.293 20.845 -16.883 1.00 90.75 699 ASP A C 1
ATOM 5339 O O . ASP A 1 699 ? -14.149 21.252 -17.085 1.00 90.75 699 ASP A O 1
ATOM 5343 N N . ALA A 1 700 ? -16.208 21.597 -16.259 1.00 89.56 700 ALA A N 1
ATOM 5344 C CA . ALA A 1 700 ? -15.975 22.975 -15.820 1.00 89.56 700 ALA A CA 1
ATOM 5345 C C . ALA A 1 700 ? -14.854 23.097 -14.771 1.00 89.56 700 ALA A C 1
ATOM 5347 O O . ALA A 1 700 ? -14.228 24.149 -14.666 1.00 89.56 700 ALA A O 1
ATOM 5348 N N . LYS A 1 701 ? -14.587 22.029 -14.008 1.00 89.31 701 LYS A N 1
ATOM 5349 C CA . LYS A 1 701 ? -13.475 21.950 -13.048 1.00 89.31 701 LYS A CA 1
ATOM 5350 C C . LYS A 1 701 ? -12.157 21.502 -13.690 1.00 89.31 701 LYS A C 1
ATOM 5352 O O . LYS A 1 701 ? -11.127 21.496 -13.025 1.00 89.31 701 LYS A O 1
ATOM 5357 N N . GLY A 1 702 ? -12.168 21.162 -14.979 1.00 90.44 702 GLY A N 1
ATOM 5358 C CA . GLY A 1 702 ? -10.998 20.684 -15.712 1.00 90.44 702 GLY A CA 1
ATOM 5359 C C . GLY A 1 702 ? -10.725 19.186 -15.555 1.00 90.44 702 GLY A C 1
ATOM 5360 O O . GLY A 1 702 ? -9.687 18.720 -16.038 1.00 90.44 702 GLY A O 1
ATOM 5361 N N . ASP A 1 703 ? -11.646 18.440 -14.936 1.00 95.88 703 ASP A N 1
ATOM 5362 C CA . ASP A 1 703 ? -11.507 17.005 -14.692 1.00 95.88 703 ASP A CA 1
ATOM 5363 C C . ASP A 1 703 ? -11.434 16.204 -16.001 1.00 95.88 703 ASP A C 1
ATOM 5365 O O . ASP A 1 703 ? -11.919 16.619 -17.058 1.00 95.88 703 ASP A O 1
ATOM 5369 N N . LYS A 1 704 ? -10.777 15.041 -15.942 1.00 95.38 704 LYS A N 1
ATOM 5370 C CA . LYS A 1 704 ? -10.569 14.166 -17.110 1.00 95.38 704 LYS A CA 1
ATOM 5371 C C . LYS A 1 704 ? -11.624 13.074 -17.246 1.00 95.38 704 LYS A C 1
ATOM 5373 O O . LYS A 1 704 ? -11.781 12.540 -18.338 1.00 95.38 704 LYS A O 1
ATOM 5378 N N . ALA A 1 705 ? -12.355 12.780 -16.177 1.00 97.19 705 ALA A N 1
ATOM 5379 C CA . ALA A 1 705 ? -13.541 11.943 -16.218 1.00 97.19 705 ALA A CA 1
ATOM 5380 C C . ALA A 1 705 ? -14.542 12.385 -15.143 1.00 97.19 705 ALA A C 1
ATOM 5382 O O . ALA A 1 705 ? -14.136 12.941 -14.122 1.00 97.19 705 ALA A O 1
ATOM 5383 N N . TRP A 1 706 ? -15.836 12.156 -15.368 1.00 97.38 706 TRP A N 1
ATOM 5384 C CA . TRP A 1 706 ? -16.895 12.432 -14.388 1.00 97.38 706 TRP A CA 1
ATOM 5385 C C . TRP A 1 706 ? -18.163 11.622 -14.672 1.00 97.38 706 TRP A C 1
ATOM 5387 O O . TRP A 1 706 ? -18.389 11.187 -15.800 1.00 97.38 706 TRP A O 1
ATOM 5397 N N . PHE A 1 707 ? -19.020 11.453 -13.662 1.00 97.62 707 PHE A N 1
ATOM 5398 C CA . PHE A 1 707 ? -20.367 10.912 -13.851 1.00 97.62 707 PHE A CA 1
ATOM 5399 C C . PHE A 1 707 ? -21.302 11.942 -14.496 1.00 97.62 707 PHE A C 1
ATOM 5401 O O . PHE A 1 707 ? -21.333 13.100 -14.083 1.00 97.62 707 PHE A O 1
ATOM 5408 N N . ASN A 1 708 ? -22.148 11.503 -15.427 1.00 95.56 708 ASN A N 1
ATOM 5409 C CA . ASN A 1 708 ? -23.332 12.244 -15.848 1.00 95.56 708 ASN A CA 1
ATOM 5410 C C . ASN A 1 708 ? -24.577 11.596 -15.241 1.00 95.56 708 ASN A C 1
ATOM 5412 O O . ASN A 1 708 ? -24.755 10.379 -15.316 1.00 95.56 708 ASN A O 1
ATOM 5416 N N . VAL A 1 709 ? -25.455 12.428 -14.684 1.00 95.69 709 VAL A N 1
ATOM 5417 C CA . VAL A 1 709 ? -26.688 11.994 -14.021 1.00 95.69 709 VAL A CA 1
ATOM 5418 C C . VAL A 1 709 ? -27.880 12.412 -14.868 1.00 95.69 709 VAL A C 1
ATOM 5420 O O . VAL A 1 709 ? -28.099 13.603 -15.105 1.00 95.69 709 VAL A O 1
ATOM 5423 N N . ALA A 1 710 ? -28.669 11.442 -15.323 1.00 93.88 710 ALA A N 1
ATOM 5424 C CA . ALA A 1 710 ? -29.895 11.728 -16.051 1.00 93.88 710 ALA A CA 1
ATOM 5425 C C . ALA A 1 710 ? -30.951 12.345 -15.123 1.00 93.88 710 ALA A C 1
ATOM 5427 O O . ALA A 1 710 ? -31.256 11.820 -14.049 1.00 93.88 710 ALA A O 1
ATOM 5428 N N . GLN A 1 711 ? -31.570 13.442 -15.563 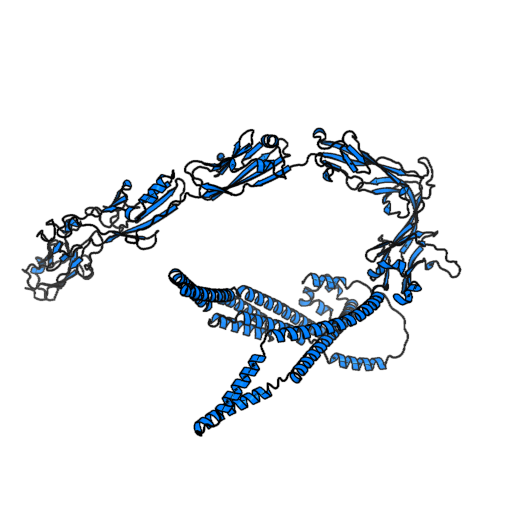1.00 86.88 711 GLN A N 1
ATOM 5429 C CA . GLN A 1 711 ? -32.633 14.092 -14.797 1.00 86.88 711 GLN A CA 1
ATOM 5430 C C . GLN A 1 711 ? -33.810 13.132 -14.563 1.00 86.88 711 GLN A C 1
ATOM 5432 O O . GLN A 1 711 ? -34.187 12.369 -15.453 1.00 86.88 711 GLN A O 1
ATOM 5437 N N . LYS A 1 712 ? -34.417 13.201 -13.370 1.00 83.25 712 LYS A N 1
ATOM 5438 C CA . LYS A 1 712 ? -35.637 12.468 -12.959 1.00 83.25 712 LYS A CA 1
ATOM 5439 C C . LYS A 1 712 ? -35.543 10.938 -12.919 1.00 83.25 712 LYS A C 1
ATOM 5441 O O . LYS A 1 712 ? -36.510 10.303 -12.521 1.00 83.25 712 LYS A O 1
ATOM 5446 N N . THR A 1 713 ? -34.437 10.346 -13.355 1.00 89.38 713 THR A N 1
ATOM 5447 C CA . THR A 1 713 ? -34.226 8.887 -13.354 1.00 89.38 713 THR A CA 1
ATOM 5448 C C . THR A 1 713 ? -32.933 8.491 -12.657 1.00 89.38 713 THR A C 1
ATOM 5450 O O . THR A 1 713 ? -32.791 7.336 -12.270 1.00 89.38 713 THR A O 1
ATOM 5453 N N . ASN A 1 714 ? -32.002 9.436 -12.485 1.00 94.44 714 ASN A N 1
ATOM 5454 C CA . ASN A 1 714 ? -30.692 9.221 -11.881 1.00 94.44 714 ASN A CA 1
ATOM 5455 C C . ASN A 1 714 ? -29.849 8.137 -12.571 1.00 94.44 714 ASN A C 1
ATOM 5457 O O . ASN A 1 714 ? -28.893 7.643 -11.982 1.00 94.44 714 ASN A O 1
ATOM 5461 N N . VAL A 1 715 ? -30.159 7.805 -13.833 1.00 94.88 715 VAL A N 1
ATOM 5462 C CA . VAL A 1 715 ? -29.326 6.925 -14.667 1.00 94.88 715 VAL A CA 1
ATOM 5463 C C . VAL A 1 715 ? -27.927 7.515 -14.766 1.00 94.88 715 VAL A C 1
ATOM 5465 O O . VAL A 1 715 ? -27.764 8.685 -15.124 1.00 94.88 715 VAL A O 1
ATOM 5468 N N . LEU A 1 716 ? -26.936 6.694 -14.426 1.00 96.38 716 LEU A N 1
ATOM 5469 C CA . LEU A 1 716 ? -25.531 7.063 -14.441 1.00 96.38 716 LEU A CA 1
ATOM 5470 C C . LEU A 1 716 ? -24.895 6.648 -15.760 1.00 96.38 716 LEU A C 1
ATOM 5472 O O . LEU A 1 716 ? -24.962 5.491 -16.152 1.00 96.38 716 LEU A O 1
ATOM 5476 N N . THR A 1 717 ? -24.239 7.597 -16.410 1.00 96.69 717 THR A N 1
ATOM 5477 C CA . THR A 1 717 ? -23.188 7.344 -17.408 1.00 96.69 717 THR A CA 1
ATOM 5478 C C . THR A 1 717 ? -21.918 8.023 -16.912 1.00 96.69 717 THR A C 1
ATOM 5480 O O . THR A 1 717 ? -21.970 8.782 -15.943 1.00 96.69 717 THR A O 1
ATOM 5483 N N . ALA A 1 718 ? -20.780 7.803 -17.556 1.00 97.25 718 ALA A N 1
ATOM 5484 C CA . ALA A 1 718 ? -19.583 8.592 -17.275 1.00 97.25 718 ALA A CA 1
ATOM 5485 C C . ALA A 1 718 ? -19.011 9.167 -18.565 1.00 97.25 718 ALA A C 1
ATOM 5487 O O . ALA A 1 718 ? -19.101 8.534 -19.608 1.00 97.25 718 ALA A O 1
ATOM 5488 N N . THR A 1 719 ? -18.424 10.354 -18.506 1.00 97.06 719 THR A N 1
ATOM 5489 C CA . THR A 1 719 ? -17.692 10.939 -19.631 1.00 97.06 719 THR A CA 1
ATOM 5490 C C . THR A 1 719 ? -16.205 10.852 -19.352 1.00 97.06 719 THR A C 1
ATOM 5492 O O . THR A 1 719 ? -15.771 11.200 -18.257 1.00 97.06 719 THR A O 1
ATOM 5495 N N . VAL A 1 720 ? -15.429 10.444 -20.352 1.00 97.06 720 VAL A N 1
ATOM 5496 C CA . VAL A 1 720 ? -13.976 10.617 -20.411 1.00 97.06 720 VAL A CA 1
ATOM 5497 C C . VAL A 1 720 ? -13.691 11.774 -21.357 1.00 97.06 720 VAL A C 1
ATOM 5499 O O . VAL A 1 720 ? -14.164 11.804 -22.496 1.00 97.06 720 VAL A O 1
ATOM 5502 N N . LYS A 1 721 ? -12.945 12.764 -20.875 1.00 94.62 721 LYS A N 1
ATOM 5503 C CA . LYS A 1 721 ? -12.597 13.958 -21.640 1.00 94.62 721 LYS A CA 1
ATOM 5504 C C . LYS A 1 721 ? -11.762 13.582 -22.863 1.00 94.62 721 LYS A C 1
ATOM 5506 O O . LYS A 1 721 ? -10.927 12.683 -22.806 1.00 94.62 721 LYS A O 1
ATOM 5511 N N . ALA A 1 722 ? -11.960 14.319 -23.954 1.00 92.88 722 ALA A N 1
ATOM 5512 C CA . ALA A 1 722 ? -11.121 14.211 -25.142 1.00 92.88 722 ALA A CA 1
ATOM 5513 C C . ALA A 1 722 ? -9.635 14.300 -24.763 1.00 92.88 722 ALA A C 1
ATOM 5515 O O . ALA A 1 722 ? -9.250 15.176 -23.983 1.00 92.88 722 ALA A O 1
ATOM 5516 N N . GLN A 1 723 ? -8.821 13.409 -25.329 1.00 93.19 723 GLN A N 1
ATOM 5517 C CA . GLN A 1 723 ? -7.369 13.383 -25.140 1.00 93.19 723 GLN A CA 1
ATOM 5518 C C . GLN A 1 723 ? -6.934 13.209 -23.671 1.00 93.19 723 GLN A C 1
ATOM 5520 O O . GLN A 1 723 ? -5.839 13.627 -23.295 1.00 93.19 723 GLN A O 1
ATOM 5525 N N . ALA A 1 724 ? -7.783 12.623 -22.817 1.00 92.81 724 ALA A N 1
ATOM 5526 C CA . ALA A 1 724 ? -7.408 12.281 -21.447 1.00 92.81 724 ALA A CA 1
ATOM 5527 C C . ALA A 1 724 ? -6.190 11.335 -21.460 1.00 92.81 724 ALA A C 1
ATOM 5529 O O . ALA A 1 724 ? -6.285 10.284 -22.090 1.00 92.81 724 ALA A O 1
ATOM 5530 N N . PRO A 1 725 ? -5.062 11.688 -20.811 1.00 91.00 725 PRO A N 1
ATOM 5531 C CA . PRO A 1 725 ? -3.872 10.839 -20.781 1.00 91.00 725 PRO A CA 1
ATOM 5532 C C . PRO A 1 725 ? -4.137 9.447 -20.198 1.00 91.00 725 PRO A C 1
ATOM 5534 O O . PRO A 1 725 ? -5.156 9.203 -19.555 1.00 91.00 725 PRO A O 1
ATOM 5537 N N . GLU A 1 726 ? -3.189 8.535 -20.383 1.00 93.19 726 GLU A N 1
ATOM 5538 C CA . GLU A 1 726 ? -3.215 7.265 -19.662 1.00 93.19 726 GLU A CA 1
ATOM 5539 C C . GLU A 1 726 ? -3.169 7.508 -18.146 1.00 93.19 726 GLU A C 1
ATOM 5541 O O . GLU A 1 726 ? -2.371 8.309 -17.645 1.00 93.19 726 GLU A O 1
ATOM 5546 N N . GLY A 1 727 ? -4.048 6.832 -17.406 1.00 94.31 727 GLY A N 1
ATOM 5547 C CA . GLY A 1 727 ? -4.128 7.002 -15.963 1.00 94.31 727 GLY A CA 1
ATOM 5548 C C . GLY A 1 727 ? -5.423 6.511 -15.333 1.00 94.31 727 GLY A C 1
ATOM 5549 O O . GLY A 1 727 ? -6.327 5.994 -15.991 1.00 94.31 727 GLY A O 1
ATOM 5550 N N . LYS A 1 728 ? -5.494 6.684 -14.009 1.00 97.19 728 LYS A N 1
ATOM 5551 C CA . LYS A 1 728 ? -6.666 6.365 -13.190 1.00 97.19 728 LYS A CA 1
ATOM 5552 C C . LYS A 1 728 ? -7.367 7.649 -12.771 1.00 97.19 728 LYS A C 1
ATOM 5554 O O . LYS A 1 728 ? -6.762 8.507 -12.132 1.00 97.19 728 LYS A O 1
ATOM 5559 N N . TYR A 1 729 ? -8.649 7.748 -13.094 1.00 96.44 729 TYR A N 1
ATOM 5560 C CA . TYR A 1 729 ? -9.474 8.918 -12.830 1.00 96.44 729 TYR A CA 1
ATOM 5561 C C . TYR A 1 729 ? -10.638 8.530 -11.915 1.00 96.44 729 TYR A C 1
ATOM 5563 O O . TYR A 1 729 ? -11.608 7.931 -12.390 1.00 96.44 729 TYR A O 1
ATOM 5571 N N . PRO A 1 730 ? -10.548 8.811 -10.602 1.00 97.25 730 PRO A N 1
ATOM 5572 C CA . PRO A 1 730 ? -11.657 8.572 -9.693 1.00 97.25 730 PRO A CA 1
ATOM 5573 C C . PRO A 1 730 ? -12.812 9.512 -10.035 1.00 97.25 730 PRO A C 1
ATOM 5575 O O . PRO A 1 730 ? -12.618 10.714 -10.223 1.00 97.25 730 PRO A O 1
ATOM 5578 N N . ILE A 1 731 ? -14.011 8.947 -10.104 1.00 97.50 731 ILE A N 1
ATOM 5579 C CA . ILE A 1 731 ? -15.254 9.672 -10.332 1.00 97.50 731 ILE A CA 1
ATOM 5580 C C . ILE A 1 731 ? -16.235 9.373 -9.205 1.00 97.50 731 ILE A C 1
ATOM 5582 O O . ILE A 1 731 ? -16.316 8.249 -8.705 1.00 97.50 731 ILE A O 1
ATOM 5586 N N . GLU A 1 732 ? -16.983 10.387 -8.798 1.00 97.81 732 GLU A N 1
ATOM 5587 C CA . GLU A 1 732 ? -17.917 10.316 -7.688 1.00 97.81 732 GLU A CA 1
ATOM 5588 C C . GLU A 1 732 ? -19.160 11.175 -7.950 1.00 97.81 732 GLU A C 1
ATOM 5590 O O . GLU A 1 732 ? -19.119 12.243 -8.567 1.00 97.81 732 GLU A O 1
ATOM 5595 N N . VAL A 1 733 ? -20.296 10.676 -7.475 1.00 97.06 733 VAL A N 1
ATOM 5596 C CA . VAL A 1 733 ? -21.582 11.369 -7.465 1.00 97.06 733 VAL A CA 1
ATOM 5597 C C . VAL A 1 733 ? -22.263 11.141 -6.122 1.00 97.06 733 VAL A C 1
ATOM 5599 O O . VAL A 1 733 ? -22.284 10.026 -5.602 1.00 97.06 733 VAL A O 1
ATOM 5602 N N . VAL A 1 734 ? -22.833 12.203 -5.556 1.00 96.56 734 VAL A N 1
ATOM 5603 C CA . VAL A 1 734 ? -23.545 12.152 -4.274 1.00 96.56 734 VAL A CA 1
ATOM 5604 C C . VAL A 1 734 ? -25.036 12.356 -4.510 1.00 96.56 734 VAL A C 1
ATOM 5606 O O . VAL A 1 734 ? -25.447 13.383 -5.051 1.00 96.56 734 VAL A O 1
ATOM 5609 N N . PHE A 1 735 ? -25.851 11.391 -4.089 1.00 94.62 735 PHE A N 1
ATOM 5610 C CA . PHE A 1 735 ? -27.308 11.471 -4.105 1.00 94.62 735 PHE A CA 1
ATOM 5611 C C . PHE A 1 735 ? -27.836 11.897 -2.741 1.00 94.62 735 PHE A C 1
ATOM 5613 O O . PHE A 1 735 ? -27.520 11.277 -1.726 1.00 94.62 735 PHE A O 1
ATOM 5620 N N . THR A 1 736 ? -28.668 12.937 -2.718 1.00 91.75 736 THR A N 1
ATOM 5621 C CA . THR A 1 736 ? -29.228 13.494 -1.479 1.00 91.75 736 THR A CA 1
ATOM 5622 C C . THR A 1 736 ? -30.741 13.663 -1.550 1.00 91.75 736 THR A C 1
ATOM 5624 O O . THR A 1 736 ? -31.289 14.021 -2.595 1.00 91.75 736 THR A O 1
ATOM 5627 N N . SER A 1 737 ? -31.429 13.397 -0.438 1.00 87.56 737 SER A N 1
ATOM 5628 C CA . SER A 1 737 ? -32.841 13.760 -0.268 1.00 87.56 737 SER A CA 1
ATOM 5629 C C . SER A 1 737 ? -32.990 15.238 0.109 1.00 87.56 737 SER A C 1
ATOM 5631 O O . SER A 1 737 ? -32.067 15.850 0.646 1.00 87.56 737 SER A O 1
ATOM 5633 N N . THR A 1 738 ? -34.168 15.822 -0.134 1.00 81.19 738 THR A N 1
ATOM 5634 C CA . THR A 1 738 ? -34.461 17.237 0.176 1.00 81.19 738 THR A CA 1
ATOM 5635 C C . THR A 1 738 ? -34.269 17.583 1.657 1.00 81.19 738 THR A C 1
ATOM 5637 O O . THR A 1 738 ? -33.778 18.661 1.977 1.00 81.19 738 THR A O 1
ATOM 5640 N N . ASP A 1 739 ? -34.614 16.657 2.554 1.00 76.94 739 ASP A N 1
ATOM 5641 C CA . ASP A 1 739 ? -34.460 16.773 4.012 1.00 76.94 739 ASP A CA 1
ATOM 5642 C C . ASP A 1 739 ? -33.037 16.446 4.513 1.00 76.94 739 ASP A C 1
ATOM 5644 O O . ASP A 1 739 ? -32.774 16.522 5.710 1.00 76.94 739 ASP A O 1
ATOM 5648 N N . LYS A 1 740 ? -32.115 16.076 3.611 1.00 77.06 740 LYS A N 1
ATOM 5649 C CA . LYS A 1 740 ? -30.742 15.615 3.895 1.00 77.06 740 LYS A CA 1
ATOM 5650 C C . LYS A 1 740 ? -30.635 14.378 4.799 1.00 77.06 740 LYS A C 1
ATOM 5652 O O . LYS A 1 740 ? -29.528 14.012 5.185 1.00 77.06 740 LYS A O 1
ATOM 5657 N N . ALA A 1 741 ? -31.739 13.691 5.092 1.00 74.12 741 ALA A N 1
ATOM 5658 C CA . ALA A 1 741 ? -31.741 12.476 5.908 1.00 74.12 741 ALA A CA 1
ATOM 5659 C C . ALA A 1 741 ? -31.187 11.244 5.160 1.00 74.12 741 ALA A C 1
ATOM 5661 O O . ALA A 1 741 ? -30.882 10.221 5.782 1.00 74.12 741 ALA A O 1
ATOM 5662 N N . ARG A 1 742 ? -31.058 11.326 3.825 1.00 82.44 742 ARG A N 1
ATOM 5663 C CA . ARG A 1 742 ? -30.438 10.304 2.971 1.00 82.44 742 ARG A CA 1
ATOM 5664 C C . ARG A 1 742 ? -29.267 10.895 2.193 1.00 82.44 742 ARG A C 1
ATOM 5666 O O . ARG A 1 742 ? -29.451 11.862 1.453 1.00 82.44 742 ARG A O 1
ATOM 5673 N N . VAL A 1 743 ? -28.095 10.275 2.322 1.00 90.19 743 VAL A N 1
ATOM 5674 C CA . VAL A 1 743 ? -26.877 10.643 1.581 1.00 90.19 743 VAL A CA 1
ATOM 5675 C C . VAL A 1 743 ? -26.206 9.374 1.059 1.00 90.19 743 VAL A C 1
ATOM 5677 O O . VAL A 1 743 ? -25.721 8.562 1.843 1.00 90.19 743 VAL A O 1
ATOM 5680 N N . ILE A 1 744 ? -26.184 9.188 -0.260 1.00 93.38 744 ILE A N 1
ATOM 5681 C CA . ILE A 1 744 ? -25.569 8.022 -0.909 1.00 93.38 744 ILE A CA 1
ATOM 5682 C C . ILE A 1 744 ? -24.422 8.510 -1.786 1.00 93.38 744 ILE A C 1
ATOM 5684 O O . ILE A 1 744 ? -24.647 9.246 -2.746 1.00 93.38 744 ILE A O 1
ATOM 5688 N N . THR A 1 745 ? -23.205 8.085 -1.476 1.00 95.94 745 THR A N 1
ATOM 5689 C CA . THR A 1 745 ? -22.013 8.387 -2.270 1.00 95.94 745 THR A CA 1
ATOM 5690 C C . THR A 1 745 ? -21.722 7.216 -3.195 1.00 95.94 745 THR A C 1
ATOM 5692 O O . THR A 1 745 ? -21.530 6.091 -2.741 1.00 95.94 745 THR A O 1
ATOM 5695 N N . VAL A 1 746 ? -21.678 7.470 -4.498 1.00 96.56 746 VAL A N 1
ATOM 5696 C CA . VAL A 1 746 ? -21.376 6.460 -5.514 1.00 96.56 746 VAL A CA 1
ATOM 5697 C C . VAL A 1 746 ? -20.042 6.791 -6.161 1.00 96.56 746 VAL A C 1
ATOM 5699 O O . VAL A 1 746 ? -19.845 7.911 -6.628 1.00 96.56 746 VAL A O 1
ATOM 5702 N N . LYS A 1 747 ? -19.138 5.814 -6.196 1.00 97.62 747 LYS A N 1
ATOM 5703 C CA . LYS A 1 747 ? -17.771 5.943 -6.708 1.00 97.62 747 LYS A CA 1
ATOM 5704 C C . LYS A 1 747 ? -17.505 4.953 -7.841 1.00 97.62 747 LYS A C 1
ATOM 5706 O O . LYS A 1 747 ? -18.076 3.865 -7.885 1.00 97.62 747 LYS A O 1
ATOM 5711 N N . ALA A 1 748 ? -16.604 5.327 -8.738 1.00 97.19 748 ALA A N 1
ATOM 5712 C CA . ALA A 1 748 ? -15.943 4.431 -9.681 1.00 97.19 748 ALA A CA 1
ATOM 5713 C C . ALA A 1 748 ? -14.558 4.995 -10.023 1.00 97.19 748 ALA A C 1
ATOM 5715 O O . ALA A 1 748 ? -14.255 6.150 -9.734 1.00 97.19 748 ALA A O 1
ATOM 5716 N N . THR A 1 749 ? -13.702 4.195 -10.648 1.00 97.88 749 THR A N 1
ATOM 5717 C CA . THR A 1 749 ? -12.421 4.659 -11.196 1.00 97.88 749 THR A CA 1
ATOM 5718 C C . THR A 1 749 ? -12.369 4.340 -12.677 1.00 97.88 749 THR A C 1
ATOM 5720 O O . THR A 1 749 ? -12.440 3.175 -13.059 1.00 97.88 749 THR A O 1
ATOM 5723 N N . ILE A 1 750 ? -12.221 5.361 -13.519 1.00 97.69 750 ILE A N 1
ATOM 5724 C CA . ILE A 1 750 ? -12.000 5.152 -14.948 1.00 97.69 750 ILE A CA 1
ATOM 5725 C C . ILE A 1 750 ? -10.509 4.954 -15.192 1.00 97.69 750 ILE A C 1
ATOM 5727 O O . ILE A 1 750 ? -9.702 5.818 -14.851 1.00 97.69 750 ILE A O 1
ATOM 5731 N N . VAL A 1 751 ? -10.145 3.819 -15.776 1.00 97.31 751 VAL A N 1
ATOM 5732 C CA . VAL A 1 751 ? -8.768 3.486 -16.144 1.00 97.31 751 VAL A CA 1
ATOM 5733 C C . VAL A 1 751 ? -8.629 3.682 -17.647 1.00 97.31 751 VAL A C 1
ATOM 5735 O O . VAL A 1 751 ? -9.116 2.859 -18.421 1.00 97.31 751 VAL A O 1
ATOM 5738 N N . VAL A 1 752 ? -8.006 4.787 -18.051 1.00 96.00 752 VAL A N 1
ATOM 5739 C CA . VAL A 1 752 ? -7.738 5.096 -19.460 1.00 96.00 752 VAL A CA 1
ATOM 5740 C C . VAL A 1 752 ? -6.395 4.487 -19.835 1.00 96.00 752 VAL A C 1
ATOM 5742 O O . VAL A 1 752 ? -5.392 4.828 -19.214 1.00 96.00 752 VAL A O 1
ATOM 5745 N N . GLY A 1 753 ? -6.378 3.605 -20.834 1.00 94.44 753 GLY A N 1
ATOM 5746 C CA . GLY A 1 753 ? -5.157 3.105 -21.474 1.00 94.44 753 GLY A CA 1
ATOM 5747 C C . GLY A 1 753 ? -4.964 3.708 -22.865 1.00 94.44 753 GLY A C 1
ATOM 5748 O O . GLY A 1 753 ? -5.936 4.109 -23.513 1.00 94.44 753 GLY A O 1
ATOM 5749 N N . TYR A 1 754 ? -3.725 3.765 -23.351 1.00 93.31 754 TYR A N 1
ATOM 5750 C CA . TYR A 1 754 ? -3.484 4.105 -24.755 1.00 93.31 754 TYR A CA 1
ATOM 5751 C C . TYR A 1 754 ? -3.900 2.956 -25.689 1.00 93.31 754 TYR A C 1
ATOM 5753 O O . TYR A 1 754 ? -3.881 1.793 -25.282 1.00 93.31 754 TYR A O 1
ATOM 5761 N N . PRO A 1 755 ? -4.312 3.258 -26.934 1.00 90.81 755 PRO A N 1
ATOM 5762 C CA . PRO A 1 755 ? -4.585 2.232 -27.928 1.00 90.81 755 PRO A CA 1
ATOM 5763 C C . PRO A 1 755 ? -3.333 1.395 -28.200 1.00 90.81 755 PRO A C 1
ATOM 5765 O O . PRO A 1 755 ? -2.217 1.912 -28.247 1.00 90.81 755 PRO A O 1
ATOM 5768 N N . GLU A 1 756 ? -3.533 0.100 -28.414 1.00 89.94 756 GLU A N 1
ATOM 5769 C CA . GLU A 1 756 ? -2.454 -0.816 -28.762 1.00 89.94 756 GLU A CA 1
ATOM 5770 C C . GLU A 1 756 ? -2.024 -0.586 -30.217 1.00 89.94 756 GLU A C 1
ATOM 5772 O O . GLU A 1 756 ? -2.825 -0.702 -31.147 1.00 89.94 756 GLU A O 1
ATOM 5777 N N . ILE A 1 757 ? -0.751 -0.235 -30.409 1.00 91.69 757 ILE A N 1
ATOM 5778 C CA . ILE A 1 757 ? -0.136 -0.026 -31.721 1.00 91.69 757 ILE A CA 1
ATOM 5779 C C . ILE A 1 757 ? 1.110 -0.901 -31.779 1.00 91.69 757 ILE A C 1
ATOM 5781 O O . ILE A 1 757 ? 1.993 -0.777 -30.929 1.00 91.69 757 ILE A O 1
ATOM 5785 N N . THR A 1 758 ? 1.188 -1.775 -32.783 1.00 90.81 758 THR A N 1
ATOM 5786 C CA . THR A 1 758 ? 2.359 -2.627 -33.018 1.00 90.81 758 THR A CA 1
ATOM 5787 C C . THR A 1 758 ? 3.625 -1.773 -33.125 1.00 90.81 758 THR A C 1
ATOM 5789 O O . THR A 1 758 ? 3.623 -0.734 -33.788 1.00 90.81 758 THR A O 1
ATOM 5792 N N . ALA A 1 759 ? 4.697 -2.190 -32.451 1.00 93.19 759 ALA A N 1
ATOM 5793 C CA . ALA A 1 759 ? 5.973 -1.484 -32.486 1.00 93.19 759 ALA A CA 1
ATOM 5794 C C . ALA A 1 759 ? 6.584 -1.505 -33.894 1.00 93.19 759 ALA A C 1
ATOM 5796 O O . ALA A 1 759 ? 6.498 -2.517 -34.599 1.00 93.19 759 ALA A O 1
ATOM 5797 N N . LEU A 1 760 ? 7.235 -0.415 -34.302 1.00 94.44 760 LEU A N 1
ATOM 5798 C CA . LEU A 1 760 ? 8.102 -0.459 -35.479 1.00 94.44 760 LEU A CA 1
ATOM 5799 C C . LEU A 1 760 ? 9.246 -1.452 -35.232 1.00 94.44 760 LEU A C 1
ATOM 5801 O O . LEU A 1 760 ? 9.857 -1.493 -34.163 1.00 94.44 760 LEU A O 1
ATOM 5805 N N . THR A 1 761 ? 9.540 -2.256 -36.242 1.00 94.00 761 THR A N 1
ATOM 5806 C CA . THR A 1 761 ? 10.672 -3.183 -36.225 1.00 94.00 761 THR A CA 1
ATOM 5807 C C . THR A 1 761 ? 11.783 -2.546 -37.034 1.00 94.00 761 THR A C 1
ATOM 5809 O O . THR A 1 761 ? 11.534 -2.139 -38.164 1.00 94.00 761 THR A O 1
ATOM 5812 N N . VAL A 1 762 ? 12.989 -2.432 -36.480 1.00 94.62 762 VAL A N 1
ATOM 5813 C CA . VAL A 1 762 ? 14.141 -1.942 -37.247 1.00 94.62 762 VAL A CA 1
ATOM 5814 C C . VAL A 1 762 ? 14.630 -3.025 -38.205 1.00 94.62 762 VAL A C 1
ATOM 5816 O O . VAL A 1 762 ? 14.599 -4.214 -37.890 1.00 94.62 762 VAL A O 1
ATOM 5819 N N . ASN A 1 763 ? 15.096 -2.625 -39.382 1.00 92.81 763 ASN A N 1
ATOM 5820 C CA . ASN A 1 763 ? 15.808 -3.519 -40.278 1.00 92.81 763 ASN A CA 1
ATOM 5821 C C . ASN A 1 763 ? 17.244 -3.694 -39.769 1.00 92.81 763 ASN A C 1
ATOM 5823 O O . ASN A 1 763 ? 18.088 -2.823 -39.972 1.00 92.81 763 ASN A O 1
ATOM 5827 N N . GLU A 1 764 ? 17.527 -4.830 -39.133 1.00 90.25 764 GLU A N 1
ATOM 5828 C CA . GLU A 1 764 ? 18.843 -5.138 -38.549 1.00 90.25 764 GLU A CA 1
ATOM 5829 C C . GLU A 1 764 ? 19.989 -5.124 -39.573 1.00 90.25 764 GLU A C 1
ATOM 5831 O O . GLU A 1 764 ? 21.143 -4.927 -39.210 1.00 90.25 764 GLU A O 1
ATOM 5836 N N . SER A 1 765 ? 19.695 -5.283 -40.869 1.00 88.31 765 SER A N 1
ATOM 5837 C CA . SER A 1 765 ? 20.724 -5.165 -41.913 1.00 88.31 765 SER A CA 1
ATOM 5838 C C . SER A 1 765 ? 21.177 -3.719 -42.144 1.00 88.31 765 SER A C 1
ATOM 5840 O O . SER A 1 765 ? 22.254 -3.497 -42.695 1.00 88.31 765 SER A O 1
ATOM 5842 N N . PHE A 1 766 ? 20.360 -2.734 -41.757 1.00 88.94 766 PHE A N 1
ATOM 5843 C CA . PHE A 1 766 ? 20.602 -1.306 -41.994 1.00 88.94 766 PHE A CA 1
ATOM 5844 C C . PHE A 1 766 ? 20.818 -0.501 -40.711 1.00 88.94 766 PHE A C 1
ATOM 5846 O O . PHE A 1 766 ? 21.281 0.638 -40.791 1.00 88.94 766 PHE A O 1
ATOM 5853 N N . TRP A 1 767 ? 20.488 -1.073 -39.553 1.00 93.00 767 TRP A N 1
ATOM 5854 C CA . TRP A 1 767 ? 20.502 -0.399 -38.262 1.00 93.00 767 TRP A CA 1
ATOM 5855 C C . TRP A 1 767 ? 21.481 -1.061 -37.295 1.00 93.00 767 TRP A C 1
ATOM 5857 O O . TRP A 1 767 ? 21.364 -2.247 -37.002 1.00 93.00 767 TRP A O 1
ATOM 5867 N N . ASP A 1 768 ? 22.407 -0.270 -36.756 1.00 91.56 768 ASP A N 1
ATOM 5868 C CA . ASP A 1 768 ? 23.363 -0.685 -35.726 1.00 91.56 768 ASP A CA 1
ATOM 5869 C C . ASP A 1 768 ? 23.169 0.129 -34.433 1.00 91.56 768 ASP A C 1
ATOM 5871 O O . ASP A 1 768 ? 22.858 1.323 -34.475 1.00 91.56 768 ASP A O 1
ATOM 5875 N N . GLY A 1 769 ? 23.380 -0.498 -33.276 1.00 89.62 769 GLY A N 1
ATOM 5876 C CA . GLY A 1 769 ? 23.216 0.120 -31.955 1.00 89.62 769 GLY A CA 1
ATOM 5877 C C . GLY A 1 769 ? 21.772 0.189 -31.432 1.00 89.62 769 GLY A C 1
ATOM 5878 O O . GLY A 1 769 ? 20.881 -0.527 -31.881 1.00 89.62 769 GLY A O 1
ATOM 5879 N N . GLU A 1 770 ? 21.544 1.037 -30.424 1.00 88.38 770 GLU A N 1
ATOM 5880 C CA . GLU A 1 770 ? 20.251 1.149 -29.734 1.00 88.38 770 GLU A CA 1
ATOM 5881 C C . GLU A 1 770 ? 19.168 1.807 -30.604 1.00 88.38 770 GLU A C 1
ATOM 5883 O O . GLU A 1 770 ? 19.445 2.700 -31.400 1.00 88.38 770 GLU A O 1
ATOM 5888 N N . ILE A 1 771 ? 17.901 1.442 -30.394 1.00 89.19 771 ILE A N 1
ATOM 5889 C CA . ILE A 1 771 ? 16.761 1.990 -31.154 1.00 89.19 771 ILE A CA 1
ATOM 5890 C C . ILE A 1 771 ? 16.594 3.513 -31.010 1.00 89.19 771 ILE A C 1
ATOM 5892 O O . ILE A 1 771 ? 16.120 4.159 -31.937 1.00 89.19 771 ILE A O 1
ATOM 5896 N N . ASN A 1 772 ? 17.021 4.102 -29.887 1.00 88.31 772 ASN A N 1
ATOM 5897 C CA . ASN A 1 772 ? 16.911 5.540 -29.608 1.00 88.31 772 ASN A CA 1
ATOM 5898 C C . ASN A 1 772 ? 18.208 6.320 -29.854 1.00 88.31 772 ASN A C 1
ATOM 5900 O O . ASN A 1 772 ? 18.241 7.527 -29.617 1.00 88.31 772 ASN A O 1
ATOM 5904 N N . ASN A 1 773 ? 19.267 5.663 -30.325 1.00 89.12 773 ASN A N 1
ATOM 5905 C CA . ASN A 1 773 ? 20.550 6.297 -30.621 1.00 89.12 773 ASN A CA 1
ATOM 5906 C C . ASN A 1 773 ? 21.373 5.452 -31.608 1.00 89.12 773 ASN A C 1
ATOM 5908 O O . ASN A 1 773 ? 22.558 5.176 -31.402 1.00 89.12 773 ASN A O 1
ATOM 5912 N N . GLY A 1 774 ? 20.700 4.976 -32.648 1.00 92.06 774 GLY A N 1
ATOM 5913 C CA . GLY A 1 774 ? 21.250 4.054 -33.622 1.00 92.06 774 GLY A CA 1
ATOM 5914 C C . GLY A 1 774 ? 22.164 4.730 -34.632 1.00 92.06 774 GLY A C 1
ATOM 5915 O O . GLY A 1 774 ? 22.363 5.949 -34.655 1.00 92.06 774 GLY A O 1
ATOM 5916 N N . LYS A 1 775 ? 22.706 3.914 -35.525 1.00 93.19 775 LYS A N 1
ATOM 5917 C CA . LYS A 1 775 ? 23.477 4.348 -36.683 1.00 93.19 775 LYS A CA 1
ATOM 5918 C C . LYS A 1 775 ? 22.956 3.628 -37.906 1.00 93.19 775 LYS A C 1
ATOM 5920 O O . LYS A 1 775 ? 22.811 2.409 -37.893 1.00 93.19 775 LYS A O 1
ATOM 5925 N N . VAL A 1 776 ? 22.725 4.390 -38.965 1.00 93.12 776 VAL A N 1
ATOM 5926 C CA . VAL A 1 776 ? 22.339 3.852 -40.267 1.00 93.12 776 VAL A CA 1
ATOM 5927 C C . VAL A 1 776 ? 23.372 4.252 -41.308 1.00 93.12 776 VAL A C 1
ATOM 5929 O O . VAL A 1 776 ? 23.976 5.329 -41.252 1.00 93.12 776 VAL A O 1
ATOM 5932 N N . GLY A 1 777 ? 23.639 3.339 -42.231 1.00 87.12 777 GLY A N 1
ATOM 5933 C CA . GLY A 1 777 ? 24.614 3.527 -43.292 1.00 87.12 777 GLY A CA 1
ATOM 5934 C C . GLY A 1 777 ? 23.948 3.384 -44.641 1.00 87.12 777 GLY A C 1
ATOM 5935 O O . GLY A 1 777 ? 23.311 2.366 -44.898 1.00 87.12 777 GLY A O 1
ATOM 5936 N N . PHE A 1 778 ? 24.146 4.365 -45.514 1.00 85.75 778 PHE A N 1
ATOM 5937 C CA . PHE A 1 778 ? 23.685 4.263 -46.885 1.00 85.75 778 PHE A CA 1
ATOM 5938 C C . PHE A 1 778 ? 24.845 4.189 -47.872 1.00 85.75 778 PHE A C 1
ATOM 5940 O O . PHE A 1 778 ? 25.858 4.885 -47.740 1.00 85.75 778 PHE A O 1
ATOM 5947 N N . THR A 1 779 ? 24.676 3.315 -48.865 1.00 84.56 779 THR A N 1
ATOM 5948 C CA . THR A 1 779 ? 25.593 3.183 -49.995 1.00 84.56 779 THR A CA 1
ATOM 5949 C C . THR A 1 779 ? 24.916 3.790 -51.222 1.00 84.56 779 THR A C 1
ATOM 5951 O O . THR A 1 779 ? 23.853 3.305 -51.611 1.00 84.56 779 THR A O 1
ATOM 5954 N N . PRO A 1 780 ? 25.495 4.835 -51.824 1.00 87.56 780 PRO A N 1
ATOM 5955 C CA . PRO A 1 780 ? 24.982 5.407 -53.062 1.00 87.56 780 PRO A CA 1
ATOM 5956 C C . PRO A 1 780 ? 25.009 4.397 -54.201 1.00 87.56 780 PRO A C 1
ATOM 5958 O O . PRO A 1 780 ? 25.827 3.475 -54.211 1.00 87.56 780 PRO A O 1
ATOM 5961 N N . THR A 1 781 ? 24.158 4.612 -55.196 1.00 88.75 781 THR A N 1
ATOM 5962 C CA . THR A 1 781 ? 24.088 3.754 -56.382 1.00 88.75 781 THR A CA 1
ATOM 5963 C C . THR A 1 781 ? 24.599 4.492 -57.608 1.00 88.75 781 THR A C 1
ATOM 5965 O O . THR A 1 781 ? 24.362 5.686 -57.776 1.00 88.75 781 THR A O 1
ATOM 5968 N N . LEU A 1 782 ? 25.342 3.787 -58.455 1.00 91.19 782 LEU A N 1
ATOM 5969 C CA . LEU A 1 782 ? 25.774 4.295 -59.752 1.00 91.19 782 LEU A CA 1
ATOM 5970 C C . LEU A 1 782 ? 24.742 3.909 -60.808 1.00 91.19 782 LEU A C 1
ATOM 5972 O O . LEU A 1 782 ? 24.153 2.832 -60.739 1.00 91.19 782 LEU A O 1
ATOM 5976 N N . ASN A 1 783 ? 24.552 4.766 -61.809 1.00 93.06 783 ASN A N 1
ATOM 5977 C CA . ASN A 1 783 ? 23.643 4.463 -62.915 1.00 93.06 783 ASN A CA 1
ATOM 5978 C C . ASN A 1 783 ? 24.144 3.317 -63.824 1.00 93.06 783 ASN A C 1
ATOM 5980 O O . ASN A 1 783 ? 23.343 2.685 -64.510 1.00 93.06 783 ASN A O 1
ATOM 5984 N N . ASP A 1 784 ? 25.453 3.044 -63.819 1.00 91.31 784 ASP A N 1
ATOM 5985 C CA . ASP A 1 784 ? 26.097 1.903 -64.478 1.00 91.31 784 ASP A CA 1
ATOM 5986 C C . ASP A 1 784 ? 27.327 1.450 -63.667 1.00 91.31 784 ASP A C 1
ATOM 5988 O O . ASP A 1 784 ? 28.201 2.253 -63.337 1.00 91.31 784 ASP A O 1
ATOM 5992 N N . ASP A 1 785 ? 27.435 0.154 -63.365 1.00 86.06 785 ASP A N 1
ATOM 5993 C CA . ASP A 1 785 ? 28.516 -0.389 -62.525 1.00 86.06 785 ASP A CA 1
ATOM 5994 C C . ASP A 1 785 ? 29.900 -0.361 -63.202 1.00 86.06 785 ASP A C 1
ATOM 5996 O O . ASP A 1 785 ? 30.945 -0.350 -62.540 1.00 86.06 785 ASP A O 1
ATOM 6000 N N . LYS A 1 786 ? 29.946 -0.358 -64.538 1.00 88.31 786 LYS A N 1
ATOM 6001 C CA . LYS A 1 786 ? 31.186 -0.428 -65.325 1.00 88.31 786 LYS A CA 1
ATOM 6002 C C . LYS A 1 786 ? 31.617 0.935 -65.840 1.00 88.31 786 LYS A C 1
ATOM 6004 O O . LYS A 1 786 ? 32.811 1.228 -65.793 1.00 88.31 786 LYS A O 1
ATOM 6009 N N . LYS A 1 787 ? 30.679 1.751 -66.317 1.00 93.25 787 LYS A N 1
ATOM 6010 C CA . LYS A 1 787 ? 30.938 3.045 -66.959 1.00 93.25 787 LYS A CA 1
ATOM 6011 C C . LYS A 1 787 ? 29.905 4.099 -66.505 1.00 93.25 787 LYS A C 1
ATOM 6013 O O . LYS A 1 787 ? 29.109 4.561 -67.321 1.00 93.25 787 LYS A O 1
ATOM 6018 N N . PRO A 1 788 ? 29.914 4.496 -65.221 1.00 93.81 788 PRO A N 1
ATOM 6019 C CA . PRO A 1 788 ? 28.951 5.429 -64.655 1.00 93.81 788 PRO A CA 1
ATOM 6020 C C . PRO A 1 788 ? 29.111 6.825 -65.243 1.00 93.81 788 PRO A C 1
ATOM 6022 O O . PRO A 1 788 ? 30.224 7.256 -65.557 1.00 93.81 788 PRO A O 1
ATOM 6025 N N . SER A 1 789 ? 28.001 7.544 -65.340 1.00 92.38 789 SER A N 1
ATOM 6026 C CA . SER A 1 789 ? 27.958 8.980 -65.644 1.00 92.38 789 SER A CA 1
ATOM 6027 C C . SER A 1 789 ? 27.233 9.789 -64.566 1.00 92.38 789 SER A C 1
ATOM 6029 O O . SER A 1 789 ? 27.255 11.013 -64.619 1.00 92.38 789 SER A O 1
ATOM 6031 N N . GLU A 1 790 ? 26.587 9.118 -63.612 1.00 91.94 790 GLU A N 1
ATOM 6032 C CA . GLU A 1 790 ? 25.762 9.722 -62.568 1.00 91.94 790 GLU A CA 1
ATOM 6033 C C . GLU A 1 790 ? 25.767 8.841 -61.308 1.00 91.94 790 GLU A C 1
ATOM 6035 O O . GLU A 1 790 ? 25.953 7.621 -61.388 1.00 91.94 790 GLU A O 1
ATOM 6040 N N . ILE A 1 791 ? 25.560 9.467 -60.148 1.00 91.62 791 ILE A N 1
ATOM 6041 C CA . ILE A 1 791 ? 25.390 8.809 -58.851 1.00 91.62 791 ILE A CA 1
ATOM 6042 C C . ILE A 1 791 ? 24.064 9.244 -58.229 1.00 91.62 791 ILE A C 1
ATOM 6044 O O . ILE A 1 791 ? 23.691 10.413 -58.296 1.00 91.62 791 ILE A O 1
ATOM 6048 N N . THR A 1 792 ? 23.370 8.308 -57.592 1.00 90.75 792 THR A N 1
ATOM 6049 C CA . THR A 1 792 ? 22.145 8.565 -56.840 1.00 90.75 792 THR A CA 1
ATOM 6050 C C . THR A 1 792 ? 22.421 8.453 -55.345 1.00 90.75 792 THR A C 1
ATOM 6052 O O . THR A 1 792 ? 22.853 7.413 -54.840 1.00 90.75 792 THR A O 1
ATOM 6055 N N . THR A 1 793 ? 22.144 9.544 -54.639 1.00 89.75 793 THR A N 1
ATOM 6056 C CA . THR A 1 793 ? 22.360 9.762 -53.199 1.00 89.75 793 THR A CA 1
ATOM 6057 C C . THR A 1 793 ? 21.028 10.039 -52.498 1.00 89.75 793 THR A C 1
ATOM 6059 O O . THR A 1 793 ? 20.878 10.983 -51.719 1.00 89.75 793 THR A O 1
ATOM 6062 N N . GLU A 1 794 ? 20.035 9.212 -52.820 1.00 92.00 794 GLU A N 1
ATOM 6063 C CA . GLU A 1 794 ? 18.661 9.328 -52.346 1.00 92.00 794 GLU A CA 1
ATOM 6064 C C . GLU A 1 794 ? 18.236 8.059 -51.605 1.00 92.00 794 GLU A C 1
ATOM 6066 O O . GLU A 1 794 ? 18.439 6.953 -52.108 1.00 92.00 794 GLU A O 1
ATOM 6071 N N . TYR A 1 795 ? 17.619 8.212 -50.432 1.00 92.44 795 TYR A N 1
ATOM 6072 C CA . TYR A 1 795 ? 17.270 7.097 -49.550 1.00 92.44 795 TYR A CA 1
ATOM 6073 C C . TYR A 1 795 ? 15.855 7.239 -48.996 1.00 92.44 795 TYR A C 1
ATOM 6075 O O . TYR A 1 795 ? 15.482 8.291 -48.477 1.00 92.44 795 TYR A O 1
ATOM 6083 N N . THR A 1 796 ? 15.071 6.168 -49.074 1.00 94.69 796 THR A N 1
ATOM 6084 C CA . THR A 1 796 ? 13.728 6.102 -48.487 1.00 94.69 796 THR A CA 1
ATOM 6085 C C . THR A 1 796 ? 13.844 5.685 -47.023 1.00 94.69 796 THR A C 1
ATOM 6087 O O . THR A 1 796 ? 14.181 4.544 -46.716 1.00 94.69 796 THR A O 1
ATOM 6090 N N . LEU A 1 797 ? 13.582 6.604 -46.093 1.00 95.69 797 LEU A N 1
ATOM 6091 C CA . LEU A 1 797 ? 13.789 6.360 -44.663 1.00 95.69 797 LEU A CA 1
ATOM 6092 C C . LEU A 1 797 ? 12.776 5.373 -44.068 1.00 95.69 797 LEU A C 1
ATOM 6094 O O . LEU A 1 797 ? 13.092 4.727 -43.070 1.00 95.69 797 LEU A O 1
ATOM 6098 N N . SER A 1 798 ? 11.592 5.202 -44.669 1.00 95.00 798 SER A N 1
ATOM 6099 C CA . SER A 1 798 ? 10.643 4.169 -44.229 1.00 95.00 798 SER A CA 1
ATOM 6100 C C . SER A 1 798 ? 11.185 2.747 -44.383 1.00 95.00 798 SER A C 1
ATOM 6102 O O . SER A 1 798 ? 10.780 1.870 -43.625 1.00 95.00 798 SER A O 1
ATOM 6104 N N . ASP A 1 799 ? 12.132 2.513 -45.298 1.00 93.94 799 ASP A N 1
ATOM 6105 C CA . ASP A 1 799 ? 12.718 1.185 -45.545 1.00 93.94 799 ASP A CA 1
ATOM 6106 C C . ASP A 1 799 ? 13.617 0.710 -44.389 1.00 93.94 799 ASP A C 1
ATOM 6108 O O . ASP A 1 799 ? 13.950 -0.476 -44.289 1.00 93.94 799 ASP A O 1
ATOM 6112 N N . LEU A 1 800 ? 13.962 1.617 -43.465 1.00 95.00 800 LEU A N 1
ATOM 6113 C CA . LEU A 1 800 ? 14.580 1.272 -42.184 1.00 95.00 800 LEU A CA 1
ATOM 6114 C C . LEU A 1 800 ? 13.647 0.438 -41.296 1.00 95.00 800 LEU A C 1
ATOM 6116 O O . LEU A 1 800 ? 14.131 -0.195 -40.360 1.00 95.00 800 LEU A O 1
ATOM 6120 N N . PHE A 1 801 ? 12.341 0.413 -41.585 1.00 95.94 801 PHE A N 1
ATOM 6121 C CA . PHE A 1 801 ? 11.339 -0.305 -40.808 1.00 95.94 801 PHE A CA 1
ATOM 6122 C C . PHE A 1 801 ? 10.514 -1.249 -41.703 1.00 95.94 801 PHE A C 1
ATOM 6124 O O . PHE A 1 801 ? 9.567 -0.804 -42.357 1.00 95.94 801 PHE A O 1
ATOM 6131 N N . PRO A 1 802 ? 10.796 -2.569 -41.730 1.00 95.50 802 PRO A N 1
ATOM 6132 C CA . PRO A 1 802 ? 10.124 -3.502 -42.641 1.00 95.50 802 PRO A CA 1
ATOM 6133 C C . PRO A 1 802 ? 8.598 -3.561 -42.472 1.00 95.50 802 PRO A C 1
ATOM 6135 O O . PRO A 1 802 ? 7.882 -3.860 -43.424 1.00 95.50 802 PRO A O 1
ATOM 6138 N N . ASN A 1 803 ? 8.090 -3.251 -41.275 1.00 96.19 803 ASN A N 1
ATOM 6139 C CA . ASN A 1 803 ? 6.661 -3.240 -40.956 1.00 96.19 803 ASN A CA 1
ATOM 6140 C C . ASN A 1 803 ? 6.016 -1.838 -41.007 1.00 96.19 803 ASN A C 1
ATOM 6142 O O . ASN A 1 803 ? 4.879 -1.680 -40.560 1.00 96.19 803 ASN A O 1
ATOM 6146 N N . TYR A 1 804 ? 6.687 -0.821 -41.567 1.00 95.38 804 TYR A N 1
ATOM 6147 C CA . TYR A 1 804 ? 6.196 0.566 -41.590 1.00 95.38 804 TYR A CA 1
ATOM 6148 C C . TYR A 1 804 ? 4.771 0.693 -42.152 1.00 95.38 804 TYR A C 1
ATOM 6150 O O . TYR A 1 804 ? 3.892 1.277 -41.521 1.00 95.38 804 TYR A O 1
ATOM 6158 N N . ALA A 1 805 ? 4.508 0.086 -43.314 1.00 95.06 805 ALA A N 1
ATOM 6159 C CA . ALA A 1 805 ? 3.201 0.152 -43.973 1.00 95.06 805 ALA A CA 1
ATOM 6160 C C . ALA A 1 805 ? 2.083 -0.559 -43.186 1.00 95.06 805 ALA A C 1
ATOM 6162 O O . ALA A 1 805 ? 0.908 -0.218 -43.329 1.00 95.06 805 ALA A O 1
ATOM 6163 N N . GLU A 1 806 ? 2.422 -1.562 -42.375 1.00 95.19 806 GLU A N 1
ATOM 6164 C CA . GLU A 1 806 ? 1.462 -2.261 -41.517 1.00 95.19 806 GLU A CA 1
ATOM 6165 C C . GLU A 1 806 ? 1.108 -1.411 -40.298 1.00 95.19 806 GLU A C 1
ATOM 6167 O O . GLU A 1 806 ? -0.075 -1.232 -40.004 1.00 95.19 806 GLU A O 1
ATOM 6172 N N . VAL A 1 807 ? 2.117 -0.821 -39.650 1.00 95.81 807 VAL A N 1
ATOM 6173 C CA . VAL A 1 807 ? 1.928 0.093 -38.516 1.00 95.81 807 VAL A CA 1
ATOM 6174 C C . VAL A 1 807 ? 1.157 1.342 -38.954 1.00 95.81 807 VAL A C 1
ATOM 6176 O O . VAL A 1 807 ? 0.205 1.725 -38.275 1.00 95.81 807 VAL A O 1
ATOM 6179 N N . GLN A 1 808 ? 1.460 1.916 -40.126 1.00 94.62 808 GLN A N 1
ATOM 6180 C CA . GLN A 1 808 ? 0.718 3.053 -40.686 1.00 94.62 808 GLN A CA 1
ATOM 6181 C C . GLN A 1 808 ? -0.782 2.744 -40.825 1.00 94.62 808 GLN A C 1
ATOM 6183 O O . GLN A 1 808 ? -1.616 3.523 -40.374 1.00 94.62 808 GLN A O 1
ATOM 6188 N N . LYS A 1 809 ? -1.151 1.563 -41.344 1.00 94.38 809 LYS A N 1
ATOM 6189 C CA . LYS A 1 809 ? -2.563 1.146 -41.465 1.00 94.38 809 LYS A CA 1
ATOM 6190 C C . LYS A 1 809 ? -3.277 1.004 -40.119 1.00 94.38 809 LYS A C 1
ATOM 6192 O O . LYS A 1 809 ? -4.506 1.091 -40.079 1.00 94.38 809 LYS A O 1
ATOM 6197 N N . VAL A 1 810 ? -2.552 0.692 -39.044 1.00 94.19 810 VAL A N 1
ATOM 6198 C CA . VAL A 1 810 ? -3.108 0.638 -37.681 1.00 94.19 810 VAL A CA 1
ATOM 6199 C C . VAL A 1 810 ? -3.306 2.053 -37.150 1.00 94.19 810 VAL A C 1
ATOM 6201 O O . VAL A 1 810 ? -4.393 2.371 -36.671 1.00 94.19 810 VAL A O 1
ATOM 6204 N N . VAL A 1 811 ? -2.293 2.908 -37.300 1.00 95.25 811 VAL A N 1
ATOM 6205 C CA . VAL A 1 811 ? -2.326 4.316 -36.889 1.00 95.25 811 VAL A CA 1
ATOM 6206 C C . VAL A 1 811 ? -3.459 5.076 -37.584 1.00 95.25 811 VAL A C 1
ATOM 6208 O O . VAL A 1 811 ? -4.229 5.746 -36.905 1.00 95.25 811 VAL A O 1
ATOM 6211 N N . ASP A 1 812 ? -3.664 4.878 -38.890 1.00 93.44 812 ASP A N 1
ATOM 6212 C CA . ASP A 1 812 ? -4.725 5.542 -39.669 1.00 93.44 812 ASP A CA 1
ATOM 6213 C C . ASP A 1 812 ? -6.150 5.223 -39.174 1.00 93.44 812 ASP A C 1
ATOM 6215 O O . ASP A 1 812 ? -7.092 5.979 -39.422 1.00 93.44 812 ASP A O 1
ATOM 6219 N N . LYS A 1 813 ? -6.341 4.099 -38.466 1.00 92.88 813 LYS A N 1
ATOM 6220 C CA . LYS A 1 813 ? -7.637 3.723 -37.869 1.00 92.88 813 LYS A CA 1
ATOM 6221 C C . LYS A 1 813 ? -7.891 4.408 -36.527 1.00 92.88 813 LYS A C 1
ATOM 6223 O O . LYS A 1 813 ? -9.021 4.381 -36.038 1.00 92.88 813 LYS A O 1
ATOM 6228 N N . ILE A 1 814 ? -6.863 4.994 -35.918 1.00 92.75 814 ILE A N 1
ATOM 6229 C CA . ILE A 1 814 ? -6.928 5.637 -34.610 1.00 92.75 814 ILE A CA 1
ATOM 6230 C C . ILE A 1 814 ? -6.963 7.148 -34.833 1.00 92.75 814 ILE A C 1
ATOM 6232 O O . ILE A 1 814 ? -5.949 7.793 -35.083 1.00 92.75 814 ILE A O 1
ATOM 6236 N N . SER A 1 815 ? -8.154 7.738 -34.719 1.00 92.06 815 SER A N 1
ATOM 6237 C CA . SER A 1 815 ? -8.321 9.187 -34.857 1.00 92.06 815 SER A CA 1
ATOM 6238 C C . SER A 1 815 ? -7.392 9.942 -33.899 1.00 92.06 815 SER A C 1
ATOM 6240 O O . SER A 1 815 ? -7.467 9.752 -32.686 1.00 92.06 815 SER A O 1
ATOM 6242 N N . GLY A 1 816 ? -6.568 10.840 -34.443 1.00 91.06 816 GLY A N 1
ATOM 6243 C CA . GLY A 1 816 ? -5.612 11.652 -33.689 1.00 91.06 816 GLY A CA 1
ATOM 6244 C C . GLY A 1 816 ? -4.272 10.974 -33.389 1.00 91.06 816 GLY A C 1
ATOM 6245 O O . GLY A 1 816 ? -3.469 11.596 -32.694 1.00 91.06 816 GLY A O 1
ATOM 6246 N N . ALA A 1 817 ? -4.025 9.756 -33.881 1.00 94.88 817 ALA A N 1
ATOM 6247 C CA . ALA A 1 817 ? -2.700 9.143 -33.891 1.00 94.88 817 ALA A CA 1
ATOM 6248 C C . ALA A 1 817 ? -1.920 9.521 -35.160 1.00 94.88 817 ALA A C 1
ATOM 6250 O O . ALA A 1 817 ? -2.508 9.630 -36.235 1.00 94.88 817 ALA A O 1
ATOM 6251 N N . THR A 1 818 ? -0.601 9.673 -35.039 1.00 94.44 818 THR A N 1
ATOM 6252 C CA . THR A 1 818 ? 0.288 10.013 -36.159 1.00 94.44 818 THR A CA 1
ATOM 6253 C C . THR A 1 818 ? 1.563 9.180 -36.095 1.00 94.44 818 THR A C 1
ATOM 6255 O O . THR A 1 818 ? 2.216 9.145 -35.053 1.00 94.44 818 THR A O 1
ATOM 6258 N N . LEU A 1 819 ? 1.937 8.558 -37.215 1.00 96.00 819 LEU A N 1
ATOM 6259 C CA . LEU A 1 819 ? 3.254 7.971 -37.457 1.00 96.00 819 LEU A CA 1
ATOM 6260 C C . LEU A 1 819 ? 4.007 8.919 -38.389 1.00 96.00 819 LEU A C 1
ATOM 6262 O O . LEU A 1 819 ? 3.532 9.207 -39.483 1.00 96.00 819 LEU A O 1
ATOM 6266 N N . ALA A 1 820 ? 5.157 9.420 -37.950 1.00 94.44 820 ALA A N 1
ATOM 6267 C CA . ALA A 1 820 ? 5.951 10.367 -38.722 1.00 94.44 820 ALA A CA 1
ATOM 6268 C C . ALA A 1 820 ? 7.438 10.028 -38.641 1.00 94.44 820 ALA A C 1
ATOM 6270 O O . ALA A 1 820 ? 7.954 9.706 -37.569 1.00 94.44 820 ALA A O 1
ATOM 6271 N N . ILE A 1 821 ? 8.124 10.147 -39.779 1.00 96.44 821 ILE A N 1
ATOM 6272 C CA . ILE A 1 821 ? 9.584 10.190 -39.852 1.00 96.44 821 ILE A CA 1
ATOM 6273 C C . ILE A 1 821 ? 9.973 11.650 -40.067 1.00 96.44 821 ILE A C 1
ATOM 6275 O O . ILE A 1 821 ? 9.417 12.326 -40.932 1.00 96.44 821 ILE A O 1
ATOM 6279 N N . SER A 1 822 ? 10.922 12.141 -39.283 1.00 95.44 822 SER A N 1
ATOM 6280 C CA . SER A 1 822 ? 11.477 13.483 -39.407 1.00 95.44 822 SER A CA 1
ATOM 6281 C C . SER A 1 822 ? 12.999 13.438 -39.446 1.00 95.44 822 SER A C 1
ATOM 6283 O O . SER A 1 822 ? 13.628 12.486 -38.975 1.00 95.44 822 SER A O 1
ATOM 6285 N N . VAL A 1 823 ? 13.583 14.485 -40.020 1.00 95.69 823 VAL A N 1
ATOM 6286 C CA . VAL A 1 823 ? 15.027 14.715 -40.056 1.00 95.69 823 VAL A CA 1
ATOM 6287 C C . VAL A 1 823 ? 15.273 16.076 -39.409 1.00 95.69 823 VAL A C 1
ATOM 6289 O O . VAL A 1 823 ? 15.155 17.098 -40.087 1.00 95.69 823 VAL A O 1
ATOM 6292 N N . PRO A 1 824 ? 15.494 16.127 -38.083 1.00 93.69 824 PRO A N 1
ATOM 6293 C CA . PRO A 1 824 ? 15.717 17.387 -37.386 1.00 93.69 824 PRO A CA 1
ATOM 6294 C C . PRO A 1 824 ? 16.915 18.145 -37.961 1.00 93.69 824 PRO A C 1
ATOM 6296 O O . PRO A 1 824 ? 17.901 17.528 -38.363 1.00 93.69 824 PRO A O 1
ATOM 6299 N N . ASP A 1 825 ? 16.820 19.476 -37.972 1.00 90.69 825 ASP A N 1
ATOM 6300 C CA . ASP A 1 825 ? 17.868 20.399 -38.432 1.00 90.69 825 ASP A CA 1
ATOM 6301 C C . ASP A 1 825 ? 18.288 20.235 -39.907 1.00 90.69 825 ASP A C 1
ATOM 6303 O O . ASP A 1 825 ? 19.320 20.766 -40.313 1.00 90.69 825 ASP A O 1
ATOM 6307 N N . VAL A 1 826 ? 17.503 19.524 -40.729 1.00 91.75 826 VAL A N 1
ATOM 6308 C CA . VAL A 1 826 ? 17.807 19.324 -42.158 1.00 91.75 826 VAL A CA 1
ATOM 6309 C C . VAL A 1 826 ? 17.907 20.642 -42.929 1.00 91.75 826 VAL A C 1
ATOM 6311 O O . VAL A 1 826 ? 18.713 20.761 -43.841 1.00 91.75 826 VAL A O 1
ATOM 6314 N N . ASP A 1 827 ? 17.138 21.651 -42.523 1.00 89.69 827 ASP A N 1
ATOM 6315 C CA . ASP A 1 827 ? 17.131 23.000 -43.089 1.00 89.69 827 ASP A CA 1
ATOM 6316 C C . ASP A 1 827 ? 18.431 23.778 -42.840 1.00 89.69 827 ASP A C 1
ATOM 6318 O O . ASP A 1 827 ? 18.699 24.750 -43.540 1.00 89.69 827 ASP A O 1
ATOM 6322 N N . LYS A 1 828 ? 19.245 23.337 -41.875 1.00 90.88 828 LYS A N 1
ATOM 6323 C CA . LYS A 1 828 ? 20.544 23.935 -41.538 1.00 90.88 828 LYS A CA 1
ATOM 6324 C C . LYS A 1 828 ? 21.711 23.253 -42.244 1.00 90.88 828 LYS A C 1
ATOM 6326 O O . LYS A 1 828 ? 22.858 23.583 -41.959 1.00 90.88 828 LYS A O 1
ATOM 6331 N N . ILE A 1 829 ? 21.453 22.249 -43.082 1.00 90.94 829 ILE A N 1
ATOM 6332 C CA . ILE A 1 829 ? 22.492 21.466 -43.750 1.00 90.94 829 ILE A CA 1
ATOM 6333 C C . ILE A 1 829 ? 22.417 21.728 -45.253 1.00 90.94 829 ILE A C 1
ATOM 6335 O O . ILE A 1 829 ? 21.482 21.291 -45.926 1.00 90.94 829 ILE A O 1
ATOM 6339 N N . ASP A 1 830 ? 23.434 22.405 -45.783 1.00 88.06 830 ASP A N 1
ATOM 6340 C CA . ASP A 1 830 ? 23.516 22.722 -47.208 1.00 88.06 830 ASP A CA 1
ATOM 6341 C C . ASP A 1 830 ? 23.478 21.449 -48.058 1.00 88.06 830 ASP A C 1
ATOM 6343 O O . ASP A 1 830 ? 24.155 20.464 -47.764 1.00 88.06 830 ASP A O 1
ATOM 6347 N N . GLY A 1 831 ? 22.670 21.462 -49.120 1.00 89.94 831 GLY A N 1
ATOM 6348 C CA . GLY A 1 831 ? 22.559 20.344 -50.056 1.00 89.94 831 GLY A CA 1
ATOM 6349 C C . GLY A 1 831 ? 21.868 19.093 -49.506 1.00 89.94 831 GLY A C 1
ATOM 6350 O O . GLY A 1 831 ? 21.938 18.054 -50.154 1.00 89.94 831 GLY A O 1
ATOM 6351 N N . VAL A 1 832 ? 21.185 19.147 -48.355 1.00 93.44 832 VAL A N 1
ATOM 6352 C CA . VAL A 1 832 ? 20.362 18.028 -47.856 1.00 93.44 832 VAL A CA 1
ATOM 6353 C C . VAL A 1 832 ? 18.892 18.417 -47.852 1.00 93.44 832 VAL A C 1
ATOM 6355 O O . VAL A 1 832 ? 18.508 19.475 -47.367 1.00 93.44 832 VAL A O 1
ATOM 6358 N N . THR A 1 833 ? 18.040 17.548 -48.391 1.00 94.56 833 THR A N 1
ATOM 6359 C CA . THR A 1 833 ? 16.589 17.762 -48.413 1.00 94.56 833 THR A CA 1
ATOM 6360 C C . THR A 1 833 ? 15.844 16.524 -47.939 1.00 94.56 833 THR A C 1
ATOM 6362 O O . THR A 1 833 ? 16.271 15.392 -48.173 1.00 94.56 833 THR A O 1
ATOM 6365 N N . TYR A 1 834 ? 14.714 16.738 -47.265 1.00 96.62 834 TYR A N 1
ATOM 6366 C CA . TYR A 1 834 ? 13.824 15.676 -46.812 1.00 96.62 834 TYR A CA 1
ATOM 6367 C C . TYR A 1 834 ? 12.399 15.928 -47.307 1.00 96.62 834 TYR A C 1
ATOM 6369 O O . TYR A 1 834 ? 11.827 16.993 -47.076 1.00 96.62 834 TYR A O 1
ATOM 6377 N N . ASN A 1 835 ? 11.820 14.941 -47.987 1.00 95.00 835 ASN A N 1
ATOM 6378 C CA . ASN A 1 835 ? 10.432 14.960 -48.425 1.00 95.00 835 ASN A CA 1
ATOM 6379 C C . ASN A 1 835 ? 9.594 14.062 -47.510 1.00 95.00 835 ASN A C 1
ATOM 6381 O O . ASN A 1 835 ? 9.630 12.839 -47.634 1.00 95.00 835 ASN A O 1
ATOM 6385 N N . GLU A 1 836 ? 8.810 14.676 -46.626 1.00 89.88 836 GLU A N 1
ATOM 6386 C CA . GLU A 1 836 ? 7.987 13.974 -45.633 1.00 89.88 836 GLU A CA 1
ATOM 6387 C C . GLU A 1 836 ? 6.981 12.998 -46.266 1.00 89.88 836 GLU A C 1
ATOM 6389 O O . GLU A 1 836 ? 6.846 11.870 -45.804 1.00 89.88 836 GLU A O 1
ATOM 6394 N N . ALA A 1 837 ? 6.335 13.381 -47.373 1.00 89.06 837 ALA A N 1
ATOM 6395 C CA . ALA A 1 837 ? 5.296 12.571 -48.017 1.00 89.06 837 ALA A CA 1
ATOM 6396 C C . ALA A 1 837 ? 5.824 11.262 -48.625 1.00 89.06 837 ALA A C 1
ATOM 6398 O O . ALA A 1 837 ? 5.095 10.279 -48.722 1.00 89.06 837 ALA A O 1
ATOM 6399 N N . THR A 1 838 ? 7.084 11.255 -49.060 1.00 92.25 838 THR A N 1
ATOM 6400 C CA . THR A 1 838 ? 7.751 10.071 -49.630 1.00 92.25 838 THR A CA 1
ATOM 6401 C C . THR A 1 838 ? 8.773 9.458 -48.676 1.00 92.25 838 THR A C 1
ATOM 6403 O O . THR A 1 838 ? 9.363 8.429 -48.990 1.00 92.25 838 THR A O 1
ATOM 6406 N N . THR A 1 839 ? 8.992 10.074 -47.511 1.00 95.75 839 THR A N 1
ATOM 6407 C CA . THR A 1 839 ? 10.072 9.771 -46.557 1.00 95.75 839 THR A CA 1
ATOM 6408 C C . THR A 1 839 ? 11.473 9.787 -47.182 1.00 95.75 839 THR A C 1
ATOM 6410 O O . THR A 1 839 ? 12.394 9.125 -46.705 1.00 95.75 839 THR A O 1
ATOM 6413 N N . LYS A 1 840 ? 11.648 10.535 -48.274 1.00 95.69 840 LYS A N 1
ATOM 6414 C CA . LYS A 1 840 ? 12.862 10.506 -49.089 1.00 95.69 840 LYS A CA 1
ATOM 6415 C C . LYS A 1 840 ? 13.868 11.541 -48.598 1.00 95.69 840 LYS A C 1
ATOM 6417 O O . LYS A 1 840 ? 13.557 12.730 -48.552 1.00 95.69 840 LYS A O 1
ATOM 6422 N N . LEU A 1 841 ? 15.063 11.080 -48.247 1.00 95.75 841 LEU A N 1
ATOM 6423 C CA . LEU A 1 841 ? 16.223 11.892 -47.895 1.00 95.75 841 LEU A CA 1
ATOM 6424 C C . LEU A 1 841 ? 17.167 11.964 -49.097 1.00 95.75 841 LEU A C 1
ATOM 6426 O O . LEU A 1 841 ? 17.625 10.927 -49.574 1.00 95.75 841 LEU A O 1
ATOM 6430 N N . THR A 1 842 ? 17.480 13.171 -49.559 1.00 94.00 842 THR A N 1
ATOM 6431 C CA . THR A 1 842 ? 18.337 13.404 -50.727 1.00 94.00 842 THR A CA 1
ATOM 6432 C C . THR A 1 842 ? 19.523 14.277 -50.343 1.00 94.00 842 THR A C 1
ATOM 6434 O O . THR A 1 842 ? 19.342 15.349 -49.765 1.00 94.00 842 THR A O 1
ATOM 6437 N N . PHE A 1 843 ? 20.726 13.830 -50.706 1.00 92.50 843 PHE A N 1
ATOM 6438 C CA . PHE A 1 843 ? 21.946 14.634 -50.659 1.00 92.50 843 PHE A CA 1
ATOM 6439 C C . PHE A 1 843 ? 22.275 15.098 -52.075 1.00 92.50 843 PHE A C 1
ATOM 6441 O O . PHE A 1 843 ? 22.618 14.280 -52.925 1.00 92.50 843 PHE A O 1
ATOM 6448 N N . ASP A 1 844 ? 22.172 16.392 -52.340 1.00 92.00 844 ASP A N 1
ATOM 6449 C CA . ASP A 1 844 ? 22.600 16.990 -53.597 1.00 92.00 844 ASP A CA 1
ATOM 6450 C C . ASP A 1 844 ? 24.130 16.991 -53.661 1.00 92.00 844 ASP A C 1
ATOM 6452 O O . ASP A 1 844 ? 24.807 17.643 -52.865 1.00 92.00 844 ASP A O 1
ATOM 6456 N N . LYS A 1 845 ? 24.682 16.251 -54.623 1.00 88.88 845 LYS A N 1
ATOM 6457 C CA . LYS A 1 845 ? 26.128 16.107 -54.784 1.00 88.88 845 LYS A CA 1
ATOM 6458 C C . LYS A 1 845 ? 26.849 17.399 -55.159 1.00 88.88 845 LYS A C 1
ATOM 6460 O O . LYS A 1 845 ? 28.053 17.459 -54.978 1.00 88.88 845 LYS A O 1
ATOM 6465 N N . ASP A 1 846 ? 26.167 18.393 -55.713 1.00 88.50 846 ASP A N 1
ATOM 6466 C CA . ASP A 1 846 ? 26.810 19.633 -56.151 1.00 88.50 846 ASP A CA 1
ATOM 6467 C C . ASP A 1 846 ? 26.651 20.751 -55.105 1.00 88.50 846 ASP A C 1
ATOM 6469 O O . ASP A 1 846 ? 27.381 21.740 -55.149 1.00 88.50 846 ASP A O 1
ATOM 6473 N N . ALA A 1 847 ? 25.729 20.586 -54.146 1.00 90.38 847 ALA A N 1
ATOM 6474 C CA . ALA A 1 847 ? 25.463 21.555 -53.081 1.00 90.38 847 ALA A CA 1
ATOM 6475 C C . ALA A 1 847 ? 25.897 21.095 -51.677 1.00 90.38 847 ALA A C 1
ATOM 6477 O O . ALA A 1 847 ? 26.103 21.937 -50.806 1.00 90.38 847 ALA A O 1
ATOM 6478 N N . TYR A 1 848 ? 26.026 19.788 -51.424 1.00 90.88 848 TYR A N 1
ATOM 6479 C CA . TYR A 1 848 ? 26.387 19.272 -50.103 1.00 90.88 848 TYR A CA 1
ATOM 6480 C C . TYR A 1 848 ? 27.845 19.570 -49.758 1.00 90.88 848 TYR A C 1
ATOM 6482 O O . TYR A 1 848 ? 28.755 19.111 -50.441 1.00 90.88 848 TYR A O 1
ATOM 6490 N N . THR A 1 849 ? 28.077 20.282 -48.654 1.00 86.38 849 THR A N 1
ATOM 6491 C CA . THR A 1 849 ? 29.424 20.715 -48.238 1.00 86.38 849 THR A CA 1
ATOM 6492 C C . THR A 1 849 ? 30.022 19.874 -47.107 1.00 86.38 849 THR A C 1
ATOM 6494 O O . THR A 1 849 ? 31.205 20.004 -46.797 1.00 86.38 849 THR A O 1
ATOM 6497 N N . GLY A 1 850 ? 29.223 19.020 -46.458 1.00 85.69 850 GLY A N 1
ATOM 6498 C CA . GLY A 1 850 ? 29.617 18.331 -45.221 1.00 85.69 850 GLY A CA 1
ATOM 6499 C C . GLY A 1 850 ? 29.511 19.193 -43.953 1.00 85.69 850 GLY A C 1
ATOM 6500 O O . GLY A 1 850 ? 29.787 18.703 -42.852 1.00 85.69 850 GLY A O 1
ATOM 6501 N N . TYR A 1 851 ? 29.079 20.450 -44.080 1.00 86.50 851 TYR A N 1
ATOM 6502 C CA . TYR A 1 851 ? 28.919 21.410 -42.988 1.00 86.50 851 TYR A CA 1
ATOM 6503 C C . TYR A 1 851 ? 27.480 21.926 -42.899 1.00 86.50 851 TYR A C 1
ATOM 6505 O O . TYR A 1 851 ? 26.668 21.727 -43.802 1.00 86.50 851 TYR A O 1
ATOM 6513 N N . GLN A 1 852 ? 27.154 22.541 -41.766 1.00 87.38 852 GLN A N 1
ATOM 6514 C CA . GLN A 1 852 ? 25.955 23.358 -41.634 1.00 87.38 852 GLN A CA 1
ATOM 6515 C C . GLN A 1 852 ? 26.118 24.681 -42.400 1.00 87.38 852 GLN A C 1
ATOM 6517 O O . GLN A 1 852 ? 27.226 25.034 -42.811 1.00 87.38 852 GLN A O 1
ATOM 6522 N N . ASP A 1 853 ? 25.022 25.420 -42.541 1.00 84.56 853 ASP A N 1
ATOM 6523 C CA . ASP A 1 853 ? 24.936 26.740 -43.186 1.00 84.56 853 ASP A CA 1
ATOM 6524 C C . ASP A 1 853 ? 25.913 27.799 -42.615 1.00 84.56 853 ASP A C 1
ATOM 6526 O O . ASP A 1 853 ? 26.210 28.809 -43.257 1.00 84.56 853 ASP A O 1
ATOM 6530 N N . ASP A 1 854 ? 26.478 27.560 -41.425 1.00 83.12 854 ASP A N 1
ATOM 6531 C CA . ASP A 1 854 ? 27.534 28.371 -40.809 1.00 83.12 854 ASP A CA 1
ATOM 6532 C C . ASP A 1 854 ? 28.944 28.170 -41.414 1.00 83.12 854 ASP A C 1
ATOM 6534 O O . ASP A 1 854 ? 29.878 28.912 -41.076 1.00 83.12 854 ASP A O 1
ATOM 6538 N N . GLY A 1 855 ? 29.115 27.161 -42.276 1.00 80.50 855 GLY A N 1
ATOM 6539 C CA . GLY A 1 855 ? 30.369 26.801 -42.943 1.00 80.50 855 GLY A CA 1
ATOM 6540 C C . GLY A 1 855 ? 31.488 26.313 -42.013 1.00 80.50 855 GLY A C 1
ATOM 6541 O O . GLY A 1 855 ? 32.647 26.260 -42.426 1.00 80.50 855 GLY A O 1
ATOM 6542 N N . LYS A 1 856 ? 31.192 26.002 -40.743 1.00 83.62 856 LYS A N 1
ATOM 6543 C CA . LYS A 1 856 ? 32.185 25.624 -39.715 1.00 83.62 856 LYS A CA 1
ATOM 6544 C C . LYS A 1 856 ? 31.810 24.358 -38.958 1.00 83.62 856 LYS A C 1
ATOM 6546 O O . LYS A 1 856 ? 32.691 23.570 -38.607 1.00 83.62 856 LYS A O 1
ATOM 6551 N N . THR A 1 857 ? 30.529 24.166 -38.678 1.00 84.94 857 THR A N 1
ATOM 6552 C CA . THR A 1 857 ? 30.017 23.046 -37.894 1.00 84.94 857 THR A CA 1
ATOM 6553 C C . THR A 1 857 ? 29.800 21.849 -38.806 1.00 84.94 857 THR A C 1
ATOM 6555 O O . THR A 1 857 ? 29.078 21.945 -39.793 1.00 84.94 857 THR A O 1
ATOM 6558 N N . LYS A 1 858 ? 30.424 20.702 -38.504 1.00 85.19 858 LYS A N 1
ATOM 6559 C CA . LYS A 1 858 ? 30.216 19.477 -39.293 1.00 85.19 858 LYS A CA 1
ATOM 6560 C C . LYS A 1 858 ? 28.748 19.060 -39.233 1.00 85.19 858 LYS A C 1
ATOM 6562 O O . LYS A 1 858 ? 28.198 18.888 -38.144 1.00 85.19 858 LYS A O 1
ATOM 6567 N N . ALA A 1 859 ? 28.141 18.855 -40.395 1.00 86.12 859 ALA A N 1
ATOM 6568 C CA . ALA A 1 859 ? 26.758 18.422 -40.488 1.00 86.12 859 ALA A CA 1
ATOM 6569 C C . ALA A 1 859 ? 26.597 17.001 -39.933 1.00 86.12 859 ALA A C 1
ATOM 6571 O O . ALA A 1 859 ? 27.356 16.095 -40.274 1.00 86.12 859 ALA A O 1
ATOM 6572 N N . THR A 1 860 ? 25.585 16.796 -39.089 1.00 88.94 860 THR A N 1
ATOM 6573 C CA . THR A 1 860 ? 25.161 15.468 -38.630 1.00 88.94 860 THR A CA 1
ATOM 6574 C C . THR A 1 860 ? 23.694 15.301 -38.973 1.00 88.94 860 THR A C 1
ATOM 6576 O O . THR A 1 860 ? 22.852 16.015 -38.436 1.00 88.94 860 THR A O 1
ATOM 6579 N N . VAL A 1 861 ? 23.383 14.361 -39.862 1.00 91.88 861 VAL A N 1
ATOM 6580 C CA . VAL A 1 861 ? 21.999 14.081 -40.251 1.00 91.88 861 VAL A CA 1
ATOM 6581 C C . VAL A 1 861 ? 21.426 13.041 -39.294 1.00 91.88 861 VAL A C 1
ATOM 6583 O O . VAL A 1 861 ? 21.938 11.923 -39.209 1.00 91.88 861 VAL A O 1
ATOM 6586 N N . LYS A 1 862 ? 20.373 13.407 -38.559 1.00 93.88 862 LYS A N 1
ATOM 6587 C CA . LYS A 1 862 ? 19.657 12.517 -37.639 1.00 93.88 862 LYS A CA 1
ATOM 6588 C C . LYS A 1 862 ? 18.282 12.192 -38.213 1.00 93.88 862 LYS A C 1
ATOM 6590 O O . LYS A 1 862 ? 17.569 13.096 -38.619 1.00 93.88 862 LYS A O 1
ATOM 6595 N N . VAL A 1 863 ? 17.895 10.922 -38.209 1.00 95.38 863 VAL A N 1
ATOM 6596 C CA . VAL A 1 863 ? 16.523 10.484 -38.500 1.00 95.38 863 VAL A CA 1
ATOM 6597 C C . VAL A 1 863 ? 15.802 10.161 -37.195 1.00 95.38 863 VAL A C 1
ATOM 6599 O O . VAL A 1 863 ? 16.395 9.566 -36.294 1.00 95.38 863 VAL A O 1
ATOM 6602 N N . VAL A 1 864 ? 14.534 10.562 -37.087 1.00 96.56 864 VAL A N 1
ATOM 6603 C CA . VAL A 1 864 ? 13.660 10.294 -35.939 1.00 96.56 864 VAL A CA 1
ATOM 6604 C C . VAL A 1 864 ? 12.308 9.786 -36.434 1.00 96.56 864 VAL A C 1
ATOM 6606 O O . VAL A 1 864 ? 11.604 10.512 -37.133 1.00 96.56 864 VAL A O 1
ATOM 6609 N N . ALA A 1 865 ? 11.922 8.570 -36.054 1.00 96.38 865 ALA A N 1
ATOM 6610 C CA . ALA A 1 865 ? 10.585 8.033 -36.298 1.00 96.38 865 ALA A CA 1
ATOM 6611 C C . ALA A 1 865 ? 9.780 8.032 -34.995 1.00 96.38 865 ALA A C 1
ATOM 6613 O O . ALA A 1 865 ? 10.273 7.574 -33.965 1.00 96.38 865 ALA A O 1
ATOM 6614 N N . THR A 1 866 ? 8.546 8.538 -35.031 1.00 96.12 866 THR A N 1
ATOM 6615 C CA . THR A 1 866 ? 7.675 8.607 -33.849 1.00 96.12 866 THR A CA 1
ATOM 6616 C C . THR A 1 866 ? 6.256 8.162 -34.144 1.00 96.12 866 THR A C 1
ATOM 6618 O O . THR A 1 866 ? 5.718 8.440 -35.215 1.00 96.12 866 THR A O 1
ATOM 6621 N N . VAL A 1 867 ? 5.636 7.526 -33.150 1.00 95.94 867 VAL A N 1
ATOM 6622 C CA . VAL A 1 867 ? 4.185 7.332 -33.075 1.00 95.94 867 VAL A CA 1
ATOM 6623 C C . VAL A 1 867 ? 3.657 8.211 -31.948 1.00 95.94 867 VAL A C 1
ATOM 6625 O O . VAL A 1 867 ? 4.059 8.053 -30.797 1.00 95.94 867 VAL A O 1
ATOM 6628 N N . THR A 1 868 ? 2.766 9.148 -32.259 1.00 94.69 868 THR A N 1
ATOM 6629 C CA . THR A 1 868 ? 2.230 10.132 -31.305 1.00 94.69 868 THR A CA 1
ATOM 6630 C C . THR A 1 868 ? 0.706 10.116 -31.281 1.00 94.69 868 THR A C 1
ATOM 6632 O O . THR A 1 868 ? 0.065 9.654 -32.222 1.00 94.69 868 THR A O 1
ATOM 6635 N N . LEU A 1 869 ? 0.125 10.629 -30.194 1.00 94.56 869 LEU A N 1
ATOM 6636 C CA . LEU A 1 869 ? -1.307 10.890 -30.061 1.00 94.56 869 LEU A CA 1
ATOM 6637 C C . LEU A 1 869 ? -1.527 12.387 -29.824 1.00 94.56 869 LEU A C 1
ATOM 6639 O O . LEU A 1 869 ? -0.798 13.021 -29.062 1.00 94.56 869 LEU A O 1
ATOM 6643 N N . THR A 1 870 ? -2.556 12.958 -30.442 1.00 91.31 870 THR A N 1
ATOM 6644 C CA . THR A 1 870 ? -2.879 14.388 -30.329 1.00 91.31 870 THR A CA 1
ATOM 6645 C C . THR A 1 870 ? -3.121 14.778 -28.867 1.00 91.31 870 THR A C 1
ATOM 6647 O O . THR A 1 870 ? -3.938 14.172 -28.184 1.00 91.31 870 THR A O 1
ATOM 6650 N N . GLY A 1 871 ? -2.436 15.805 -28.365 1.00 84.75 871 GLY A N 1
ATOM 6651 C CA . GLY A 1 871 ? -2.569 16.230 -26.965 1.00 84.75 871 GLY A CA 1
ATOM 6652 C C . GLY A 1 871 ? -1.766 15.393 -25.958 1.00 84.75 871 GLY A C 1
ATOM 6653 O O . GLY A 1 871 ? -1.772 15.718 -24.771 1.00 84.75 871 GLY A O 1
ATOM 6654 N N . VAL A 1 872 ? -1.030 14.370 -26.412 1.00 87.75 872 VAL A N 1
ATOM 6655 C CA . VAL A 1 872 ? -0.037 13.638 -25.612 1.00 87.75 872 VAL A CA 1
ATOM 6656 C C . VAL A 1 872 ? 1.359 14.152 -25.969 1.00 87.75 872 VAL A C 1
ATOM 6658 O O . VAL A 1 872 ? 1.734 14.207 -27.135 1.00 87.75 872 VAL A O 1
ATOM 6661 N N . THR A 1 873 ? 2.133 14.564 -24.964 1.00 83.44 873 THR A N 1
ATOM 6662 C CA . THR A 1 873 ? 3.435 15.226 -25.172 1.00 83.44 873 THR A CA 1
ATOM 6663 C C . THR A 1 873 ? 4.592 14.265 -25.413 1.00 83.44 873 THR A C 1
ATOM 6665 O O . THR A 1 873 ? 5.583 14.656 -26.022 1.00 83.44 873 THR A O 1
ATOM 6668 N N . LYS A 1 874 ? 4.492 13.028 -24.921 1.00 87.94 874 LYS A N 1
ATOM 6669 C CA . LYS A 1 874 ? 5.501 11.989 -25.136 1.00 87.94 874 LYS A CA 1
ATOM 6670 C C . LYS A 1 874 ? 5.047 11.057 -26.258 1.00 87.94 874 LYS A C 1
ATOM 6672 O O . LYS A 1 874 ? 3.894 10.620 -26.217 1.00 87.94 874 LYS A O 1
ATOM 6677 N N . PRO A 1 875 ? 5.913 10.734 -27.230 1.00 91.44 875 PRO A N 1
ATOM 6678 C CA . PRO A 1 875 ? 5.581 9.732 -28.229 1.00 91.44 875 PRO A CA 1
ATOM 6679 C C . PRO A 1 875 ? 5.362 8.370 -27.558 1.00 91.44 875 PRO A C 1
ATOM 6681 O O . PRO A 1 875 ? 6.024 8.030 -26.579 1.00 91.44 875 PRO A O 1
ATOM 6684 N N . LEU A 1 876 ? 4.417 7.595 -28.090 1.00 92.81 876 LEU A N 1
ATOM 6685 C CA . LEU A 1 876 ? 4.193 6.205 -27.688 1.00 92.81 876 LEU A CA 1
ATOM 6686 C C . LEU A 1 876 ? 5.359 5.312 -28.115 1.00 92.81 876 LEU A C 1
ATOM 6688 O O . LEU A 1 876 ? 5.670 4.330 -27.449 1.00 92.81 876 LEU A O 1
ATOM 6692 N N . GLN A 1 877 ? 5.978 5.652 -29.245 1.00 94.38 877 GLN A N 1
ATOM 6693 C CA . GLN A 1 877 ? 7.152 4.984 -29.785 1.00 94.38 877 GLN A CA 1
ATOM 6694 C C . GLN A 1 877 ? 8.092 6.043 -30.357 1.00 94.38 877 GLN A C 1
ATOM 6696 O O . GLN A 1 877 ? 7.631 6.943 -31.060 1.00 94.38 877 GLN A O 1
ATOM 6701 N N . GLU A 1 878 ? 9.386 5.924 -30.085 1.00 95.00 878 GLU A N 1
ATOM 6702 C CA . GLU A 1 878 ? 10.438 6.781 -30.632 1.00 95.00 878 GLU A CA 1
ATOM 6703 C C . GLU A 1 878 ? 11.595 5.895 -31.091 1.00 95.00 878 GLU A C 1
ATOM 6705 O O . GLU A 1 878 ? 11.924 4.910 -30.431 1.00 95.00 878 GLU A O 1
ATOM 6710 N N . TYR A 1 879 ? 12.162 6.228 -32.248 1.00 95.75 879 TYR A N 1
ATOM 6711 C CA . TYR A 1 879 ? 13.356 5.606 -32.807 1.00 95.75 879 TYR A CA 1
ATOM 6712 C C . TYR A 1 879 ? 14.228 6.712 -33.369 1.00 95.75 879 TYR A C 1
ATOM 6714 O O . TYR A 1 879 ? 13.722 7.604 -34.054 1.00 95.75 879 TYR A O 1
ATOM 6722 N N . SER A 1 880 ? 15.533 6.667 -33.123 1.00 96.00 880 SER A N 1
ATOM 6723 C CA . SER A 1 880 ? 16.434 7.686 -33.644 1.00 96.00 880 SER A CA 1
ATOM 6724 C C . SER A 1 880 ? 17.798 7.137 -34.028 1.00 96.00 880 SER A C 1
ATOM 6726 O O . SER A 1 880 ? 18.355 6.321 -33.299 1.00 96.00 880 SER A O 1
ATOM 6728 N N . ALA A 1 881 ? 18.331 7.589 -35.167 1.00 96.19 881 ALA A N 1
ATOM 6729 C CA . ALA A 1 881 ? 19.648 7.192 -35.655 1.00 96.19 881 ALA A CA 1
ATOM 6730 C C . ALA A 1 881 ? 20.395 8.322 -36.366 1.00 96.19 881 ALA A C 1
ATOM 6732 O O . ALA A 1 881 ? 19.791 9.207 -36.971 1.00 96.19 881 ALA A O 1
ATOM 6733 N N . VAL A 1 882 ? 21.726 8.260 -36.329 1.00 94.38 882 VAL A N 1
ATOM 6734 C CA . VAL A 1 882 ? 22.603 9.106 -37.149 1.00 94.38 882 VAL A CA 1
ATOM 6735 C C . VAL A 1 882 ? 22.844 8.442 -38.502 1.00 94.38 882 VAL A C 1
ATOM 6737 O O . VAL A 1 882 ? 23.165 7.254 -38.571 1.00 94.38 882 VAL A O 1
ATOM 6740 N N . VAL A 1 883 ? 22.723 9.221 -39.574 1.00 92.00 883 VAL A N 1
ATOM 6741 C CA . VAL A 1 883 ? 22.944 8.784 -40.952 1.00 92.00 883 VAL A CA 1
ATOM 6742 C C . VAL A 1 883 ? 24.413 8.949 -41.330 1.00 92.00 883 VAL A C 1
ATOM 6744 O O . VAL A 1 883 ? 24.992 10.023 -41.181 1.00 92.00 883 VAL A O 1
ATOM 6747 N N . SER A 1 884 ? 25.012 7.884 -41.861 1.00 85.81 884 SER A N 1
ATOM 6748 C CA . SER A 1 884 ? 26.356 7.892 -42.439 1.00 85.81 884 SER A CA 1
ATOM 6749 C C . SER A 1 884 ? 26.315 7.532 -43.922 1.00 85.81 884 SER A C 1
ATOM 6751 O O . SER A 1 884 ? 25.645 6.581 -44.324 1.00 85.81 884 SER A O 1
ATOM 6753 N N . ILE A 1 885 ? 27.060 8.278 -44.736 1.00 82.62 885 ILE A N 1
ATOM 6754 C CA . ILE A 1 885 ? 27.270 7.969 -46.151 1.00 82.62 885 ILE A CA 1
ATOM 6755 C C . ILE A 1 885 ? 28.693 7.455 -46.293 1.00 82.62 885 ILE A C 1
ATOM 6757 O O . ILE A 1 885 ? 29.640 8.116 -45.868 1.00 82.62 885 ILE A O 1
ATOM 6761 N N . LYS A 1 886 ? 28.855 6.257 -46.856 1.00 74.44 886 LYS A N 1
ATOM 6762 C CA . LYS A 1 886 ? 30.175 5.647 -47.041 1.00 74.44 886 LYS A CA 1
ATOM 6763 C C . LYS A 1 886 ? 30.546 5.559 -48.514 1.00 74.44 886 LYS A C 1
ATOM 6765 O O . LYS A 1 886 ? 29.694 5.520 -49.396 1.00 74.44 886 LYS A O 1
ATOM 6770 N N . ASN A 1 887 ? 31.853 5.470 -48.743 1.00 72.06 887 ASN A N 1
ATOM 6771 C CA . ASN A 1 887 ? 32.486 5.105 -50.009 1.00 72.06 887 ASN A CA 1
ATOM 6772 C C . ASN A 1 887 ? 32.449 6.145 -51.140 1.00 72.06 887 ASN A C 1
ATOM 6774 O O . ASN A 1 887 ? 33.029 5.858 -52.175 1.00 72.06 887 ASN A O 1
ATOM 6778 N N . ILE A 1 888 ? 31.886 7.349 -50.984 1.00 88.31 888 ILE A N 1
ATOM 6779 C CA . ILE A 1 888 ? 31.911 8.347 -52.079 1.00 88.31 888 ILE A CA 1
ATOM 6780 C C . ILE A 1 888 ? 33.298 8.973 -52.276 1.00 88.31 888 ILE A C 1
ATOM 6782 O O . ILE A 1 888 ? 33.746 9.106 -53.410 1.00 88.31 888 ILE A O 1
ATOM 6786 N N . SER A 1 889 ? 34.015 9.298 -51.192 1.00 90.69 889 SER A N 1
ATOM 6787 C CA . SER A 1 889 ? 35.334 9.958 -51.255 1.00 90.69 889 SER A CA 1
ATOM 6788 C C . SER A 1 889 ? 36.425 9.137 -51.957 1.00 90.69 889 SER A C 1
ATOM 6790 O O . SER A 1 889 ? 37.500 9.664 -52.242 1.00 90.69 889 SER A O 1
ATOM 6792 N N . GLY A 1 890 ? 36.188 7.849 -52.222 1.00 91.75 890 GLY A N 1
ATOM 6793 C CA . GLY A 1 890 ? 37.125 6.993 -52.940 1.00 91.75 890 GLY A CA 1
ATOM 6794 C C . GLY A 1 890 ? 38.440 6.736 -52.193 1.00 91.75 890 GLY A C 1
ATOM 6795 O O . GLY A 1 890 ? 38.507 6.755 -50.957 1.00 91.75 890 GLY A O 1
ATOM 6796 N N . SER A 1 891 ? 39.497 6.449 -52.956 1.00 95.12 891 SER A N 1
ATOM 6797 C CA . SER A 1 891 ? 40.819 6.090 -52.428 1.00 95.12 891 SER A CA 1
ATOM 6798 C C . SER A 1 891 ? 41.960 6.845 -53.104 1.00 95.12 891 SER A C 1
ATOM 6800 O O . SER A 1 891 ? 41.938 7.101 -54.306 1.00 95.12 891 SER A O 1
ATOM 6802 N N . TRP A 1 892 ? 42.980 7.180 -52.323 1.00 96.00 892 TRP A N 1
ATOM 6803 C CA . TRP A 1 892 ? 44.169 7.898 -52.757 1.00 96.00 892 TRP A CA 1
ATOM 6804 C C . TRP A 1 892 ? 45.354 6.950 -52.926 1.00 96.00 892 TRP A C 1
ATOM 6806 O O . TRP A 1 892 ? 45.660 6.145 -52.045 1.00 96.00 892 TRP A O 1
ATOM 6816 N N . VAL A 1 893 ? 46.055 7.085 -54.047 1.00 95.88 893 VAL A N 1
ATOM 6817 C CA . VAL A 1 893 ? 47.305 6.386 -54.346 1.00 95.88 893 VAL A CA 1
ATOM 6818 C C . VAL A 1 893 ? 48.408 7.428 -54.457 1.00 95.88 893 VAL A C 1
ATOM 6820 O O . VAL A 1 893 ? 48.385 8.274 -55.351 1.00 95.88 893 VAL A O 1
ATOM 6823 N N . ALA A 1 894 ? 49.377 7.368 -53.543 1.00 93.25 894 ALA A N 1
ATOM 6824 C CA . ALA A 1 894 ? 50.506 8.288 -53.537 1.00 93.25 894 ALA A CA 1
ATOM 6825 C C . ALA A 1 894 ? 51.488 7.989 -54.675 1.00 93.25 894 ALA A C 1
ATOM 6827 O O . ALA A 1 894 ? 51.868 6.838 -54.898 1.00 93.25 894 ALA A O 1
ATOM 6828 N N . GLY A 1 895 ? 51.945 9.048 -55.340 1.00 91.12 895 GLY A N 1
ATOM 6829 C CA . GLY A 1 895 ? 53.117 9.005 -56.202 1.00 91.12 895 GLY A CA 1
ATOM 6830 C C . GLY A 1 895 ? 54.408 9.147 -55.395 1.00 91.12 895 GLY A C 1
ATOM 6831 O O . GLY A 1 895 ? 54.513 8.737 -54.236 1.00 91.12 895 GLY A O 1
ATOM 6832 N N . LYS A 1 896 ? 55.435 9.742 -56.008 1.00 92.38 896 LYS A N 1
ATOM 6833 C CA . LYS A 1 896 ? 56.727 9.927 -55.340 1.00 92.38 896 LYS A CA 1
ATOM 6834 C C . LYS A 1 896 ? 56.664 11.092 -54.345 1.00 92.38 896 LYS A C 1
ATOM 6836 O O . LYS A 1 896 ? 56.509 12.240 -54.737 1.00 92.38 896 LYS A O 1
ATOM 6841 N N . LEU A 1 897 ? 56.893 10.806 -53.063 1.00 94.06 897 LEU A N 1
ATOM 6842 C CA . LEU A 1 897 ? 56.879 11.808 -51.983 1.00 94.06 897 LEU A CA 1
ATOM 6843 C C . LEU A 1 897 ? 58.198 12.592 -51.831 1.00 94.06 897 LEU A C 1
ATOM 6845 O O . LEU A 1 897 ? 58.360 13.357 -50.884 1.00 94.06 897 LEU A O 1
ATOM 6849 N N . THR A 1 898 ? 59.159 12.404 -52.739 1.00 93.19 898 THR A N 1
ATOM 6850 C CA . THR A 1 898 ? 60.432 13.139 -52.750 1.00 93.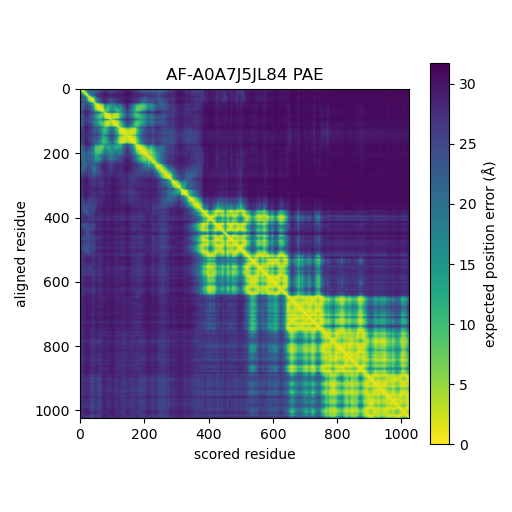19 898 THR A CA 1
ATOM 6851 C C . THR A 1 898 ? 60.811 13.586 -54.160 1.00 93.19 898 THR A C 1
ATOM 6853 O O . THR A 1 898 ? 60.831 12.789 -55.102 1.00 93.19 898 THR A O 1
ATOM 6856 N N . ALA A 1 899 ? 61.175 14.856 -54.310 1.00 92.94 899 ALA A N 1
ATOM 6857 C CA . ALA A 1 899 ? 61.640 15.438 -55.562 1.00 92.94 899 ALA A CA 1
ATOM 6858 C C . ALA A 1 899 ? 63.004 16.107 -55.360 1.00 92.94 899 ALA A C 1
ATOM 6860 O O . ALA A 1 899 ? 63.214 16.822 -54.384 1.00 92.94 899 ALA A O 1
ATOM 6861 N N . SER A 1 900 ? 63.937 15.872 -56.285 1.00 91.94 900 SER A N 1
ATOM 6862 C CA . SER A 1 900 ? 65.260 16.503 -56.276 1.00 91.94 900 SER A CA 1
ATOM 6863 C C . SER A 1 900 ? 65.446 17.318 -57.551 1.00 91.94 900 SER A C 1
ATOM 6865 O O . SER A 1 900 ? 65.276 16.778 -58.645 1.00 91.94 900 SER A O 1
ATOM 6867 N N . LEU A 1 901 ? 65.751 18.610 -57.400 1.00 94.06 901 LEU A N 1
ATOM 6868 C CA . LEU A 1 901 ? 65.751 19.584 -58.494 1.00 94.06 901 LEU A CA 1
ATOM 6869 C C . LEU A 1 901 ? 67.187 19.940 -58.913 1.00 94.06 901 LEU A C 1
ATOM 6871 O O . LEU A 1 901 ? 67.790 20.842 -58.340 1.00 94.06 901 LEU A O 1
ATOM 6875 N N . ASN A 1 902 ? 67.750 19.210 -59.880 1.00 88.25 902 ASN A N 1
ATOM 6876 C CA . ASN A 1 902 ? 69.157 19.351 -60.302 1.00 88.25 902 ASN A CA 1
ATOM 6877 C C . ASN A 1 902 ? 69.385 20.321 -61.471 1.00 88.25 902 ASN A C 1
ATOM 6879 O O . ASN A 1 902 ? 70.510 20.766 -61.664 1.00 88.25 902 ASN A O 1
ATOM 6883 N N . ASP A 1 903 ? 68.336 20.594 -62.241 1.00 90.62 903 ASP A N 1
ATOM 6884 C CA . ASP A 1 903 ? 68.310 21.450 -63.429 1.00 90.62 903 ASP A CA 1
ATOM 6885 C C . ASP A 1 903 ? 67.320 22.608 -63.207 1.00 90.62 903 ASP A C 1
ATOM 6887 O O . ASP A 1 903 ? 66.124 22.379 -62.987 1.00 90.62 903 ASP A O 1
ATOM 6891 N N . LYS A 1 904 ? 67.814 23.845 -63.242 1.00 88.38 904 LYS A N 1
ATOM 6892 C CA . LYS A 1 904 ? 67.062 25.090 -63.040 1.00 88.38 904 LYS A CA 1
ATOM 6893 C C . LYS A 1 904 ? 66.224 25.498 -64.250 1.00 88.38 904 LYS A C 1
ATOM 6895 O O . LYS A 1 904 ? 65.321 26.328 -64.107 1.00 88.38 904 LYS A O 1
ATOM 6900 N N . ALA A 1 905 ? 66.512 24.961 -65.434 1.00 87.94 905 ALA A N 1
ATOM 6901 C CA . ALA A 1 905 ? 65.737 25.179 -66.653 1.00 87.94 905 ALA A CA 1
ATOM 6902 C C . ALA A 1 905 ? 64.599 24.157 -66.820 1.00 87.94 905 ALA A C 1
ATOM 6904 O O . ALA A 1 905 ? 63.655 24.422 -67.569 1.00 87.94 905 ALA A O 1
ATOM 6905 N N . ALA A 1 906 ? 64.660 23.024 -66.116 1.00 91.88 906 ALA A N 1
ATOM 6906 C CA . ALA A 1 906 ? 63.649 21.976 -66.177 1.00 91.88 906 ALA A CA 1
ATOM 6907 C C . ALA A 1 906 ? 62.327 22.352 -65.480 1.00 91.88 906 ALA A C 1
ATOM 6909 O O . ALA A 1 906 ? 62.278 23.136 -64.530 1.00 91.88 906 ALA A O 1
ATOM 6910 N N . THR A 1 907 ? 61.245 21.732 -65.956 1.00 93.62 907 THR A N 1
ATOM 6911 C CA . THR A 1 907 ? 59.934 21.699 -65.291 1.00 93.62 907 THR A CA 1
ATOM 6912 C C . THR A 1 907 ? 59.746 20.322 -64.665 1.00 93.62 907 THR A C 1
ATOM 6914 O O . THR A 1 907 ? 59.912 19.308 -65.346 1.00 93.62 907 THR A O 1
ATOM 6917 N N . TYR A 1 908 ? 59.418 20.273 -63.376 1.00 93.69 908 TYR A N 1
ATOM 6918 C CA . TYR A 1 908 ? 59.291 19.031 -62.614 1.00 93.69 908 TYR A CA 1
ATOM 6919 C C . TYR A 1 908 ? 57.824 18.701 -62.369 1.00 93.69 908 TYR A C 1
ATOM 6921 O O . TYR A 1 908 ? 57.090 19.513 -61.816 1.00 93.69 908 TYR A O 1
ATOM 6929 N N . LYS A 1 909 ? 57.403 17.491 -62.741 1.00 93.50 909 LYS A N 1
ATOM 6930 C CA . LYS A 1 909 ? 56.025 17.021 -62.569 1.00 93.50 909 LYS A CA 1
ATOM 6931 C C . LYS A 1 909 ? 55.872 16.336 -61.222 1.00 93.50 909 LYS A C 1
ATOM 6933 O O . LYS A 1 909 ? 56.221 15.168 -61.065 1.00 93.50 909 LYS A O 1
ATOM 6938 N N . LEU A 1 910 ? 55.382 17.071 -60.227 1.00 93.94 910 LEU A N 1
ATOM 6939 C CA . LEU A 1 910 ? 55.245 16.530 -58.873 1.00 93.94 910 LEU A CA 1
ATOM 6940 C C . LEU A 1 910 ? 54.095 15.526 -58.749 1.00 93.94 910 LEU A C 1
ATOM 6942 O O . LEU A 1 910 ? 54.131 14.655 -57.886 1.00 93.94 910 LEU A O 1
ATOM 6946 N N . ALA A 1 911 ? 53.100 15.622 -59.627 1.00 92.69 911 ALA A N 1
ATOM 6947 C CA . ALA A 1 911 ? 51.918 14.773 -59.606 1.00 92.69 911 ALA A CA 1
ATOM 6948 C C . ALA A 1 911 ? 52.153 13.348 -60.145 1.00 92.69 911 ALA A C 1
ATOM 6950 O O . ALA A 1 911 ? 51.253 12.514 -60.060 1.00 92.69 911 ALA A O 1
ATOM 6951 N N . ASP A 1 912 ? 53.330 13.042 -60.701 1.00 92.06 912 ASP A N 1
ATOM 6952 C CA . ASP A 1 912 ? 53.590 11.768 -61.374 1.00 92.06 912 ASP A CA 1
ATOM 6953 C C . ASP A 1 912 ? 53.275 10.550 -60.485 1.00 92.06 912 ASP A C 1
ATOM 6955 O O . ASP A 1 912 ? 53.789 10.394 -59.374 1.00 92.06 912 ASP A O 1
ATOM 6959 N N . ASN A 1 913 ? 52.460 9.641 -61.032 1.00 91.81 913 ASN A N 1
ATOM 6960 C CA . ASN A 1 913 ? 51.981 8.404 -60.402 1.00 91.81 913 ASN A CA 1
ATOM 6961 C C . ASN A 1 913 ? 51.033 8.584 -59.211 1.00 91.81 913 ASN A C 1
ATOM 6963 O O . ASN A 1 913 ? 50.610 7.576 -58.645 1.00 91.81 913 ASN A O 1
ATOM 6967 N N . PHE A 1 914 ? 50.647 9.811 -58.860 1.00 95.75 914 PHE A N 1
ATOM 6968 C CA . PHE A 1 914 ? 49.501 9.995 -57.980 1.00 95.75 914 PHE A CA 1
ATOM 6969 C C . PHE A 1 914 ? 48.212 9.622 -58.714 1.00 95.75 914 PHE A C 1
ATOM 6971 O O . PHE A 1 914 ? 48.074 9.877 -59.916 1.00 95.75 914 PHE A O 1
ATOM 6978 N N . ALA A 1 915 ? 47.264 9.031 -57.991 1.00 96.00 915 ALA A N 1
ATOM 6979 C CA . ALA A 1 915 ? 45.923 8.782 -58.497 1.00 96.00 915 ALA A CA 1
ATOM 6980 C C . ALA A 1 915 ? 44.870 8.918 -57.395 1.00 96.00 915 ALA A C 1
ATOM 6982 O O . ALA A 1 915 ? 45.084 8.491 -56.261 1.00 96.00 915 ALA A O 1
ATOM 6983 N N . TRP A 1 916 ? 43.713 9.461 -57.757 1.00 96.94 916 TRP A N 1
ATOM 6984 C CA . TRP A 1 916 ? 42.510 9.438 -56.935 1.00 96.94 916 TRP A CA 1
ATOM 6985 C C . TRP A 1 916 ? 41.490 8.534 -57.611 1.00 96.94 916 TRP A C 1
ATOM 6987 O O . TRP A 1 916 ? 41.019 8.832 -58.709 1.00 96.94 916 TRP A O 1
ATOM 6997 N N . ASN A 1 917 ? 41.195 7.403 -56.980 1.00 95.56 917 ASN A N 1
ATOM 6998 C CA . ASN A 1 917 ? 40.264 6.414 -57.491 1.00 95.56 917 ASN A CA 1
ATOM 6999 C C . ASN A 1 917 ? 38.878 6.573 -56.870 1.00 95.56 917 ASN A C 1
ATOM 7001 O O . ASN A 1 917 ? 38.764 6.912 -55.694 1.00 95.56 917 ASN A O 1
ATOM 7005 N N . ASP A 1 918 ? 37.844 6.254 -57.641 1.00 93.62 918 ASP A N 1
ATOM 7006 C CA . ASP A 1 918 ? 36.462 6.171 -57.179 1.00 93.62 918 ASP A CA 1
ATOM 7007 C C . ASP A 1 918 ? 36.224 4.973 -56.234 1.00 93.62 918 ASP A C 1
ATOM 7009 O O . ASP A 1 918 ? 37.131 4.200 -55.902 1.00 93.62 918 ASP A O 1
ATOM 7013 N N . MET A 1 919 ? 34.966 4.784 -55.829 1.00 89.69 919 MET A N 1
ATOM 7014 C CA . MET A 1 919 ? 34.527 3.673 -54.973 1.00 89.69 919 MET A CA 1
ATOM 7015 C C . MET A 1 919 ? 34.746 2.270 -55.562 1.00 89.69 919 MET A C 1
ATOM 7017 O O . MET A 1 919 ? 34.710 1.284 -54.831 1.00 89.69 919 MET A O 1
ATOM 7021 N N . ARG A 1 920 ? 34.989 2.170 -56.875 1.00 91.88 920 ARG A N 1
ATOM 7022 C CA . ARG A 1 920 ? 35.259 0.920 -57.603 1.00 91.88 920 ARG A CA 1
ATOM 7023 C C . ARG A 1 920 ? 36.760 0.676 -57.781 1.00 91.88 920 ARG A C 1
ATOM 7025 O O . ARG A 1 920 ? 37.155 -0.338 -58.357 1.00 91.88 920 ARG A O 1
ATOM 7032 N N . GLY A 1 921 ? 37.604 1.605 -57.325 1.00 91.81 921 GLY A N 1
ATOM 7033 C CA . GLY A 1 921 ? 39.050 1.561 -57.516 1.00 91.81 921 GLY A CA 1
ATOM 7034 C C . GLY A 1 921 ? 39.506 2.016 -58.907 1.00 91.81 921 GLY A C 1
ATOM 7035 O O . GLY A 1 921 ? 40.613 1.674 -59.322 1.00 91.81 921 GLY A O 1
ATOM 7036 N N . LYS A 1 922 ? 38.680 2.770 -59.646 1.00 94.44 922 LYS A N 1
ATOM 7037 C CA . LYS A 1 922 ? 39.012 3.332 -60.964 1.00 94.44 922 LYS A CA 1
ATOM 7038 C C . LYS A 1 922 ? 39.480 4.775 -60.840 1.00 94.44 922 LYS A C 1
ATOM 7040 O O . LYS A 1 922 ? 38.830 5.573 -60.179 1.00 94.44 922 LYS A O 1
ATOM 7045 N N . ALA A 1 923 ? 40.597 5.116 -61.482 1.00 95.00 923 ALA A N 1
ATOM 7046 C CA . ALA A 1 923 ? 41.200 6.444 -61.377 1.00 95.00 923 ALA A CA 1
ATOM 7047 C C . ALA A 1 923 ? 40.308 7.525 -62.008 1.00 95.00 923 ALA A C 1
ATOM 7049 O O . ALA A 1 923 ? 40.085 7.505 -63.213 1.00 95.00 923 ALA A O 1
ATOM 7050 N N . MET A 1 924 ? 39.846 8.477 -61.199 1.00 96.19 924 MET A N 1
ATOM 7051 C CA . MET A 1 924 ? 39.143 9.691 -61.634 1.00 96.19 924 MET A CA 1
ATOM 7052 C C . MET A 1 924 ? 40.139 10.800 -61.978 1.00 96.19 924 MET A C 1
ATOM 7054 O O . MET A 1 924 ? 39.948 11.558 -62.921 1.00 96.19 924 MET A O 1
ATOM 7058 N N . TRP A 1 925 ? 41.241 10.867 -61.235 1.00 95.94 925 TRP A N 1
ATOM 7059 C CA . TRP A 1 925 ? 42.335 11.805 -61.456 1.00 95.94 925 TRP A CA 1
ATOM 7060 C C . TRP A 1 925 ? 43.662 11.062 -61.373 1.00 95.94 925 TRP A C 1
ATOM 7062 O O . TRP A 1 925 ? 43.828 10.180 -60.527 1.00 95.94 925 TRP A O 1
ATOM 7072 N N . LYS A 1 926 ? 44.599 11.377 -62.267 1.00 94.00 926 LYS A N 1
ATOM 7073 C CA . LYS A 1 926 ? 45.902 10.718 -62.345 1.00 94.00 926 LYS A CA 1
ATOM 7074 C C . LYS A 1 926 ? 46.966 11.651 -62.909 1.00 94.00 926 LYS A C 1
ATOM 7076 O O . LYS A 1 926 ? 46.762 12.276 -63.944 1.00 94.00 926 LYS A O 1
ATOM 7081 N N . SER A 1 927 ? 48.137 11.667 -62.276 1.00 91.75 927 SER A N 1
ATOM 7082 C CA . SER A 1 927 ? 49.313 12.403 -62.757 1.00 91.75 927 SER A CA 1
ATOM 7083 C C . SER A 1 927 ? 49.045 13.876 -63.104 1.00 91.75 927 SER A C 1
ATOM 7085 O O . SER A 1 927 ? 49.482 14.350 -64.150 1.00 91.75 927 SER A O 1
ATOM 7087 N N . GLY A 1 928 ? 48.322 14.602 -62.245 1.00 89.62 928 GLY A N 1
ATOM 7088 C CA . GLY A 1 928 ? 48.123 16.050 -62.407 1.00 89.62 928 GLY A CA 1
ATOM 7089 C C . GLY A 1 928 ? 46.906 16.440 -63.242 1.00 89.62 928 GLY A C 1
ATOM 7090 O O . GLY A 1 928 ? 46.653 17.626 -63.413 1.00 89.62 928 GLY A O 1
ATOM 7091 N N . ALA A 1 929 ? 46.145 15.475 -63.765 1.00 91.69 929 ALA A N 1
ATOM 7092 C CA . ALA A 1 929 ? 44.968 15.747 -64.582 1.00 91.69 929 ALA A CA 1
ATOM 7093 C C . ALA A 1 929 ? 43.828 14.763 -64.308 1.00 91.69 929 ALA A C 1
ATOM 7095 O O . ALA A 1 929 ? 44.030 13.621 -63.891 1.00 91.69 929 ALA A O 1
ATOM 7096 N N . GLU A 1 930 ? 42.608 15.213 -64.575 1.00 93.31 930 GLU A N 1
ATOM 7097 C CA . GLU A 1 930 ? 41.431 14.354 -64.572 1.00 93.31 930 GLU A CA 1
ATOM 7098 C C . GLU A 1 930 ? 41.490 13.334 -65.729 1.00 93.31 930 GLU A C 1
ATOM 7100 O O . GLU A 1 930 ? 42.013 13.623 -66.810 1.00 93.31 930 GLU A O 1
ATOM 7105 N N . VAL A 1 931 ? 40.991 12.116 -65.509 1.00 92.44 931 VAL A N 1
ATOM 7106 C CA . VAL A 1 931 ? 41.007 11.043 -66.514 1.00 92.44 931 VAL A CA 1
ATOM 7107 C C . VAL A 1 931 ? 39.923 11.294 -67.566 1.00 92.44 931 VAL A C 1
ATOM 7109 O O . VAL A 1 931 ? 38.734 11.205 -67.282 1.00 92.44 931 VAL A O 1
ATOM 7112 N N . ALA A 1 932 ? 40.343 11.561 -68.806 1.00 87.56 932 ALA A N 1
ATOM 7113 C CA . ALA A 1 932 ? 39.459 12.013 -69.887 1.00 87.56 932 ALA A CA 1
ATOM 7114 C C . ALA A 1 932 ? 39.167 10.962 -70.986 1.00 87.56 932 ALA A C 1
ATOM 7116 O O . ALA A 1 932 ? 38.640 11.317 -72.042 1.00 87.56 932 ALA A O 1
ATOM 7117 N N . ASP A 1 933 ? 39.536 9.687 -70.797 1.00 78.50 933 ASP A N 1
ATOM 7118 C CA . ASP A 1 933 ? 39.526 8.662 -71.860 1.00 78.50 933 ASP A CA 1
ATOM 7119 C C . ASP A 1 933 ? 38.208 7.870 -72.017 1.00 78.50 933 ASP A C 1
ATOM 7121 O O . ASP A 1 933 ? 38.130 6.976 -72.859 1.00 78.50 933 ASP A O 1
ATOM 7125 N N . GLU A 1 934 ? 37.164 8.207 -71.248 1.00 84.75 934 GLU A N 1
ATOM 7126 C CA . GLU A 1 934 ? 35.833 7.566 -71.234 1.00 84.75 934 GLU A CA 1
ATOM 7127 C C . GLU A 1 934 ? 35.858 6.021 -71.185 1.00 84.75 934 GLU A C 1
ATOM 7129 O O . GLU A 1 934 ? 34.899 5.345 -71.574 1.00 84.75 934 GLU A O 1
ATOM 7134 N N . LYS A 1 935 ? 36.960 5.418 -70.735 1.00 88.75 935 LYS A N 1
ATOM 7135 C CA . LYS A 1 935 ? 37.110 3.962 -70.728 1.00 88.75 935 LYS A CA 1
ATOM 7136 C C . LYS A 1 935 ? 36.383 3.334 -69.544 1.00 88.75 935 LYS A C 1
ATOM 7138 O O . LYS A 1 935 ? 35.650 2.364 -69.719 1.00 88.75 935 LYS A O 1
ATOM 7143 N N . ASP A 1 936 ? 36.602 3.898 -68.359 1.00 92.38 936 ASP A N 1
ATOM 7144 C CA . ASP A 1 936 ? 36.041 3.441 -67.080 1.00 92.38 936 ASP A CA 1
ATOM 7145 C C . ASP A 1 936 ? 34.869 4.330 -66.589 1.00 92.38 936 ASP A C 1
ATOM 7147 O O . ASP A 1 936 ? 34.220 4.005 -65.590 1.00 92.38 936 ASP A O 1
ATOM 7151 N N . PHE A 1 937 ? 34.578 5.434 -67.296 1.00 94.25 937 PHE A N 1
ATOM 7152 C CA . PHE A 1 937 ? 33.549 6.429 -66.953 1.00 94.25 937 PHE A CA 1
ATOM 7153 C C . PHE A 1 937 ? 32.786 6.917 -68.187 1.00 94.25 937 PHE A C 1
ATOM 7155 O O . PHE A 1 937 ? 33.355 7.035 -69.269 1.00 94.25 937 PHE A O 1
ATOM 7162 N N . GLY A 1 938 ? 31.495 7.208 -68.028 1.00 92.06 938 GLY A N 1
ATOM 7163 C CA . GLY A 1 938 ? 30.585 7.709 -69.066 1.00 92.06 938 GLY A CA 1
ATOM 7164 C C . GLY A 1 938 ? 30.746 9.194 -69.396 1.00 92.06 938 GLY A C 1
ATOM 7165 O O . GLY A 1 938 ? 29.958 9.732 -70.165 1.00 92.06 938 GLY A O 1
ATOM 7166 N N . THR A 1 939 ? 31.747 9.851 -68.813 1.00 90.38 939 THR A N 1
ATOM 7167 C CA . THR A 1 939 ? 32.066 11.271 -68.981 1.00 90.38 939 THR A CA 1
ATOM 7168 C C . THR A 1 939 ? 33.584 11.468 -68.998 1.00 90.38 939 THR A C 1
ATOM 7170 O O . THR A 1 939 ? 34.337 10.618 -68.520 1.00 90.38 939 THR A O 1
ATOM 7173 N N . LYS A 1 940 ? 34.029 12.610 -69.531 1.00 91.12 940 LYS A N 1
ATOM 7174 C CA . LYS A 1 940 ? 35.426 13.075 -69.478 1.00 91.12 940 LYS A CA 1
ATOM 7175 C C . LYS A 1 940 ? 35.782 13.777 -68.169 1.00 91.12 940 LYS A C 1
ATOM 7177 O O . LYS A 1 940 ? 36.944 14.114 -67.979 1.00 91.12 940 LYS A O 1
ATOM 7182 N N . THR A 1 941 ? 34.788 14.009 -67.312 1.00 92.31 941 THR A N 1
ATOM 7183 C CA . THR A 1 941 ? 34.925 14.651 -66.000 1.00 92.31 941 THR A CA 1
ATOM 7184 C C . THR A 1 941 ? 34.464 13.704 -64.879 1.00 92.31 941 THR A C 1
ATOM 7186 O O . THR A 1 941 ? 33.438 13.945 -64.235 1.00 92.31 941 THR A O 1
ATOM 7189 N N . PRO A 1 942 ? 35.136 12.558 -64.671 1.00 93.94 942 PRO A N 1
ATOM 7190 C CA . PRO A 1 942 ? 34.746 11.555 -63.678 1.00 93.94 942 PRO A CA 1
ATOM 7191 C C . PRO A 1 942 ? 34.583 12.073 -62.238 1.00 93.94 942 PRO A C 1
ATOM 7193 O O . PRO A 1 942 ? 33.732 11.551 -61.524 1.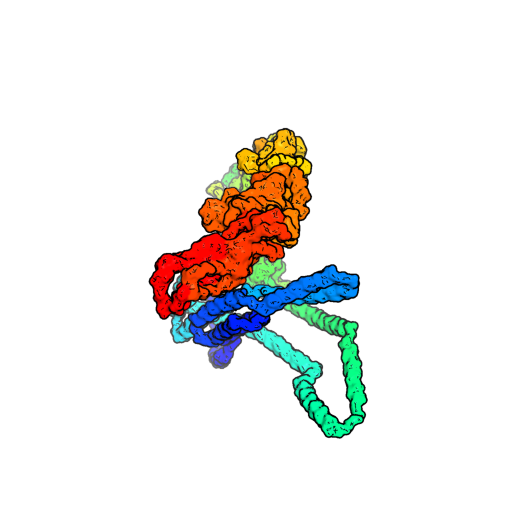00 93.94 942 PRO A O 1
ATOM 7196 N N . LEU A 1 943 ? 35.318 13.100 -61.799 1.00 94.44 943 LEU A N 1
ATOM 7197 C CA . LEU A 1 943 ? 35.173 13.685 -60.458 1.00 94.44 943 LEU A CA 1
ATOM 7198 C C . LEU A 1 943 ? 33.788 14.324 -60.262 1.00 94.44 943 LEU A C 1
ATOM 7200 O O . LEU A 1 943 ? 33.185 14.186 -59.197 1.00 94.44 943 LEU A O 1
ATOM 7204 N N . SER A 1 944 ? 33.235 14.934 -61.318 1.00 93.00 944 SER A N 1
ATOM 7205 C CA . SER A 1 944 ? 31.916 15.587 -61.284 1.00 93.00 944 SER A CA 1
ATOM 7206 C C . SER A 1 944 ? 30.743 14.618 -61.083 1.00 93.00 944 SER A C 1
ATOM 7208 O O . SER A 1 944 ? 29.690 15.028 -60.584 1.00 93.00 944 SER A O 1
ATOM 7210 N N . ILE A 1 945 ? 30.927 13.326 -61.399 1.00 93.31 945 ILE A N 1
ATOM 7211 C CA . ILE A 1 945 ? 29.949 12.272 -61.077 1.00 93.31 945 ILE A CA 1
ATOM 7212 C C . ILE A 1 945 ? 29.705 12.249 -59.569 1.00 93.31 945 ILE A C 1
ATOM 7214 O O . ILE A 1 945 ? 28.569 12.108 -59.140 1.00 93.31 945 ILE A O 1
ATOM 7218 N N . TYR A 1 946 ? 30.761 12.430 -58.776 1.00 92.94 946 TYR A N 1
ATOM 7219 C CA . TYR A 1 946 ? 30.743 12.340 -57.319 1.00 92.94 946 TYR A CA 1
ATOM 7220 C C . TYR A 1 946 ? 30.660 13.712 -56.631 1.00 92.94 946 TYR A C 1
ATOM 7222 O O . TYR A 1 946 ? 30.774 13.775 -55.411 1.00 92.94 946 TYR A O 1
ATOM 7230 N N . GLY A 1 947 ? 30.492 14.806 -57.384 1.00 91.56 947 GLY A N 1
ATOM 7231 C CA . GLY A 1 947 ? 30.520 16.167 -56.830 1.00 91.56 947 GLY A CA 1
ATOM 7232 C C . GLY A 1 947 ? 31.904 16.606 -56.333 1.00 91.56 947 GLY A C 1
ATOM 7233 O O . GLY A 1 947 ? 32.008 17.480 -55.486 1.00 91.56 947 GLY A O 1
ATOM 7234 N N . LEU A 1 948 ? 32.977 15.967 -56.809 1.00 93.12 948 LEU A N 1
ATOM 7235 C CA . LEU A 1 948 ? 34.348 16.246 -56.383 1.00 93.12 948 LEU A CA 1
ATOM 7236 C C . LEU A 1 948 ? 35.042 17.210 -57.351 1.00 93.12 948 LEU A C 1
ATOM 7238 O O . LEU A 1 948 ? 34.723 17.264 -58.540 1.00 93.12 948 LEU A O 1
ATOM 7242 N N . THR A 1 949 ? 36.050 17.924 -56.853 1.00 92.44 949 THR A N 1
ATOM 7243 C CA . THR A 1 949 ? 36.910 18.807 -57.652 1.00 92.44 949 THR A CA 1
ATOM 7244 C C . THR A 1 949 ? 38.303 18.215 -57.835 1.00 92.44 949 THR A C 1
ATOM 7246 O O . THR A 1 949 ? 38.751 17.378 -57.050 1.00 92.44 949 THR A O 1
ATOM 7249 N N . ALA A 1 950 ? 39.011 18.641 -58.883 1.00 93.19 950 ALA A N 1
ATOM 7250 C CA . ALA A 1 950 ? 40.380 18.194 -59.123 1.00 93.19 950 ALA A CA 1
ATOM 7251 C C . ALA A 1 950 ? 41.313 18.608 -57.966 1.00 93.19 950 ALA A C 1
ATOM 7253 O O . ALA A 1 950 ? 41.172 19.720 -57.453 1.00 93.19 950 ALA A O 1
ATOM 7254 N N . PRO A 1 951 ? 42.268 17.746 -57.561 1.00 95.50 951 PRO A N 1
ATOM 7255 C CA . PRO A 1 951 ? 43.288 18.116 -56.592 1.00 95.50 951 PRO A CA 1
ATOM 7256 C C . PRO A 1 951 ? 44.125 19.317 -57.039 1.00 95.50 951 PRO A C 1
ATOM 7258 O O . PRO A 1 951 ? 44.458 19.428 -58.220 1.00 95.50 951 PRO A O 1
ATOM 7261 N N . THR A 1 952 ? 44.523 20.156 -56.085 1.00 95.62 952 THR A N 1
ATOM 7262 C CA . THR A 1 952 ? 45.392 21.320 -56.315 1.00 95.62 952 THR A CA 1
ATOM 7263 C C . THR A 1 952 ? 46.739 21.183 -55.606 1.00 95.62 952 THR A C 1
ATOM 7265 O O . THR A 1 952 ? 46.956 20.260 -54.819 1.00 95.62 952 THR A O 1
ATOM 7268 N N . PHE A 1 953 ? 47.684 22.080 -55.890 1.00 95.06 953 PHE A N 1
ATOM 7269 C CA . PHE A 1 953 ? 49.036 22.048 -55.329 1.00 95.06 953 PHE A CA 1
ATOM 7270 C C . PHE A 1 953 ? 49.402 23.378 -54.675 1.00 95.06 953 PHE A C 1
ATOM 7272 O O . PHE A 1 953 ? 49.293 24.435 -55.293 1.00 95.06 953 PHE A O 1
ATOM 7279 N N . LYS A 1 954 ? 49.915 23.324 -53.440 1.00 95.75 954 LYS A N 1
ATOM 7280 C CA . LYS A 1 954 ? 50.386 24.512 -52.711 1.00 95.75 954 LYS A CA 1
ATOM 7281 C C . LYS A 1 954 ? 51.645 24.248 -51.896 1.00 95.75 954 LYS A C 1
ATOM 7283 O O . LYS A 1 954 ? 51.914 23.116 -51.492 1.00 95.75 954 LYS A O 1
ATOM 7288 N N . PHE A 1 955 ? 52.408 25.304 -51.624 1.00 96.56 955 PHE A N 1
ATOM 7289 C CA . PHE A 1 955 ? 53.546 25.230 -50.710 1.00 96.56 955 PHE A CA 1
ATOM 7290 C C . PHE A 1 955 ? 53.079 25.155 -49.257 1.00 96.56 955 PHE A C 1
ATOM 7292 O O . PHE A 1 955 ? 52.165 25.869 -48.840 1.00 96.56 955 PHE A O 1
ATOM 7299 N N . VAL A 1 956 ? 53.743 24.300 -48.484 1.00 95.44 956 VAL A N 1
ATOM 7300 C CA . VAL A 1 956 ? 53.483 24.113 -47.056 1.00 95.44 956 VAL A CA 1
ATOM 7301 C C . VAL A 1 956 ? 54.785 23.987 -46.260 1.00 95.44 956 VAL A C 1
ATOM 7303 O O . VAL A 1 956 ? 55.869 23.830 -46.826 1.00 95.44 956 VAL A O 1
ATOM 7306 N N . ASP A 1 957 ? 54.697 24.067 -44.937 1.00 92.69 957 ASP A N 1
ATOM 7307 C CA . ASP A 1 957 ? 55.768 23.656 -44.033 1.00 92.69 957 ASP A CA 1
ATOM 7308 C C . ASP A 1 957 ? 55.803 22.123 -43.847 1.00 92.69 957 ASP A C 1
ATOM 7310 O O . ASP A 1 957 ? 54.980 21.377 -44.383 1.00 92.69 957 ASP A O 1
ATOM 7314 N N . ALA A 1 958 ? 56.765 21.631 -43.060 1.00 88.19 958 ALA A N 1
ATOM 7315 C CA . ALA A 1 958 ? 56.914 20.200 -42.779 1.00 88.19 958 ALA A CA 1
ATOM 7316 C C . ALA A 1 958 ? 55.709 19.591 -42.029 1.00 88.19 958 ALA A C 1
ATOM 7318 O O . ALA A 1 958 ? 55.590 18.370 -41.940 1.00 88.19 958 ALA A O 1
ATOM 7319 N N . GLN A 1 959 ? 54.840 20.430 -41.462 1.00 87.50 959 GLN A N 1
ATOM 7320 C CA . GLN A 1 959 ? 53.633 20.059 -40.731 1.00 87.50 959 GLN A CA 1
ATOM 7321 C C . GLN A 1 959 ? 52.363 20.237 -41.583 1.00 87.50 959 GLN A C 1
ATOM 7323 O O . GLN A 1 959 ? 51.268 19.954 -41.096 1.00 87.50 959 GLN A O 1
ATOM 7328 N N . GLY A 1 960 ? 52.493 20.664 -42.844 1.00 86.31 960 GLY A N 1
ATOM 7329 C CA . GLY A 1 960 ? 51.384 20.831 -43.777 1.00 86.31 960 GLY A CA 1
ATOM 7330 C C . GLY A 1 960 ? 50.638 22.164 -43.671 1.00 86.31 960 GLY A C 1
ATOM 7331 O O . GLY A 1 960 ? 49.538 22.265 -44.209 1.00 86.31 960 GLY A O 1
ATOM 7332 N N . LYS A 1 961 ? 51.187 23.177 -42.990 1.00 91.19 961 LYS A N 1
ATOM 7333 C CA . LYS A 1 961 ? 50.592 24.525 -42.946 1.00 91.19 961 LYS A CA 1
ATOM 7334 C C . LYS A 1 961 ? 51.048 25.370 -44.123 1.00 91.19 961 LYS A C 1
ATOM 7336 O O . LYS A 1 961 ? 52.190 25.245 -44.544 1.00 91.19 961 LYS A O 1
ATOM 7341 N N . ASP A 1 962 ? 50.181 26.263 -44.592 1.00 92.12 962 ASP A N 1
ATOM 7342 C CA . ASP A 1 962 ? 50.460 27.146 -45.727 1.00 92.12 962 ASP A CA 1
ATOM 7343 C C . ASP A 1 962 ? 51.785 27.900 -45.566 1.00 92.12 962 ASP A C 1
ATOM 7345 O O . ASP A 1 962 ? 52.047 28.541 -44.544 1.00 92.12 962 ASP A O 1
ATOM 7349 N N . ALA A 1 963 ? 52.613 27.821 -46.603 1.00 92.31 963 ALA A N 1
ATOM 7350 C CA . ALA A 1 963 ? 53.900 28.489 -46.684 1.00 92.31 963 ALA A CA 1
ATOM 7351 C C . ALA A 1 963 ? 54.081 29.115 -48.069 1.00 92.31 963 ALA A C 1
ATOM 7353 O O . ALA A 1 963 ? 53.352 28.825 -49.015 1.00 92.31 963 ALA A O 1
ATOM 7354 N N . THR A 1 964 ? 55.085 29.973 -48.203 1.00 90.44 964 THR A N 1
ATOM 7355 C CA . THR A 1 964 ? 55.493 30.536 -49.491 1.00 90.44 964 THR A CA 1
ATOM 7356 C C . THR A 1 964 ? 56.924 30.119 -49.806 1.00 90.44 964 THR A C 1
ATOM 7358 O O . THR A 1 964 ? 57.744 29.918 -48.908 1.00 90.44 964 THR A O 1
ATOM 7361 N N . CYS A 1 965 ? 57.238 29.976 -51.094 1.00 91.88 965 CYS A N 1
ATOM 7362 C CA . CYS A 1 965 ? 58.599 29.742 -51.561 1.00 91.88 965 CYS A CA 1
ATOM 7363 C C . CYS A 1 965 ? 58.994 30.855 -52.530 1.00 91.88 965 CYS A C 1
ATOM 7365 O O . CYS A 1 965 ? 58.343 31.062 -53.548 1.00 91.88 965 CYS A O 1
ATOM 7367 N N . GLU A 1 966 ? 60.072 31.573 -52.227 1.00 92.44 966 GLU A N 1
ATOM 7368 C CA . GLU A 1 966 ? 60.576 32.640 -53.102 1.00 92.44 966 GLU A CA 1
ATOM 7369 C C . GLU A 1 966 ? 61.371 32.105 -54.309 1.00 92.44 966 GLU A C 1
ATOM 7371 O O . GLU A 1 966 ? 61.525 32.800 -55.316 1.00 92.44 966 GLU A O 1
ATOM 7376 N N . TYR A 1 967 ? 61.867 30.863 -54.232 1.00 93.50 967 TYR A N 1
ATOM 7377 C CA . TYR A 1 967 ? 62.759 30.263 -55.235 1.00 93.50 967 TYR A CA 1
ATOM 7378 C C . TYR A 1 967 ? 62.044 29.391 -56.268 1.00 93.50 967 TYR A C 1
ATOM 7380 O O . TYR A 1 967 ? 62.585 29.156 -57.349 1.00 93.50 967 TYR A O 1
ATOM 7388 N N . LEU A 1 968 ? 60.853 28.894 -55.942 1.00 95.38 968 LEU A N 1
ATOM 7389 C CA . LEU A 1 968 ? 60.110 27.940 -56.756 1.00 95.38 968 LEU A CA 1
ATOM 7390 C C . LEU A 1 968 ? 58.680 28.435 -56.971 1.00 95.38 968 LEU A C 1
ATOM 7392 O O . LEU A 1 968 ? 58.074 29.012 -56.075 1.00 95.38 968 LEU A O 1
ATOM 7396 N N . SER A 1 969 ? 58.152 28.190 -58.164 1.00 94.50 969 SER A N 1
ATOM 7397 C CA . SER A 1 969 ? 56.759 28.423 -58.531 1.00 94.50 969 SER A CA 1
ATOM 7398 C C . SER A 1 969 ? 56.112 27.084 -58.848 1.00 94.50 969 SER A C 1
ATOM 7400 O O . SER A 1 969 ? 56.702 26.272 -59.562 1.00 94.50 969 SER A O 1
ATOM 7402 N N . ILE A 1 970 ? 54.909 26.869 -58.329 1.00 95.19 970 ILE A N 1
ATOM 7403 C CA . ILE A 1 970 ? 54.084 25.688 -58.582 1.00 95.19 970 ILE A CA 1
ATOM 7404 C C . ILE A 1 970 ? 52.856 26.124 -59.381 1.00 95.19 970 ILE A C 1
ATOM 7406 O O . ILE A 1 970 ? 52.227 27.126 -59.040 1.00 95.19 970 ILE A O 1
ATOM 7410 N N . ASP A 1 971 ? 52.538 25.406 -60.453 1.00 94.06 971 ASP A N 1
ATOM 7411 C CA . ASP A 1 971 ? 51.228 25.509 -61.090 1.00 94.06 971 ASP A CA 1
ATOM 7412 C C . ASP A 1 971 ? 50.192 24.769 -60.234 1.00 94.06 971 ASP A C 1
ATOM 7414 O O . ASP A 1 971 ? 50.312 23.566 -59.990 1.00 94.06 971 ASP A O 1
ATOM 7418 N N . GLU A 1 972 ? 49.188 25.507 -59.761 1.00 91.88 972 GLU A N 1
ATOM 7419 C CA . GLU A 1 972 ? 48.210 25.029 -58.779 1.00 91.88 972 GLU A CA 1
ATOM 7420 C C . GLU A 1 972 ? 47.384 23.837 -59.281 1.00 91.88 972 GLU A C 1
ATOM 7422 O O . GLU A 1 972 ? 46.948 23.030 -58.468 1.00 91.88 972 GLU A O 1
ATOM 7427 N N . ASN A 1 973 ? 47.201 23.682 -60.597 1.00 90.12 973 ASN A N 1
ATOM 7428 C CA . ASN A 1 973 ? 46.303 22.674 -61.168 1.00 90.12 973 ASN A CA 1
ATOM 7429 C C . ASN A 1 973 ? 47.043 21.420 -61.653 1.00 90.12 973 ASN A C 1
ATOM 7431 O O . ASN A 1 973 ? 46.573 20.302 -61.468 1.00 90.12 973 ASN A O 1
ATOM 7435 N N . SER A 1 974 ? 48.203 21.598 -62.284 1.00 87.62 974 SER A N 1
ATOM 7436 C CA . SER A 1 974 ? 48.993 20.506 -62.870 1.00 87.62 974 SER A CA 1
ATOM 7437 C C . SER A 1 974 ? 50.067 19.954 -61.931 1.00 87.62 974 SER A C 1
ATOM 7439 O O . SER A 1 974 ? 50.551 18.837 -62.131 1.00 87.62 974 SER A O 1
ATOM 7441 N N . GLY A 1 975 ? 50.465 20.724 -60.912 1.00 90.69 975 GLY A N 1
ATOM 7442 C CA . GLY A 1 975 ? 51.582 20.378 -60.035 1.00 90.69 975 GLY A CA 1
ATOM 7443 C C . GLY A 1 975 ? 52.946 20.479 -60.724 1.00 90.69 975 GLY A C 1
ATOM 7444 O O . GLY A 1 975 ? 53.914 19.851 -60.280 1.00 90.69 975 GLY A O 1
ATOM 7445 N N . GLU A 1 976 ? 53.035 21.232 -61.825 1.00 94.38 976 GLU A N 1
ATOM 7446 C CA . GLU A 1 976 ? 54.296 21.541 -62.494 1.00 94.38 976 GLU A CA 1
ATOM 7447 C C . GLU A 1 976 ? 55.093 22.569 -61.683 1.00 94.38 976 GLU A C 1
ATOM 7449 O O . GLU A 1 976 ? 54.648 23.686 -61.419 1.00 94.38 976 GLU A O 1
ATOM 7454 N N . LEU A 1 977 ? 56.296 22.175 -61.271 1.00 95.38 977 LEU A N 1
ATOM 7455 C CA . LEU A 1 977 ? 57.190 22.970 -60.442 1.00 95.38 977 LEU A CA 1
ATOM 7456 C C . LEU A 1 977 ? 58.350 23.518 -61.279 1.00 95.38 977 LEU A C 1
ATOM 7458 O O . LEU A 1 977 ? 59.051 22.768 -61.964 1.00 95.38 977 LEU A O 1
ATOM 7462 N N . THR A 1 978 ? 58.591 24.823 -61.181 1.00 95.19 978 THR A N 1
ATOM 7463 C CA . THR A 1 978 ? 59.669 25.530 -61.889 1.00 95.19 978 THR A CA 1
ATOM 7464 C C . THR A 1 978 ? 60.427 26.468 -60.954 1.00 95.19 978 THR A C 1
ATOM 7466 O O . THR A 1 978 ? 59.916 26.883 -59.915 1.00 95.19 978 THR A O 1
ATOM 7469 N N . PHE A 1 979 ? 61.660 26.831 -61.311 1.00 94.50 979 PHE A N 1
ATOM 7470 C CA . PHE A 1 979 ? 62.393 27.872 -60.589 1.00 94.50 979 PHE A CA 1
ATOM 7471 C C . PHE A 1 979 ? 61.868 29.265 -60.953 1.00 94.50 979 PHE A C 1
ATOM 7473 O O . PHE A 1 979 ? 61.715 29.591 -62.135 1.00 94.50 979 PHE A O 1
ATOM 7480 N N . THR A 1 980 ? 61.658 30.113 -59.943 1.00 94.00 980 THR A N 1
ATOM 7481 C CA . THR A 1 980 ? 61.365 31.541 -60.137 1.00 94.00 980 THR A CA 1
ATOM 7482 C C . THR A 1 980 ? 62.583 32.259 -60.724 1.00 94.00 980 THR A C 1
ATOM 7484 O O . THR A 1 980 ? 63.701 31.738 -60.714 1.00 94.00 980 THR A O 1
ATOM 7487 N N . THR A 1 981 ? 62.411 33.499 -61.193 1.00 92.12 981 THR A N 1
ATOM 7488 C CA . THR A 1 981 ? 63.540 34.354 -61.609 1.00 92.12 981 THR A CA 1
ATOM 7489 C C . THR A 1 981 ? 64.605 34.453 -60.512 1.00 92.12 981 THR A C 1
ATOM 7491 O O . THR A 1 981 ? 65.796 34.338 -60.794 1.00 92.12 981 THR A O 1
ATOM 7494 N N . THR A 1 982 ? 64.169 34.588 -59.257 1.00 89.94 982 THR A N 1
ATOM 7495 C CA . THR A 1 982 ? 65.028 34.602 -58.069 1.00 89.94 982 THR A CA 1
ATOM 7496 C C . THR A 1 982 ? 65.769 33.274 -57.903 1.00 89.94 982 THR A C 1
ATOM 7498 O O . THR A 1 982 ? 66.994 33.266 -57.813 1.00 89.94 982 THR A O 1
ATOM 7501 N N . GLY A 1 983 ? 65.064 32.137 -57.940 1.00 89.94 983 GLY A N 1
ATOM 7502 C CA . GLY A 1 983 ? 65.674 30.808 -57.820 1.00 89.94 983 GLY A CA 1
ATOM 7503 C C . GLY A 1 983 ? 66.691 30.485 -58.922 1.00 89.94 983 GLY A C 1
ATOM 7504 O O . GLY A 1 983 ? 67.701 29.842 -58.647 1.00 89.94 983 GLY A O 1
ATOM 7505 N N . LYS A 1 984 ? 66.476 30.974 -60.153 1.00 90.19 984 LYS A N 1
ATOM 7506 C CA . LYS A 1 984 ? 67.428 30.814 -61.270 1.00 90.19 984 LYS A CA 1
ATOM 7507 C C . LYS A 1 984 ? 68.698 31.651 -61.098 1.00 90.19 984 LYS A C 1
ATOM 7509 O O . LYS A 1 984 ? 69.762 31.229 -61.538 1.00 90.19 984 LYS A O 1
ATOM 7514 N N . GLY A 1 985 ? 68.588 32.822 -60.468 1.00 85.06 985 GLY A N 1
ATOM 7515 C CA . GLY A 1 985 ? 69.700 33.757 -60.277 1.00 85.06 985 GLY A CA 1
ATOM 7516 C C . GLY A 1 985 ? 70.670 33.391 -59.148 1.00 85.06 985 GLY A C 1
ATOM 7517 O O . GLY A 1 985 ? 71.787 33.904 -59.130 1.00 85.06 985 GLY A O 1
ATOM 7518 N N . TYR A 1 986 ? 70.274 32.513 -58.221 1.00 84.00 986 TYR A N 1
ATOM 7519 C CA . TYR A 1 986 ? 71.107 32.105 -57.086 1.00 84.00 986 TYR A CA 1
ATOM 7520 C C . TYR A 1 986 ? 71.869 30.800 -57.338 1.00 84.00 986 TYR A C 1
ATOM 7522 O O . TYR A 1 986 ? 71.347 29.843 -57.912 1.00 84.00 986 TYR A O 1
ATOM 7530 N N . GLU A 1 987 ? 73.103 30.727 -56.839 1.00 86.06 987 GLU A N 1
ATOM 7531 C CA . GLU A 1 987 ? 73.856 29.481 -56.694 1.00 86.06 987 GLU A CA 1
ATOM 7532 C C . GLU A 1 987 ? 73.612 28.900 -55.292 1.00 86.06 987 GLU A C 1
ATOM 7534 O O . GLU A 1 987 ? 73.956 29.508 -54.277 1.00 86.06 987 GLU A O 1
ATOM 7539 N N . PHE A 1 988 ? 72.988 27.722 -55.219 1.00 87.31 988 PHE A N 1
ATOM 7540 C CA . PHE A 1 988 ? 72.705 27.056 -53.949 1.00 87.31 988 PHE A CA 1
ATOM 7541 C C . PHE A 1 988 ? 73.967 26.341 -53.458 1.00 87.31 988 PHE A C 1
ATOM 7543 O O . PHE A 1 988 ? 74.284 25.249 -53.914 1.00 87.31 988 PHE A O 1
ATOM 7550 N N . ILE A 1 989 ? 74.697 26.946 -52.519 1.00 87.88 989 ILE A N 1
ATOM 7551 C CA . ILE A 1 989 ? 75.931 26.365 -51.948 1.00 87.88 989 ILE A CA 1
ATOM 7552 C C . ILE A 1 989 ? 75.629 25.270 -50.902 1.00 87.88 989 ILE A C 1
ATOM 7554 O O . ILE A 1 989 ? 76.486 24.458 -50.555 1.00 87.88 989 ILE A O 1
ATOM 7558 N N . LYS A 1 990 ? 74.392 25.222 -50.394 1.00 88.88 990 LYS A N 1
ATOM 7559 C CA . LYS A 1 990 ? 73.877 24.176 -49.497 1.00 88.88 990 LYS A CA 1
ATOM 7560 C C . LYS A 1 990 ? 72.525 23.677 -50.012 1.00 88.88 990 LYS A C 1
ATOM 7562 O O . LYS A 1 990 ? 71.824 24.462 -50.651 1.00 88.88 990 LYS A O 1
ATOM 7567 N N . PRO A 1 991 ? 72.134 22.425 -49.706 1.00 90.31 991 PRO A N 1
ATOM 7568 C CA . PRO A 1 991 ? 70.806 21.943 -50.047 1.00 90.31 991 PRO A CA 1
ATOM 7569 C C . PRO A 1 991 ? 69.708 22.807 -49.415 1.00 90.31 991 PRO A C 1
ATOM 7571 O O . PRO A 1 991 ? 69.789 23.136 -48.230 1.00 90.31 991 PRO A O 1
ATOM 7574 N N . TYR A 1 992 ? 68.686 23.146 -50.196 1.00 92.50 992 TYR A N 1
ATOM 7575 C CA . TYR A 1 992 ? 67.477 23.827 -49.736 1.00 92.50 992 TYR A CA 1
ATOM 7576 C C . TYR A 1 992 ? 66.295 22.860 -49.798 1.00 92.50 992 TYR A C 1
ATOM 7578 O O . TYR A 1 992 ? 66.088 22.209 -50.821 1.00 92.50 992 TYR A O 1
ATOM 7586 N N . THR A 1 993 ? 65.518 22.779 -48.718 1.00 94.31 993 THR A N 1
ATOM 7587 C CA . THR A 1 993 ? 64.349 21.897 -48.621 1.00 94.31 993 THR A CA 1
ATOM 7588 C C . THR A 1 993 ? 63.082 22.717 -48.426 1.00 94.31 993 THR A C 1
ATOM 7590 O O . THR A 1 993 ? 63.031 23.589 -47.560 1.00 94.31 993 THR A O 1
ATOM 7593 N N . THR A 1 994 ? 62.051 22.397 -49.201 1.00 95.38 994 THR A N 1
ATOM 7594 C CA . THR A 1 994 ? 60.685 22.910 -49.052 1.00 95.38 994 THR A CA 1
ATOM 7595 C C . THR A 1 994 ? 59.677 21.771 -49.237 1.00 95.38 994 THR A C 1
ATOM 7597 O O . THR A 1 994 ? 60.071 20.640 -49.536 1.00 95.38 994 THR A O 1
ATOM 7600 N N . TYR A 1 995 ? 58.389 22.044 -49.038 1.00 96.50 995 TYR A N 1
ATOM 7601 C CA . TYR A 1 995 ? 57.331 21.041 -49.092 1.00 96.50 995 TYR A CA 1
ATOM 7602 C C . TYR A 1 995 ? 56.176 21.528 -49.962 1.00 96.50 995 TYR A C 1
ATOM 7604 O O . TYR A 1 995 ? 55.771 22.688 -49.893 1.00 96.50 995 TYR A O 1
ATOM 7612 N N . VAL A 1 996 ? 55.644 20.625 -50.781 1.00 96.19 996 VAL A N 1
ATOM 7613 C CA . VAL A 1 996 ? 54.450 20.866 -51.598 1.00 96.19 996 VAL A CA 1
ATOM 7614 C C . VAL A 1 996 ? 53.380 19.870 -51.178 1.00 96.19 996 VAL A C 1
ATOM 7616 O O . VAL A 1 996 ? 53.641 18.670 -51.139 1.00 96.19 996 VAL A O 1
ATOM 7619 N N . MET A 1 997 ? 52.184 20.357 -50.860 1.00 95.19 997 MET A N 1
ATOM 7620 C CA . MET A 1 997 ? 51.022 19.524 -50.569 1.00 95.19 997 MET A CA 1
ATOM 7621 C C . MET A 1 997 ? 50.166 19.374 -51.822 1.00 95.19 997 MET A C 1
ATOM 7623 O O . MET A 1 997 ? 49.839 20.369 -52.467 1.00 95.19 997 MET A O 1
ATOM 7627 N N . VAL A 1 998 ? 49.779 18.137 -52.120 1.00 95.38 998 VAL A N 1
ATOM 7628 C CA . VAL A 1 998 ? 48.675 17.822 -53.028 1.00 95.38 998 VAL A CA 1
ATOM 7629 C C . VAL A 1 998 ? 47.395 17.884 -52.206 1.00 95.38 998 VAL A C 1
ATOM 7631 O O . VAL A 1 998 ? 47.239 17.103 -51.270 1.00 95.38 998 VAL A O 1
ATOM 7634 N N . VAL A 1 999 ? 46.521 18.837 -52.506 1.00 94.19 999 VAL A N 1
ATOM 7635 C CA . VAL A 1 999 ? 45.279 19.108 -51.784 1.00 94.19 999 VAL A CA 1
ATOM 7636 C C . VAL A 1 999 ? 44.135 18.425 -52.519 1.00 94.19 999 VAL A C 1
ATOM 7638 O O . VAL A 1 999 ? 43.725 18.871 -53.583 1.00 94.19 999 VAL A O 1
ATOM 7641 N N . ALA A 1 1000 ? 43.628 17.333 -51.954 1.00 93.62 1000 ALA A N 1
ATOM 7642 C CA . ALA A 1 1000 ? 42.389 16.693 -52.378 1.00 93.62 1000 ALA A CA 1
ATOM 7643 C C . ALA A 1 1000 ? 41.366 16.792 -51.243 1.00 93.62 1000 ALA A C 1
ATOM 7645 O O . ALA A 1 1000 ? 41.648 16.383 -50.113 1.00 93.62 1000 ALA A O 1
ATOM 7646 N N . GLU A 1 1001 ? 40.190 17.338 -51.543 1.00 89.88 1001 GLU A N 1
ATOM 7647 C CA . GLU A 1 1001 ? 39.113 17.553 -50.577 1.00 89.88 1001 GLU A CA 1
ATOM 7648 C C . GLU A 1 1001 ? 37.843 16.841 -51.039 1.00 89.88 1001 GLU A C 1
ATOM 7650 O O . GLU A 1 1001 ? 37.503 16.851 -52.219 1.00 89.88 1001 GLU A O 1
ATOM 7655 N N . SER A 1 1002 ? 37.146 16.205 -50.098 1.00 90.25 1002 SER A N 1
ATOM 7656 C CA . SER A 1 1002 ? 35.865 15.553 -50.351 1.00 90.25 1002 SER A CA 1
ATOM 7657 C C . SER A 1 1002 ? 34.848 16.007 -49.316 1.00 90.25 1002 SER A C 1
ATOM 7659 O O . SER A 1 1002 ? 35.038 15.812 -48.113 1.00 90.25 1002 SER A O 1
ATOM 7661 N N . GLN A 1 1003 ? 33.733 16.550 -49.796 1.00 86.44 1003 GLN A N 1
ATOM 7662 C CA . GLN A 1 1003 ? 32.569 16.901 -48.978 1.00 86.44 1003 GLN A CA 1
ATOM 7663 C C . GLN A 1 1003 ? 31.884 15.682 -48.334 1.00 86.44 1003 GLN A C 1
ATOM 7665 O O . GLN A 1 1003 ? 31.111 15.820 -47.392 1.00 86.44 1003 GLN A O 1
ATOM 7670 N N . TRP A 1 1004 ? 32.203 14.468 -48.793 1.00 87.56 1004 TRP A N 1
ATOM 7671 C CA . TRP A 1 1004 ? 31.635 13.214 -48.288 1.00 87.56 1004 TRP A CA 1
ATOM 7672 C C . TRP A 1 1004 ? 32.426 12.595 -47.130 1.00 87.56 1004 TRP A C 1
ATOM 7674 O O . TRP A 1 1004 ? 32.092 11.507 -46.662 1.00 87.56 1004 TRP A O 1
ATOM 7684 N N . GLY A 1 1005 ? 33.485 13.270 -46.671 1.00 86.38 1005 GLY A N 1
ATOM 7685 C CA . GLY A 1 1005 ? 34.355 12.816 -45.588 1.00 86.38 1005 GLY A CA 1
ATOM 7686 C C . GLY A 1 1005 ? 35.706 12.291 -46.074 1.00 86.38 1005 GLY A C 1
ATOM 7687 O O . GLY A 1 1005 ? 36.134 12.558 -47.197 1.00 86.38 1005 GLY A O 1
ATOM 7688 N N . ASP A 1 1006 ? 36.399 11.541 -45.219 1.00 88.62 1006 ASP A N 1
ATOM 7689 C CA . ASP A 1 1006 ? 37.807 11.183 -45.417 1.00 88.62 1006 ASP A CA 1
ATOM 7690 C C . ASP A 1 1006 ? 38.069 10.381 -46.709 1.00 88.62 1006 ASP A C 1
ATOM 7692 O O . ASP A 1 1006 ? 37.385 9.403 -47.017 1.00 88.62 1006 ASP A O 1
ATOM 7696 N N . ILE A 1 1007 ? 39.120 10.760 -47.445 1.00 92.19 1007 ILE A N 1
ATOM 7697 C CA . ILE A 1 1007 ? 39.625 10.008 -48.602 1.00 92.19 1007 ILE A CA 1
ATOM 7698 C C . ILE A 1 1007 ? 40.515 8.867 -48.096 1.00 92.19 1007 ILE A C 1
ATOM 7700 O O . ILE A 1 1007 ? 41.519 9.088 -47.405 1.00 92.19 1007 ILE A O 1
ATOM 7704 N N . THR A 1 1008 ? 40.178 7.627 -48.457 1.00 92.31 1008 THR A N 1
ATOM 7705 C CA . THR A 1 1008 ? 40.900 6.444 -47.966 1.00 92.31 1008 THR A CA 1
ATOM 7706 C C . THR A 1 1008 ? 42.353 6.470 -48.442 1.00 92.31 1008 THR A C 1
ATOM 7708 O O . THR A 1 1008 ? 42.610 6.520 -49.638 1.00 92.31 1008 THR A O 1
ATOM 7711 N N . GLY A 1 1009 ? 43.319 6.411 -47.519 1.00 90.56 1009 GLY A N 1
ATOM 7712 C CA . GLY A 1 1009 ? 44.752 6.361 -47.853 1.00 90.56 1009 GLY A CA 1
ATOM 7713 C C . GLY A 1 1009 ? 45.427 7.714 -48.126 1.00 90.56 1009 GLY A C 1
ATOM 7714 O O . GLY A 1 1009 ? 46.611 7.729 -48.457 1.00 90.56 1009 GLY A O 1
ATOM 7715 N N . TYR A 1 1010 ? 44.724 8.840 -47.958 1.00 93.50 1010 TYR A N 1
ATOM 7716 C CA . TYR A 1 1010 ? 45.258 10.185 -48.227 1.00 93.50 1010 TYR A CA 1
ATOM 7717 C C . TYR A 1 1010 ? 46.167 10.736 -47.112 1.00 93.50 1010 TYR A C 1
ATOM 7719 O O . TYR A 1 1010 ? 47.188 11.373 -47.378 1.00 93.50 1010 TYR A O 1
ATOM 7727 N N . LYS A 1 1011 ? 45.834 10.460 -45.844 1.00 88.50 1011 LYS A N 1
ATOM 7728 C CA . LYS A 1 1011 ? 46.582 10.956 -44.677 1.00 88.50 1011 LYS A CA 1
ATOM 7729 C C . LYS A 1 1011 ? 48.055 10.520 -44.726 1.00 88.50 1011 LYS A C 1
ATOM 7731 O O . LYS A 1 1011 ? 48.338 9.338 -44.893 1.00 88.50 1011 LYS A O 1
ATOM 7736 N N . ASN A 1 1012 ? 48.976 11.468 -44.519 1.00 83.94 1012 ASN A N 1
ATOM 7737 C CA . ASN A 1 1012 ? 50.442 11.303 -44.591 1.00 83.94 1012 ASN A CA 1
ATOM 7738 C C . ASN A 1 1012 ? 50.999 10.931 -45.981 1.00 83.94 1012 ASN A C 1
ATOM 7740 O O . ASN A 1 1012 ? 52.195 10.684 -46.110 1.00 83.94 1012 ASN A O 1
ATOM 7744 N N . ASN A 1 1013 ? 50.156 10.922 -47.014 1.00 92.12 1013 ASN A N 1
ATOM 7745 C CA . ASN A 1 1013 ? 50.471 10.459 -48.367 1.00 92.12 1013 ASN A CA 1
ATOM 7746 C C . ASN A 1 1013 ? 50.266 11.565 -49.420 1.00 92.12 1013 ASN A C 1
ATOM 7748 O O . ASN A 1 1013 ? 50.067 11.290 -50.605 1.00 92.12 1013 ASN A O 1
ATOM 7752 N N . ASN A 1 1014 ? 50.295 12.822 -48.976 1.00 93.00 1014 ASN A N 1
ATOM 7753 C CA . ASN A 1 1014 ? 49.929 13.994 -49.765 1.00 93.00 1014 ASN A CA 1
ATOM 7754 C C . ASN A 1 1014 ? 50.946 15.149 -49.689 1.00 93.00 1014 ASN A C 1
ATOM 7756 O O . ASN A 1 1014 ? 50.737 16.167 -50.338 1.00 93.00 1014 ASN A O 1
ATOM 7760 N N . ILE A 1 1015 ? 52.043 15.013 -48.932 1.00 94.38 1015 ILE A N 1
ATOM 7761 C CA . ILE A 1 1015 ? 53.114 16.022 -48.847 1.00 94.38 1015 ILE A CA 1
ATOM 7762 C C . ILE A 1 1015 ? 54.375 15.492 -49.532 1.00 94.38 1015 ILE A C 1
ATOM 7764 O O . ILE A 1 1015 ? 54.882 14.424 -49.194 1.00 94.38 1015 ILE A O 1
ATOM 7768 N N . ILE A 1 1016 ? 54.895 16.270 -50.476 1.00 95.62 1016 ILE A N 1
ATOM 7769 C CA . ILE A 1 1016 ? 56.098 15.981 -51.249 1.00 95.62 1016 ILE A CA 1
ATOM 7770 C C . ILE A 1 1016 ? 57.245 16.818 -50.690 1.00 95.62 1016 ILE A C 1
ATOM 7772 O O . ILE A 1 1016 ? 57.170 18.047 -50.646 1.00 95.62 1016 ILE A O 1
ATOM 7776 N N . VAL A 1 1017 ? 58.329 16.154 -50.294 1.00 96.25 1017 VAL A N 1
ATOM 7777 C CA . VAL A 1 1017 ? 59.573 16.812 -49.885 1.00 96.25 1017 VAL A CA 1
ATOM 7778 C C . VAL A 1 1017 ? 60.358 17.194 -51.133 1.00 96.25 1017 VAL A C 1
ATOM 7780 O O . VAL A 1 1017 ? 60.759 16.331 -51.916 1.00 96.25 1017 VAL A O 1
ATOM 7783 N N . VAL A 1 1018 ? 60.601 18.485 -51.315 1.00 96.00 1018 VAL A N 1
ATOM 7784 C CA . VAL A 1 1018 ? 61.325 19.026 -52.464 1.00 96.00 1018 VAL A CA 1
ATOM 7785 C C . VAL A 1 1018 ? 62.696 19.503 -52.006 1.00 96.00 1018 VAL A C 1
ATOM 7787 O O . VAL A 1 1018 ? 62.800 20.369 -51.139 1.00 96.00 1018 VAL A O 1
ATOM 7790 N N . THR A 1 1019 ? 63.758 18.963 -52.601 1.00 95.12 1019 THR A N 1
ATOM 7791 C CA . THR A 1 1019 ? 65.143 19.324 -52.281 1.00 95.12 1019 THR A CA 1
ATOM 7792 C C . THR A 1 1019 ? 65.865 19.870 -53.508 1.00 95.12 1019 THR A C 1
ATOM 7794 O O . THR A 1 1019 ? 66.032 19.176 -54.511 1.00 95.12 1019 THR A O 1
ATOM 7797 N N . ILE A 1 1020 ? 66.363 21.098 -53.403 1.00 94.12 1020 ILE A N 1
ATOM 7798 C CA . ILE A 1 1020 ? 67.348 21.666 -54.326 1.00 94.12 1020 ILE A CA 1
ATOM 7799 C C . ILE A 1 1020 ? 68.726 21.284 -53.770 1.00 94.12 1020 ILE A C 1
ATOM 7801 O O . ILE A 1 1020 ? 69.064 21.736 -52.675 1.00 94.12 1020 ILE A O 1
ATOM 7805 N N . PRO A 1 1021 ? 69.514 20.426 -54.434 1.00 90.19 1021 PRO A N 1
ATOM 7806 C CA . PRO A 1 1021 ? 70.846 20.068 -53.967 1.00 90.19 1021 PRO A CA 1
ATOM 7807 C C . PRO A 1 1021 ? 71.840 21.213 -54.173 1.00 90.19 1021 PRO A C 1
ATOM 7809 O O . PRO A 1 1021 ? 71.603 22.152 -54.936 1.00 90.19 1021 PRO A O 1
ATOM 7812 N N . ALA A 1 1022 ? 72.982 21.123 -53.489 1.00 86.00 1022 ALA A N 1
ATOM 7813 C CA . ALA A 1 1022 ? 74.061 22.075 -53.702 1.00 86.00 1022 ALA A CA 1
ATOM 7814 C C . ALA A 1 1022 ? 74.573 21.992 -55.153 1.00 86.00 1022 ALA A C 1
ATOM 7816 O O . ALA A 1 1022 ? 74.741 20.894 -55.683 1.00 86.00 1022 ALA A O 1
ATOM 7817 N N . ASN A 1 1023 ? 74.846 23.144 -55.767 1.00 80.12 1023 ASN A N 1
ATOM 7818 C CA . ASN A 1 1023 ? 75.325 23.285 -57.148 1.00 80.12 1023 ASN A CA 1
ATOM 7819 C C . ASN A 1 1023 ? 74.354 22.774 -58.236 1.00 80.12 1023 ASN A C 1
ATOM 7821 O O . ASN A 1 1023 ? 74.809 22.365 -59.305 1.00 80.12 1023 ASN A O 1
ATOM 7825 N N . ALA A 1 1024 ? 73.036 22.794 -57.990 1.00 78.38 1024 ALA A N 1
ATOM 7826 C CA . ALA A 1 1024 ? 72.038 22.575 -59.045 1.00 78.38 1024 ALA A CA 1
ATOM 7827 C C . ALA A 1 1024 ? 72.289 23.535 -60.229 1.00 78.38 1024 ALA A C 1
ATOM 7829 O O . ALA A 1 1024 ? 72.474 24.741 -60.004 1.00 78.38 1024 ALA A O 1
ATOM 7830 N N . GLN A 1 1025 ? 72.341 22.995 -61.453 1.00 67.69 1025 GLN A N 1
ATOM 7831 C CA . GLN A 1 1025 ? 72.748 23.714 -62.669 1.00 67.69 1025 GLN A CA 1
ATOM 7832 C C . GLN A 1 1025 ? 71.585 24.405 -63.355 1.00 67.69 1025 GLN A C 1
ATOM 7834 O O . GLN A 1 1025 ? 70.511 23.784 -63.443 1.00 67.69 1025 GLN A O 1
#

Sequence (1025 aa):
MKKKFVRVMFLGALTLAVSTAVTSCKDYDDDVKNLQEQIDKITSNNPVSKEDMQSAISSAITSLQSQLETAIAGKADNQAVVALQTKVTELTEALKGKVDASKVEELMKDIESLSKEVNSVKGSLDETKTNLEKEISDLKKQLENAAGKEEVDALTSQLAELQTKLTAVEQATKDNAATIATLTSQIAKLDDIQIAIKALQDADKEFVKTGDLAAYSTTEEMKKYLSNELASYMTDTEIATYVSDAIQTLKETELKNISDDLSEYNGTLTEHINAWNAFVEGSNLKTLKDVEGKLTTLGQFDDAINLALTEGKYDDFAALVTQVNTLKTNYANCVTTENVNEKVNAALQAALKDNDSEFAKLSERVAKLEKEMGAMKNMIQSVTYIPTSSDRKVNFVTLHAKKDKNDAKFAVTLAGASTQDVKFRIAPATAAAEFATNYNVVFSADQAITRATLPTEMFKIVGEPVVKDGFITYTIQSNADQSYSVCMHVTTKDDKVETLGKTDITSDYFAAILGDKYLVDAYYKATSTDKTIYYDQEGKDEGKADYNIGKVVLSVADDATGTPTNDVSLDEYPGFDVSKLVTTFEVSNETYFKIEDGIVTLTKYNTPSYTDETGVVTATVAATGFYTKEDAKSLGTVSVMKTAKTAEINYGEIKAIWKATAETIEATSFPLATIYDDPKVQLTASEFAALTGTPTQTDAKGDKAWFNVAQKTNVLTATVKAQAPEGKYPIEVVFTSTDKARVITVKATIVVGYPEITALTVNESFWDGEINNGKVGFTPTLNDDKKPSEITTEYTLSDLFPNYAEVQKVVDKISGATLAISVPDVDKIDGVTYNEATTKLTFDKDAYTGYQDDGKTKATVKVVATVTLTGVTKPLQEYSAVVSIKNISGSWVAGKLTASLNDKAATYKLADNFAWNDMRGKAMWKSGAEVADEKDFGTKTPLSIYGLTAPTFKFVDAQGKDATCEYLSIDENSGELTFTTTGKGYEFIKPYTTYVMVVAESQWGDITGYKNNNIIVVTIPANAQ

Solvent-accessible surface area (backbone atoms only — not comparable to full-atom values): 56351 Å² total; per-residue (Å²): 110,80,76,62,59,59,57,58,61,69,70,72,78,78,84,90,90,85,82,89,89,86,88,84,90,90,68,79,68,67,52,51,56,53,47,49,58,47,48,62,56,60,75,69,63,74,91,72,40,83,63,46,60,48,47,53,53,50,49,53,51,51,53,53,48,52,53,51,52,55,71,58,66,84,69,92,84,49,70,54,53,56,49,38,55,50,47,54,49,51,45,53,50,43,72,75,44,99,58,61,70,71,59,56,56,50,43,52,51,52,47,57,50,37,53,54,52,49,72,71,55,88,50,75,65,58,53,49,48,54,48,47,55,48,51,51,52,55,50,52,56,48,55,76,68,52,91,47,72,71,56,40,56,50,49,51,52,52,47,54,53,50,50,52,51,44,52,54,50,54,62,72,67,57,76,54,63,63,55,51,55,47,51,52,54,52,51,52,57,51,48,56,51,52,52,53,51,49,54,52,50,53,52,48,52,50,30,74,71,65,71,43,60,58,64,48,54,64,34,76,81,46,42,78,77,41,55,77,67,58,56,65,55,48,64,43,72,67,56,46,51,55,51,49,55,52,50,51,56,51,52,54,55,55,52,49,54,53,51,54,52,49,50,52,50,50,49,52,48,49,49,50,50,49,50,48,49,48,43,54,71,70,39,91,66,73,42,69,72,42,46,52,47,47,52,51,50,50,52,49,46,54,50,47,49,57,48,50,72,70,66,73,79,90,85,58,70,68,60,54,56,53,52,53,54,52,53,54,54,58,55,59,72,72,70,56,76,68,62,54,52,52,52,50,50,50,50,49,50,48,51,50,51,51,47,51,52,52,49,48,53,46,48,52,51,44,52,49,48,49,51,55,45,47,26,62,56,42,35,72,77,45,49,39,60,53,67,92,41,98,82,38,58,44,69,28,35,39,36,20,22,21,60,45,91,84,53,91,52,56,77,37,72,49,70,37,20,32,22,40,79,47,40,28,42,34,32,45,39,73,24,32,81,51,33,81,82,44,34,45,77,47,55,41,46,69,93,74,70,52,105,84,64,77,90,71,73,43,42,38,80,52,79,78,66,51,65,56,98,20,24,42,31,39,38,32,32,62,67,55,94,68,64,45,60,33,27,48,38,39,31,45,31,81,92,35,31,92,65,46,43,89,45,79,51,68,30,54,72,37,39,41,38,66,50,60,34,22,46,59,34,42,38,59,46,53,77,65,46,74,46,60,26,28,39,78,31,75,96,44,72,58,24,33,38,76,56,68,72,41,47,59,34,34,29,32,9,76,45,86,84,54,65,71,66,46,80,42,58,52,79,79,32,73,41,44,65,61,86,36,51,48,77,49,61,49,55,44,57,58,85,53,35,43,62,56,92,33,34,34,35,59,66,63,61,74,48,77,86,50,53,75,43,66,28,48,32,31,31,26,23,42,51,64,90,35,39,45,72,47,60,74,36,78,39,35,38,41,36,29,41,75,81,72,39,65,47,80,47,72,71,48,78,44,83,46,63,52,38,60,53,64,44,74,46,60,42,86,80,45,56,63,61,72,57,29,63,29,89,68,64,62,42,53,74,69,60,52,21,68,36,51,70,45,51,76,35,38,70,92,77,69,45,50,35,20,46,43,66,41,83,79,57,56,50,36,32,33,38,37,39,47,38,38,66,70,43,78,36,73,25,35,34,38,31,32,39,97,86,62,51,34,43,38,40,39,38,35,28,42,36,29,38,70,72,91,69,76,76,84,44,74,31,70,94,48,48,45,80,48,63,72,64,19,36,31,67,48,73,66,46,58,80,35,95,68,43,29,63,43,60,47,49,65,45,56,58,57,70,50,22,81,47,44,74,59,42,46,62,54,33,75,72,38,69,52,41,45,74,48,70,46,54,67,72,39,92,45,26,44,32,44,48,75,41,70,94,69,35,32,39,35,50,41,53,85,52,37,58,47,22,23,76,81,74,72,50,73,52,75,52,37,42,38,40,36,34,35,41,58,87,51,92,65,58,82,40,70,33,25,27,41,60,43,68,55,61,70,41,19,34,41,42,60,40,61,51,65,46,74,49,56,49,53,86,48,76,42,67,61,27,47,70,23,32,38,18,38,70,87,69,48,64,27,28,45,48,38,41,67,39,60,78,51,75,67,22,61,38,54,56,45,39,59,41,70,46,38,67,83,50,33,39,46,43,20,45,101,85,69,47,86,44,85,60,80,38,48,44,66,39,43,59,47,30,40,33,34,51,27,77,61,36,60,73,54,82,38,85,56,66,46,78,50,30,38,33,55,47,72,69,45,50,64,42,81,43,43,66,36,82,96,47,36,60,29,44,36,34,35,47,53,68,45,78